Protein AF-0000000080796305 (afdb_homodimer)

Secondary structure (DSSP, 8-state):
-HHHHHHHHHHTTS-B-HHHHHHTTTTSSTTS-HHHHHHHHHHHHHHHHHHHHHTTSS-HHHHHHHHTTB--HHHHHHHHHHT--------TTTTT-HHHHHHHHHHHHHHHHTTS--SEEEEEEEE--THHHHHHHHHHHHT-TTPPPHHHHHHHHHHHHHHHHH--EE-SSS-SEEEEEETTTTEEEEEEPPEEEEEEEEE-SSS-BSSSSSSS-BHHHHHHHHTGGG-SEEEEEESS---TTEEEEEEEEEEEEEEES-S------TT-EEE-SSEEEEEEEEE-THHHHHHHTGGGGS-EEEEEEEE-TT---HHHHHHHHHHSSSEEEEEEPPGGGTTTS---EEEEEEEEEEEEEEETTEEEEEEEE-TT--HHHHHH-TTTTEES-HHHHHTS--EEEEEEEEEEPPPP-----------/-HHHHHHHHHHTTS-B-HHHHHHTTTTSSTTS-HHHHHHHHHHHHHHHHHHHHHTTSS-HHHHHHHHTTB--HHHHHHHHHHT--------TTTTT-HHHHHHHHHHHHHHHHTTS--SEEEEEEEE--THHHHHHHHHHHHT-TT---HHHHHHHHHHHHHHHHH--EE-SSS-SEEEEEETTTTEEEEEE--EEEEEEEEE-SSS-BSSSSSSS-BHHHHHHHHTGGG-SEEEEEESS---TTEEEEEEEEEEEEEEES-S------TT-EEE-SSEEEEEEEEE-THHHHHHHTGGGGS-EEEEEEEE-TT---HHHHHHHHHHSSSEEEEEEPPGGGTTTS---EEEEEEEEEEEEEEETTEEEEEEEE-TT--HHHHHH-TTTTEES-HHHHHTS--EEEEEEEEEEPPPP-----------

Structure (mmCIF, N/CA/C/O backbone):
data_AF-0000000080796305-model_v1
#
loop_
_entity.id
_entity.type
_entity.pdbx_description
1 polymer 'tRNA pseudouridine synthase Pus10'
#
loop_
_atom_site.group_PDB
_atom_site.id
_atom_site.type_symbol
_atom_site.label_atom_id
_atom_site.label_alt_id
_atom_site.label_comp_id
_atom_site.label_asym_id
_atom_site.label_entity_id
_atom_site.label_seq_id
_atom_site.pdbx_PDB_ins_code
_atom_site.Cartn_x
_atom_site.Cartn_y
_atom_site.Cartn_z
_atom_site.occupancy
_atom_site.B_iso_or_equiv
_atom_site.auth_seq_id
_atom_site.auth_comp_id
_atom_site.auth_asym_id
_atom_site.auth_atom_id
_atom_site.pdbx_PDB_model_num
ATOM 1 N N . MET A 1 1 ? -28.219 -1.356 -0.942 1 77.94 1 MET A N 1
ATOM 2 C CA . MET A 1 1 ? -27.109 -2.098 -1.542 1 77.94 1 MET A CA 1
ATOM 3 C C . MET A 1 1 ? -26.922 -3.443 -0.852 1 77.94 1 MET A C 1
ATOM 5 O O . MET A 1 1 ? -26.719 -3.5 0.362 1 77.94 1 MET A O 1
ATOM 9 N N . ARG A 1 2 ? -26.922 -4.434 -1.636 1 88.38 2 ARG A N 1
ATOM 10 C CA . ARG A 1 2 ? -27.125 -5.797 -1.157 1 88.38 2 ARG A CA 1
ATOM 11 C C . ARG A 1 2 ? -25.844 -6.34 -0.515 1 88.38 2 ARG A C 1
ATOM 13 O O . ARG A 1 2 ? -25.906 -6.973 0.541 1 88.38 2 ARG A O 1
ATOM 20 N N . ILE A 1 3 ? -24.703 -5.992 -1.052 1 95.69 3 ILE A N 1
ATOM 21 C CA . ILE A 1 3 ? -23.438 -6.578 -0.629 1 95.69 3 ILE A CA 1
ATOM 22 C C . ILE A 1 3 ? -23.109 -6.125 0.793 1 95.69 3 ILE A C 1
ATOM 24 O O . ILE A 1 3 ? -22.844 -6.953 1.666 1 95.69 3 ILE A O 1
ATOM 28 N N . THR A 1 4 ? -23.25 -4.805 1.069 1 96.31 4 THR A N 1
ATOM 29 C CA . THR A 1 4 ? -22.922 -4.273 2.389 1 96.31 4 THR A CA 1
ATOM 30 C C . THR A 1 4 ? -23.953 -4.715 3.422 1 96.31 4 THR A C 1
ATOM 32 O O . THR A 1 4 ? -23.609 -4.957 4.582 1 96.31 4 THR A O 1
ATOM 35 N N . GLU A 1 5 ? -25.172 -4.844 2.996 1 96.69 5 GLU A N 1
ATOM 36 C CA . GLU A 1 5 ? -26.234 -5.293 3.895 1 96.69 5 GLU A CA 1
ATOM 37 C C . GLU A 1 5 ? -26.031 -6.742 4.312 1 96.69 5 GLU A C 1
ATOM 39 O O . GLU A 1 5 ? -26.141 -7.074 5.496 1 96.69 5 GLU A O 1
ATOM 44 N N . GLU A 1 6 ? -25.766 -7.559 3.307 1 97.56 6 GLU A N 1
ATOM 45 C CA . GLU A 1 6 ? -25.531 -8.969 3.584 1 97.56 6 GLU A CA 1
ATOM 46 C C . GLU A 1 6 ? -24.281 -9.156 4.449 1 97.56 6 GLU A C 1
ATOM 48 O O . GLU A 1 6 ? -24.297 -9.945 5.395 1 97.56 6 GLU A O 1
ATOM 53 N N . ALA A 1 7 ? -23.234 -8.438 4.117 1 98.38 7 ALA A N 1
ATOM 54 C CA . ALA A 1 7 ? -22 -8.508 4.898 1 98.38 7 ALA A CA 1
ATOM 55 C C . ALA A 1 7 ? -22.234 -8.07 6.34 1 98.38 7 ALA A C 1
ATOM 57 O O . ALA A 1 7 ? -21.703 -8.672 7.273 1 98.38 7 ALA A O 1
ATOM 58 N N . LEU A 1 8 ? -22.984 -6.984 6.477 1 98.12 8 LEU A N 1
ATOM 59 C CA . LEU A 1 8 ? -23.312 -6.484 7.812 1 98.12 8 LEU A CA 1
ATOM 60 C C . LEU A 1 8 ? -24.047 -7.543 8.625 1 98.12 8 LEU A C 1
ATOM 62 O O . LEU A 1 8 ? -23.75 -7.75 9.805 1 98.12 8 LEU A O 1
ATOM 66 N N . GLU A 1 9 ? -25.016 -8.211 8.008 1 97.81 9 GLU A N 1
ATOM 67 C CA . GLU A 1 9 ? -25.766 -9.258 8.695 1 97.81 9 GLU A CA 1
ATOM 68 C C . GLU A 1 9 ? -24.844 -10.391 9.141 1 97.81 9 GLU A C 1
ATOM 70 O O . GLU A 1 9 ? -25.016 -10.945 10.227 1 97.81 9 GLU A O 1
ATOM 75 N N . VAL A 1 10 ? -23.891 -10.727 8.344 1 98.62 10 VAL A N 1
ATOM 76 C CA . VAL A 1 10 ? -22.969 -11.812 8.656 1 98.62 10 VAL A CA 1
ATOM 77 C C . VAL A 1 10 ? -22.109 -11.422 9.859 1 98.62 10 VAL A C 1
ATOM 79 O O . VAL A 1 10 ? -21.984 -12.195 10.812 1 98.62 10 VAL A O 1
ATOM 82 N N . VAL A 1 11 ? -21.562 -10.195 9.875 1 98.31 11 VAL A N 1
ATOM 83 C CA . VAL A 1 11 ? -20.578 -9.812 10.875 1 98.31 11 VAL A CA 1
ATOM 84 C C . VAL A 1 11 ? -21.281 -9.477 12.195 1 98.31 11 VAL A C 1
ATOM 86 O O . VAL A 1 11 ? -20.625 -9.336 13.234 1 98.31 11 VAL A O 1
ATOM 89 N N . LYS A 1 12 ? -22.562 -9.352 12.164 1 98.12 12 LYS A N 1
ATOM 90 C CA . LYS A 1 12 ? -23.312 -9.266 13.422 1 98.12 12 LYS A CA 1
ATOM 91 C C . LYS A 1 12 ? -23.141 -10.547 14.242 1 98.12 12 LYS A C 1
ATOM 93 O O . LYS A 1 12 ? -23.203 -10.508 15.477 1 98.12 12 LYS A O 1
ATOM 98 N N . HIS A 1 13 ? -22.875 -11.672 13.5 1 97.88 13 HIS A N 1
ATOM 99 C CA . HIS A 1 13 ? -22.906 -12.969 14.172 1 97.88 13 HIS A CA 1
ATOM 100 C C . HIS A 1 13 ? -21.531 -13.625 14.18 1 97.88 13 HIS A C 1
ATOM 102 O O . HIS A 1 13 ? -21.219 -14.406 15.078 1 97.88 13 HIS A O 1
ATOM 108 N N . TYR A 1 14 ? -20.734 -13.344 13.195 1 98.56 14 TYR A N 1
ATOM 109 C CA . TYR A 1 14 ? -19.453 -14.047 13.055 1 98.56 14 TYR A CA 1
ATOM 110 C C . TYR A 1 14 ? -18.297 -13.062 12.93 1 98.56 14 TYR A C 1
ATOM 112 O O . TYR A 1 14 ? -18.328 -12.164 12.086 1 98.56 14 TYR A O 1
ATOM 120 N N . PRO A 1 15 ? -17.266 -13.219 13.75 1 98.69 15 PRO A N 1
ATOM 121 C CA . PRO A 1 15 ? -16.047 -12.438 13.5 1 98.69 15 PRO A CA 1
ATOM 122 C C . PRO A 1 15 ? -15.312 -12.891 12.242 1 98.69 15 PRO A C 1
ATOM 124 O O . PRO A 1 15 ? -15.164 -14.094 12 1 98.69 15 PRO A O 1
ATOM 127 N N . LEU A 1 16 ? -14.906 -11.945 11.438 1 98.75 16 LEU A N 1
ATOM 128 C CA . LEU A 1 16 ? -14.242 -12.281 10.188 1 98.75 16 LEU A CA 1
ATOM 129 C C . LEU A 1 16 ? -13.086 -11.328 9.906 1 98.75 16 LEU A C 1
ATOM 131 O O . LEU A 1 16 ? -13.164 -10.141 10.227 1 98.75 16 LEU A O 1
ATOM 135 N N . CYS A 1 17 ? -11.992 -11.898 9.352 1 98.31 17 CYS A N 1
ATOM 136 C CA . CYS A 1 17 ? -10.93 -11.055 8.82 1 98.31 17 CYS A CA 1
ATOM 137 C C . CYS A 1 17 ? -11.289 -10.539 7.426 1 98.31 17 CYS A C 1
ATOM 139 O O . CYS A 1 17 ? -12.297 -10.953 6.848 1 98.31 17 CYS A O 1
ATOM 141 N N . ASP A 1 18 ? -10.477 -9.68 6.883 1 98.06 18 ASP A N 1
ATOM 142 C CA . ASP A 1 18 ? -10.766 -9.078 5.586 1 98.06 18 ASP A CA 1
ATOM 143 C C . ASP A 1 18 ? -10.836 -10.141 4.488 1 98.06 18 ASP A C 1
ATOM 145 O O . ASP A 1 18 ? -11.75 -10.117 3.662 1 98.06 18 ASP A O 1
ATOM 149 N N . HIS A 1 19 ? -9.906 -11.023 4.488 1 98 19 HIS A N 1
ATOM 150 C CA . HIS A 1 19 ? -9.883 -12.047 3.445 1 98 19 HIS A CA 1
ATOM 151 C C . HIS A 1 19 ? -11.148 -12.898 3.471 1 98 19 HIS A C 1
ATOM 153 O O . HIS A 1 19 ? -11.789 -13.094 2.436 1 98 19 HIS A O 1
ATOM 159 N N . CYS A 1 20 ? -11.461 -13.406 4.637 1 98.5 20 CYS A N 1
ATOM 160 C CA . CYS A 1 20 ? -12.602 -14.312 4.75 1 98.5 20 CYS A CA 1
ATOM 161 C C . CYS A 1 20 ? -13.906 -13.578 4.473 1 98.5 20 CYS A C 1
ATOM 163 O O . CYS A 1 20 ? -14.836 -14.148 3.891 1 98.5 20 CYS A O 1
ATOM 165 N N . LEU A 1 21 ? -13.961 -12.367 4.906 1 98.56 21 LEU A N 1
ATOM 166 C CA . LEU A 1 21 ? -15.125 -11.555 4.582 1 98.56 21 LEU A CA 1
ATOM 167 C C . LEU A 1 21 ? -15.25 -11.359 3.072 1 98.56 21 LEU A C 1
ATOM 169 O O . LEU A 1 21 ? -16.328 -11.523 2.504 1 98.56 21 LEU A O 1
ATOM 173 N N . GLY A 1 22 ? -14.164 -11.016 2.453 1 98.31 22 GLY A N 1
ATOM 174 C CA . GLY A 1 22 ? -14.141 -10.805 1.015 1 98.31 22 GLY A CA 1
ATOM 175 C C . GLY A 1 22 ? -14.492 -12.047 0.22 1 98.31 22 GLY A C 1
ATOM 176 O O . GLY A 1 22 ? -15.117 -11.953 -0.842 1 98.31 22 GLY A O 1
ATOM 177 N N . SER A 1 23 ? -14.125 -13.219 0.739 1 98.12 23 SER A N 1
ATOM 178 C CA . SER A 1 23 ? -14.344 -14.477 0.033 1 98.12 23 SER A CA 1
ATOM 179 C C . SER A 1 23 ? -15.836 -14.773 -0.113 1 98.12 23 SER A C 1
ATOM 181 O O . SER A 1 23 ? -16.234 -15.547 -0.981 1 98.12 23 SER A O 1
ATOM 183 N N . LEU A 1 24 ? -16.688 -14.164 0.725 1 98.38 24 LEU A N 1
ATOM 184 C CA . LEU A 1 24 ? -18.125 -14.383 0.692 1 98.38 24 LEU A CA 1
ATOM 185 C C . LEU A 1 24 ? -18.75 -13.711 -0.527 1 98.38 24 LEU A C 1
ATOM 187 O O . LEU A 1 24 ? -19.906 -13.984 -0.871 1 98.38 24 LEU A O 1
ATOM 191 N N . PHE A 1 25 ? -17.953 -12.867 -1.217 1 98.31 25 PHE A N 1
ATOM 192 C CA . PHE A 1 25 ? -18.422 -12.141 -2.389 1 98.31 25 PHE A CA 1
ATOM 193 C C . PHE A 1 25 ? -17.406 -12.219 -3.52 1 98.31 25 PHE A C 1
ATOM 195 O O . PHE A 1 25 ? -17.328 -11.312 -4.352 1 98.31 25 PHE A O 1
ATOM 202 N N . ALA A 1 26 ? -16.656 -13.219 -3.529 1 97.25 26 ALA A N 1
ATOM 203 C CA . ALA A 1 26 ? -15.453 -13.359 -4.34 1 97.25 26 ALA A CA 1
ATOM 204 C C . ALA A 1 26 ? -15.789 -13.367 -5.828 1 97.25 26 ALA A C 1
ATOM 206 O O . ALA A 1 26 ? -14.953 -13 -6.66 1 97.25 26 ALA A O 1
ATOM 207 N N . ARG A 1 27 ? -16.953 -13.75 -6.234 1 96.5 27 ARG A N 1
ATOM 208 C CA . ARG A 1 27 ? -17.312 -13.859 -7.645 1 96.5 27 ARG A CA 1
ATOM 209 C C . ARG A 1 27 ? -17.672 -12.5 -8.227 1 96.5 27 ARG A C 1
ATOM 211 O O . ARG A 1 27 ? -17.891 -12.367 -9.43 1 96.5 27 ARG A O 1
ATOM 218 N N . LEU A 1 28 ? -17.719 -11.523 -7.352 1 97.38 28 LEU A N 1
ATOM 219 C CA . LEU A 1 28 ? -18 -10.156 -7.781 1 97.38 28 LEU A CA 1
ATOM 220 C C . LEU A 1 28 ? -16.719 -9.32 -7.801 1 97.38 28 LEU A C 1
ATOM 222 O O . LEU A 1 28 ? -15.906 -9.414 -6.887 1 97.38 28 LEU A O 1
ATOM 226 N N . GLY A 1 29 ? -16.641 -8.539 -8.875 1 96.38 29 GLY A N 1
ATOM 227 C CA . GLY A 1 29 ? -15.453 -7.707 -8.977 1 96.38 29 GLY A CA 1
ATOM 228 C C . GLY A 1 29 ? -14.188 -8.508 -9.227 1 96.38 29 GLY A C 1
ATOM 229 O O . GLY A 1 29 ? -13.195 -8.352 -8.508 1 96.38 29 GLY A O 1
ATOM 230 N N . LYS A 1 30 ? -14.266 -9.289 -10.234 1 95.12 30 LYS A N 1
ATOM 231 C CA . LYS A 1 30 ? -13.125 -10.125 -10.586 1 95.12 30 LYS A CA 1
ATOM 232 C C . LYS A 1 30 ? -11.852 -9.289 -10.734 1 95.12 30 LYS A C 1
ATOM 234 O O . LYS A 1 30 ? -11.852 -8.273 -11.43 1 95.12 30 LYS A O 1
ATOM 239 N N . GLY A 1 31 ? -10.773 -9.75 -10 1 93.06 31 GLY A N 1
ATOM 240 C CA . GLY A 1 31 ? -9.516 -9.031 -10.07 1 93.06 31 GLY A CA 1
ATOM 241 C C . GLY A 1 31 ? -9.156 -8.312 -8.781 1 93.06 31 GLY A C 1
ATOM 242 O O . GLY A 1 31 ? -7.992 -7.996 -8.539 1 93.06 31 GLY A O 1
ATOM 243 N N . LEU A 1 32 ? -10.062 -7.949 -7.875 1 94.88 32 LEU A N 1
ATOM 244 C CA . LEU A 1 32 ? -9.836 -7.203 -6.645 1 94.88 32 LEU A CA 1
ATOM 245 C C . LEU A 1 32 ? -9.062 -8.039 -5.633 1 94.88 32 LEU A C 1
ATOM 247 O O . LEU A 1 32 ? -8.25 -7.512 -4.871 1 94.88 32 LEU A O 1
ATOM 251 N N . GLY A 1 33 ? -9.227 -9.281 -5.551 1 94.56 33 GLY A N 1
ATOM 252 C CA . GLY A 1 33 ? -8.727 -10.125 -4.477 1 94.56 33 GLY A CA 1
ATOM 253 C C . GLY A 1 33 ? -9.586 -10.078 -3.23 1 94.56 33 GLY A C 1
ATOM 254 O O . GLY A 1 33 ? -10.227 -9.062 -2.945 1 94.56 33 GLY A O 1
ATOM 255 N N . ASN A 1 34 ? -9.531 -11.117 -2.488 1 97.56 34 ASN A N 1
ATOM 256 C CA . ASN A 1 34 ? -10.445 -11.242 -1.357 1 97.56 34 ASN A CA 1
ATOM 257 C C . ASN A 1 34 ? -10.062 -10.297 -0.222 1 97.56 34 ASN A C 1
ATOM 259 O O . ASN A 1 34 ? -10.938 -9.789 0.487 1 97.56 34 ASN A O 1
ATOM 263 N N . GLU A 1 35 ? -8.812 -10.07 -0.036 1 96.81 35 GLU A N 1
ATOM 264 C CA . GLU A 1 35 ? -8.359 -9.148 1.003 1 96.81 35 GLU A CA 1
ATOM 265 C C . GLU A 1 35 ? -8.875 -7.738 0.753 1 96.81 35 GLU A C 1
ATOM 267 O O . GLU A 1 35 ? -9.422 -7.102 1.657 1 96.81 35 GLU A O 1
ATOM 272 N N . HIS A 1 36 ? -8.758 -7.293 -0.474 1 97.12 36 HIS A N 1
ATOM 273 C CA . HIS A 1 36 ? -9.18 -5.941 -0.841 1 97.12 36 HIS A CA 1
ATOM 274 C C . HIS A 1 36 ? -10.695 -5.82 -0.848 1 97.12 36 HIS A C 1
ATOM 276 O O . HIS A 1 36 ? -11.242 -4.777 -0.482 1 97.12 36 HIS A O 1
ATOM 282 N N . ARG A 1 37 ? -11.344 -6.863 -1.244 1 97.88 37 ARG A N 1
ATOM 283 C CA . ARG A 1 37 ? -12.797 -6.891 -1.192 1 97.88 37 ARG A CA 1
ATOM 284 C C . ARG A 1 37 ? -13.297 -6.742 0.24 1 97.88 37 ARG A C 1
ATOM 286 O O . ARG A 1 37 ? -14.164 -5.91 0.517 1 97.88 37 ARG A O 1
ATOM 293 N N . GLY A 1 38 ? -12.734 -7.539 1.053 1 98.44 38 GLY A N 1
ATOM 294 C CA . GLY A 1 38 ? -13.133 -7.5 2.449 1 98.44 38 GLY A CA 1
ATOM 295 C C . GLY A 1 38 ? -12.828 -6.172 3.119 1 98.44 38 GLY A C 1
ATOM 296 O O . GLY A 1 38 ? -13.633 -5.668 3.906 1 98.44 38 GLY A O 1
ATOM 297 N N . GLU A 1 39 ? -11.703 -5.68 2.814 1 98.19 39 GLU A N 1
ATOM 298 C CA . GLU A 1 39 ? -11.297 -4.383 3.348 1 98.19 39 GLU A CA 1
ATOM 299 C C . GLU A 1 39 ? -12.273 -3.289 2.938 1 98.19 39 GLU A C 1
ATOM 301 O O . GLU A 1 39 ? -12.664 -2.455 3.76 1 98.19 39 GLU A O 1
ATOM 306 N N . ALA A 1 40 ? -12.625 -3.297 1.687 1 98.44 40 ALA A N 1
ATOM 307 C CA . ALA A 1 40 ? -13.562 -2.309 1.162 1 98.44 40 ALA A CA 1
ATOM 308 C C . ALA A 1 40 ? -14.914 -2.414 1.862 1 98.44 40 ALA A C 1
ATOM 310 O O . ALA A 1 40 ? -15.469 -1.406 2.309 1 98.44 40 ALA A O 1
ATOM 311 N N . ILE A 1 41 ? -15.383 -3.576 1.979 1 98.56 41 ILE A N 1
ATOM 312 C CA . ILE A 1 41 ? -16.688 -3.82 2.605 1 98.56 41 ILE A CA 1
ATOM 313 C C . ILE A 1 41 ? -16.641 -3.385 4.066 1 98.56 41 ILE A C 1
ATOM 315 O O . ILE A 1 41 ? -17.531 -2.688 4.543 1 98.56 41 ILE A O 1
ATOM 319 N N . ARG A 1 42 ? -15.602 -3.777 4.746 1 98.56 42 ARG A N 1
ATOM 320 C CA . ARG A 1 42 ? -15.43 -3.445 6.156 1 98.56 42 ARG A CA 1
ATOM 321 C C . ARG A 1 42 ? -15.43 -1.936 6.367 1 98.56 42 ARG A C 1
ATOM 323 O O . ARG A 1 42 ? -16.125 -1.427 7.254 1 98.56 42 ARG A O 1
ATOM 330 N N . ARG A 1 43 ? -14.688 -1.268 5.559 1 98.5 43 ARG A N 1
ATOM 331 C CA . ARG A 1 43 ? -14.57 0.179 5.707 1 98.5 43 ARG A CA 1
ATOM 332 C C . ARG A 1 43 ? -15.914 0.865 5.484 1 98.5 43 ARG A C 1
ATOM 334 O O . ARG A 1 43 ? -16.281 1.789 6.215 1 98.5 43 ARG A O 1
ATOM 341 N N . VAL A 1 44 ? -16.641 0.414 4.547 1 98.5 44 VAL A N 1
ATOM 342 C CA . VAL A 1 44 ? -17.953 0.991 4.27 1 98.5 44 VAL A CA 1
ATOM 343 C C . VAL A 1 44 ? -18.906 0.698 5.426 1 98.5 44 VAL A C 1
ATOM 345 O O . VAL A 1 44 ? -19.688 1.563 5.832 1 98.5 44 VAL A O 1
ATOM 348 N N . ILE A 1 45 ? -18.828 -0.483 5.949 1 98.31 45 ILE A N 1
ATOM 349 C CA . ILE A 1 45 ? -19.703 -0.851 7.062 1 98.31 45 ILE A CA 1
ATOM 350 C C . ILE A 1 45 ? -19.359 0.006 8.281 1 98.31 45 ILE A C 1
ATOM 352 O O . ILE A 1 45 ? -20.266 0.463 8.992 1 98.31 45 ILE A O 1
ATOM 356 N N . ILE A 1 46 ? -18.094 0.188 8.531 1 98.12 46 ILE A N 1
ATOM 357 C CA . ILE A 1 46 ? -17.672 1.009 9.664 1 98.12 46 ILE A CA 1
ATOM 358 C C . ILE A 1 46 ? -18.25 2.416 9.523 1 98.12 46 ILE A C 1
ATOM 360 O O . ILE A 1 46 ? -18.766 2.982 10.492 1 98.12 46 ILE A O 1
ATOM 364 N N . MET A 1 47 ? -18.203 2.986 8.336 1 98.06 47 MET A N 1
ATOM 365 C CA . MET A 1 47 ? -18.766 4.305 8.078 1 98.06 47 MET A CA 1
ATOM 366 C C . MET A 1 47 ? -20.281 4.289 8.297 1 98.06 47 MET A C 1
ATOM 368 O O . MET A 1 47 ? -20.844 5.227 8.867 1 98.06 47 MET A O 1
ATOM 372 N N . GLU A 1 48 ? -20.906 3.227 7.852 1 97.75 48 GLU A N 1
ATOM 373 C CA . GLU A 1 48 ? -22.344 3.084 8.023 1 97.75 48 GLU A CA 1
ATOM 374 C C . GLU A 1 48 ? -22.719 3.006 9.508 1 97.75 48 GLU A C 1
ATOM 376 O O . GLU A 1 48 ? -23.703 3.607 9.938 1 97.75 48 GLU A O 1
ATOM 381 N N . LEU A 1 49 ? -21.953 2.219 10.227 1 97.94 49 LEU A N 1
ATOM 382 C CA . LEU A 1 49 ? -22.203 2.096 11.656 1 97.94 49 LEU A CA 1
ATOM 383 C C . LEU A 1 49 ? -22.062 3.447 12.352 1 97.94 49 LEU A C 1
ATOM 385 O O . LEU A 1 49 ? -22.891 3.803 13.195 1 97.94 49 LEU A O 1
ATOM 389 N N . ASP A 1 50 ? -21.016 4.168 12.016 1 97.88 50 ASP A N 1
ATOM 390 C CA . ASP A 1 50 ? -20.812 5.504 12.57 1 97.88 50 ASP A CA 1
ATOM 391 C C . ASP A 1 50 ? -21.984 6.418 12.25 1 97.88 50 ASP A C 1
ATOM 393 O O . ASP A 1 50 ? -22.484 7.125 13.133 1 97.88 50 ASP A O 1
ATOM 397 N N . ARG A 1 51 ? -22.469 6.418 11.039 1 97.69 51 ARG A N 1
ATOM 398 C CA . ARG A 1 51 ? -23.625 7.203 10.617 1 97.69 51 ARG A CA 1
ATOM 399 C C . ARG A 1 51 ? -24.875 6.832 11.414 1 97.69 51 ARG A C 1
ATOM 401 O O . ARG A 1 51 ? -25.578 7.707 11.922 1 97.69 51 ARG A O 1
ATOM 408 N N . MET A 1 52 ? -25.109 5.547 11.531 1 97.75 52 MET A N 1
ATOM 409 C CA . MET A 1 52 ? -26.312 5.043 12.188 1 97.75 52 MET A CA 1
ATOM 410 C C . MET A 1 52 ? -26.359 5.461 13.656 1 97.75 52 MET A C 1
ATOM 412 O O . MET A 1 52 ? -27.422 5.789 14.188 1 97.75 52 MET A O 1
ATOM 416 N N . VAL A 1 53 ? -25.219 5.402 14.266 1 98 53 VAL A N 1
ATOM 417 C CA . VAL A 1 53 ? -25.141 5.824 15.664 1 98 53 VAL A CA 1
ATOM 418 C C . VAL A 1 53 ? -25.438 7.32 15.766 1 98 53 VAL A C 1
ATOM 420 O O . VAL A 1 53 ? -26.234 7.754 16.609 1 98 53 VAL A O 1
ATOM 423 N N . ARG A 1 54 ? -24.844 8.141 14.891 1 96.38 54 ARG A N 1
ATOM 424 C CA . ARG A 1 54 ? -25.016 9.586 14.883 1 96.38 54 ARG A CA 1
ATOM 425 C C . ARG A 1 54 ? -26.453 9.969 14.617 1 96.38 54 ARG A C 1
ATOM 427 O O . ARG A 1 54 ? -26.953 10.969 15.148 1 96.38 54 ARG A O 1
ATOM 434 N N . GLU A 1 55 ? -27.094 9.18 13.852 1 96.69 55 GLU A N 1
ATOM 435 C CA . GLU A 1 55 ? -28.469 9.484 13.477 1 96.69 55 GLU A CA 1
ATOM 436 C C . GLU A 1 55 ? -29.453 8.789 14.414 1 96.69 55 GLU A C 1
ATOM 438 O O . GLU A 1 55 ? -30.672 8.859 14.211 1 96.69 55 GLU A O 1
ATOM 443 N N . GLY A 1 56 ? -29 8.047 15.312 1 96.88 56 GLY A N 1
ATOM 444 C CA . GLY A 1 56 ? -29.812 7.438 16.344 1 96.88 56 GLY A CA 1
ATOM 445 C C . GLY A 1 56 ? -30.516 6.176 15.875 1 96.88 56 GLY A C 1
ATOM 446 O O . GLY A 1 56 ? -31.516 5.754 16.469 1 96.88 56 GLY A O 1
ATOM 447 N N . GLU A 1 57 ? -30.031 5.621 14.82 1 96.75 57 GLU A N 1
ATOM 448 C CA . GLU A 1 57 ? -30.641 4.402 14.297 1 96.75 57 GLU A CA 1
ATOM 449 C C . GLU A 1 57 ? -30.25 3.186 15.133 1 96.75 57 GLU A C 1
ATOM 451 O O . GLU A 1 57 ? -31.031 2.232 15.242 1 96.75 57 GLU A O 1
ATOM 456 N N . ILE A 1 58 ? -29 3.172 15.656 1 97.06 58 ILE A N 1
ATOM 457 C CA . ILE A 1 58 ? -28.547 2.102 16.531 1 97.06 58 ILE A CA 1
ATOM 458 C C . ILE A 1 58 ? -27.797 2.697 17.734 1 97.06 58 ILE A C 1
ATOM 460 O O . ILE A 1 58 ? -27.344 3.848 17.672 1 97.06 58 ILE A O 1
ATOM 464 N N . LYS A 1 59 ? -27.672 1.869 18.781 1 97.62 59 LYS A N 1
ATOM 465 C CA . LYS A 1 59 ? -26.938 2.293 19.969 1 97.62 59 LYS A CA 1
ATOM 466 C C . LYS A 1 59 ? -25.438 2.131 19.781 1 97.62 59 LYS A C 1
ATOM 468 O O . LYS A 1 59 ? -24.984 1.295 18.984 1 97.62 59 LYS A O 1
ATOM 473 N N . LYS A 1 60 ? -24.75 2.902 20.5 1 97.88 60 LYS A N 1
ATOM 474 C CA . LYS A 1 60 ? -23.281 2.873 20.453 1 97.88 60 LYS A CA 1
ATOM 475 C C . LYS A 1 60 ? -22.75 1.484 20.781 1 97.88 60 LYS A C 1
ATOM 477 O O . LYS A 1 60 ? -21.828 0.994 20.141 1 97.88 60 LYS A O 1
ATOM 482 N N . GLU A 1 61 ? -23.391 0.817 21.688 1 97.19 61 GLU A N 1
ATOM 483 C CA . GLU A 1 61 ? -22.953 -0.499 22.156 1 97.19 61 GLU A CA 1
ATOM 484 C C . GLU A 1 61 ? -23.109 -1.544 21.047 1 97.19 61 GLU A C 1
ATOM 486 O O . GLU A 1 61 ? -22.266 -2.443 20.922 1 97.19 61 GLU A O 1
ATOM 491 N N . GLU A 1 62 ? -24.172 -1.417 20.359 1 97.81 62 GLU A N 1
ATOM 492 C CA . GLU A 1 62 ? -24.406 -2.346 19.266 1 97.81 62 GLU A CA 1
ATOM 493 C C . GLU A 1 62 ? -23.328 -2.189 18.172 1 97.81 62 GLU A C 1
ATOM 495 O O . GLU A 1 62 ? -22.828 -3.182 17.641 1 97.81 62 GLU A O 1
ATOM 500 N N . ALA A 1 63 ? -23.016 -0.985 17.844 1 98.19 63 ALA A N 1
ATOM 501 C CA . ALA A 1 63 ? -21.969 -0.714 16.875 1 98.19 63 ALA A CA 1
ATOM 502 C C . ALA A 1 63 ? -20.641 -1.283 17.328 1 98.19 63 ALA A C 1
ATOM 504 O O . ALA A 1 63 ? -19.891 -1.862 16.531 1 98.19 63 ALA A O 1
ATOM 505 N N . GLU A 1 64 ? -20.359 -1.104 18.609 1 98.31 64 GLU A N 1
ATOM 506 C CA . GLU A 1 64 ? -19.109 -1.607 19.188 1 98.31 64 GLU A CA 1
ATOM 507 C C . GLU A 1 64 ? -19.031 -3.129 19.078 1 98.31 64 GLU A C 1
ATOM 509 O O . GLU A 1 64 ? -17.984 -3.682 18.781 1 98.31 64 GLU A O 1
ATOM 514 N N . LYS A 1 65 ? -20.156 -3.73 19.281 1 98.06 65 LYS A N 1
ATOM 515 C CA . LYS A 1 65 ? -20.203 -5.188 19.188 1 98.06 65 LYS A CA 1
ATOM 516 C C . LYS A 1 65 ? -19.906 -5.648 17.75 1 98.06 65 LYS A C 1
ATOM 518 O O . LYS A 1 65 ? -19.141 -6.594 17.547 1 98.06 65 LYS A O 1
ATOM 523 N N . ILE A 1 66 ? -20.5 -5.012 16.812 1 98.38 66 ILE A N 1
ATOM 524 C CA . ILE A 1 66 ? -20.297 -5.379 15.414 1 98.38 66 ILE A CA 1
ATOM 525 C C . ILE A 1 66 ? -18.844 -5.109 15.008 1 98.38 66 ILE A C 1
ATOM 527 O O . ILE A 1 66 ? -18.219 -5.941 14.367 1 98.38 66 ILE A O 1
ATOM 531 N N . MET A 1 67 ? -18.328 -3.951 15.398 1 98.31 67 MET A N 1
ATOM 532 C CA . MET A 1 67 ? -16.953 -3.586 15.062 1 98.31 67 MET A CA 1
ATOM 533 C C . MET A 1 67 ? -15.961 -4.582 15.656 1 98.31 67 MET A C 1
ATOM 535 O O . MET A 1 67 ? -14.914 -4.855 15.062 1 98.31 67 MET A O 1
ATOM 539 N N . SER A 1 68 ? -16.328 -5.16 16.781 1 98.44 68 SER A N 1
ATOM 540 C CA . SER A 1 68 ? -15.469 -6.137 17.438 1 98.44 68 SER A CA 1
ATOM 541 C C . SER A 1 68 ? -15.352 -7.418 16.609 1 98.44 68 SER A C 1
ATOM 543 O O . SER A 1 68 ? -14.43 -8.211 16.812 1 98.44 68 SER A O 1
ATOM 545 N N . ASN A 1 69 ? -16.281 -7.59 15.672 1 98.62 69 ASN A N 1
ATOM 546 C CA . ASN A 1 69 ? -16.312 -8.805 14.859 1 98.62 69 ASN A CA 1
ATOM 547 C C . ASN A 1 69 ? -15.484 -8.656 13.594 1 98.62 69 ASN A C 1
ATOM 549 O O . ASN A 1 69 ? -15.43 -9.57 12.766 1 98.62 69 ASN A O 1
ATOM 553 N N . PHE A 1 70 ? -14.867 -7.488 13.453 1 98.44 70 PHE A N 1
ATOM 554 C CA . PHE A 1 70 ? -13.867 -7.328 12.406 1 98.44 70 PHE A CA 1
ATOM 555 C C . PHE A 1 70 ? -12.477 -7.621 12.938 1 98.44 70 PHE A C 1
ATOM 557 O O . PHE A 1 70 ? -11.938 -6.855 13.742 1 98.44 70 PHE A O 1
ATOM 564 N N . ASP A 1 71 ? -11.953 -8.672 12.508 1 97.81 71 ASP A N 1
ATOM 565 C CA . ASP A 1 71 ? -10.602 -9.039 12.898 1 97.81 71 ASP A CA 1
ATOM 566 C C . ASP A 1 71 ? -9.562 -8.25 12.102 1 97.81 71 ASP A C 1
ATOM 568 O O . ASP A 1 71 ? -8.961 -8.773 11.156 1 97.81 71 ASP A O 1
ATOM 572 N N . SER A 1 72 ? -9.328 -6.984 12.469 1 95.81 72 SER A N 1
ATOM 573 C CA . SER A 1 72 ? -8.461 -6.059 11.742 1 95.81 72 SER A CA 1
ATOM 574 C C . SER A 1 72 ? -7.855 -5.023 12.68 1 95.81 72 SER A C 1
ATOM 576 O O . SER A 1 72 ? -8.562 -4.438 13.508 1 95.81 72 SER A O 1
ATOM 578 N N . ASP A 1 73 ? -6.559 -4.77 12.539 1 94.5 73 ASP A N 1
ATOM 579 C CA . ASP A 1 73 ? -5.859 -3.744 13.312 1 94.5 73 ASP A CA 1
ATOM 580 C C . ASP A 1 73 ? -6.402 -2.354 12.992 1 94.5 73 ASP A C 1
ATOM 582 O O . ASP A 1 73 ? -6.5 -1.5 13.875 1 94.5 73 ASP A O 1
ATOM 586 N N . GLU A 1 74 ? -6.797 -2.17 11.828 1 96 74 GLU A N 1
ATOM 587 C CA . GLU A 1 74 ? -7.297 -0.868 11.391 1 96 74 GLU A CA 1
ATOM 588 C C . GLU A 1 74 ? -8.586 -0.499 12.125 1 96 74 GLU A C 1
ATOM 590 O O . GLU A 1 74 ? -8.812 0.669 12.445 1 96 74 GLU A O 1
ATOM 595 N N . VAL A 1 75 ? -9.375 -1.479 12.391 1 96.5 75 VAL A N 1
ATOM 596 C CA . VAL A 1 75 ? -10.664 -1.215 13.039 1 96.5 75 VAL A CA 1
ATOM 597 C C . VAL A 1 75 ? -10.438 -0.738 14.469 1 96.5 75 VAL A C 1
ATOM 599 O O . VAL A 1 75 ? -11.148 0.137 14.961 1 96.5 75 VAL A O 1
ATOM 602 N N . GLU A 1 76 ? -9.516 -1.307 15.102 1 95.19 76 GLU A N 1
ATOM 603 C CA . GLU A 1 76 ? -9.188 -0.869 16.453 1 95.19 76 GLU A CA 1
ATOM 604 C C . GLU A 1 76 ? -8.789 0.603 16.484 1 95.19 76 GLU A C 1
ATOM 606 O O . GLU A 1 76 ? -9.234 1.361 17.344 1 95.19 76 GLU A O 1
ATOM 611 N N . GLU A 1 77 ? -7.969 0.913 15.547 1 95.75 77 GLU A N 1
ATOM 612 C CA . GLU A 1 77 ? -7.512 2.295 15.438 1 95.75 77 GLU A CA 1
ATOM 613 C C . GLU A 1 77 ? -8.664 3.232 15.094 1 95.75 77 GLU A C 1
ATOM 615 O O . GLU A 1 77 ? -8.805 4.301 15.695 1 95.75 77 GLU A O 1
ATOM 620 N N . LEU A 1 78 ? -9.477 2.867 14.172 1 96.5 78 LEU A N 1
ATOM 621 C CA . LEU A 1 78 ? -10.617 3.674 13.758 1 96.5 78 LEU A CA 1
ATOM 622 C C . LEU A 1 78 ? -11.609 3.85 14.898 1 96.5 78 LEU A C 1
ATOM 624 O O . LEU A 1 78 ? -12.141 4.945 15.109 1 96.5 78 LEU A O 1
ATOM 628 N N . ALA A 1 79 ? -11.844 2.764 15.594 1 96.94 79 ALA A N 1
ATOM 629 C CA . ALA A 1 79 ? -12.773 2.809 16.719 1 96.94 79 ALA A CA 1
ATOM 630 C C . ALA A 1 79 ? -12.312 3.816 17.766 1 96.94 79 ALA A C 1
ATOM 632 O O . ALA A 1 79 ? -13.117 4.609 18.266 1 96.94 79 ALA A O 1
ATOM 633 N N . LYS A 1 80 ? -11.062 3.814 18.062 1 95.62 80 LYS A N 1
ATOM 634 C CA . LYS A 1 80 ? -10.492 4.762 19.016 1 95.62 80 LYS A CA 1
ATOM 635 C C . LYS A 1 80 ? -10.688 6.199 18.547 1 95.62 80 LYS A C 1
ATOM 637 O O . LYS A 1 80 ? -11.102 7.066 19.312 1 95.62 80 LYS A O 1
ATOM 642 N N . ASN A 1 81 ? -10.406 6.402 17.297 1 94.5 81 ASN A N 1
ATOM 643 C CA . ASN A 1 81 ? -10.531 7.73 16.703 1 94.5 81 ASN A CA 1
ATOM 644 C C . ASN A 1 81 ? -11.969 8.227 16.734 1 94.5 81 ASN A C 1
ATOM 646 O O . ASN A 1 81 ? -12.219 9.43 16.859 1 94.5 81 ASN A O 1
ATOM 650 N N . MET A 1 82 ? -12.883 7.312 16.703 1 96.38 82 MET A N 1
ATOM 651 C CA . MET A 1 82 ? -14.297 7.672 16.656 1 96.38 82 MET A CA 1
ATOM 652 C C . MET A 1 82 ? -14.93 7.621 18.047 1 96.38 82 MET A C 1
ATOM 654 O O . MET A 1 82 ? -16.109 7.918 18.203 1 96.38 82 MET A O 1
ATOM 658 N N . GLY A 1 83 ? -14.156 7.188 19.016 1 96.06 83 GLY A N 1
ATOM 659 C CA . GLY A 1 83 ? -14.633 7.16 20.391 1 96.06 83 GLY A CA 1
ATOM 660 C C . GLY A 1 83 ? -15.367 5.879 20.75 1 96.06 83 GLY A C 1
ATOM 661 O O . GLY A 1 83 ? -16.25 5.879 21.609 1 96.06 83 GLY A O 1
ATOM 662 N N . TYR A 1 84 ? -15.086 4.824 20 1 96.69 84 TYR A N 1
ATOM 663 C CA . TYR A 1 84 ? -15.688 3.527 20.297 1 96.69 84 TYR A CA 1
ATOM 664 C C . TYR A 1 84 ? -14.711 2.631 21.047 1 96.69 84 TYR A C 1
ATOM 666 O O . TYR A 1 84 ? -13.5 2.73 20.859 1 96.69 84 TYR A O 1
ATOM 674 N N . SER A 1 85 ? -15.266 1.738 21.859 1 96.12 85 SER A N 1
ATOM 675 C CA . SER A 1 85 ? -14.492 0.702 22.547 1 96.12 85 SER A CA 1
ATOM 676 C C . SER A 1 85 ? -14.742 -0.668 21.922 1 96.12 85 SER A C 1
ATOM 678 O O . SER A 1 85 ? -15.859 -1.193 21.984 1 96.12 85 SER A O 1
ATOM 680 N N . VAL A 1 86 ? -13.703 -1.186 21.359 1 96.38 86 VAL A N 1
ATOM 681 C CA . VAL A 1 86 ? -13.891 -2.451 20.656 1 96.38 86 VAL A CA 1
ATOM 682 C C . VAL A 1 86 ? -12.93 -3.498 21.203 1 96.38 86 VAL A C 1
ATOM 684 O O . VAL A 1 86 ? -11.812 -3.17 21.625 1 96.38 86 VAL A O 1
ATOM 687 N N . ARG A 1 87 ? -13.383 -4.719 21.359 1 94.94 87 ARG A N 1
ATOM 688 C CA . ARG A 1 87 ? -12.578 -5.895 21.688 1 94.94 87 ARG A CA 1
ATOM 689 C C . ARG A 1 87 ? -12.477 -6.836 20.484 1 94.94 87 ARG A C 1
ATOM 691 O O . ARG A 1 87 ? -13.406 -7.609 20.219 1 94.94 87 ARG A O 1
ATOM 698 N N . ARG A 1 88 ? -11.391 -6.801 19.938 1 94.94 88 ARG A N 1
ATOM 699 C CA . ARG A 1 88 ? -11.18 -7.535 18.688 1 94.94 88 ARG A CA 1
ATOM 700 C C . ARG A 1 88 ? -11.32 -9.039 18.906 1 94.94 88 ARG A C 1
ATOM 702 O O . ARG A 1 88 ? -10.766 -9.586 19.859 1 94.94 88 ARG A O 1
ATOM 709 N N . ARG A 1 89 ? -12.078 -9.703 18.031 1 97.31 89 ARG A N 1
ATOM 710 C CA . ARG A 1 89 ? -12.25 -11.156 18.016 1 97.31 89 ARG A CA 1
ATOM 711 C C . ARG A 1 89 ? -11.586 -11.773 16.797 1 97.31 89 ARG A C 1
ATOM 713 O O . ARG A 1 89 ? -11.602 -11.188 15.703 1 97.31 89 ARG A O 1
ATOM 720 N N . SER A 1 90 ? -11.125 -12.992 16.984 1 97.75 90 SER A N 1
ATOM 721 C CA . SER A 1 90 ? -10.43 -13.656 15.883 1 97.75 90 SER A CA 1
ATOM 722 C C . SER A 1 90 ? -11.414 -14.203 14.852 1 97.75 90 SER A C 1
ATOM 724 O O . SER A 1 90 ? -12.523 -14.617 15.203 1 97.75 90 SER A O 1
ATOM 726 N N . CYS A 1 91 ? -11.039 -14.227 13.727 1 98.62 91 CYS A N 1
ATOM 727 C CA . CYS A 1 91 ? -11.875 -14.672 12.617 1 98.62 91 CYS A CA 1
ATOM 728 C C . CYS A 1 91 ? -12.398 -16.078 12.867 1 98.62 91 CYS A C 1
ATOM 730 O O . CYS A 1 91 ? -11.641 -16.984 13.227 1 98.62 91 CYS A O 1
ATOM 732 N N . TYR A 1 92 ? -13.633 -16.281 12.633 1 98.5 92 TYR A N 1
ATOM 733 C CA . TYR A 1 92 ? -14.305 -17.562 12.828 1 98.5 92 TYR A CA 1
ATOM 734 C C . TYR A 1 92 ? -13.805 -18.609 11.82 1 98.5 92 TYR A C 1
ATOM 736 O O . TYR A 1 92 ? -13.727 -19.797 12.141 1 98.5 92 TYR A O 1
ATOM 744 N N . VAL A 1 93 ? -13.398 -18.172 10.641 1 98.19 93 VAL A N 1
ATOM 745 C CA . VAL A 1 93 ? -13.07 -19.078 9.547 1 98.19 93 VAL A CA 1
ATOM 746 C C . VAL A 1 93 ? -11.602 -19.5 9.641 1 98.19 93 VAL A C 1
ATOM 748 O O . VAL A 1 93 ? -11.297 -20.656 9.906 1 98.19 93 VAL A O 1
ATOM 751 N N . CYS A 1 94 ? -10.688 -18.594 9.695 1 97.25 94 CYS A N 1
ATOM 752 C CA . CYS A 1 94 ? -9.266 -18.922 9.578 1 97.25 94 CYS A CA 1
ATOM 753 C C . CYS A 1 94 ? -8.547 -18.719 10.906 1 97.25 94 CYS A C 1
ATOM 755 O O . CYS A 1 94 ? -7.336 -18.922 10.992 1 97.25 94 CYS A O 1
ATOM 757 N N . GLY A 1 95 ? -9.266 -18.172 11.883 1 96.69 95 GLY A N 1
ATOM 758 C CA . GLY A 1 95 ? -8.648 -17.906 13.172 1 96.69 95 GLY A CA 1
ATOM 759 C C . GLY A 1 95 ? -7.75 -16.688 13.164 1 96.69 95 GLY A C 1
ATOM 760 O O . GLY A 1 95 ? -6.891 -16.531 14.039 1 96.69 95 GLY A O 1
ATOM 761 N N . GLY A 1 96 ? -7.828 -15.938 12.172 1 95.94 96 GLY A N 1
ATOM 762 C CA . GLY A 1 96 ? -7.02 -14.727 12.07 1 95.94 96 GLY A CA 1
ATOM 763 C C . GLY A 1 96 ? -5.617 -14.992 11.562 1 95.94 96 GLY A C 1
ATOM 764 O O . GLY A 1 96 ? -4.723 -14.164 11.734 1 95.94 96 GLY A O 1
ATOM 765 N N . LYS A 1 97 ? -5.391 -16.078 10.953 1 94.62 97 LYS A N 1
ATOM 766 C CA . LYS A 1 97 ? -4.035 -16.469 10.586 1 94.62 97 LYS A CA 1
ATOM 767 C C . LYS A 1 97 ? -3.922 -16.734 9.094 1 94.62 97 LYS A C 1
ATOM 769 O O . LYS A 1 97 ? -3.098 -17.547 8.656 1 94.62 97 LYS A O 1
ATOM 774 N N . TRP A 1 98 ? -4.758 -16.062 8.352 1 96.62 98 TRP A N 1
ATOM 775 C CA . TRP A 1 98 ? -4.801 -16.344 6.922 1 96.62 98 TRP A CA 1
ATOM 776 C C . TRP A 1 98 ? -3.459 -16.047 6.262 1 96.62 98 TRP A C 1
ATOM 778 O O . TRP A 1 98 ? -2.912 -16.891 5.543 1 96.62 98 TRP A O 1
ATOM 788 N N . ARG A 1 99 ? -2.887 -14.938 6.523 1 95.38 99 ARG A N 1
ATOM 789 C CA . ARG A 1 99 ? -1.631 -14.531 5.902 1 95.38 99 ARG A CA 1
ATOM 790 C C . ARG A 1 99 ? -0.494 -15.469 6.297 1 95.38 99 ARG A C 1
ATOM 792 O O . ARG A 1 99 ? 0.32 -15.852 5.457 1 95.38 99 ARG A O 1
ATOM 799 N N . GLU A 1 100 ? -0.461 -15.773 7.543 1 96.88 100 GLU A N 1
ATOM 800 C CA . GLU A 1 100 ? 0.555 -16.703 8.039 1 96.88 100 GLU A CA 1
ATOM 801 C C . GLU A 1 100 ? 0.41 -18.078 7.406 1 96.88 100 GLU A C 1
ATOM 803 O O . GLU A 1 100 ? 1.407 -18.719 7.07 1 96.88 100 GLU A O 1
ATOM 808 N N . LEU A 1 101 ? -0.81 -18.453 7.266 1 96.94 101 LEU A N 1
ATOM 809 C CA . LEU A 1 101 ? -1.113 -19.75 6.676 1 96.94 101 LEU A CA 1
ATOM 810 C C . LEU A 1 101 ? -0.617 -19.812 5.234 1 96.94 101 LEU A C 1
ATOM 812 O O . LEU A 1 101 ? 0.015 -20.797 4.836 1 96.94 101 LEU A O 1
ATOM 816 N N . VAL A 1 102 ? -0.887 -18.828 4.465 1 97.94 102 VAL A N 1
ATOM 817 C CA . VAL A 1 102 ? -0.474 -18.781 3.068 1 97.94 102 VAL A CA 1
ATOM 818 C C . VAL A 1 102 ? 1.051 -18.781 2.98 1 97.94 102 VAL A C 1
ATOM 820 O O . VAL A 1 102 ? 1.63 -19.516 2.178 1 97.94 102 VAL A O 1
ATOM 823 N N . GLU A 1 103 ? 1.679 -18.031 3.824 1 97.94 103 GLU A N 1
ATOM 824 C CA . GLU A 1 103 ? 3.137 -17.953 3.809 1 97.94 103 GLU A CA 1
ATOM 825 C C . GLU A 1 103 ? 3.766 -19.297 4.184 1 97.94 103 GLU A C 1
ATOM 827 O O . GLU A 1 103 ? 4.719 -19.734 3.541 1 97.94 103 GLU A O 1
ATOM 832 N N . GLU A 1 104 ? 3.238 -19.844 5.188 1 98.12 104 GLU A N 1
ATOM 833 C CA . GLU A 1 104 ? 3.77 -21.125 5.676 1 98.12 104 GLU A CA 1
ATOM 834 C C . GLU A 1 104 ? 3.658 -22.203 4.617 1 98.12 104 GLU A C 1
ATOM 836 O O . GLU A 1 104 ? 4.629 -22.922 4.348 1 98.12 104 GLU A O 1
ATOM 841 N N . TRP A 1 105 ? 2.59 -22.297 4.008 1 98.38 105 TRP A N 1
ATOM 842 C CA . TRP A 1 105 ? 2.355 -23.391 3.068 1 98.38 105 TRP 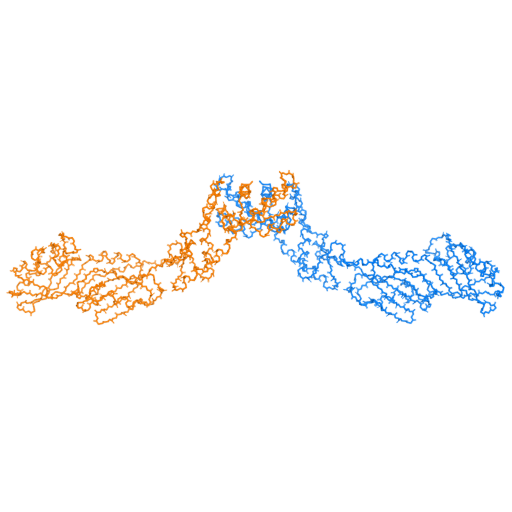A CA 1
ATOM 843 C C . TRP A 1 105 ? 3.037 -23.125 1.732 1 98.38 105 TRP A C 1
ATOM 845 O O . TRP A 1 105 ? 3.422 -24.047 1.021 1 98.38 105 TRP A O 1
ATOM 855 N N . SER A 1 106 ? 3.172 -21.875 1.377 1 98.69 106 SER A N 1
ATOM 856 C CA . SER A 1 106 ? 3.967 -21.562 0.196 1 98.69 106 SER A CA 1
ATOM 857 C C . SER A 1 106 ? 5.406 -22.031 0.355 1 98.69 106 SER A C 1
ATOM 859 O O . SER A 1 106 ? 5.992 -22.578 -0.578 1 98.69 106 SER A O 1
ATOM 861 N N . LYS A 1 107 ? 5.938 -21.828 1.533 1 98.38 107 LYS A N 1
ATOM 862 C CA . LYS A 1 107 ? 7.305 -22.266 1.81 1 98.38 107 LYS A CA 1
ATOM 863 C C . LYS A 1 107 ? 7.406 -23.781 1.795 1 98.38 107 LYS A C 1
ATOM 865 O O . LYS A 1 107 ? 8.375 -24.344 1.271 1 98.38 107 LYS A O 1
ATOM 870 N N . LYS A 1 108 ? 6.445 -24.422 2.354 1 98.5 108 LYS A N 1
ATOM 871 C CA . LYS A 1 108 ? 6.43 -25.891 2.365 1 98.5 108 LYS A CA 1
ATOM 872 C C . LYS A 1 108 ? 6.387 -26.453 0.946 1 98.5 108 LYS A C 1
ATOM 874 O O . LYS A 1 108 ? 7.07 -27.422 0.637 1 98.5 108 LYS A O 1
ATOM 879 N N . VAL A 1 109 ? 5.57 -25.828 0.151 1 98.62 109 VAL A N 1
ATOM 880 C CA . VAL A 1 109 ? 5.445 -26.266 -1.235 1 98.62 109 VAL A CA 1
ATOM 881 C C . VAL A 1 109 ? 6.77 -26.062 -1.964 1 98.62 109 VAL A C 1
ATOM 883 O O . VAL A 1 109 ? 7.258 -26.969 -2.643 1 98.62 109 VAL A O 1
ATOM 886 N N . VAL A 1 110 ? 7.379 -24.922 -1.768 1 98.5 110 VAL A N 1
ATOM 887 C CA . VAL A 1 110 ? 8.648 -24.609 -2.418 1 98.5 110 VAL A CA 1
ATOM 888 C C . VAL A 1 110 ? 9.719 -25.594 -1.955 1 98.5 110 VAL A C 1
ATOM 890 O O . VAL A 1 110 ? 10.508 -26.094 -2.766 1 98.5 110 VAL A O 1
ATOM 893 N N . ASP A 1 111 ? 9.688 -25.891 -0.664 1 98.12 111 ASP A N 1
ATOM 894 C CA . ASP A 1 111 ? 10.664 -26.828 -0.103 1 98.12 111 ASP A CA 1
ATOM 895 C C . ASP A 1 111 ? 10.484 -28.219 -0.684 1 98.12 111 ASP A C 1
ATOM 897 O O . ASP A 1 111 ? 11.469 -28.922 -0.968 1 98.12 111 ASP A O 1
ATOM 901 N N . ALA A 1 112 ? 9.273 -28.625 -0.853 1 97.88 112 ALA A N 1
ATOM 902 C CA . ALA A 1 112 ? 8.977 -29.953 -1.385 1 97.88 112 ALA A CA 1
ATOM 903 C C . ALA A 1 112 ? 9.406 -30.062 -2.844 1 97.88 112 ALA A C 1
ATOM 905 O O . ALA A 1 112 ? 9.742 -31.156 -3.314 1 97.88 112 ALA A O 1
ATOM 906 N N . LEU A 1 113 ? 9.461 -28.953 -3.525 1 97.62 113 LEU A N 1
ATOM 907 C CA . LEU A 1 113 ? 9.703 -28.953 -4.965 1 97.62 113 LEU A CA 1
ATOM 908 C C . LEU A 1 113 ? 11.195 -28.812 -5.262 1 97.62 113 LEU A C 1
ATOM 910 O O . LEU A 1 113 ? 11.625 -29 -6.402 1 97.62 113 LEU A O 1
ATOM 914 N N . LYS A 1 114 ? 11.961 -28.578 -4.277 1 95.88 114 LYS A N 1
ATOM 915 C CA . LYS A 1 114 ? 13.367 -28.25 -4.441 1 95.88 114 LYS A CA 1
ATOM 916 C C . LYS A 1 114 ? 14.133 -29.375 -5.117 1 95.88 114 LYS A C 1
ATOM 918 O O . LYS A 1 114 ? 15.109 -29.141 -5.832 1 95.88 114 LYS A O 1
ATOM 923 N N . GLU A 1 115 ? 13.688 -30.562 -4.957 1 94.62 115 GLU A N 1
ATOM 924 C CA . GLU A 1 115 ? 14.438 -31.719 -5.43 1 94.62 115 GLU A CA 1
ATOM 925 C C . GLU A 1 115 ? 14.109 -32.031 -6.883 1 94.62 115 GLU A C 1
ATOM 927 O O . GLU A 1 115 ? 14.75 -32.875 -7.5 1 94.62 115 GLU A O 1
ATOM 932 N N . TYR A 1 116 ? 13.164 -31.344 -7.391 1 97.38 116 TYR A N 1
ATOM 933 C CA . TYR A 1 116 ? 12.68 -31.719 -8.719 1 97.38 116 TYR A CA 1
ATOM 934 C C . TYR A 1 116 ? 12.914 -30.594 -9.719 1 97.38 116 TYR A C 1
ATOM 936 O O . TYR A 1 116 ? 12.852 -29.422 -9.359 1 97.38 116 TYR A O 1
ATOM 944 N N . GLU A 1 117 ? 13.211 -30.984 -10.922 1 97.5 117 GLU A N 1
ATOM 945 C CA . GLU A 1 117 ? 13.25 -30.062 -12.055 1 97.5 117 GLU A CA 1
ATOM 946 C C . GLU A 1 117 ? 11.891 -29.969 -12.734 1 97.5 117 GLU A C 1
ATOM 948 O O . GLU A 1 117 ? 11.266 -30.984 -13.039 1 97.5 117 GLU A O 1
ATOM 953 N N . PHE A 1 118 ? 11.398 -28.734 -12.914 1 97.75 118 PHE A N 1
ATOM 954 C CA . PHE A 1 118 ? 10.109 -28.531 -13.562 1 97.75 118 PHE A CA 1
ATOM 955 C C . PHE A 1 118 ? 10.008 -27.125 -14.148 1 97.75 118 PHE A C 1
ATOM 957 O O . PHE A 1 118 ? 10.758 -26.219 -13.75 1 97.75 118 PHE A O 1
ATOM 964 N N . ASP A 1 119 ? 9.055 -26.953 -15.109 1 97 119 ASP A N 1
ATOM 965 C CA . ASP A 1 119 ? 8.828 -25.641 -15.703 1 97 119 ASP A CA 1
ATOM 966 C C . ASP A 1 119 ? 7.508 -25.047 -15.227 1 97 119 ASP A C 1
ATOM 968 O O . ASP A 1 119 ? 7.379 -23.828 -15.109 1 97 119 ASP A O 1
ATOM 972 N N . THR A 1 120 ? 6.555 -25.922 -15.031 1 98.06 120 THR A N 1
ATOM 973 C CA . THR A 1 120 ? 5.219 -25.484 -14.641 1 98.06 120 THR A CA 1
ATOM 974 C C . THR A 1 120 ? 4.723 -26.266 -13.43 1 98.06 120 THR A C 1
ATOM 976 O O . THR A 1 120 ? 5.211 -27.359 -13.156 1 98.06 120 THR A O 1
ATOM 979 N N . PHE A 1 121 ? 3.877 -25.688 -12.688 1 98.38 121 PHE A N 1
ATOM 980 C CA . PHE A 1 121 ? 3.375 -26.328 -11.484 1 98.38 121 PHE A CA 1
ATOM 981 C C . PHE A 1 121 ? 1.899 -26.016 -11.273 1 98.38 121 PHE A C 1
ATOM 983 O O . PHE A 1 121 ? 1.322 -25.203 -12 1 98.38 121 PHE A O 1
ATOM 990 N N . LEU A 1 122 ? 1.277 -26.703 -10.375 1 98.56 122 LEU A N 1
ATOM 991 C CA . LEU A 1 122 ? -0.074 -26.453 -9.883 1 98.56 122 LEU A CA 1
ATOM 992 C C . LEU A 1 122 ? -0.192 -26.781 -8.406 1 98.56 122 LEU A C 1
ATOM 994 O O . LEU A 1 122 ? 0.437 -27.719 -7.922 1 98.56 122 LEU A O 1
ATOM 998 N N . VAL A 1 123 ? -0.948 -25.938 -7.73 1 98.5 123 VAL A N 1
ATOM 999 C CA . VAL A 1 123 ? -1.157 -26.188 -6.309 1 98.5 123 VAL A CA 1
ATOM 1000 C C . VAL A 1 123 ? -2.574 -26.719 -6.082 1 98.5 123 VAL A C 1
ATOM 1002 O O . VAL A 1 123 ? -3.543 -26.141 -6.582 1 98.5 123 VAL A O 1
ATOM 1005 N N . GLY A 1 124 ? -2.619 -27.844 -5.402 1 97.88 124 GLY A N 1
ATOM 1006 C CA . GLY A 1 124 ? -3.891 -28.391 -4.969 1 97.88 124 GLY A CA 1
ATOM 1007 C C . GLY A 1 124 ? -3.998 -28.531 -3.461 1 97.88 124 GLY A C 1
ATOM 1008 O O . GLY A 1 124 ? -3.041 -28.25 -2.736 1 97.88 124 GLY A O 1
ATOM 1009 N N . CYS A 1 125 ? -5.203 -28.922 -3.033 1 97.56 125 CYS A N 1
ATOM 1010 C CA . CYS A 1 125 ? -5.441 -29.141 -1.608 1 97.56 125 CYS A CA 1
ATOM 1011 C C . CYS A 1 125 ? -6.414 -30.281 -1.384 1 97.56 125 CYS A C 1
ATOM 1013 O O . CYS A 1 125 ? -7.59 -30.188 -1.743 1 97.56 125 CYS A O 1
ATOM 1015 N N . SER A 1 126 ? -5.918 -31.281 -0.809 1 96.75 126 SER A N 1
ATOM 1016 C CA . SER A 1 126 ? -6.766 -32.438 -0.524 1 96.75 126 SER A CA 1
ATOM 1017 C C . SER A 1 126 ? -7.547 -32.25 0.771 1 96.75 126 SER A C 1
ATOM 1019 O O . SER A 1 126 ? -8.711 -32.625 0.865 1 96.75 126 SER A O 1
ATOM 1021 N N . ASP A 1 127 ? -6.918 -31.609 1.774 1 95.69 127 ASP A N 1
ATOM 1022 C CA . ASP A 1 127 ? -7.523 -31.219 3.045 1 95.69 127 ASP A CA 1
ATOM 1023 C C . ASP A 1 127 ? -7.066 -29.828 3.469 1 95.69 127 ASP A C 1
ATOM 1025 O O . ASP A 1 127 ? -5.902 -29.625 3.832 1 95.69 127 ASP A O 1
ATOM 1029 N N . CYS A 1 128 ? -8.039 -28.953 3.473 1 92.94 128 CYS A N 1
ATOM 1030 C CA . CYS A 1 128 ? -7.703 -27.578 3.773 1 92.94 128 CYS A CA 1
ATOM 1031 C C . CYS A 1 128 ? -8.156 -27.203 5.18 1 92.94 128 CYS A C 1
ATOM 1033 O O . CYS A 1 128 ? -8.383 -26.016 5.465 1 92.94 128 CYS A O 1
ATOM 1035 N N . GLY A 1 129 ? -8.414 -28.203 5.996 1 90.25 129 GLY A N 1
ATOM 1036 C CA . GLY A 1 129 ? -8.703 -27.969 7.402 1 90.25 129 GLY A CA 1
ATOM 1037 C C . GLY A 1 129 ? -10.156 -27.625 7.66 1 90.25 129 GLY A C 1
ATOM 1038 O O . GLY A 1 129 ? -10.984 -27.672 6.75 1 90.25 129 GLY A O 1
ATOM 1039 N N . GLY A 1 130 ? -10.461 -27.203 8.922 1 94.81 130 GLY A N 1
ATOM 1040 C CA . GLY A 1 130 ? -11.805 -26.922 9.391 1 94.81 130 GLY A CA 1
ATOM 1041 C C . GLY A 1 130 ? -12.375 -25.625 8.852 1 94.81 130 GLY A C 1
ATOM 1042 O O . GLY A 1 130 ? -13.578 -25.391 8.938 1 94.81 130 GLY A O 1
ATOM 1043 N N . MET A 1 131 ? -11.539 -24.844 8.273 1 95.44 131 MET A N 1
ATOM 1044 C CA . MET A 1 131 ? -11.977 -23.547 7.762 1 95.44 131 MET A CA 1
ATOM 1045 C C . MET A 1 131 ? -13.016 -23.719 6.656 1 95.44 131 MET A C 1
ATOM 1047 O O . MET A 1 131 ? -13.922 -22.891 6.52 1 95.44 131 MET A O 1
ATOM 1051 N N . VAL A 1 132 ? -12.875 -24.812 5.91 1 96.62 132 VAL A N 1
ATOM 1052 C CA . VAL A 1 132 ? -13.789 -25.062 4.801 1 96.62 132 VAL A CA 1
ATOM 1053 C C . VAL A 1 132 ? -15.211 -25.25 5.34 1 96.62 132 VAL A C 1
ATOM 1055 O O . VAL A 1 132 ? -16.156 -24.641 4.832 1 96.62 132 VAL A O 1
ATOM 1058 N N . GLU A 1 133 ? -15.367 -26.016 6.383 1 96.81 133 GLU A N 1
ATOM 1059 C CA . GLU A 1 133 ? -16.672 -26.281 6.977 1 96.81 133 GLU A CA 1
ATOM 1060 C C . GLU A 1 133 ? -17.234 -25.031 7.656 1 96.81 133 GLU A C 1
ATOM 1062 O O . GLU A 1 133 ? -18.422 -24.734 7.566 1 96.81 133 GLU A O 1
ATOM 1067 N N . ARG A 1 134 ? -16.406 -24.328 8.328 1 98.06 134 ARG A N 1
ATOM 1068 C CA . ARG A 1 134 ? -16.828 -23.109 9.008 1 98.06 134 ARG A CA 1
ATOM 1069 C C . ARG A 1 134 ? -17.344 -22.078 8.008 1 98.06 134 ARG A C 1
ATOM 1071 O O . ARG A 1 134 ? -18.375 -21.438 8.25 1 98.06 134 ARG A O 1
ATOM 1078 N N . GLN A 1 135 ? -16.641 -21.938 6.918 1 97.88 135 GLN A N 1
ATOM 1079 C CA . GLN A 1 135 ? -17.109 -21 5.906 1 97.88 135 GLN A CA 1
ATOM 1080 C C . GLN A 1 135 ? -18.422 -21.469 5.273 1 97.88 135 GLN A C 1
ATOM 1082 O O . GLN A 1 135 ? -19.312 -20.656 4.996 1 97.88 135 GLN A O 1
ATOM 1087 N N . ARG A 1 136 ? -18.469 -22.703 5.031 1 97.19 136 ARG A N 1
ATOM 1088 C CA . ARG A 1 136 ? -19.672 -23.266 4.441 1 97.19 136 ARG A CA 1
ATOM 1089 C C . ARG A 1 136 ? -20.891 -23 5.324 1 97.19 136 ARG A C 1
ATOM 1091 O O . ARG A 1 136 ? -21.984 -22.766 4.816 1 97.19 136 ARG A O 1
ATOM 1098 N N . GLU A 1 137 ? -20.703 -23.125 6.562 1 98.06 137 GLU A N 1
ATOM 1099 C CA . GLU A 1 137 ? -21.766 -22.812 7.512 1 98.06 137 GLU A CA 1
ATOM 1100 C C . GLU A 1 137 ? -22.297 -21.391 7.305 1 98.06 137 GLU A C 1
ATOM 1102 O O . GLU A 1 137 ? -23.516 -21.172 7.27 1 98.06 137 GLU A O 1
ATOM 1107 N N . ILE A 1 138 ? -21.422 -20.422 7.129 1 98.44 138 ILE A N 1
ATOM 1108 C CA . ILE A 1 138 ? -21.797 -19.031 6.941 1 98.44 138 ILE A CA 1
ATOM 1109 C C . ILE A 1 138 ? -22.531 -18.859 5.613 1 98.44 138 ILE A C 1
ATOM 1111 O O . ILE A 1 138 ? -23.594 -18.25 5.559 1 98.44 138 ILE A O 1
ATOM 1115 N N . ILE A 1 139 ? -21.984 -19.453 4.551 1 97.94 139 ILE A N 1
ATOM 1116 C CA . ILE A 1 139 ? -22.562 -19.328 3.215 1 97.94 139 ILE A CA 1
ATOM 1117 C C . ILE A 1 139 ? -23.984 -19.891 3.205 1 97.94 139 ILE A C 1
ATOM 1119 O O . ILE A 1 139 ? -24.891 -19.281 2.643 1 97.94 139 ILE A O 1
ATOM 1123 N N . SER A 1 140 ? -24.156 -21 3.881 1 97.5 140 SER A N 1
ATOM 1124 C CA . SER A 1 140 ? -25.453 -21.656 3.934 1 97.5 140 SER A CA 1
ATOM 1125 C C . SER A 1 140 ? -26.438 -20.859 4.789 1 97.5 140 SER A C 1
ATOM 1127 O O . SER A 1 140 ? -27.594 -20.656 4.395 1 97.5 140 SER A O 1
ATOM 1129 N N . ALA A 1 141 ? -25.984 -20.438 5.914 1 97.88 141 ALA A N 1
ATOM 1130 C CA . ALA A 1 141 ? -26.844 -19.734 6.867 1 97.88 141 ALA A CA 1
ATOM 1131 C C . ALA A 1 141 ? -27.375 -18.438 6.266 1 97.88 141 ALA A C 1
ATOM 1133 O O . ALA A 1 141 ? -28.516 -18.047 6.527 1 97.88 141 ALA A O 1
ATOM 1134 N N . PHE A 1 142 ? -26.578 -17.766 5.449 1 97.81 142 PHE A N 1
ATOM 1135 C CA . PHE A 1 142 ? -26.969 -16.453 4.945 1 97.81 142 PHE A CA 1
ATOM 1136 C C . PHE A 1 142 ? -27.266 -16.516 3.453 1 97.81 142 PHE A C 1
ATOM 1138 O O . PHE A 1 142 ? -27.531 -15.492 2.826 1 97.81 142 PHE A O 1
ATOM 1145 N N . ARG A 1 143 ? -27.156 -17.656 2.781 1 96.12 143 ARG A N 1
ATOM 1146 C CA . ARG A 1 143 ? -27.5 -17.906 1.385 1 96.12 143 ARG A CA 1
ATOM 1147 C C . ARG A 1 143 ? -26.75 -16.953 0.458 1 96.12 143 ARG A C 1
ATOM 1149 O O . ARG A 1 143 ? -27.359 -16.25 -0.345 1 96.12 143 ARG A O 1
ATOM 1156 N N . LEU A 1 144 ? -25.453 -17.031 0.571 1 97.12 144 LEU A N 1
ATOM 1157 C CA . LEU A 1 144 ? -24.594 -16.141 -0.202 1 97.12 144 LEU A CA 1
ATOM 1158 C C . LEU A 1 144 ? -24.172 -16.797 -1.517 1 97.12 144 LEU A C 1
ATOM 1160 O O . LEU A 1 144 ? -23.312 -17.672 -1.53 1 97.12 144 LEU A O 1
ATOM 1164 N N . PRO A 1 145 ? -24.688 -16.328 -2.625 1 95.62 145 PRO A N 1
ATOM 1165 C CA . PRO A 1 145 ? -24.5 -17.047 -3.885 1 95.62 145 PRO A CA 1
ATOM 1166 C C . PRO A 1 145 ? -23.172 -16.719 -4.562 1 95.62 145 PRO A C 1
ATOM 1168 O O . PRO A 1 145 ? -22.734 -17.453 -5.457 1 95.62 145 PRO A O 1
ATOM 1171 N N . TYR A 1 146 ? -22.5 -15.703 -4.199 1 97.25 146 TYR A N 1
ATOM 1172 C CA . TYR A 1 146 ? -21.344 -15.242 -4.949 1 97.25 146 TYR A CA 1
ATOM 1173 C C . TYR A 1 146 ? -20.047 -15.531 -4.191 1 97.25 146 TYR A C 1
ATOM 1175 O O . TYR A 1 146 ? -19.031 -14.883 -4.414 1 97.25 146 TYR A O 1
ATOM 1183 N N . ALA A 1 147 ? -20.031 -16.438 -3.225 1 97.62 147 ALA A N 1
ATOM 1184 C CA . ALA A 1 147 ? -18.859 -16.781 -2.412 1 97.62 147 ALA A CA 1
ATOM 1185 C C . ALA A 1 147 ? -17.922 -17.719 -3.166 1 97.62 147 ALA A C 1
ATOM 1187 O O . ALA A 1 147 ? -18.344 -18.422 -4.086 1 97.62 147 ALA A O 1
ATOM 1188 N N . GLU A 1 148 ? -16.688 -17.578 -2.891 1 96.69 148 GLU A N 1
ATOM 1189 C CA . GLU A 1 148 ? -15.695 -18.578 -3.273 1 96.69 148 GLU A CA 1
ATOM 1190 C C . GLU A 1 148 ? -15.273 -19.422 -2.076 1 96.69 148 GLU A C 1
ATOM 1192 O O . GLU A 1 148 ? -15.125 -18.906 -0.966 1 96.69 148 GLU A O 1
ATOM 1197 N N . SER A 1 149 ? -15.055 -20.672 -2.316 1 95.69 149 SER A N 1
ATOM 1198 C CA . SER A 1 149 ? -14.609 -21.531 -1.223 1 95.69 149 SER A CA 1
ATOM 1199 C C . SER A 1 149 ? -13.219 -21.141 -0.737 1 95.69 149 SER A C 1
ATOM 1201 O O . SER A 1 149 ? -12.359 -20.766 -1.537 1 95.69 149 SER A O 1
ATOM 1203 N N . VAL A 1 150 ? -13.031 -21.266 0.547 1 95.5 150 VAL A N 1
ATOM 1204 C CA . VAL A 1 150 ? -11.734 -20.938 1.12 1 95.5 150 VAL A CA 1
ATOM 1205 C C . VAL A 1 150 ? -10.672 -21.906 0.582 1 95.5 150 VAL A C 1
ATOM 1207 O O . VAL A 1 150 ? -9.492 -21.562 0.503 1 95.5 150 VAL A O 1
ATOM 1210 N N . LYS A 1 151 ? -11.125 -23.125 0.173 1 95.81 151 LYS A N 1
ATOM 1211 C CA . LYS A 1 151 ? -10.227 -24.078 -0.478 1 95.81 151 LYS A CA 1
ATOM 1212 C C . LYS A 1 151 ? -9.633 -23.484 -1.755 1 95.81 151 LYS A C 1
ATOM 1214 O O . LYS A 1 151 ? -8.414 -23.5 -1.952 1 95.81 151 LYS A O 1
ATOM 1219 N N . ASN A 1 152 ? -10.469 -22.969 -2.52 1 96.19 152 ASN A N 1
ATOM 1220 C CA . ASN A 1 152 ? -10.039 -22.359 -3.777 1 96.19 152 ASN A CA 1
ATOM 1221 C C . ASN A 1 152 ? -9.18 -21.125 -3.539 1 96.19 152 ASN A C 1
ATOM 1223 O O . ASN A 1 152 ? -8.195 -20.906 -4.242 1 96.19 152 ASN A O 1
ATOM 1227 N N . SER A 1 153 ? -9.617 -20.391 -2.541 1 96.31 153 SER A N 1
ATOM 1228 C CA . SER A 1 153 ? -8.844 -19.188 -2.211 1 96.31 153 SER A CA 1
ATOM 1229 C C . SER A 1 153 ? -7.441 -19.547 -1.746 1 96.31 153 SER A C 1
ATOM 1231 O O . SER A 1 153 ? -6.473 -18.875 -2.105 1 96.31 153 SER A O 1
ATOM 1233 N N . LEU A 1 154 ? -7.371 -20.547 -0.94 1 97.12 154 LEU A N 1
ATOM 1234 C CA . LEU A 1 154 ? -6.078 -20.969 -0.417 1 97.12 154 LEU A CA 1
ATOM 1235 C C . LEU A 1 154 ? -5.164 -21.438 -1.543 1 97.12 154 LEU A C 1
ATOM 1237 O O . LEU A 1 154 ? -4 -21.031 -1.614 1 97.12 154 LEU A O 1
ATOM 1241 N N . LYS A 1 155 ? -5.684 -22.234 -2.469 1 97.31 155 LYS A N 1
ATOM 1242 C CA . LYS A 1 155 ? -4.918 -22.734 -3.609 1 97.31 155 LYS A CA 1
ATOM 1243 C C . LYS A 1 155 ? -4.406 -21.578 -4.469 1 97.31 155 LYS A C 1
ATOM 1245 O O . LYS A 1 155 ? -3.248 -21.578 -4.891 1 97.31 155 LYS A O 1
ATOM 1250 N N . ARG A 1 156 ? -5.246 -20.672 -4.688 1 96.81 156 ARG A N 1
ATOM 1251 C CA . ARG A 1 156 ? -4.918 -19.531 -5.535 1 96.81 156 ARG A CA 1
ATOM 1252 C C . ARG A 1 156 ? -3.84 -18.672 -4.895 1 96.81 156 ARG A C 1
ATOM 1254 O O . ARG A 1 156 ? -2.867 -18.297 -5.551 1 96.81 156 ARG A O 1
ATOM 1261 N N . GLU A 1 157 ? -4.027 -18.375 -3.615 1 97.19 157 GLU A N 1
ATOM 1262 C CA . GLU A 1 157 ? -3.092 -17.484 -2.934 1 97.19 157 GLU A CA 1
ATOM 1263 C C . GLU A 1 157 ? -1.732 -18.141 -2.748 1 97.19 157 GLU A C 1
ATOM 1265 O O . GLU A 1 157 ? -0.692 -17.516 -2.928 1 97.19 157 GLU A O 1
ATOM 1270 N N . VAL A 1 158 ? -1.734 -19.375 -2.379 1 98.12 158 VAL A N 1
ATOM 1271 C CA . VAL A 1 158 ? -0.479 -20.109 -2.26 1 98.12 158 VAL A CA 1
ATOM 1272 C C . VAL A 1 158 ? 0.185 -20.219 -3.629 1 98.12 158 VAL A C 1
ATOM 1274 O O . VAL A 1 158 ? 1.398 -20.031 -3.756 1 98.12 158 VAL A O 1
ATOM 1277 N N . GLY A 1 159 ? -0.607 -20.562 -4.621 1 98.12 159 GLY A N 1
ATOM 1278 C CA . GLY A 1 159 ? -0.084 -20.625 -5.977 1 98.12 159 GLY A CA 1
ATOM 1279 C C . GLY A 1 159 ? 0.593 -19.344 -6.418 1 98.12 159 GLY A C 1
ATOM 1280 O O . GLY A 1 159 ? 1.674 -19.391 -7.012 1 98.12 159 GLY A O 1
ATOM 1281 N N . LYS A 1 160 ? -0.012 -18.266 -6.16 1 97.19 160 LYS A N 1
ATOM 1282 C CA . LYS A 1 160 ? 0.56 -16.969 -6.508 1 97.19 160 LYS A CA 1
ATOM 1283 C C . LYS A 1 160 ? 1.891 -16.75 -5.793 1 97.19 160 LYS A C 1
ATOM 1285 O O . LYS A 1 160 ? 2.85 -16.266 -6.395 1 97.19 160 LYS A O 1
ATOM 1290 N N . ARG A 1 161 ? 1.882 -17.016 -4.516 1 97.88 161 ARG A N 1
ATOM 1291 C CA . ARG A 1 161 ? 3.092 -16.828 -3.723 1 97.88 161 ARG A CA 1
ATOM 1292 C C . ARG A 1 161 ? 4.215 -17.734 -4.207 1 97.88 161 ARG A C 1
ATOM 1294 O O . ARG A 1 161 ? 5.375 -17.312 -4.277 1 97.88 161 ARG A O 1
ATOM 1301 N N . VAL A 1 162 ? 3.881 -18.922 -4.559 1 98.31 162 VAL A N 1
ATOM 1302 C CA . VAL A 1 162 ? 4.859 -19.859 -5.082 1 98.31 162 VAL A CA 1
ATOM 1303 C C . VAL A 1 162 ? 5.414 -19.359 -6.41 1 98.31 162 VAL A C 1
ATOM 1305 O O . VAL A 1 162 ? 6.617 -19.453 -6.66 1 98.31 162 VAL A O 1
ATOM 1308 N N . LYS A 1 163 ? 4.555 -18.875 -7.238 1 98.25 163 LYS A N 1
ATOM 1309 C CA . LYS A 1 163 ? 4.984 -18.266 -8.492 1 98.25 163 LYS A CA 1
ATOM 1310 C C . LYS A 1 163 ? 6.023 -17.188 -8.25 1 98.25 163 LYS A C 1
ATOM 1312 O O . LYS A 1 163 ? 7.043 -17.109 -8.938 1 98.25 163 LYS A O 1
ATOM 1317 N N . GLU A 1 164 ? 5.797 -16.438 -7.258 1 97.19 164 GLU A N 1
ATOM 1318 C CA . GLU A 1 164 ? 6.699 -15.336 -6.918 1 97.19 164 GLU A CA 1
ATOM 1319 C C . GLU A 1 164 ? 8.039 -15.867 -6.414 1 97.19 164 GLU A C 1
ATOM 1321 O O . GLU A 1 164 ? 9.094 -15.328 -6.766 1 97.19 164 GLU A O 1
ATOM 1326 N N . LEU A 1 165 ? 7.988 -16.828 -5.629 1 97.25 165 LEU A N 1
ATOM 1327 C CA . LEU A 1 165 ? 9.188 -17.359 -4.988 1 97.25 165 LEU A CA 1
ATOM 1328 C C . LEU A 1 165 ? 10.047 -18.125 -5.988 1 97.25 165 LEU A C 1
ATOM 1330 O O . LEU A 1 165 ? 11.281 -18.047 -5.941 1 97.25 165 LEU A O 1
ATOM 1334 N N . LEU A 1 166 ? 9.406 -18.781 -6.922 1 97.06 166 LEU A N 1
ATOM 1335 C CA . LEU A 1 166 ? 10.141 -19.672 -7.812 1 97.06 166 LEU A CA 1
ATOM 1336 C C . LEU A 1 166 ? 10.328 -19.031 -9.188 1 97.06 166 LEU A C 1
ATOM 1338 O O . LEU A 1 166 ? 11.18 -19.469 -9.969 1 97.06 166 LEU A O 1
ATOM 1342 N N . GLY A 1 167 ? 9.492 -18.078 -9.539 1 96.5 167 GLY A N 1
ATOM 1343 C CA . GLY A 1 167 ? 9.547 -17.453 -10.859 1 96.5 167 GLY A CA 1
ATOM 1344 C C . GLY A 1 167 ? 9.031 -18.359 -11.961 1 96.5 167 GLY A C 1
ATOM 1345 O O . GLY A 1 167 ? 9.516 -18.312 -13.094 1 96.5 167 GLY A O 1
ATOM 1346 N N . LYS A 1 168 ? 8.18 -19.297 -11.617 1 96.94 168 LYS A N 1
ATOM 1347 C CA . LYS A 1 168 ? 7.598 -20.219 -12.578 1 96.94 168 LYS A CA 1
ATOM 1348 C C . LYS A 1 168 ? 6.09 -20.031 -12.68 1 96.94 168 LYS A C 1
ATOM 1350 O O . LYS A 1 168 ? 5.445 -19.578 -11.727 1 96.94 168 LYS A O 1
ATOM 1355 N N . GLU A 1 169 ? 5.52 -20.453 -13.773 1 97.06 169 GLU A N 1
ATOM 1356 C CA . GLU A 1 169 ? 4.105 -20.203 -14.031 1 97.06 169 GLU A CA 1
ATOM 1357 C C . GLU A 1 169 ? 3.264 -21.438 -13.719 1 97.06 169 GLU A C 1
ATOM 1359 O O . GLU A 1 169 ? 3.695 -22.562 -13.961 1 97.06 169 GLU A O 1
ATOM 1364 N N . PRO A 1 170 ? 2.113 -21.172 -13.234 1 97.31 170 PRO A N 1
ATOM 1365 C CA . PRO A 1 170 ? 1.193 -22.297 -13.07 1 97.31 170 PRO A CA 1
ATOM 1366 C C . PRO A 1 170 ? 0.597 -22.781 -14.391 1 97.31 170 PRO A C 1
ATOM 1368 O O . PRO A 1 170 ? 0.468 -21.984 -15.336 1 97.31 170 PRO A O 1
ATOM 1371 N N . ASP A 1 171 ? 0.344 -24.016 -14.477 1 97.12 171 ASP A N 1
ATOM 1372 C CA . ASP A 1 171 ? -0.339 -24.641 -15.617 1 97.12 171 ASP A CA 1
ATOM 1373 C C . ASP A 1 171 ? -1.544 -25.453 -15.156 1 97.12 171 ASP A C 1
ATOM 1375 O O . ASP A 1 171 ? -1.387 -26.5 -14.516 1 97.12 171 ASP A O 1
ATOM 1379 N N . PHE A 1 172 ? -2.711 -25.062 -15.602 1 96 172 PHE A N 1
ATOM 1380 C CA . PHE A 1 172 ? -3.939 -25.672 -15.109 1 96 172 PHE A CA 1
ATOM 1381 C C . PHE A 1 172 ? -4.344 -26.859 -15.984 1 96 172 PHE A C 1
ATOM 1383 O O . PHE A 1 172 ? -5.219 -27.641 -15.609 1 96 172 PHE A O 1
ATOM 1390 N N . GLU A 1 173 ? -3.686 -27.031 -17.016 1 95.62 173 GLU A N 1
ATOM 1391 C CA . GLU A 1 173 ? -4.055 -28.078 -17.969 1 95.62 173 GLU A CA 1
ATOM 1392 C C . GLU A 1 173 ? -3.092 -29.266 -17.891 1 95.62 173 GLU A C 1
ATOM 1394 O O . GLU A 1 173 ? -3.52 -30.422 -17.781 1 95.62 173 GLU A O 1
ATOM 1399 N N . ASP A 1 174 ? -1.846 -28.891 -17.953 1 95.44 174 ASP A N 1
ATOM 1400 C CA . ASP A 1 174 ? -0.858 -29.953 -18.016 1 95.44 174 ASP A CA 1
ATOM 1401 C C . ASP A 1 174 ? 0.418 -29.578 -17.266 1 95.44 174 ASP A C 1
ATOM 1403 O O . ASP A 1 174 ? 1.489 -29.469 -17.875 1 95.44 174 ASP A O 1
ATOM 1407 N N . PRO A 1 175 ? 0.329 -29.641 -15.938 1 97.75 175 PRO A N 1
ATOM 1408 C CA . PRO A 1 175 ? 1.5 -29.234 -15.156 1 97.75 175 PRO A CA 1
ATOM 1409 C C . PRO A 1 175 ? 2.545 -30.344 -15.047 1 97.75 175 PRO A C 1
ATOM 1411 O O . PRO A 1 175 ? 2.197 -31.516 -15.008 1 97.75 175 PRO A O 1
ATOM 1414 N N . HIS A 1 176 ? 3.82 -29.906 -14.969 1 97.81 176 HIS A N 1
ATOM 1415 C CA . HIS A 1 176 ? 4.895 -30.859 -14.727 1 97.81 176 HIS A CA 1
ATOM 1416 C C . HIS A 1 176 ? 4.789 -31.453 -13.328 1 97.81 176 HIS A C 1
ATOM 1418 O O . HIS A 1 176 ? 5.16 -32.625 -13.117 1 97.81 176 HIS A O 1
ATOM 1424 N N . VAL A 1 177 ? 4.336 -30.594 -12.43 1 98.25 177 VAL A N 1
ATOM 1425 C CA . VAL A 1 177 ? 4.242 -31.047 -11.039 1 98.25 177 VAL A CA 1
ATOM 1426 C C . VAL A 1 177 ? 2.973 -30.484 -10.398 1 98.25 177 VAL A C 1
ATOM 1428 O O . VAL A 1 177 ? 2.592 -29.344 -10.664 1 98.25 177 VAL A O 1
ATOM 1431 N N . VAL A 1 178 ? 2.279 -31.297 -9.625 1 98.56 178 VAL A N 1
ATOM 1432 C CA . VAL A 1 178 ? 1.153 -30.859 -8.805 1 98.56 178 VAL A CA 1
ATOM 1433 C C . VAL A 1 178 ? 1.492 -31.031 -7.324 1 98.56 178 VAL A C 1
ATOM 1435 O O . VAL A 1 178 ? 1.808 -32.125 -6.879 1 98.56 178 VAL A O 1
ATOM 1438 N N . ALA A 1 179 ? 1.538 -29.938 -6.641 1 98.62 179 ALA A N 1
ATOM 1439 C CA . ALA A 1 179 ? 1.748 -29.984 -5.199 1 98.62 179 ALA A CA 1
ATOM 1440 C C . ALA A 1 179 ? 0.419 -29.969 -4.449 1 98.62 179 ALA A C 1
ATOM 1442 O O . ALA A 1 179 ? -0.312 -28.969 -4.492 1 98.62 179 ALA A O 1
ATOM 1443 N N . ILE A 1 180 ? 0.12 -31 -3.713 1 98.62 180 ILE A N 1
ATOM 1444 C CA . ILE A 1 180 ? -1.163 -31.141 -3.035 1 98.62 180 ILE A CA 1
ATOM 1445 C C . ILE A 1 180 ? -0.977 -30.953 -1.531 1 98.62 180 ILE A C 1
ATOM 1447 O O . ILE A 1 180 ? -0.329 -31.766 -0.872 1 98.62 180 ILE A O 1
ATOM 1451 N N . MET A 1 181 ? -1.582 -29.938 -1.035 1 98.31 181 MET A N 1
ATOM 1452 C CA . MET A 1 181 ? -1.465 -29.609 0.384 1 98.31 181 MET A CA 1
ATOM 1453 C C . MET A 1 181 ? -2.443 -30.438 1.214 1 98.31 181 MET A C 1
ATOM 1455 O O . MET A 1 181 ? -3.59 -30.641 0.81 1 98.31 181 MET A O 1
ATOM 1459 N N . ASN A 1 182 ? -1.959 -30.953 2.299 1 98.06 182 ASN A N 1
ATOM 1460 C CA . ASN A 1 182 ? -2.768 -31.578 3.334 1 98.06 182 ASN A CA 1
ATOM 1461 C C . ASN A 1 182 ? -2.523 -30.953 4.703 1 98.06 182 ASN A C 1
ATOM 1463 O O . ASN A 1 182 ? -1.605 -31.359 5.422 1 98.06 182 ASN A O 1
ATOM 1467 N N . LEU A 1 183 ? -3.42 -30.078 5.07 1 96.25 183 LEU A N 1
ATOM 1468 C CA . LEU A 1 183 ? -3.219 -29.312 6.293 1 96.25 183 LEU A CA 1
ATOM 1469 C C . LEU A 1 183 ? -3.367 -30.203 7.523 1 96.25 183 LEU A C 1
ATOM 1471 O O . LEU A 1 183 ? -2.691 -29.984 8.531 1 96.25 183 LEU A O 1
ATOM 1475 N N . ARG A 1 184 ? -4.25 -31.125 7.445 1 94.75 184 ARG A N 1
ATOM 1476 C CA . ARG A 1 184 ? -4.48 -32.031 8.562 1 94.75 184 ARG A CA 1
ATOM 1477 C C . ARG A 1 184 ? -3.221 -32.812 8.898 1 94.75 184 ARG A C 1
ATOM 1479 O O . ARG A 1 184 ? -2.836 -32.938 10.062 1 94.75 184 ARG A O 1
ATOM 1486 N N . GLU A 1 185 ? -2.623 -33.375 7.867 1 96.75 185 GLU A N 1
ATOM 1487 C CA . GLU A 1 185 ? -1.43 -34.188 8.047 1 96.75 185 GLU A CA 1
ATOM 1488 C C . GLU A 1 185 ? -0.166 -33.344 8.039 1 96.75 185 GLU A C 1
ATOM 1490 O O . GLU A 1 185 ? 0.932 -33.844 8.289 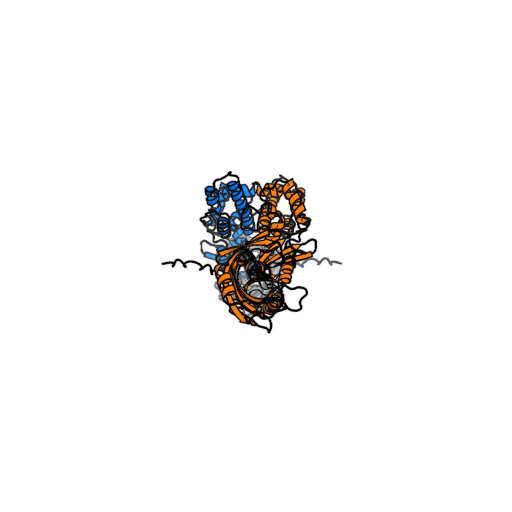1 96.75 185 GLU A O 1
ATOM 1495 N N . ASP A 1 186 ? -0.294 -32.094 7.785 1 96.62 186 ASP A N 1
ATOM 1496 C CA . ASP A 1 186 ? 0.814 -31.156 7.719 1 96.62 186 ASP A CA 1
ATOM 1497 C C . ASP A 1 186 ? 1.877 -31.625 6.727 1 96.62 186 ASP A C 1
ATOM 1499 O O . ASP A 1 186 ? 3.057 -31.719 7.07 1 96.62 186 ASP A O 1
ATOM 1503 N N . LYS A 1 187 ? 1.436 -31.938 5.527 1 97.19 187 LYS A N 1
ATOM 1504 C CA . LYS A 1 187 ? 2.377 -32.438 4.52 1 97.19 187 LYS A CA 1
ATOM 1505 C C . LYS A 1 187 ? 1.965 -31.969 3.121 1 97.19 187 LYS A C 1
ATOM 1507 O O . LYS A 1 187 ? 0.82 -31.578 2.904 1 97.19 187 LYS A O 1
ATOM 1512 N N . VAL A 1 188 ? 2.924 -32.062 2.199 1 98.19 188 VAL A N 1
ATOM 1513 C CA . VAL A 1 188 ? 2.707 -31.766 0.786 1 98.19 188 VAL A CA 1
ATOM 1514 C C . VAL A 1 188 ? 3 -33 -0.054 1 98.19 188 VAL A C 1
ATOM 1516 O O . VAL A 1 188 ? 4.102 -33.562 0 1 98.19 188 VAL A O 1
ATOM 1519 N N . ASP A 1 189 ? 2.014 -33.469 -0.761 1 97.88 189 ASP A N 1
ATOM 1520 C CA . ASP A 1 189 ? 2.197 -34.562 -1.693 1 97.88 189 ASP A CA 1
ATOM 1521 C C . ASP A 1 189 ? 2.459 -34.062 -3.109 1 97.88 189 ASP A C 1
ATOM 1523 O O . ASP A 1 189 ? 1.802 -33.125 -3.568 1 97.88 189 ASP A O 1
ATOM 1527 N N . LEU A 1 190 ? 3.404 -34.688 -3.707 1 98.19 190 LEU A N 1
ATOM 1528 C CA . LEU A 1 190 ? 3.764 -34.25 -5.051 1 98.19 190 LEU A CA 1
ATOM 1529 C C . LEU A 1 190 ? 3.332 -35.281 -6.094 1 98.19 190 LEU A C 1
ATOM 1531 O O . LEU A 1 190 ? 3.527 -36.469 -5.91 1 98.19 190 LEU A O 1
ATOM 1535 N N . GLN A 1 191 ? 2.664 -34.812 -7.035 1 98.25 191 GLN A N 1
ATOM 1536 C CA . GLN A 1 191 ? 2.426 -35.594 -8.258 1 98.25 191 GLN A CA 1
ATOM 1537 C C . GLN A 1 191 ? 3.326 -35.094 -9.391 1 98.25 191 GLN A C 1
ATOM 1539 O O . GLN A 1 191 ? 3.154 -34 -9.898 1 98.25 191 GLN A O 1
ATOM 1544 N N . ILE A 1 192 ? 4.25 -35.906 -9.758 1 98.06 192 ILE A N 1
ATOM 1545 C CA . ILE A 1 192 ? 5.242 -35.562 -10.758 1 98.06 192 ILE A CA 1
ATOM 1546 C C . ILE A 1 192 ? 4.891 -36.219 -12.094 1 98.06 192 ILE A C 1
ATOM 1548 O O . ILE A 1 192 ? 4.73 -37.438 -12.172 1 98.06 192 ILE A O 1
ATOM 1552 N N . LYS A 1 193 ? 4.824 -35.406 -13.109 1 97.88 193 LYS A N 1
ATOM 1553 C CA . LYS A 1 193 ? 4.523 -35.906 -14.445 1 97.88 193 LYS A CA 1
ATOM 1554 C C . LYS A 1 193 ? 5.668 -36.781 -14.984 1 97.88 193 LYS A C 1
ATOM 1556 O O . LYS A 1 193 ? 6.832 -36.375 -14.93 1 97.88 193 LYS A O 1
ATOM 1561 N N . PRO A 1 194 ? 5.367 -37.875 -15.453 1 98 194 PRO A N 1
ATOM 1562 C CA . PRO A 1 194 ? 6.426 -38.75 -16.016 1 98 194 PRO A CA 1
ATOM 1563 C C . PRO A 1 194 ? 6.984 -38.188 -17.328 1 98 194 PRO A C 1
ATOM 1565 O O . PRO A 1 194 ? 6.387 -37.312 -17.938 1 98 194 PRO A O 1
ATOM 1568 N N . VAL A 1 195 ? 8.117 -38.75 -17.641 1 97.75 195 VAL A N 1
ATOM 1569 C CA . VAL A 1 195 ? 8.734 -38.5 -18.938 1 97.75 195 VAL A CA 1
ATOM 1570 C C . VAL A 1 195 ? 8.688 -39.75 -19.797 1 97.75 195 VAL A C 1
ATOM 1572 O O . VAL A 1 195 ? 8.836 -40.875 -19.297 1 97.75 195 VAL A O 1
ATOM 1575 N N . PHE A 1 196 ? 8.477 -39.531 -21.062 1 97.81 196 PHE A N 1
ATOM 1576 C CA . PHE A 1 196 ? 8.391 -40.625 -22.016 1 97.81 196 PHE A CA 1
ATOM 1577 C C . PHE A 1 196 ? 9.422 -40.469 -23.125 1 97.81 196 PHE A C 1
ATOM 1579 O O . PHE A 1 196 ? 9.5 -39.406 -23.75 1 97.81 196 PHE A O 1
ATOM 1586 N N . ILE A 1 197 ? 10.148 -41.5 -23.344 1 97.94 197 ILE A N 1
ATOM 1587 C CA . ILE A 1 197 ? 11.172 -41.469 -24.375 1 97.94 197 ILE A CA 1
ATOM 1588 C C . ILE A 1 197 ? 10.992 -42.656 -25.328 1 97.94 197 ILE A C 1
ATOM 1590 O O . ILE A 1 197 ? 10.93 -43.812 -24.875 1 97.94 197 ILE A O 1
ATOM 1594 N N . TYR A 1 198 ? 10.906 -42.312 -26.578 1 97.06 198 TYR A N 1
ATOM 1595 C CA . TYR A 1 198 ? 10.82 -43.312 -27.625 1 97.06 198 TYR A CA 1
ATOM 1596 C C . TYR A 1 198 ? 12.203 -43.75 -28.062 1 97.06 198 TYR A C 1
ATOM 1598 O O . TYR A 1 198 ? 13.117 -42.938 -28.203 1 97.06 198 TYR A O 1
ATOM 1606 N N . GLY A 1 199 ? 12.305 -45.156 -28.266 1 97.25 199 GLY A N 1
ATOM 1607 C CA . GLY A 1 199 ? 13.578 -45.688 -28.719 1 97.25 199 GLY A CA 1
ATOM 1608 C C . GLY A 1 199 ? 13.461 -47.062 -29.312 1 97.25 199 GLY A C 1
ATOM 1609 O O . GLY A 1 199 ? 12.352 -47.562 -29.531 1 97.25 199 GLY A O 1
ATOM 1610 N N . ILE A 1 200 ? 14.75 -47.594 -29.641 1 97.19 200 ILE A N 1
ATOM 1611 C CA . ILE A 1 200 ? 14.898 -48.938 -30.219 1 97.19 200 ILE A CA 1
ATOM 1612 C C . ILE A 1 200 ? 15.93 -49.719 -29.422 1 97.19 200 ILE A C 1
ATOM 1614 O O . ILE A 1 200 ? 16.984 -49.188 -29.047 1 97.19 200 ILE A O 1
ATOM 1618 N N . TYR A 1 201 ? 15.555 -50.969 -29.188 1 97.94 201 TYR A N 1
ATOM 1619 C CA . TYR A 1 201 ? 16.578 -51.781 -28.547 1 97.94 201 TYR A CA 1
ATOM 1620 C C . TYR A 1 201 ? 16.906 -53.031 -29.391 1 97.94 201 TYR A C 1
ATOM 1622 O O . TYR A 1 201 ? 16.078 -53.469 -30.188 1 97.94 201 TYR A O 1
ATOM 1630 N N . LYS A 1 202 ? 18.109 -53.531 -29.188 1 98 202 LYS A N 1
ATOM 1631 C CA . LYS A 1 202 ? 18.531 -54.844 -29.703 1 98 202 LYS A CA 1
ATOM 1632 C C . LYS A 1 202 ? 19.016 -55.75 -28.562 1 98 202 LYS A C 1
ATOM 1634 O O . LYS A 1 202 ? 19.812 -55.312 -27.719 1 98 202 LYS A O 1
ATOM 1639 N N . LYS A 1 203 ? 18.391 -56.781 -28.5 1 98 203 LYS A N 1
ATOM 1640 C CA . LYS A 1 203 ? 18.812 -57.844 -27.578 1 98 203 LYS A CA 1
ATOM 1641 C C . LYS A 1 203 ? 19.781 -58.812 -28.25 1 98 203 LYS A C 1
ATOM 1643 O O . LYS A 1 203 ? 19.375 -59.656 -29.031 1 98 203 LYS A O 1
ATOM 1648 N N . LYS A 1 204 ? 21.047 -58.75 -27.906 1 96.31 204 LYS A N 1
ATOM 1649 C CA . LYS A 1 204 ? 22.125 -59.375 -28.688 1 96.31 204 LYS A CA 1
ATOM 1650 C C . LYS A 1 204 ? 22.422 -60.781 -28.172 1 96.31 204 LYS A C 1
ATOM 1652 O O . LYS A 1 204 ? 23.078 -61.594 -28.844 1 96.31 204 LYS A O 1
ATOM 1657 N N . ALA A 1 205 ? 21.953 -61.031 -27.016 1 94.75 205 ALA A N 1
ATOM 1658 C CA . ALA A 1 205 ? 22.312 -62.281 -26.391 1 94.75 205 ALA A CA 1
ATOM 1659 C C . ALA A 1 205 ? 21.062 -63.094 -26.016 1 94.75 205 ALA A C 1
ATOM 1661 O O . ALA A 1 205 ? 19.969 -62.5 -25.891 1 94.75 205 ALA A O 1
ATOM 1662 N N . ARG A 1 206 ? 21.312 -64.375 -25.969 1 94.31 206 ARG A N 1
ATOM 1663 C CA . ARG A 1 206 ? 20.266 -65.25 -25.453 1 94.31 206 ARG A CA 1
ATOM 1664 C C . ARG A 1 206 ? 20.328 -65.375 -23.938 1 94.31 206 ARG A C 1
ATOM 1666 O O . ARG A 1 206 ? 21.328 -65 -23.328 1 94.31 206 ARG A O 1
ATOM 1673 N N . ASN A 1 207 ? 19.266 -65.688 -23.219 1 92 207 ASN A N 1
ATOM 1674 C CA . ASN A 1 207 ? 19.141 -65.75 -21.766 1 92 207 ASN A CA 1
ATOM 1675 C C . ASN A 1 207 ? 19.031 -64.375 -21.156 1 92 207 ASN A C 1
ATOM 1677 O O . ASN A 1 207 ? 19.609 -64.125 -20.094 1 92 207 ASN A O 1
ATOM 1681 N N . VAL A 1 208 ? 18.594 -63.531 -21.906 1 95.19 208 VAL A N 1
ATOM 1682 C CA . VAL A 1 208 ? 18.281 -62.156 -21.469 1 95.19 208 VAL A CA 1
ATOM 1683 C C . VAL A 1 208 ? 16.766 -61.906 -21.578 1 95.19 208 VAL A C 1
ATOM 1685 O O . VAL A 1 208 ? 16.172 -62.125 -22.641 1 95.19 208 VAL A O 1
ATOM 1688 N N . SER A 1 209 ? 16.156 -61.594 -20.5 1 95.19 209 SER A N 1
ATOM 1689 C CA . SER A 1 209 ? 14.727 -61.312 -20.547 1 95.19 209 SER A CA 1
ATOM 1690 C C . SER A 1 209 ? 14.453 -59.875 -21.016 1 95.19 209 SER A C 1
ATOM 1692 O O . SER A 1 209 ? 15.352 -59.031 -21 1 95.19 209 SER A O 1
ATOM 1694 N N . GLN A 1 210 ? 13.266 -59.688 -21.469 1 95.12 210 GLN A N 1
ATOM 1695 C CA . GLN A 1 210 ? 12.891 -58.344 -21.844 1 95.12 210 GLN A CA 1
ATOM 1696 C C . GLN A 1 210 ? 12.648 -57.469 -20.594 1 95.12 210 GLN A C 1
ATOM 1698 O O . GLN A 1 210 ? 13.25 -56.406 -20.453 1 95.12 210 GLN A O 1
ATOM 1703 N N . SER A 1 211 ? 11.734 -58.031 -19.75 1 92.38 211 SER A N 1
ATOM 1704 C CA . SER A 1 211 ? 11.43 -57.375 -18.484 1 92.38 211 SER A CA 1
ATOM 1705 C C . SER A 1 211 ? 12.211 -58 -17.328 1 92.38 211 SER A C 1
ATOM 1707 O O . SER A 1 211 ? 12.688 -59.125 -17.453 1 92.38 211 SER A O 1
ATOM 1709 N N . GLU A 1 212 ? 12.234 -57.25 -16.297 1 88.25 212 GLU A N 1
ATOM 1710 C CA . GLU A 1 212 ? 12.883 -57.812 -15.133 1 88.25 212 GLU A CA 1
ATOM 1711 C C . GLU A 1 212 ? 12.125 -59.031 -14.625 1 88.25 212 GLU A C 1
ATOM 1713 O O . GLU A 1 212 ? 10.898 -59 -14.453 1 88.25 212 GLU A O 1
ATOM 1718 N N . TRP A 1 213 ? 12.828 -60.062 -14.484 1 83.75 213 TRP A N 1
ATOM 1719 C CA . TRP A 1 213 ? 12.273 -61.344 -14.086 1 83.75 213 TRP A CA 1
ATOM 1720 C C . TRP A 1 213 ? 13.305 -62.188 -13.328 1 83.75 213 TRP A C 1
ATOM 1722 O O . TRP A 1 213 ? 14.172 -61.625 -12.656 1 83.75 213 TRP A O 1
ATOM 1732 N N . LYS A 1 214 ? 13.211 -63.5 -13.477 1 82.56 214 LYS A N 1
ATOM 1733 C CA . LYS A 1 214 ? 14.078 -64.438 -12.75 1 82.56 214 LYS A CA 1
ATOM 1734 C C . LYS A 1 214 ? 15.484 -64.438 -13.344 1 82.56 214 LYS A C 1
ATOM 1736 O O . LYS A 1 214 ? 16.438 -64.875 -12.703 1 82.56 214 LYS A O 1
ATOM 1741 N N . TYR A 1 215 ? 15.656 -63.875 -14.484 1 85.44 215 TYR A N 1
ATOM 1742 C CA . TYR A 1 215 ? 16.969 -63.875 -15.133 1 85.44 215 TYR A CA 1
ATOM 1743 C C . TYR A 1 215 ? 17.781 -62.656 -14.727 1 85.44 215 TYR A C 1
ATOM 1745 O O . TYR A 1 215 ? 17.219 -61.594 -14.445 1 85.44 215 TYR A O 1
ATOM 1753 N N . PRO A 1 216 ? 19.031 -62.812 -14.586 1 85.81 216 PRO A N 1
ATOM 1754 C CA . PRO A 1 216 ? 19.906 -61.75 -14.062 1 85.81 216 PRO A CA 1
ATOM 1755 C C . PRO A 1 216 ? 19.969 -60.531 -14.977 1 85.81 216 PRO A C 1
ATOM 1757 O O . PRO A 1 216 ? 20.234 -59.406 -14.508 1 85.81 216 PRO A O 1
ATOM 1760 N N . TYR A 1 217 ? 19.797 -60.812 -16.297 1 91.25 217 TYR A N 1
ATOM 1761 C CA . TYR A 1 217 ? 19.906 -59.688 -17.234 1 91.25 217 TYR A CA 1
ATOM 1762 C C . TYR A 1 217 ? 18.594 -59.438 -17.969 1 91.25 217 TYR A C 1
ATOM 1764 O O . TYR A 1 217 ? 17.844 -60.406 -18.234 1 91.25 217 TYR A O 1
ATOM 1772 N N . SER A 1 218 ? 18.297 -58.219 -18.203 1 95 218 SER A N 1
ATOM 1773 C CA . SER A 1 218 ? 17.094 -57.844 -18.938 1 95 218 SER A CA 1
ATOM 1774 C C . SER A 1 218 ? 17.266 -56.562 -19.719 1 95 218 SER A C 1
ATOM 1776 O O . SER A 1 218 ? 18.141 -55.75 -19.391 1 95 218 SER A O 1
ATOM 1778 N N . VAL A 1 219 ? 16.547 -56.438 -20.688 1 96.88 219 VAL A N 1
ATOM 1779 C CA . VAL A 1 219 ? 16.531 -55.219 -21.469 1 96.88 219 VAL A CA 1
ATOM 1780 C C . VAL A 1 219 ? 16.094 -54.031 -20.578 1 96.88 219 VAL A C 1
ATOM 1782 O O . VAL A 1 219 ? 16.703 -52.969 -20.625 1 96.88 219 VAL A O 1
ATOM 1785 N N . GLU A 1 220 ? 15.086 -54.25 -19.766 1 96.19 220 GLU A N 1
ATOM 1786 C CA . GLU A 1 220 ? 14.57 -53.219 -18.859 1 96.19 220 GLU A CA 1
ATOM 1787 C C . GLU A 1 220 ? 15.656 -52.719 -17.906 1 96.19 220 GLU A C 1
ATOM 1789 O O . GLU A 1 220 ? 15.734 -51.531 -17.625 1 96.19 220 GLU A O 1
ATOM 1794 N N . ARG A 1 221 ? 16.422 -53.594 -17.375 1 94.81 221 ARG A N 1
ATOM 1795 C CA . ARG A 1 221 ? 17.531 -53.188 -16.5 1 94.81 221 ARG A CA 1
ATOM 1796 C C . ARG A 1 221 ? 18.516 -52.312 -17.234 1 94.81 221 ARG A C 1
ATOM 1798 O O . ARG A 1 221 ? 19.062 -51.344 -16.656 1 94.81 221 ARG A O 1
ATOM 1805 N N . ALA A 1 222 ? 18.797 -52.656 -18.469 1 95.81 222 ALA A N 1
ATOM 1806 C CA . ALA A 1 222 ? 19.703 -51.812 -19.281 1 95.81 222 ALA A CA 1
ATOM 1807 C C . ALA A 1 222 ? 19.125 -50.406 -19.484 1 95.81 222 ALA A C 1
ATOM 1809 O O . ALA A 1 222 ? 19.844 -49.438 -19.391 1 95.81 222 ALA A O 1
ATOM 1810 N N . VAL A 1 223 ? 17.844 -50.375 -19.766 1 97.06 223 VAL A N 1
ATOM 1811 C CA . VAL A 1 223 ? 17.172 -49.094 -19.953 1 97.06 223 VAL A CA 1
ATOM 1812 C C . VAL A 1 223 ? 17.234 -48.281 -18.656 1 97.06 223 VAL A C 1
ATOM 1814 O O . VAL A 1 223 ? 17.516 -47.094 -18.672 1 97.06 223 VAL A O 1
ATOM 1817 N N . ARG A 1 224 ? 16.969 -48.906 -17.547 1 96.31 224 ARG A N 1
ATOM 1818 C CA . ARG A 1 224 ? 17.031 -48.25 -16.234 1 96.31 224 ARG A CA 1
ATOM 1819 C C . ARG A 1 224 ? 18.406 -47.688 -15.977 1 96.31 224 ARG A C 1
ATOM 1821 O O . ARG A 1 224 ? 18.547 -46.562 -15.469 1 96.31 224 ARG A O 1
ATOM 1828 N N . LYS A 1 225 ? 19.406 -48.438 -16.281 1 95.56 225 LYS A N 1
ATOM 1829 C CA . LYS A 1 225 ? 20.766 -47.969 -16.109 1 95.56 225 LYS A CA 1
ATOM 1830 C C . LYS A 1 225 ? 21.062 -46.781 -17 1 95.56 225 LYS A C 1
ATOM 1832 O O . LYS A 1 225 ? 21.641 -45.781 -16.562 1 95.56 225 LYS A O 1
ATOM 1837 N N . ALA A 1 226 ? 20.672 -46.875 -18.219 1 96.56 226 ALA A N 1
ATOM 1838 C CA . ALA A 1 226 ? 20.938 -45.812 -19.203 1 96.56 226 ALA A CA 1
ATOM 1839 C C . ALA A 1 226 ? 20.234 -44.531 -18.797 1 96.56 226 ALA A C 1
ATOM 1841 O O . ALA A 1 226 ? 20.75 -43.438 -19.062 1 96.56 226 ALA A O 1
ATOM 1842 N N . LEU A 1 227 ? 19.094 -44.594 -18.188 1 97.44 227 LEU A N 1
ATOM 1843 C CA . LEU A 1 227 ? 18.281 -43.438 -17.891 1 97.44 227 LEU A CA 1
ATOM 1844 C C . LEU A 1 227 ? 18.344 -43.094 -16.406 1 97.44 227 LEU A C 1
ATOM 1846 O O . LEU A 1 227 ? 17.516 -42.312 -15.898 1 97.44 227 LEU A O 1
ATOM 1850 N N . SER A 1 228 ? 19.266 -43.594 -15.672 1 96.56 228 SER A N 1
ATOM 1851 C CA . SER A 1 228 ? 19.391 -43.438 -14.234 1 96.56 228 SER A CA 1
ATOM 1852 C C . SER A 1 228 ? 19.562 -41.969 -13.852 1 96.56 228 SER A C 1
ATOM 1854 O O . SER A 1 228 ? 19.141 -41.531 -12.773 1 96.56 228 SER A O 1
ATOM 1856 N N . PRO A 1 229 ? 20.125 -41.156 -14.766 1 96.62 229 PRO A N 1
ATOM 1857 C CA . PRO A 1 229 ? 20.312 -39.75 -14.398 1 96.62 229 PRO A CA 1
ATOM 1858 C C . PRO A 1 229 ? 18.984 -39 -14.211 1 96.62 229 PRO A C 1
ATOM 1860 O O . PRO A 1 229 ? 18.969 -37.938 -13.586 1 96.62 229 PRO A O 1
ATOM 1863 N N . PHE A 1 230 ? 17.953 -39.438 -14.727 1 97 230 PHE A N 1
ATOM 1864 C CA . PHE A 1 230 ? 16.656 -38.812 -14.555 1 97 230 PHE A CA 1
ATOM 1865 C C . PHE A 1 230 ? 16.203 -38.875 -13.102 1 97 230 PHE A C 1
ATOM 1867 O O . PHE A 1 230 ? 15.453 -38.031 -12.633 1 97 230 PHE A O 1
ATOM 1874 N N . GLY A 1 231 ? 16.531 -39.844 -12.352 1 93.44 231 GLY A N 1
ATOM 1875 C CA . GLY A 1 231 ? 16.125 -40 -10.961 1 93.44 231 GLY A CA 1
ATOM 1876 C C . GLY A 1 231 ? 14.695 -40.5 -10.812 1 93.44 231 GLY A C 1
ATOM 1877 O O . GLY A 1 231 ? 13.789 -39.719 -10.516 1 93.44 231 GLY A O 1
ATOM 1878 N N . GLY A 1 232 ? 14.305 -41.625 -11.141 1 94.81 232 GLY A N 1
ATOM 1879 C CA . GLY A 1 232 ? 12.969 -42.188 -11.008 1 94.81 232 GLY A CA 1
ATOM 1880 C C . GLY A 1 232 ? 12.891 -43.625 -11.438 1 94.81 232 GLY A C 1
ATOM 1881 O O . GLY A 1 232 ? 13.898 -44.219 -11.844 1 94.81 232 GLY A O 1
ATOM 1882 N N . GLU A 1 233 ? 11.75 -44.094 -11.32 1 96.25 233 GLU A N 1
ATOM 1883 C CA . GLU A 1 233 ? 11.5 -45.469 -11.75 1 96.25 233 GLU A CA 1
ATOM 1884 C C . GLU A 1 233 ? 11.281 -45.562 -13.258 1 96.25 233 GLU A C 1
ATOM 1886 O O . GLU A 1 233 ? 10.578 -44.719 -13.836 1 96.25 233 GLU A O 1
ATOM 1891 N N . VAL A 1 234 ? 11.922 -46.562 -13.828 1 96.75 234 VAL A N 1
ATOM 1892 C CA . VAL A 1 234 ? 11.828 -46.688 -15.281 1 96.75 234 VAL A CA 1
ATOM 1893 C C . VAL A 1 234 ? 10.992 -47.906 -15.633 1 96.75 234 VAL A C 1
ATOM 1895 O O . VAL A 1 234 ? 11.195 -49 -15.078 1 96.75 234 VAL A O 1
ATOM 1898 N N . VAL A 1 235 ? 10.078 -47.688 -16.516 1 97 235 VAL A N 1
ATOM 1899 C CA . VAL A 1 235 ? 9.219 -48.75 -17.016 1 97 235 VAL A CA 1
ATOM 1900 C C . VAL A 1 235 ? 9.383 -48.906 -18.531 1 97 235 VAL A C 1
ATOM 1902 O O . VAL A 1 235 ? 9.391 -47.906 -19.25 1 97 235 VAL A O 1
ATOM 1905 N N . LEU A 1 236 ? 9.492 -50.125 -19 1 97.06 236 LEU A N 1
ATOM 1906 C CA . LEU A 1 236 ? 9.672 -50.406 -20.406 1 97.06 236 LEU A CA 1
ATOM 1907 C C . LEU A 1 236 ? 8.359 -50.844 -21.062 1 97.06 236 LEU A C 1
ATOM 1909 O O . LEU A 1 236 ? 7.719 -51.781 -20.594 1 97.06 236 LEU A O 1
ATOM 1913 N N . HIS A 1 237 ? 8.008 -50.125 -22.094 1 96.38 237 HIS A N 1
ATOM 1914 C CA . HIS A 1 237 ? 6.887 -50.5 -22.953 1 96.38 237 HIS A CA 1
ATOM 1915 C C . HIS A 1 237 ? 7.355 -50.844 -24.359 1 96.38 237 HIS A C 1
ATOM 1917 O O . HIS A 1 237 ? 7.598 -49.969 -25.172 1 96.38 237 HIS A O 1
ATOM 1923 N N . ALA A 1 238 ? 7.371 -52.031 -24.672 1 94.88 238 ALA A N 1
ATOM 1924 C CA . ALA A 1 238 ? 7.957 -52.438 -25.938 1 94.88 238 ALA A CA 1
ATOM 1925 C C . ALA A 1 238 ? 6.883 -52.938 -26.906 1 94.88 238 ALA A C 1
ATOM 1927 O O . ALA A 1 238 ? 5.781 -53.312 -26.484 1 94.88 238 ALA A O 1
ATOM 1928 N N . SER A 1 239 ? 7.277 -52.875 -28.172 1 93.25 239 SER A N 1
ATOM 1929 C CA . SER A 1 239 ? 6.422 -53.438 -29.219 1 93.25 239 SER A CA 1
ATOM 1930 C C . SER A 1 239 ? 6.566 -54.938 -29.328 1 93.25 239 SER A C 1
ATOM 1932 O O . SER A 1 239 ? 7.34 -55.438 -30.141 1 93.25 239 SER A O 1
ATOM 1934 N N . GLY A 1 240 ? 5.793 -55.625 -28.5 1 89.81 240 GLY A N 1
ATOM 1935 C CA . GLY A 1 240 ? 5.902 -57.094 -28.469 1 89.81 240 GLY A CA 1
ATOM 1936 C C . GLY A 1 240 ? 6.914 -57.594 -27.453 1 89.81 240 GLY A C 1
ATOM 1937 O O . GLY A 1 240 ? 7.457 -56.812 -26.672 1 89.81 240 GLY A O 1
ATOM 1938 N N . ARG A 1 241 ? 7.043 -58.875 -27.469 1 91.94 241 ARG A N 1
ATOM 1939 C CA . ARG A 1 241 ? 7.945 -59.562 -26.531 1 91.94 241 ARG A CA 1
ATOM 1940 C C . ARG A 1 241 ? 8.594 -60.781 -27.172 1 91.94 241 ARG A C 1
ATOM 1942 O O . ARG A 1 241 ? 7.969 -61.469 -27.984 1 91.94 241 ARG A O 1
ATOM 1949 N N . GLU A 1 242 ? 9.906 -60.844 -26.891 1 92.62 242 GLU A N 1
ATOM 1950 C CA . GLU A 1 242 ? 10.602 -62.062 -27.297 1 92.62 242 GLU A CA 1
ATOM 1951 C C . GLU A 1 242 ? 10.961 -62.938 -26.078 1 92.62 242 GLU A C 1
ATOM 1953 O O . GLU A 1 242 ? 11.141 -62.406 -24.984 1 92.62 242 GLU A O 1
ATOM 1958 N N . ASP A 1 243 ? 11.039 -64.188 -26.344 1 92.94 243 ASP A N 1
ATOM 1959 C CA . ASP A 1 243 ? 11.391 -65.125 -25.266 1 92.94 243 ASP A CA 1
ATOM 1960 C C . ASP A 1 243 ? 12.828 -64.875 -24.797 1 92.94 243 ASP A C 1
ATOM 1962 O O . ASP A 1 243 ? 13.617 -64.188 -25.5 1 92.94 243 ASP A O 1
ATOM 1966 N N . VAL A 1 244 ? 13.141 -65.375 -23.703 1 94.69 244 VAL A N 1
ATOM 1967 C CA . VAL A 1 244 ? 14.43 -65.188 -23.047 1 94.69 244 VAL A CA 1
ATOM 1968 C C . VAL A 1 244 ? 15.547 -65.75 -23.938 1 94.69 244 VAL A C 1
ATOM 1970 O O . VAL A 1 244 ? 16.656 -65.188 -23.969 1 94.69 244 VAL A O 1
ATOM 1973 N N . ASP A 1 245 ? 15.211 -66.812 -24.656 1 95 245 ASP A N 1
ATOM 1974 C CA . ASP A 1 245 ? 16.234 -67.438 -25.453 1 95 245 ASP A CA 1
ATOM 1975 C C . ASP A 1 245 ? 16.203 -67 -26.906 1 95 245 ASP A C 1
ATOM 1977 O O . ASP A 1 245 ? 16.766 -67.625 -27.781 1 95 245 ASP A O 1
ATOM 1981 N N . VAL A 1 246 ? 15.547 -65.938 -27.109 1 97 246 VAL A N 1
ATOM 1982 C CA . VAL A 1 246 ? 15.445 -65.375 -28.453 1 97 246 VAL A CA 1
ATOM 1983 C C . VAL A 1 246 ? 16.156 -64.062 -28.5 1 97 246 VAL A C 1
ATOM 1985 O O . VAL A 1 246 ? 16.031 -63.219 -27.594 1 97 246 VAL A O 1
ATOM 1988 N N . ARG A 1 247 ? 16.922 -63.781 -29.547 1 97.75 247 ARG A N 1
ATOM 1989 C CA . ARG A 1 247 ? 17.547 -62.469 -29.734 1 97.75 247 ARG A CA 1
ATOM 1990 C C . ARG A 1 247 ? 16.672 -61.562 -30.609 1 97.75 247 ARG A C 1
ATOM 1992 O O . ARG A 1 247 ? 15.828 -62.062 -31.359 1 97.75 247 ARG A O 1
ATOM 1999 N N . ALA A 1 248 ? 16.75 -60.344 -30.391 1 97.06 248 ALA A N 1
ATOM 2000 C CA . ALA A 1 248 ? 16.156 -59.344 -31.234 1 97.06 248 ALA A CA 1
ATOM 2001 C C . ALA A 1 248 ? 17.219 -58.5 -31.938 1 97.06 248 ALA A C 1
ATOM 2003 O O . ALA A 1 248 ? 17.891 -57.688 -31.312 1 97.06 248 ALA A O 1
ATOM 2004 N N . LEU A 1 249 ? 17.297 -58.75 -33.125 1 97.12 249 LEU A N 1
ATOM 2005 C CA . LEU A 1 249 ? 18.375 -58.188 -33.938 1 97.12 249 LEU A CA 1
ATOM 2006 C C . LEU A 1 249 ? 17.828 -57.312 -35.062 1 97.12 249 LEU A C 1
ATOM 2008 O O . LEU A 1 249 ? 16.812 -56.656 -34.906 1 97.12 249 LEU A O 1
ATOM 2012 N N . GLY A 1 250 ? 18.562 -57.125 -36.125 1 95.38 250 GLY A N 1
ATOM 2013 C CA . GLY A 1 250 ? 18.094 -56.406 -37.312 1 95.38 250 GLY A CA 1
ATOM 2014 C C . GLY A 1 250 ? 17.734 -54.969 -37.031 1 95.38 250 GLY A C 1
ATOM 2015 O O . GLY A 1 250 ? 18.562 -54.219 -36.5 1 95.38 250 GLY A O 1
ATOM 2016 N N . THR A 1 251 ? 16.453 -54.625 -37.219 1 94.56 251 THR A N 1
ATOM 2017 C CA . THR A 1 251 ? 15.977 -53.25 -37.062 1 94.56 251 THR A CA 1
ATOM 2018 C C . THR A 1 251 ? 15.867 -52.875 -35.594 1 94.56 251 THR A C 1
ATOM 2020 O O . THR A 1 251 ? 15.75 -51.719 -35.25 1 94.56 251 THR A O 1
ATOM 2023 N N . GLY A 1 252 ? 15.898 -53.844 -34.875 1 95.5 252 GLY A N 1
ATOM 2024 C CA . GLY A 1 252 ? 15.617 -53.625 -33.438 1 95.5 252 GLY A CA 1
ATOM 2025 C C . GLY A 1 252 ? 14.133 -53.594 -33.125 1 95.5 252 GLY A C 1
ATOM 2026 O O . GLY A 1 252 ? 13.297 -53.781 -34.031 1 95.5 252 GLY A O 1
ATOM 2027 N N . ARG A 1 253 ? 13.836 -53.469 -31.875 1 95.75 253 ARG A N 1
ATOM 2028 C CA . ARG A 1 253 ? 12.461 -53.438 -31.391 1 95.75 253 ARG A CA 1
ATOM 2029 C C . ARG A 1 253 ? 12.133 -52.062 -30.797 1 95.75 253 ARG A C 1
ATOM 2031 O O . ARG A 1 253 ? 12.844 -51.594 -29.906 1 95.75 253 ARG A O 1
ATOM 2038 N N . PRO A 1 254 ? 11.062 -51.469 -31.297 1 95.81 254 PRO A N 1
ATOM 2039 C CA . PRO A 1 254 ? 10.664 -50.188 -30.75 1 95.81 254 PRO A CA 1
ATOM 2040 C C . PRO A 1 254 ? 10.164 -50.281 -29.312 1 95.81 254 PRO A C 1
ATOM 2042 O O . PRO A 1 254 ? 9.523 -51.281 -28.938 1 95.81 254 PRO A O 1
ATOM 2045 N N . PHE A 1 255 ? 10.398 -49.219 -28.562 1 96.69 255 PHE A N 1
ATOM 2046 C CA . PHE A 1 255 ? 9.906 -49.156 -27.188 1 96.69 255 PHE A CA 1
ATOM 2047 C C . PHE A 1 255 ? 9.711 -47.719 -26.734 1 96.69 255 PHE A C 1
ATOM 2049 O O . PHE A 1 255 ? 10.172 -46.781 -27.391 1 96.69 255 PHE A O 1
ATOM 2056 N N . VAL A 1 256 ? 8.914 -47.594 -25.688 1 97.38 256 VAL A N 1
ATOM 2057 C CA . VAL A 1 256 ? 8.805 -46.344 -24.938 1 97.38 256 VAL A CA 1
ATOM 2058 C C . VAL A 1 256 ? 9.242 -46.562 -23.5 1 97.38 256 VAL A C 1
ATOM 2060 O O . VAL A 1 256 ? 8.758 -47.469 -22.828 1 97.38 256 VAL A O 1
ATOM 2063 N N . ALA A 1 257 ? 10.227 -45.781 -23.141 1 98 257 ALA A N 1
ATOM 2064 C CA . ALA A 1 257 ? 10.648 -45.781 -21.734 1 98 257 ALA A CA 1
ATOM 2065 C C . ALA A 1 257 ? 9.898 -44.719 -20.953 1 98 257 ALA A C 1
ATOM 2067 O O . ALA A 1 257 ? 9.883 -43.531 -21.328 1 98 257 ALA A O 1
ATOM 2068 N N . GLU A 1 258 ? 9.234 -45.125 -19.938 1 98.06 258 GLU A N 1
ATOM 2069 C CA . GLU A 1 258 ? 8.555 -44.219 -19.016 1 98.06 258 GLU A CA 1
ATOM 2070 C C . GLU A 1 258 ? 9.375 -44 -17.734 1 98.06 258 GLU A C 1
ATOM 2072 O O . GLU A 1 258 ? 9.664 -44.969 -17.031 1 98.06 258 GLU A O 1
ATOM 2077 N N . VAL A 1 259 ? 9.781 -42.844 -17.547 1 97.88 259 VAL A N 1
ATOM 2078 C CA . VAL A 1 259 ? 10.445 -42.531 -16.281 1 97.88 259 VAL A CA 1
ATOM 2079 C C . VAL A 1 259 ? 9.438 -41.906 -15.312 1 97.88 259 VAL A C 1
ATOM 2081 O O . VAL A 1 259 ? 9 -40.781 -15.508 1 97.88 259 VAL A O 1
ATOM 2084 N N . LYS A 1 260 ? 9.156 -42.656 -14.305 1 97.56 260 LYS A N 1
ATOM 2085 C CA . LYS A 1 260 ? 8.195 -42.188 -13.305 1 97.56 260 LYS A CA 1
ATOM 2086 C C . LYS A 1 260 ? 8.867 -41.281 -12.273 1 97.56 260 LYS A C 1
ATOM 2088 O O . LYS A 1 260 ? 9.992 -41.562 -11.852 1 97.56 260 LYS A O 1
ATOM 2093 N N . ARG A 1 261 ? 8.18 -40.125 -11.93 1 97.5 261 ARG A N 1
ATOM 2094 C CA . ARG A 1 261 ? 8.602 -39.188 -10.914 1 97.5 261 ARG A CA 1
ATOM 2095 C C . ARG A 1 261 ? 10.062 -38.781 -11.117 1 97.5 261 ARG A C 1
ATOM 2097 O O . ARG A 1 261 ? 10.867 -38.875 -10.188 1 97.5 261 ARG A O 1
ATOM 2104 N N . PRO A 1 262 ? 10.359 -38.344 -12.289 1 97.88 262 PRO A N 1
ATOM 2105 C CA . PRO A 1 262 ? 11.758 -37.969 -12.547 1 97.88 262 PRO A CA 1
ATOM 2106 C C . PRO A 1 262 ? 12.211 -36.75 -11.742 1 97.88 262 PRO A C 1
ATOM 2108 O O . PRO A 1 262 ? 11.461 -35.781 -11.602 1 97.88 262 PRO A O 1
ATOM 2111 N N . LYS A 1 263 ? 13.391 -36.812 -11.25 1 97.75 263 LYS A N 1
ATOM 2112 C CA . LYS A 1 263 ? 13.984 -35.656 -10.586 1 97.75 263 LYS A CA 1
ATOM 2113 C C . LYS A 1 263 ? 14.492 -34.625 -11.602 1 97.75 263 LYS A C 1
ATOM 2115 O O . LYS A 1 263 ? 14.375 -33.406 -11.391 1 97.75 263 LYS A O 1
ATOM 2120 N N . ARG A 1 264 ? 15 -35.188 -12.656 1 97.31 264 ARG A N 1
ATOM 2121 C CA . ARG A 1 264 ? 15.391 -34.406 -13.812 1 97.31 264 ARG A CA 1
ATOM 2122 C C . ARG A 1 264 ? 14.508 -34.719 -15.016 1 97.31 264 ARG A C 1
ATOM 2124 O O . ARG A 1 264 ? 14.055 -35.844 -15.18 1 97.31 264 ARG A O 1
ATOM 2131 N N . ARG A 1 265 ? 14.273 -33.656 -15.852 1 94.94 265 ARG A N 1
ATOM 2132 C CA . ARG A 1 265 ? 13.297 -33.938 -16.906 1 94.94 265 ARG A CA 1
ATOM 2133 C C . ARG A 1 265 ? 13.82 -33.469 -18.266 1 94.94 265 ARG A C 1
ATOM 2135 O O . ARG A 1 265 ? 13.32 -33.906 -19.312 1 94.94 265 ARG A O 1
ATOM 2142 N N . ARG A 1 266 ? 14.914 -32.719 -18.328 1 91.19 266 ARG A N 1
ATOM 2143 C CA . ARG A 1 266 ? 15.414 -32.156 -19.594 1 91.19 266 ARG A CA 1
ATOM 2144 C C . ARG A 1 266 ? 16.828 -32.656 -19.859 1 91.19 266 ARG A C 1
ATOM 2146 O O . ARG A 1 266 ? 17.719 -31.844 -20.188 1 91.19 266 ARG A O 1
ATOM 2153 N N . LEU A 1 267 ? 17 -33.906 -19.844 1 95.31 267 LEU A N 1
ATOM 2154 C CA . LEU A 1 267 ? 18.312 -34.438 -20.141 1 95.31 267 LEU A CA 1
ATOM 2155 C C . LEU A 1 267 ? 18.484 -34.656 -21.656 1 95.31 267 LEU A C 1
ATOM 2157 O O . LEU A 1 267 ? 17.516 -34.938 -22.344 1 95.31 267 LEU A O 1
ATOM 2161 N N . PRO A 1 268 ? 19.641 -34.406 -22.188 1 95.12 268 PRO A N 1
ATOM 2162 C CA . PRO A 1 268 ? 19.906 -34.562 -23.625 1 95.12 268 PRO A CA 1
ATOM 2163 C C . PRO A 1 268 ? 20.062 -36.031 -24.031 1 95.12 268 PRO A C 1
ATOM 2165 O O . PRO A 1 268 ? 21.156 -36.469 -24.391 1 95.12 268 PRO A O 1
ATOM 2168 N N . VAL A 1 269 ? 19 -36.812 -24.109 1 94.06 269 VAL A N 1
ATOM 2169 C CA . VAL A 1 269 ? 19.062 -38.25 -24.391 1 94.06 269 VAL A CA 1
ATOM 2170 C C . VAL A 1 269 ? 18.656 -38.5 -25.844 1 94.06 269 VAL A C 1
ATOM 2172 O O . VAL A 1 269 ? 18.859 -39.594 -26.344 1 94.06 269 VAL A O 1
ATOM 2175 N N . GLU A 1 270 ? 18.172 -37.5 -26.453 1 94.12 270 GLU A N 1
ATOM 2176 C CA . GLU A 1 270 ? 17.75 -37.656 -27.844 1 94.12 270 GLU A CA 1
ATOM 2177 C C . GLU A 1 270 ? 18.953 -37.969 -28.75 1 94.12 270 GLU A C 1
ATOM 2179 O O . GLU A 1 270 ? 19.906 -37.188 -28.781 1 94.12 270 GLU A O 1
ATOM 2184 N N . GLY A 1 271 ? 18.812 -39.031 -29.453 1 93.62 271 GLY A N 1
ATOM 2185 C CA . GLY A 1 271 ? 19.875 -39.406 -30.359 1 93.62 271 GLY A CA 1
ATOM 2186 C C . GLY A 1 271 ? 21 -40.156 -29.672 1 93.62 271 GLY A C 1
ATOM 2187 O O . GLY A 1 271 ? 21.953 -40.594 -30.344 1 93.62 271 GLY A O 1
ATOM 2188 N N . SER A 1 272 ? 20.859 -40.375 -28.438 1 95.56 272 SER A N 1
ATOM 2189 C CA . SER A 1 272 ? 21.938 -41.031 -27.703 1 95.56 272 SER A CA 1
ATOM 2190 C C . SER A 1 272 ? 21.797 -42.562 -27.781 1 95.56 272 SER A C 1
ATOM 2192 O O . SER A 1 272 ? 20.703 -43.062 -28.062 1 95.56 272 SER A O 1
ATOM 2194 N N . GLU A 1 273 ? 22.984 -43.219 -27.516 1 96.31 273 GLU A N 1
ATOM 2195 C CA . GLU A 1 273 ? 23.031 -44.656 -27.547 1 96.31 273 GLU A CA 1
ATOM 2196 C C . GLU A 1 273 ? 23.641 -45.219 -26.266 1 96.31 273 GLU A C 1
ATOM 2198 O O . GLU A 1 273 ? 24.406 -44.531 -25.578 1 96.31 273 GLU A O 1
ATOM 2203 N N . TYR A 1 274 ? 23.172 -46.312 -25.938 1 95.44 274 TYR A N 1
ATOM 2204 C CA . TYR A 1 274 ? 23.719 -47.094 -24.844 1 95.44 274 TYR A CA 1
ATOM 2205 C C . TYR A 1 274 ? 23.969 -48.531 -25.266 1 95.44 274 TYR A C 1
ATOM 2207 O O . TYR A 1 274 ? 23.172 -49.125 -26 1 95.44 274 TYR A O 1
ATOM 2215 N N . GLU A 1 275 ? 25.172 -49.062 -24.906 1 94.06 275 GLU A N 1
ATOM 2216 C CA . GLU A 1 275 ? 25.469 -50.438 -25.297 1 94.06 275 GLU A CA 1
ATOM 2217 C C . GLU A 1 275 ? 26.281 -51.156 -24.219 1 94.06 275 GLU A C 1
ATOM 2219 O O . GLU A 1 275 ? 27.219 -50.562 -23.641 1 94.06 275 GLU A O 1
ATOM 2224 N N . ASP A 1 276 ? 25.75 -52.219 -23.859 1 90.12 276 ASP A N 1
ATOM 2225 C CA . ASP A 1 276 ? 26.578 -53.156 -23.125 1 90.12 276 ASP A CA 1
ATOM 2226 C C . ASP A 1 276 ? 26.75 -54.469 -23.891 1 90.12 276 ASP A C 1
ATOM 2228 O O . ASP A 1 276 ? 26.547 -54.531 -25.109 1 90.12 276 ASP A O 1
ATOM 2232 N N . GLU A 1 277 ? 27.281 -55.594 -23.344 1 89.88 277 GLU A N 1
ATOM 2233 C CA . GLU A 1 277 ? 27.578 -56.812 -24.062 1 89.88 277 GLU A CA 1
ATOM 2234 C C . GLU A 1 277 ? 26.281 -57.531 -24.469 1 89.88 277 GLU A C 1
ATOM 2236 O O . GLU A 1 277 ? 26.281 -58.312 -25.422 1 89.88 277 GLU A O 1
ATOM 2241 N N . LEU A 1 278 ? 25.219 -57.156 -23.906 1 94.56 278 LEU A N 1
ATOM 2242 C CA . LEU A 1 278 ? 24.016 -57.969 -24.047 1 94.56 278 LEU A CA 1
ATOM 2243 C C . LEU A 1 278 ? 22.922 -57.188 -24.781 1 94.56 278 LEU A C 1
ATOM 2245 O O . LEU A 1 278 ? 22.094 -57.75 -25.484 1 94.56 278 LEU A O 1
ATOM 2249 N N . VAL A 1 279 ? 22.953 -55.875 -24.594 1 96.62 279 VAL A N 1
ATOM 2250 C CA . VAL A 1 279 ? 21.844 -55.062 -25.078 1 96.62 279 VAL A CA 1
ATOM 2251 C C . VAL A 1 279 ? 22.359 -53.781 -25.734 1 96.62 279 VAL A C 1
ATOM 2253 O O . VAL A 1 279 ? 23.344 -53.188 -25.266 1 96.62 279 VAL A O 1
ATOM 2256 N N . TRP A 1 280 ? 21.812 -53.406 -26.844 1 97.75 280 TRP A N 1
ATOM 2257 C CA . TRP A 1 280 ? 22.031 -52.125 -27.5 1 97.75 280 TRP A CA 1
ATOM 2258 C C . TRP A 1 280 ? 20.766 -51.281 -27.469 1 97.75 280 TRP A C 1
ATOM 2260 O O . TRP A 1 280 ? 19.672 -51.781 -27.781 1 97.75 280 TRP A O 1
ATOM 2270 N N . LEU A 1 281 ? 20.891 -50.062 -27.047 1 97.81 281 LEU A N 1
ATOM 2271 C CA . LEU A 1 281 ? 19.781 -49.125 -26.969 1 97.81 281 LEU A CA 1
ATOM 2272 C C . LEU A 1 281 ? 20.047 -47.875 -27.797 1 97.81 281 LEU A C 1
ATOM 2274 O O . LEU A 1 281 ? 21.188 -47.375 -27.812 1 97.81 281 LEU A O 1
ATOM 2278 N N . ARG A 1 282 ? 19.031 -47.375 -28.391 1 97.69 282 ARG A N 1
ATOM 2279 C CA . ARG A 1 282 ? 19.047 -46.062 -29 1 97.69 282 ARG A CA 1
ATOM 2280 C C . ARG A 1 282 ? 17.812 -45.281 -28.625 1 97.69 282 ARG A C 1
ATOM 2282 O O . ARG A 1 282 ? 16.688 -45.719 -28.828 1 97.69 282 ARG A O 1
ATOM 2289 N N . PHE A 1 283 ? 18.031 -44.094 -28.062 1 97.12 283 PHE A N 1
ATOM 2290 C CA . PHE A 1 283 ? 16.938 -43.219 -27.719 1 97.12 283 PHE A CA 1
ATOM 2291 C C . PHE A 1 283 ? 16.703 -42.188 -28.828 1 97.12 283 PHE A C 1
ATOM 2293 O O . PHE A 1 283 ? 17.609 -41.406 -29.172 1 97.12 283 PHE A O 1
ATOM 2300 N N . GLU A 1 284 ? 15.516 -42.188 -29.297 1 96.12 284 GLU A N 1
ATOM 2301 C CA . GLU A 1 284 ? 15.266 -41.375 -30.484 1 96.12 284 GLU A CA 1
ATOM 2302 C C . GLU A 1 284 ? 14.758 -40 -30.094 1 96.12 284 GLU A C 1
ATOM 2304 O O . GLU A 1 284 ? 15.32 -38.969 -30.531 1 96.12 284 GLU A O 1
ATOM 2309 N N . ARG A 1 285 ? 13.672 -39.906 -29.328 1 95.94 285 ARG A N 1
ATOM 2310 C CA . ARG A 1 285 ? 13.086 -38.625 -29 1 95.94 285 ARG A CA 1
ATOM 2311 C C . ARG A 1 285 ? 12.141 -38.75 -27.797 1 95.94 285 ARG A C 1
ATOM 2313 O O . ARG A 1 285 ? 11.672 -39.844 -27.484 1 95.94 285 ARG A O 1
ATOM 2320 N N . TYR A 1 286 ? 11.906 -37.562 -27.25 1 96.56 286 TYR A N 1
ATOM 2321 C CA . TYR A 1 286 ? 10.859 -37.469 -26.234 1 96.56 286 TYR A CA 1
ATOM 2322 C C . TYR A 1 286 ? 9.477 -37.594 -26.875 1 96.56 286 TYR A C 1
ATOM 2324 O O . TYR A 1 286 ? 9.242 -37.062 -27.969 1 96.56 286 TYR A O 1
ATOM 2332 N N . VAL A 1 287 ? 8.547 -38.281 -26.203 1 95.88 287 VAL A N 1
ATOM 2333 C CA . VAL A 1 287 ? 7.191 -38.469 -26.719 1 95.88 287 VAL A CA 1
ATOM 2334 C C . VAL A 1 287 ? 6.184 -38.25 -25.594 1 95.88 287 VAL A C 1
ATOM 2336 O O . VAL A 1 287 ? 6.562 -37.969 -24.453 1 95.88 287 VAL A O 1
ATOM 2339 N N . ASN A 1 288 ? 4.906 -38.375 -25.984 1 94.5 288 ASN A N 1
ATOM 2340 C CA . ASN A 1 288 ? 3.848 -38.281 -24.984 1 94.5 288 ASN A CA 1
ATOM 2341 C C . ASN A 1 288 ? 3.305 -39.688 -24.625 1 94.5 288 ASN A C 1
ATOM 2343 O O . ASN A 1 288 ? 3.695 -40.688 -25.219 1 94.5 288 ASN A O 1
ATOM 2347 N N . ARG A 1 289 ? 2.488 -39.656 -23.672 1 94.56 289 ARG A N 1
ATOM 2348 C CA . ARG A 1 289 ? 1.938 -40.906 -23.109 1 94.56 289 ARG A CA 1
ATOM 2349 C C . ARG A 1 289 ? 1.203 -41.688 -24.172 1 94.56 289 ARG A C 1
ATOM 2351 O O . ARG A 1 289 ? 1.151 -42.938 -24.109 1 94.56 289 ARG A O 1
ATOM 2358 N N . ASP A 1 290 ? 0.676 -41.125 -25.172 1 93.25 290 ASP A N 1
ATOM 2359 C CA . ASP A 1 290 ? -0.092 -41.781 -26.219 1 93.25 290 ASP A CA 1
ATOM 2360 C C . ASP A 1 290 ? 0.776 -42.781 -27 1 93.25 290 ASP A C 1
ATOM 2362 O O . ASP A 1 290 ? 0.267 -43.75 -27.562 1 93.25 290 ASP A O 1
ATOM 2366 N N . TRP A 1 291 ? 2.033 -42.531 -27 1 94.06 291 TRP A N 1
ATOM 2367 C CA . TRP A 1 291 ? 2.963 -43.375 -27.719 1 94.06 291 TRP A CA 1
ATOM 2368 C C . TRP A 1 291 ? 3.041 -44.75 -27.078 1 94.06 291 TRP A C 1
ATOM 2370 O O . TRP A 1 291 ? 3.451 -45.719 -27.734 1 94.06 291 TRP A O 1
ATOM 2380 N N . VAL A 1 292 ? 2.721 -44.812 -25.844 1 94.56 292 VAL A N 1
ATOM 2381 C CA . VAL A 1 292 ? 2.709 -46.094 -25.172 1 94.56 292 VAL A CA 1
ATOM 2382 C C . VAL A 1 292 ? 1.681 -47 -25.844 1 94.56 292 VAL A C 1
ATOM 2384 O O . VAL A 1 292 ? 1.985 -48.156 -26.172 1 94.56 292 VAL A O 1
ATOM 2387 N N . GLN A 1 293 ? 0.543 -46.5 -26 1 91.62 293 GLN A N 1
ATOM 2388 C CA . GLN A 1 293 ? -0.508 -47.281 -26.656 1 91.62 293 GLN A CA 1
ATOM 2389 C C . GLN A 1 293 ? -0.153 -47.562 -28.109 1 91.62 293 GLN A C 1
ATOM 2391 O O . GLN A 1 293 ? -0.449 -48.656 -28.625 1 91.62 293 GLN A O 1
ATOM 2396 N N . ARG A 1 294 ? 0.448 -46.656 -28.672 1 90.62 294 ARG A N 1
ATOM 2397 C CA . ARG A 1 294 ? 0.833 -46.844 -30.062 1 90.62 294 ARG A CA 1
ATOM 2398 C C . ARG A 1 294 ? 1.829 -47.969 -30.234 1 90.62 294 ARG A C 1
ATOM 2400 O O . ARG A 1 294 ? 1.686 -48.812 -31.125 1 90.62 294 ARG A O 1
ATOM 2407 N N . VAL A 1 295 ? 2.814 -48 -29.391 1 92.06 295 VAL A N 1
ATOM 2408 C CA . VAL A 1 295 ? 3.889 -49 -29.5 1 92.06 295 VAL A CA 1
ATOM 2409 C C . VAL A 1 295 ? 3.379 -50.344 -29.047 1 92.06 295 VAL A C 1
ATOM 2411 O O . VAL A 1 295 ? 3.668 -51.375 -29.688 1 92.06 295 VAL A O 1
ATOM 2414 N N . LYS A 1 296 ? 2.582 -50.375 -28.031 1 89.19 296 LYS A N 1
ATOM 2415 C CA . LYS A 1 296 ? 2.088 -51.656 -27.469 1 89.19 296 LYS A CA 1
ATOM 2416 C C . LYS A 1 296 ? 0.917 -52.188 -28.297 1 89.19 296 LYS A C 1
ATOM 2418 O O . LYS A 1 296 ? 0.663 -53.375 -28.312 1 89.19 296 LYS A O 1
ATOM 2423 N N . GLY A 1 297 ? 0.155 -51.438 -28.828 1 81.88 297 GLY A N 1
ATOM 2424 C CA . GLY A 1 297 ? -1.059 -51.844 -29.516 1 81.88 297 GLY A CA 1
ATOM 2425 C C . GLY A 1 297 ? -0.835 -52.156 -30.984 1 81.88 297 GLY A C 1
ATOM 2426 O O . GLY A 1 297 ? -0.326 -53.219 -31.328 1 81.88 297 GLY A O 1
ATOM 2427 N N . ASP A 1 298 ? -0.973 -51.219 -31.734 1 69.62 298 ASP A N 1
ATOM 2428 C CA . ASP A 1 298 ? -1.036 -51.344 -33.188 1 69.62 298 ASP A CA 1
ATOM 2429 C C . ASP A 1 298 ? 0.266 -51.906 -33.75 1 69.62 298 ASP A C 1
ATOM 2431 O O . ASP A 1 298 ? 0.246 -52.781 -34.594 1 69.62 298 ASP A O 1
ATOM 2435 N N . GLU A 1 299 ? 1.299 -51.406 -33.188 1 73.38 299 GLU A N 1
ATOM 2436 C CA . GLU A 1 299 ? 2.598 -51.781 -33.75 1 73.38 299 GLU A CA 1
ATOM 2437 C C . GLU A 1 299 ? 2.947 -53.219 -33.406 1 73.38 299 GLU A C 1
ATOM 2439 O O . GLU A 1 299 ? 3.625 -53.906 -34.156 1 73.38 299 GLU A O 1
ATOM 2444 N N . SER A 1 300 ? 2.49 -53.562 -32.281 1 74.81 300 SER A N 1
ATOM 2445 C CA . SER A 1 300 ? 2.822 -54.906 -31.812 1 74.81 300 SER A CA 1
ATOM 2446 C C . SER A 1 300 ? 2.121 -55.969 -32.656 1 74.81 300 SER A C 1
ATOM 2448 O O . SER A 1 300 ? 2.559 -57.125 -32.719 1 74.81 300 SER A O 1
ATOM 2450 N N . LYS A 1 301 ? 1.116 -55.594 -33.344 1 78.69 301 LYS A N 1
ATOM 2451 C CA . LYS A 1 301 ? 0.328 -56.531 -34.125 1 78.69 301 LYS A CA 1
ATOM 2452 C C . LYS A 1 301 ? 0.838 -56.594 -35.562 1 78.69 301 LYS A C 1
ATOM 2454 O O . LYS A 1 301 ? 0.445 -57.5 -36.312 1 78.69 301 LYS A O 1
ATOM 2459 N N . LYS A 1 302 ? 1.761 -55.812 -35.781 1 83.94 302 LYS A N 1
ATOM 2460 C 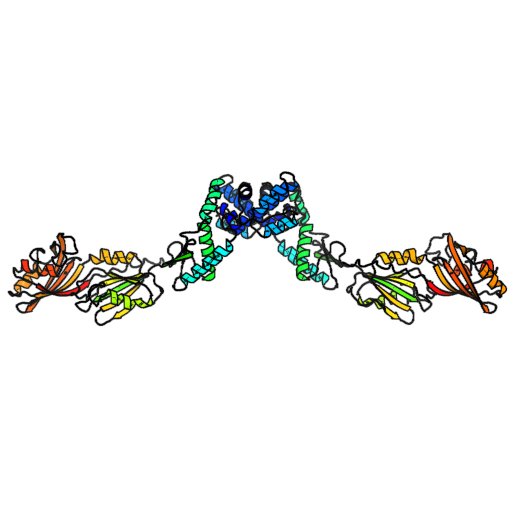CA . LYS A 1 302 ? 2.281 -55.781 -37.156 1 83.94 302 LYS A CA 1
ATOM 2461 C C . LYS A 1 302 ? 3.219 -56.938 -37.406 1 83.94 302 LYS A C 1
ATOM 2463 O O . LYS A 1 302 ? 3.609 -57.656 -36.5 1 83.94 302 LYS A O 1
ATOM 2468 N N . GLU A 1 303 ? 3.566 -57.062 -38.656 1 92.06 303 GLU A N 1
ATOM 2469 C CA . GLU A 1 303 ? 4.359 -58.188 -39.125 1 92.06 303 GLU A CA 1
ATOM 2470 C C . GLU A 1 303 ? 5.781 -58.125 -38.562 1 92.06 303 GLU A C 1
ATOM 2472 O O . GLU A 1 303 ? 6.297 -57.062 -38.281 1 92.06 303 GLU A O 1
ATOM 2477 N N . LYS A 1 304 ? 6.316 -59.25 -38.406 1 94.94 304 LYS A N 1
ATOM 2478 C CA . LYS A 1 304 ? 7.703 -59.406 -38 1 94.94 304 LYS A CA 1
ATOM 2479 C C . LYS A 1 304 ? 8.406 -60.5 -38.812 1 94.94 304 LYS A C 1
ATOM 2481 O O . LYS A 1 304 ? 7.746 -61.344 -39.406 1 94.94 304 LYS A O 1
ATOM 2486 N N . VAL A 1 305 ? 9.727 -60.406 -38.844 1 97.44 305 VAL A N 1
ATOM 2487 C CA . VAL A 1 305 ? 10.5 -61.406 -39.562 1 97.44 305 VAL A CA 1
ATOM 2488 C C . VAL A 1 305 ? 11.438 -62.125 -38.562 1 97.44 305 VAL A C 1
ATOM 2490 O O . VAL A 1 305 ? 12.102 -61.469 -37.781 1 97.44 305 VAL A O 1
ATOM 2493 N N . TYR A 1 306 ? 11.492 -63.438 -38.719 1 98.06 306 TYR A N 1
ATOM 2494 C CA . TYR A 1 306 ? 12.281 -64.25 -37.812 1 98.06 306 TYR A CA 1
ATOM 2495 C C . TYR A 1 306 ? 13.273 -65.125 -38.594 1 98.06 306 TYR A C 1
ATOM 2497 O O . TYR A 1 306 ? 13 -65.5 -39.75 1 98.06 306 TYR A O 1
ATOM 2505 N N . LEU A 1 307 ? 14.375 -65.375 -38 1 98.44 307 LEU A N 1
ATOM 2506 C CA . LEU A 1 307 ? 15.336 -66.375 -38.469 1 98.44 307 LEU A CA 1
ATOM 2507 C C . LEU A 1 307 ? 15.43 -67.562 -37.531 1 98.44 307 LEU A C 1
ATOM 2509 O O . LEU A 1 307 ? 15.875 -67.375 -36.375 1 98.44 307 LEU A O 1
ATOM 2513 N N . ALA A 1 308 ? 15.031 -68.688 -38 1 98.5 308 ALA A N 1
ATOM 2514 C CA . ALA A 1 308 ? 14.992 -69.875 -37.125 1 98.5 308 ALA A CA 1
ATOM 2515 C C . ALA A 1 308 ? 15.969 -70.938 -37.656 1 98.5 308 ALA A C 1
ATOM 2517 O O . ALA A 1 308 ? 16.094 -71.188 -38.844 1 98.5 308 ALA A O 1
ATOM 2518 N N . LEU A 1 309 ? 16.656 -71.5 -36.781 1 98.44 309 LEU A N 1
ATOM 2519 C CA . LEU A 1 309 ? 17.406 -72.75 -37.031 1 98.44 309 LEU A CA 1
ATOM 2520 C C . LEU A 1 309 ? 16.578 -73.938 -36.688 1 98.44 309 LEU A C 1
ATOM 2522 O O . LEU A 1 309 ? 16.234 -74.188 -35.531 1 98.44 309 LEU A O 1
ATOM 2526 N N . VAL A 1 310 ? 16.328 -74.75 -37.719 1 98.44 310 VAL A N 1
ATOM 2527 C CA . VAL A 1 310 ? 15.398 -75.875 -37.531 1 98.44 310 VAL A CA 1
ATOM 2528 C C . VAL A 1 310 ? 16.156 -77.188 -37.656 1 98.44 310 VAL A C 1
ATOM 2530 O O . VAL A 1 310 ? 16.953 -77.375 -38.562 1 98.44 310 VAL A O 1
ATOM 2533 N N . TYR A 1 311 ? 15.867 -78 -36.688 1 98.38 311 TYR A N 1
ATOM 2534 C CA . TYR A 1 311 ? 16.469 -79.375 -36.656 1 98.38 311 TYR A CA 1
ATOM 2535 C C . TYR A 1 311 ? 15.422 -80.438 -36.938 1 98.38 311 TYR A C 1
ATOM 2537 O O . TYR A 1 311 ? 14.359 -80.438 -36.344 1 98.38 311 TYR A O 1
ATOM 2545 N N . VAL A 1 312 ? 15.75 -81.25 -37.969 1 98 312 VAL A N 1
ATOM 2546 C CA . VAL A 1 312 ? 14.898 -82.375 -38.344 1 98 312 VAL A CA 1
ATOM 2547 C C . VAL A 1 312 ? 15.688 -83.688 -38.312 1 98 312 VAL A C 1
ATOM 2549 O O . VAL A 1 312 ? 16.328 -84.062 -39.281 1 98 312 VAL A O 1
ATOM 2552 N N . PRO A 1 313 ? 15.461 -84.438 -37.281 1 97.25 313 PRO A N 1
ATOM 2553 C CA . PRO A 1 313 ? 16.281 -85.625 -37.094 1 97.25 313 PRO A CA 1
ATOM 2554 C C . PRO A 1 313 ? 16.172 -86.625 -38.25 1 97.25 313 PRO A C 1
ATOM 2556 O O . PRO A 1 313 ? 17.172 -87.25 -38.594 1 97.25 313 PRO A O 1
ATOM 2559 N N . GLU A 1 314 ? 15.047 -86.75 -38.906 1 97.56 314 GLU A N 1
ATOM 2560 C CA . GLU A 1 314 ? 14.805 -87.75 -39.969 1 97.56 314 GLU A CA 1
ATOM 2561 C C . GLU A 1 314 ? 15.359 -87.25 -41.281 1 97.56 314 GLU A C 1
ATOM 2563 O O . GLU A 1 314 ? 15.359 -88 -42.281 1 97.56 314 GLU A O 1
ATOM 2568 N N . GLY A 1 315 ? 15.82 -86.062 -41.312 1 96.88 315 GLY A N 1
ATOM 2569 C CA . GLY A 1 315 ? 16.438 -85.562 -42.531 1 96.88 315 GLY A CA 1
ATOM 2570 C C . GLY A 1 315 ? 15.516 -84.625 -43.312 1 96.88 315 GLY A C 1
ATOM 2571 O O . GLY A 1 315 ? 14.297 -84.75 -43.156 1 96.88 315 GLY A O 1
ATOM 2572 N N . VAL A 1 316 ? 16.172 -83.75 -44.094 1 95.88 316 VAL A N 1
ATOM 2573 C CA . VAL A 1 316 ? 15.422 -82.875 -44.969 1 95.88 316 VAL A CA 1
ATOM 2574 C C . VAL A 1 316 ? 16.203 -82.625 -46.25 1 95.88 316 VAL A C 1
ATOM 2576 O O . VAL A 1 316 ? 17.438 -82.562 -46.25 1 95.88 316 VAL A O 1
ATOM 2579 N N . ASP A 1 317 ? 15.578 -82.625 -47.375 1 94.88 317 ASP A N 1
ATOM 2580 C CA . ASP A 1 317 ? 16.266 -82.375 -48.625 1 94.88 317 ASP A CA 1
ATOM 2581 C C . ASP A 1 317 ? 15.758 -81.125 -49.312 1 94.88 317 ASP A C 1
ATOM 2583 O O . ASP A 1 317 ? 14.883 -80.438 -48.781 1 94.88 317 ASP A O 1
ATOM 2587 N N . GLU A 1 318 ? 16.312 -80.812 -50.406 1 95.62 318 GLU A N 1
ATOM 2588 C CA . GLU A 1 318 ? 16.016 -79.562 -51.094 1 95.62 318 GLU A CA 1
ATOM 2589 C C . GLU A 1 318 ? 14.57 -79.562 -51.625 1 95.62 318 GLU A C 1
ATOM 2591 O O . GLU A 1 318 ? 13.93 -78.5 -51.656 1 95.62 318 GLU A O 1
ATOM 2596 N N . GLY A 1 319 ? 14.203 -80.625 -52.031 1 96.19 319 GLY A N 1
ATOM 2597 C CA . GLY A 1 319 ? 12.812 -80.75 -52.469 1 96.19 319 GLY A CA 1
ATOM 2598 C C . GLY A 1 319 ? 11.82 -80.438 -51.344 1 96.19 319 GLY A C 1
ATOM 2599 O O . GLY A 1 319 ? 10.828 -79.75 -51.562 1 96.19 319 GLY A O 1
ATOM 2600 N N . ASP A 1 320 ? 12.078 -81 -50.219 1 96.25 320 ASP A N 1
ATOM 2601 C CA . ASP A 1 320 ? 11.266 -80.75 -49.031 1 96.25 320 ASP A CA 1
ATOM 2602 C C . ASP A 1 320 ? 11.164 -79.25 -48.75 1 96.25 320 ASP A C 1
ATOM 2604 O O . ASP A 1 320 ? 10.078 -78.75 -48.469 1 96.25 320 ASP A O 1
ATOM 2608 N N . LEU A 1 321 ? 12.266 -78.562 -48.844 1 97.44 321 LEU A N 1
ATOM 2609 C CA . LEU A 1 321 ? 12.359 -77.188 -48.5 1 97.44 321 LEU A CA 1
ATOM 2610 C C . LEU A 1 321 ? 11.625 -76.312 -49.531 1 97.44 321 LEU A C 1
ATOM 2612 O O . LEU A 1 321 ? 10.969 -75.312 -49.188 1 97.44 321 LEU A O 1
ATOM 2616 N N . ARG A 1 322 ? 11.695 -76.625 -50.75 1 96.88 322 ARG A N 1
ATOM 2617 C CA . ARG A 1 322 ? 10.961 -75.938 -51.812 1 96.88 322 ARG A CA 1
ATOM 2618 C C . ARG A 1 322 ? 9.461 -76.062 -51.594 1 96.88 322 ARG A C 1
ATOM 2620 O O . ARG A 1 322 ? 8.719 -75.125 -51.75 1 96.88 322 ARG A O 1
ATOM 2627 N N . ALA A 1 323 ? 9.141 -77.188 -51.25 1 97.38 323 ALA A N 1
ATOM 2628 C CA . ALA A 1 323 ? 7.723 -77.438 -51 1 97.38 323 ALA A CA 1
ATOM 2629 C C . ALA A 1 323 ? 7.23 -76.688 -49.781 1 97.38 323 ALA A C 1
ATOM 2631 O O . ALA A 1 323 ? 6.105 -76.188 -49.781 1 97.38 323 ALA A O 1
ATOM 2632 N N . LEU A 1 324 ? 8.031 -76.688 -48.875 1 97.44 324 LEU A N 1
ATOM 2633 C CA . LEU A 1 324 ? 7.719 -76 -47.656 1 97.44 324 LEU A CA 1
ATOM 2634 C C . LEU A 1 324 ? 7.504 -74.5 -47.938 1 97.44 324 LEU A C 1
ATOM 2636 O O . LEU A 1 324 ? 6.527 -73.875 -47.469 1 97.44 324 LEU A O 1
ATOM 2640 N N . GLU A 1 325 ? 8.391 -73.875 -48.656 1 97.75 325 GLU A N 1
ATOM 2641 C CA . GLU A 1 325 ? 8.289 -72.438 -49.062 1 97.75 325 GLU A CA 1
ATOM 2642 C C . GLU A 1 325 ? 7.004 -72.188 -49.812 1 97.75 325 GLU A C 1
ATOM 2644 O O . GLU A 1 325 ? 6.34 -71.188 -49.594 1 97.75 325 GLU A O 1
ATOM 2649 N N . GLU A 1 326 ? 6.695 -73.125 -50.688 1 97.31 326 GLU A N 1
ATOM 2650 C CA . GLU A 1 326 ? 5.508 -72.938 -51.531 1 97.31 326 GLU A CA 1
ATOM 2651 C C . GLU A 1 326 ? 4.23 -73.062 -50.688 1 97.31 326 GLU A C 1
ATOM 2653 O O . GLU A 1 326 ? 3.252 -72.375 -50.938 1 97.31 326 GLU A O 1
ATOM 2658 N N . PHE A 1 327 ? 4.297 -73.875 -49.781 1 97.12 327 PHE A N 1
ATOM 2659 C CA . PHE A 1 327 ? 3.113 -74.125 -48.969 1 97.12 327 PHE A CA 1
ATOM 2660 C C . PHE A 1 327 ? 2.828 -72.938 -48.031 1 97.12 327 PHE A C 1
ATOM 2662 O O . PHE A 1 327 ? 1.676 -72.562 -47.875 1 97.12 327 PHE A O 1
ATOM 2669 N N . PHE A 1 328 ? 3.863 -72.438 -47.438 1 97.88 328 PHE A N 1
ATOM 2670 C CA . PHE A 1 328 ? 3.684 -71.438 -46.438 1 97.88 328 PHE A CA 1
ATOM 2671 C C . PHE A 1 328 ? 3.77 -70.062 -47.062 1 97.88 328 PHE A C 1
ATOM 2673 O O . PHE A 1 328 ? 4.641 -69.25 -46.688 1 97.88 328 PHE A O 1
ATOM 2680 N N . GLU A 1 329 ? 2.973 -69.75 -47.938 1 97.06 329 GLU A N 1
ATOM 2681 C CA . GLU A 1 329 ? 2.752 -68.438 -48.531 1 97.06 329 GLU A CA 1
ATOM 2682 C C . GLU A 1 329 ? 1.337 -67.938 -48.281 1 97.06 329 GLU A C 1
ATOM 2684 O O . GLU A 1 329 ? 0.372 -68.438 -48.844 1 97.06 329 GLU A O 1
ATOM 2689 N N . ASP A 1 330 ? 1.232 -67.062 -47.406 1 96.69 330 ASP A N 1
ATOM 2690 C CA . ASP A 1 330 ? -0.043 -66.438 -47.031 1 96.69 330 ASP A CA 1
ATOM 2691 C C . ASP A 1 330 ? -0.985 -67.5 -46.438 1 96.69 330 ASP A C 1
ATOM 2693 O O . ASP A 1 330 ? -2.125 -67.625 -46.906 1 96.69 330 ASP A O 1
ATOM 2697 N N . VAL A 1 331 ? -0.451 -68.188 -45.438 1 97.5 331 VAL A N 1
ATOM 2698 C CA . VAL A 1 331 ? -1.214 -69.25 -44.844 1 97.5 331 VAL A CA 1
ATOM 2699 C C . VAL A 1 331 ? -1.676 -68.812 -43.438 1 97.5 331 VAL A C 1
ATOM 2701 O O . VAL A 1 331 ? -0.923 -68.188 -42.688 1 97.5 331 VAL A O 1
ATOM 2704 N N . THR A 1 332 ? -2.877 -69.188 -43.188 1 97.62 332 THR A N 1
ATOM 2705 C CA . THR A 1 332 ? -3.404 -68.938 -41.844 1 97.62 332 THR A CA 1
ATOM 2706 C C . THR A 1 332 ? -3.086 -70.125 -40.938 1 97.62 332 THR A C 1
ATOM 2708 O O . THR A 1 332 ? -3.359 -71.312 -41.281 1 97.62 332 THR A O 1
ATOM 2711 N N . ILE A 1 333 ? -2.521 -69.75 -39.844 1 97.5 333 ILE A N 1
ATOM 2712 C CA . ILE A 1 333 ? -2.125 -70.812 -38.875 1 97.5 333 ILE A CA 1
ATOM 2713 C C . ILE A 1 333 ? -3.055 -70.75 -37.656 1 97.5 333 ILE A C 1
ATOM 2715 O O . ILE A 1 333 ? -3.303 -69.688 -37.094 1 97.5 333 ILE A O 1
ATOM 2719 N N . LYS A 1 334 ? -3.557 -71.875 -37.25 1 97.81 334 LYS A N 1
ATOM 2720 C CA . LYS A 1 334 ? -4.309 -72 -36 1 97.81 334 LYS A CA 1
ATOM 2721 C C . LYS A 1 334 ? -3.416 -72.438 -34.875 1 97.81 334 LYS A C 1
ATOM 2723 O O . LYS A 1 334 ? -2.875 -73.562 -34.938 1 97.81 334 LYS A O 1
ATOM 2728 N N . GLN A 1 335 ? -3.318 -71.625 -33.906 1 96.31 335 GLN A N 1
ATOM 2729 C CA . GLN A 1 335 ? -2.461 -71.938 -32.781 1 96.31 335 GLN A CA 1
ATOM 2730 C C . GLN A 1 335 ? -3.244 -71.938 -31.453 1 96.31 335 GLN A C 1
ATOM 2732 O O . GLN A 1 335 ? -3.791 -70.875 -31.078 1 96.31 335 GLN A O 1
ATOM 2737 N N . ARG A 1 336 ? -3.268 -73.125 -30.828 1 96 336 ARG A N 1
ATOM 2738 C CA . ARG A 1 336 ? -3.719 -73.125 -29.453 1 96 336 ARG A CA 1
ATOM 2739 C C . ARG A 1 336 ? -2.605 -72.688 -28.5 1 96 336 ARG A C 1
ATOM 2741 O O . ARG A 1 336 ? -1.424 -72.812 -28.844 1 96 336 ARG A O 1
ATOM 2748 N N . THR A 1 337 ? -2.951 -72.188 -27.375 1 94.38 337 THR A N 1
ATOM 2749 C CA . THR A 1 337 ? -1.95 -71.688 -26.422 1 94.38 337 THR A CA 1
ATOM 2750 C C . THR A 1 337 ? -0.86 -72.75 -26.219 1 94.38 337 THR A C 1
ATOM 2752 O O . THR A 1 337 ? -1.152 -73.875 -25.859 1 94.38 337 THR A O 1
ATOM 2755 N N . PRO A 1 338 ? 0.315 -72.25 -26.516 1 94.19 338 PRO A N 1
ATOM 2756 C CA . PRO A 1 338 ? 1.424 -73.188 -26.375 1 94.19 338 PRO A CA 1
ATOM 2757 C C . PRO A 1 338 ? 1.477 -73.812 -25 1 94.19 338 PRO A C 1
ATOM 2759 O O . PRO A 1 338 ? 1.207 -73.188 -23.984 1 94.19 338 PRO A O 1
ATOM 2762 N N . LYS A 1 339 ? 1.961 -75 -24.938 1 94.12 339 LYS A N 1
ATOM 2763 C CA . LYS A 1 339 ? 2.053 -75.75 -23.688 1 94.12 339 LYS A CA 1
ATOM 2764 C C . LYS A 1 339 ? 3.014 -75.062 -22.703 1 94.12 339 LYS A C 1
ATOM 2766 O O . LYS A 1 339 ? 2.77 -75.062 -21.5 1 94.12 339 LYS A O 1
ATOM 2771 N N . ARG A 1 340 ? 3.973 -74.438 -23.188 1 89.94 340 ARG A N 1
ATOM 2772 C CA . ARG A 1 340 ? 5.023 -73.875 -22.344 1 89.94 340 ARG A CA 1
ATOM 2773 C C . ARG A 1 340 ? 4.531 -72.625 -21.609 1 89.94 340 ARG A C 1
ATOM 2775 O O . ARG A 1 340 ? 5.141 -72.188 -20.625 1 89.94 340 ARG A O 1
ATOM 2782 N N . VAL A 1 341 ? 3.441 -72.062 -22.109 1 87.44 341 VAL A N 1
ATOM 2783 C CA . VAL A 1 341 ? 2.98 -70.812 -21.484 1 87.44 341 VAL A CA 1
ATOM 2784 C C . VAL A 1 341 ? 1.568 -71 -20.938 1 87.44 341 VAL A C 1
ATOM 2786 O O . VAL A 1 341 ? 0.95 -70.062 -20.438 1 87.44 341 VAL A O 1
ATOM 2789 N N . LEU A 1 342 ? 1.047 -72.125 -21 1 88.69 342 LEU A N 1
ATOM 2790 C CA . LEU A 1 342 ? -0.312 -72.5 -20.578 1 88.69 342 LEU A CA 1
ATOM 2791 C C . LEU A 1 342 ? -0.521 -72.125 -19.109 1 88.69 342 LEU A C 1
ATOM 2793 O O . LEU A 1 342 ? -1.65 -71.875 -18.672 1 88.69 342 LEU A O 1
ATOM 2797 N N . HIS A 1 343 ? 0.443 -72.125 -18.375 1 88.81 343 HIS A N 1
ATOM 2798 C CA . HIS A 1 343 ? 0.338 -71.875 -16.953 1 88.81 343 HIS A CA 1
ATOM 2799 C C . HIS A 1 343 ? 0.049 -70.438 -16.641 1 88.81 343 HIS A C 1
ATOM 2801 O O . HIS A 1 343 ? -0.422 -70.062 -15.555 1 88.81 343 HIS A O 1
ATOM 2807 N N . ARG A 1 344 ? 0.167 -69.562 -17.594 1 85.69 344 ARG A N 1
ATOM 2808 C CA . ARG A 1 344 ? -0.001 -68.125 -17.297 1 85.69 344 ARG A CA 1
ATOM 2809 C C . ARG A 1 344 ? -0.941 -67.5 -18.297 1 85.69 344 ARG A C 1
ATOM 2811 O O . ARG A 1 344 ? -1.199 -66.25 -18.219 1 85.69 344 ARG A O 1
ATOM 2818 N N . ARG A 1 345 ? -1.389 -68.25 -19.297 1 86.44 345 ARG A N 1
ATOM 2819 C CA . ARG A 1 345 ? -2.25 -67.688 -20.328 1 86.44 345 ARG A CA 1
ATOM 2820 C C . ARG A 1 345 ? -3.518 -68.5 -20.5 1 86.44 345 ARG A C 1
ATOM 2822 O O . ARG A 1 345 ? -3.518 -69.688 -20.25 1 86.44 345 ARG A O 1
ATOM 2829 N N . ALA A 1 346 ? -4.555 -67.875 -20.969 1 89.38 346 ALA A N 1
ATOM 2830 C CA . ALA A 1 346 ? -5.801 -68.625 -21.266 1 89.38 346 ALA A CA 1
ATOM 2831 C C . ALA A 1 346 ? -5.625 -69.562 -22.469 1 89.38 346 ALA A C 1
ATOM 2833 O O . ALA A 1 346 ? -4.945 -69.188 -23.438 1 89.38 346 ALA A O 1
ATOM 2834 N N . ASP A 1 347 ? -6.234 -70.688 -22.375 1 92.19 347 ASP A N 1
ATOM 2835 C CA . ASP A 1 347 ? -6.164 -71.688 -23.438 1 92.19 347 ASP A CA 1
ATOM 2836 C C . ASP A 1 347 ? -7.145 -71.375 -24.562 1 92.19 347 ASP A C 1
ATOM 2838 O O . ASP A 1 347 ? -8.336 -71.688 -24.469 1 92.19 347 ASP A O 1
ATOM 2842 N N . VAL A 1 348 ? -6.656 -70.75 -25.5 1 95.25 348 VAL A N 1
ATOM 2843 C CA . VAL A 1 348 ? -7.504 -70.312 -26.594 1 95.25 348 VAL A CA 1
ATOM 2844 C C . VAL A 1 348 ? -6.832 -70.625 -27.938 1 95.25 348 VAL A C 1
ATOM 2846 O O . VAL A 1 348 ? -5.617 -70.812 -27.984 1 95.25 348 VAL A O 1
ATOM 2849 N N . VAL A 1 349 ? -7.609 -70.75 -28.969 1 95.5 349 VAL A N 1
ATOM 2850 C CA . VAL A 1 349 ? -7.094 -70.875 -30.328 1 95.5 349 VAL A CA 1
ATOM 2851 C C . VAL A 1 349 ? -7.059 -69.5 -31.016 1 95.5 349 VAL A C 1
ATOM 2853 O O . VAL A 1 349 ? -8.055 -68.75 -31 1 95.5 349 VAL A O 1
ATOM 2856 N N . ARG A 1 350 ? -5.926 -69.188 -31.5 1 94.44 350 ARG A N 1
ATOM 2857 C CA . ARG A 1 350 ? -5.75 -67.938 -32.25 1 94.44 350 ARG A CA 1
ATOM 2858 C C . ARG A 1 350 ? -5.367 -68.188 -33.688 1 94.44 350 ARG A C 1
ATOM 2860 O O . ARG A 1 350 ? -4.715 -69.25 -34 1 94.44 350 ARG A O 1
ATOM 2867 N N . GLU A 1 351 ? -5.867 -67.375 -34.5 1 95.94 351 GLU A N 1
ATOM 2868 C CA . GLU A 1 351 ? -5.484 -67.438 -35.906 1 95.94 351 GLU A CA 1
ATOM 2869 C C . GLU A 1 351 ? -4.539 -66.312 -36.312 1 95.94 351 GLU A C 1
ATOM 2871 O O . GLU A 1 351 ? -4.809 -65.125 -36 1 95.94 351 GLU A O 1
ATOM 2876 N N . ARG A 1 352 ? -3.422 -66.75 -36.844 1 95.12 352 ARG A N 1
ATOM 2877 C CA . ARG A 1 352 ? -2.445 -65.75 -37.344 1 95.12 352 ARG A CA 1
ATOM 2878 C C . ARG A 1 352 ? -1.943 -66.188 -38.719 1 95.12 352 ARG A C 1
ATOM 2880 O O . ARG A 1 352 ? -2.033 -67.312 -39.094 1 95.12 352 ARG A O 1
ATOM 2887 N N . LYS A 1 353 ? -1.3 -65.188 -39.344 1 96.44 353 LYS A N 1
ATOM 2888 C CA . LYS A 1 353 ? -0.899 -65.438 -40.719 1 96.44 353 LYS A CA 1
ATOM 2889 C C . LYS A 1 353 ? 0.614 -65.625 -40.844 1 96.44 353 LYS A C 1
ATOM 2891 O O . LYS A 1 353 ? 1.37 -64.875 -40.188 1 96.44 353 LYS A O 1
ATOM 2896 N N . VAL A 1 354 ? 1.051 -66.5 -41.594 1 97.5 354 VAL A N 1
ATOM 2897 C CA . VAL A 1 354 ? 2.412 -66.562 -42.125 1 97.5 354 VAL A CA 1
ATOM 2898 C C . VAL A 1 354 ? 2.436 -66 -43.562 1 97.5 354 VAL A C 1
ATOM 2900 O O . VAL A 1 354 ? 1.766 -66.562 -44.438 1 97.5 354 VAL A O 1
ATOM 2903 N N . TYR A 1 355 ? 3.178 -65.062 -43.781 1 97.5 355 TYR A N 1
ATOM 2904 C CA . TYR A 1 355 ? 3.205 -64.375 -45.094 1 97.5 355 TYR A CA 1
ATOM 2905 C C . TYR A 1 355 ? 4.129 -65.125 -46.062 1 97.5 355 TYR A C 1
ATOM 2907 O O . TYR A 1 355 ? 3.775 -65.375 -47.219 1 97.5 355 TYR A O 1
ATOM 2915 N N . TRP A 1 356 ? 5.273 -65.375 -45.562 1 98 356 TRP A N 1
ATOM 2916 C CA . TRP A 1 356 ? 6.148 -66.188 -46.406 1 98 356 TRP A CA 1
ATOM 2917 C C . TRP A 1 356 ? 7.246 -66.875 -45.562 1 98 356 TRP A C 1
ATOM 2919 O O . TRP A 1 356 ? 7.508 -66.438 -44.438 1 98 356 TRP A O 1
ATOM 2929 N N . VAL A 1 357 ? 7.844 -67.938 -46.125 1 98.38 357 VAL A N 1
ATOM 2930 C CA . VAL A 1 357 ? 9 -68.625 -45.531 1 98.38 357 VAL A CA 1
ATOM 2931 C C . VAL A 1 357 ? 10.062 -68.875 -46.625 1 98.38 357 VAL A C 1
ATOM 2933 O O . VAL A 1 357 ? 9.742 -69.188 -47.781 1 98.38 357 VAL A O 1
ATOM 2936 N N . LYS A 1 358 ? 11.219 -68.5 -46.312 1 98.19 358 LYS A N 1
ATOM 2937 C CA . LYS A 1 358 ? 12.375 -68.875 -47.125 1 98.19 358 LYS A CA 1
ATOM 2938 C C . LYS A 1 358 ? 13.328 -69.75 -46.375 1 98.19 358 LYS A C 1
ATOM 2940 O O . LYS A 1 358 ? 13.742 -69.5 -45.25 1 98.19 358 LYS A O 1
ATOM 2945 N N . ALA A 1 359 ? 13.695 -70.875 -47 1 97.75 359 ALA A N 1
ATOM 2946 C CA . ALA A 1 359 ? 14.477 -71.875 -46.281 1 97.75 359 ALA A CA 1
ATOM 2947 C C . ALA A 1 359 ? 15.789 -72.188 -47 1 97.75 359 ALA A C 1
ATOM 2949 O O . ALA A 1 359 ? 15.836 -72.188 -48.25 1 97.75 359 ALA A O 1
ATOM 2950 N N . ARG A 1 360 ? 16.781 -72.438 -46.219 1 97.12 360 ARG A N 1
ATOM 2951 C CA . ARG A 1 360 ? 18.109 -72.75 -46.75 1 97.12 360 ARG A CA 1
ATOM 2952 C C . ARG A 1 360 ? 18.656 -74 -46 1 97.12 360 ARG A C 1
ATOM 2954 O O . ARG A 1 360 ? 18.812 -74 -44.781 1 97.12 360 ARG A O 1
ATOM 2961 N N . LYS A 1 361 ? 19.047 -75 -46.781 1 97.31 361 LYS A N 1
ATOM 2962 C CA . LYS A 1 361 ? 19.578 -76.188 -46.188 1 97.31 361 LYS A CA 1
ATOM 2963 C C . LYS A 1 361 ? 20.984 -75.938 -45.656 1 97.31 361 LYS A C 1
ATOM 2965 O O . LYS A 1 361 ? 21.828 -75.375 -46.312 1 97.31 361 LYS A O 1
ATOM 2970 N N . LEU A 1 362 ? 21.234 -76.312 -44.531 1 96.56 362 LEU A N 1
ATOM 2971 C CA . LEU A 1 362 ? 22.547 -76.25 -43.906 1 96.56 362 LEU A CA 1
ATOM 2972 C C . LEU A 1 362 ? 23.281 -77.562 -43.969 1 96.56 362 LEU A C 1
ATOM 2974 O O . LEU A 1 362 ? 24.469 -77.625 -44.281 1 96.56 362 LEU A O 1
ATOM 2978 N N . ASN A 1 363 ? 22.547 -78.688 -43.594 1 96.44 363 ASN A N 1
ATOM 2979 C CA . ASN A 1 363 ? 23.016 -80.062 -43.688 1 96.44 363 ASN A CA 1
ATOM 2980 C C . ASN A 1 363 ? 21.844 -81 -43.812 1 96.44 363 ASN A C 1
ATOM 2982 O O . ASN A 1 363 ? 20.719 -80.625 -44.062 1 96.44 363 ASN A O 1
ATOM 2986 N N . ASP A 1 364 ? 22.141 -82.312 -43.656 1 95.81 364 ASP A N 1
ATOM 2987 C CA . ASP A 1 364 ? 21.125 -83.312 -43.938 1 95.81 364 ASP A CA 1
ATOM 2988 C C . ASP A 1 364 ? 20.016 -83.25 -42.875 1 95.81 364 ASP A C 1
ATOM 2990 O O . ASP A 1 364 ? 18.922 -83.75 -43.125 1 95.81 364 ASP A O 1
ATOM 2994 N N . LYS A 1 365 ? 20.297 -82.562 -41.75 1 97.75 365 LYS A N 1
ATOM 2995 C CA . LYS A 1 365 ? 19.328 -82.688 -40.656 1 97.75 365 LYS A CA 1
ATOM 2996 C C . LYS A 1 365 ? 18.922 -81.25 -40.188 1 97.75 365 LYS A C 1
ATOM 2998 O O . LYS A 1 365 ? 18.266 -81.125 -39.156 1 97.75 365 LYS A O 1
ATOM 3003 N N . SER A 1 366 ? 19.422 -80.312 -40.875 1 97.88 366 SER A N 1
ATOM 3004 C CA . SER A 1 366 ? 19.109 -78.938 -40.375 1 97.88 366 SER A CA 1
ATOM 3005 C C . SER A 1 366 ? 18.984 -78 -41.531 1 97.88 366 SER A C 1
ATOM 3007 O O . SER A 1 366 ? 19.578 -78.188 -42.594 1 97.88 366 SER A O 1
ATOM 3009 N N . PHE A 1 367 ? 18.156 -76.938 -41.344 1 98.06 367 PHE A N 1
ATOM 3010 C CA . PHE A 1 367 ? 18.031 -75.875 -42.312 1 98.06 367 PHE A CA 1
ATOM 3011 C C . PHE A 1 367 ? 17.688 -74.562 -41.562 1 98.06 367 PHE A C 1
ATOM 3013 O O . PHE A 1 367 ? 17.281 -74.562 -40.406 1 98.06 367 PHE A O 1
ATOM 3020 N N . GLU A 1 368 ? 17.953 -73.438 -42.219 1 98.25 368 GLU A N 1
ATOM 3021 C CA . GLU A 1 368 ? 17.562 -72.125 -41.75 1 98.25 368 GLU A CA 1
ATOM 3022 C C . GLU A 1 368 ? 16.281 -71.625 -42.438 1 98.25 368 GLU A C 1
ATOM 3024 O O . GLU A 1 368 ? 16.094 -71.875 -43.625 1 98.25 368 GLU A O 1
ATOM 3029 N N . ALA A 1 369 ? 15.422 -71.125 -41.656 1 98.5 369 ALA A N 1
ATOM 3030 C CA . ALA A 1 369 ? 14.172 -70.562 -42.219 1 98.5 369 ALA A CA 1
AT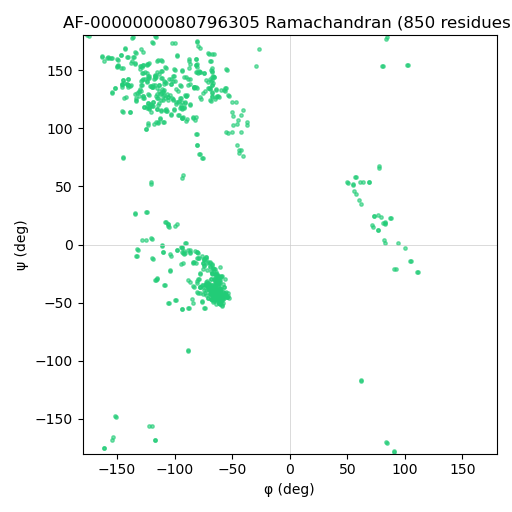OM 3031 C C . ALA A 1 369 ? 13.992 -69.125 -41.875 1 98.5 369 ALA A C 1
ATOM 3033 O O . ALA A 1 369 ? 14.047 -68.75 -40.719 1 98.5 369 ALA A O 1
ATOM 3034 N N . LEU A 1 370 ? 13.898 -68.25 -42.875 1 98.31 370 LEU A N 1
ATOM 3035 C CA . LEU A 1 370 ? 13.453 -66.875 -42.719 1 98.31 370 LEU A CA 1
ATOM 3036 C C . LEU A 1 370 ? 11.93 -66.812 -42.812 1 98.31 370 LEU A C 1
ATOM 3038 O O . LEU A 1 370 ? 11.336 -67.188 -43.812 1 98.31 370 LEU A O 1
ATOM 3042 N N . ILE A 1 371 ? 11.281 -66.312 -41.719 1 98.5 371 ILE A N 1
ATOM 3043 C CA . ILE A 1 371 ? 9.828 -66.438 -41.594 1 98.5 371 ILE A CA 1
ATOM 3044 C C . ILE A 1 371 ? 9.25 -65 -41.406 1 98.5 371 ILE A C 1
ATOM 3046 O O . ILE A 1 371 ? 9.594 -64.312 -40.438 1 98.5 371 ILE A O 1
ATOM 3050 N N . LYS A 1 372 ? 8.461 -64.562 -42.281 1 97.81 372 LYS A N 1
ATOM 3051 C CA . LYS A 1 372 ? 7.66 -63.344 -42.062 1 97.81 372 LYS A CA 1
ATOM 3052 C C . LYS A 1 372 ? 6.25 -63.688 -41.594 1 97.81 372 LYS A C 1
ATOM 3054 O O . LYS A 1 372 ? 5.516 -64.375 -42.312 1 97.81 372 LYS A O 1
ATOM 3059 N N . ALA A 1 373 ? 5.898 -63.219 -40.531 1 96.94 373 ALA A N 1
ATOM 3060 C CA . ALA A 1 373 ? 4.613 -63.625 -39.938 1 96.94 373 ALA A CA 1
ATOM 3061 C C . ALA A 1 373 ? 3.93 -62.438 -39.281 1 96.94 373 ALA A C 1
ATOM 3063 O O . ALA A 1 373 ? 4.57 -61.438 -39 1 96.94 373 ALA A O 1
ATOM 3064 N N . GLN A 1 374 ? 2.645 -62.656 -39.094 1 94.06 374 GLN A N 1
ATOM 3065 C CA . GLN A 1 374 ? 1.857 -61.688 -38.344 1 94.06 374 GLN A CA 1
ATOM 3066 C C . GLN A 1 374 ? 2.275 -61.625 -36.875 1 94.06 374 GLN A C 1
ATOM 3068 O O . GLN A 1 374 ? 2.629 -62.656 -36.312 1 94.06 374 GLN A O 1
ATOM 3073 N N . GLY A 1 375 ? 2.193 -60.406 -36.344 1 90.62 375 GLY A N 1
ATOM 3074 C CA . GLY A 1 375 ? 2.504 -60.281 -34.906 1 90.62 375 GLY A CA 1
ATOM 3075 C C . GLY A 1 375 ? 1.645 -61.156 -34.031 1 90.62 375 GLY A C 1
ATOM 3076 O O . GLY A 1 375 ? 0.445 -61.312 -34.281 1 90.62 375 GLY A O 1
ATOM 3077 N N . GLY A 1 376 ? 2.355 -61.875 -33.062 1 90.25 376 GLY A N 1
ATOM 3078 C CA . GLY A 1 376 ? 1.635 -62.719 -32.125 1 90.25 376 GLY A CA 1
ATOM 3079 C C . GLY A 1 376 ? 1.737 -64.188 -32.438 1 90.25 376 GLY A C 1
ATOM 3080 O O . GLY A 1 376 ? 1.316 -65.062 -31.656 1 90.25 376 GLY A O 1
ATOM 3081 N N . LEU A 1 377 ? 2.172 -64.5 -33.594 1 94.56 377 LEU A N 1
ATOM 3082 C CA . LEU A 1 377 ? 2.328 -65.875 -33.969 1 94.56 377 LEU A CA 1
ATOM 3083 C C . LEU A 1 377 ? 3.484 -66.5 -33.219 1 94.56 377 LEU A C 1
ATOM 3085 O O . LEU A 1 377 ? 4.578 -65.938 -33.125 1 94.56 377 LEU A O 1
ATOM 3089 N N . TYR A 1 378 ? 3.289 -67.688 -32.688 1 95.81 378 TYR A N 1
ATOM 3090 C CA . TYR A 1 378 ? 4.336 -68.438 -32 1 95.81 378 TYR A CA 1
ATOM 3091 C C . TYR A 1 378 ? 5.211 -69.188 -32.969 1 95.81 378 TYR A C 1
ATOM 3093 O O . TYR A 1 378 ? 4.816 -70.25 -33.469 1 95.81 378 TYR A O 1
ATOM 3101 N N . ILE A 1 379 ? 6.352 -68.688 -33.094 1 97.56 379 ILE A N 1
ATOM 3102 C CA . ILE A 1 379 ? 7.211 -69.188 -34.156 1 97.56 379 ILE A CA 1
ATOM 3103 C C . ILE A 1 379 ? 7.77 -70.562 -33.781 1 97.56 379 ILE A C 1
ATOM 3105 O O . ILE A 1 379 ? 7.855 -71.438 -34.625 1 97.56 379 ILE A O 1
ATOM 3109 N N . LYS A 1 380 ? 8.172 -70.75 -32.594 1 97.62 380 LYS A N 1
ATOM 3110 C CA . LYS A 1 380 ? 8.688 -72.062 -32.156 1 97.62 380 LYS A CA 1
ATOM 3111 C C . LYS A 1 380 ? 7.656 -73.125 -32.406 1 97.62 380 LYS A C 1
ATOM 3113 O O . LYS A 1 380 ? 7.996 -74.25 -32.875 1 97.62 380 LYS A O 1
ATOM 3118 N N . GLU A 1 381 ? 6.48 -72.75 -32.094 1 97.88 381 GLU A N 1
ATOM 3119 C CA . GLU A 1 381 ? 5.395 -73.75 -32.25 1 97.88 381 GLU A CA 1
ATOM 3120 C C . GLU A 1 381 ? 4.984 -73.875 -33.719 1 97.88 381 GLU A C 1
ATOM 3122 O O . GLU A 1 381 ? 4.492 -74.938 -34.125 1 97.88 381 GLU A O 1
ATOM 3127 N N . LEU A 1 382 ? 5.176 -72.938 -34.5 1 98.25 382 LEU A N 1
ATOM 3128 C CA . LEU A 1 382 ? 5.004 -73.062 -35.938 1 98.25 382 LEU A CA 1
ATOM 3129 C C . LEU A 1 382 ? 5.941 -74.125 -36.5 1 98.25 382 LEU A C 1
ATOM 3131 O O . LEU A 1 382 ? 5.578 -74.875 -37.406 1 98.25 382 LEU A O 1
ATOM 3135 N N . VAL A 1 383 ? 7.102 -74.188 -35.969 1 98.31 383 VAL A N 1
ATOM 3136 C CA . VAL A 1 383 ? 8.102 -75.125 -36.406 1 98.31 383 VAL A CA 1
ATOM 3137 C C . VAL A 1 383 ? 7.766 -76.562 -35.875 1 98.31 383 VAL A C 1
ATOM 3139 O O . VAL A 1 383 ? 7.641 -77.5 -36.625 1 98.31 383 VAL A O 1
ATOM 3142 N N . SER A 1 384 ? 7.496 -76.688 -34.625 1 97.62 384 SER A N 1
ATOM 3143 C CA . SER A 1 384 ? 7.395 -78 -33.969 1 97.62 384 SER A CA 1
ATOM 3144 C C . SER A 1 384 ? 5.988 -78.562 -34.062 1 97.62 384 SER A C 1
ATOM 3146 O O . SER A 1 384 ? 5.801 -79.75 -34 1 97.62 384 SER A O 1
ATOM 3148 N N . GLY A 1 385 ? 5.008 -77.625 -34.094 1 97.25 385 GLY A N 1
ATOM 3149 C CA . GLY A 1 385 ? 3.617 -78.062 -34.094 1 97.25 385 GLY A CA 1
ATOM 3150 C C . GLY A 1 385 ? 3.027 -78.188 -32.719 1 97.25 385 GLY A C 1
ATOM 3151 O O . GLY A 1 385 ? 1.806 -78.188 -32.531 1 97.25 385 GLY A O 1
ATOM 3152 N N . ASP A 1 386 ? 3.873 -78.312 -31.766 1 96.75 386 ASP A N 1
ATOM 3153 C CA . ASP A 1 386 ? 3.461 -78.375 -30.375 1 96.75 386 ASP A CA 1
ATOM 3154 C C . ASP A 1 386 ? 2.459 -79.5 -30.141 1 96.75 386 ASP A C 1
ATOM 3156 O O . ASP A 1 386 ? 1.387 -79.25 -29.578 1 96.75 386 ASP A O 1
ATOM 3160 N N . GLU A 1 387 ? 2.746 -80.625 -30.656 1 94.25 387 GLU A N 1
ATOM 3161 C CA . GLU A 1 387 ? 1.953 -81.812 -30.516 1 94.25 387 GLU A CA 1
ATOM 3162 C C . GLU A 1 387 ? 0.549 -81.625 -31.078 1 94.25 387 GLU A C 1
ATOM 3164 O O . GLU A 1 387 ? -0.438 -82 -30.438 1 94.25 387 GLU A O 1
ATOM 3169 N N . GLY A 1 388 ? 0.499 -80.938 -32.125 1 95.25 388 GLY A N 1
ATOM 3170 C CA . GLY A 1 388 ? -0.763 -80.75 -32.844 1 95.25 388 GLY A CA 1
ATOM 3171 C C . GLY A 1 388 ? -1.525 -79.5 -32.469 1 95.25 388 GLY A C 1
ATOM 3172 O O . GLY A 1 388 ? -2.574 -79.25 -33.031 1 95.25 388 GLY A O 1
ATOM 3173 N N . ARG A 1 389 ? -1.025 -78.75 -31.625 1 96.5 389 ARG A N 1
ATOM 3174 C CA . ARG A 1 389 ? -1.709 -77.562 -31.172 1 96.5 389 ARG A CA 1
ATOM 3175 C C . ARG A 1 389 ? -1.515 -76.375 -32.156 1 96.5 389 ARG A C 1
ATOM 3177 O O . ARG A 1 389 ? -2.201 -75.375 -32.062 1 96.5 389 ARG A O 1
ATOM 3184 N N . THR A 1 390 ? -0.537 -76.5 -33.031 1 97.44 390 THR A N 1
ATOM 3185 C CA . THR A 1 390 ? -0.302 -75.562 -34.125 1 97.44 390 THR A CA 1
ATOM 3186 C C . THR A 1 390 ? -0.375 -76.188 -35.469 1 97.44 390 THR A C 1
ATOM 3188 O O . THR A 1 390 ? 0.418 -77.125 -35.781 1 97.44 390 THR A O 1
ATOM 3191 N N . GLU A 1 391 ? -1.338 -75.812 -36.25 1 97.5 391 GLU A N 1
ATOM 3192 C CA . GLU A 1 391 ? -1.562 -76.375 -37.531 1 97.5 391 GLU A CA 1
ATOM 3193 C C . GLU A 1 391 ? -1.968 -75.375 -38.594 1 97.5 391 GLU A C 1
ATOM 3195 O O . GLU A 1 391 ? -2.834 -74.5 -38.312 1 97.5 391 GLU A O 1
ATOM 3200 N N . PRO A 1 392 ? -1.44 -75.5 -39.688 1 97.81 392 PRO A N 1
ATOM 3201 C CA . PRO A 1 392 ? -0.318 -76.375 -40.062 1 97.81 392 PRO A CA 1
ATOM 3202 C C . PRO A 1 392 ? 1.001 -75.938 -39.438 1 97.81 392 PRO A C 1
ATOM 3204 O O . PRO A 1 392 ? 1.1 -74.812 -38.938 1 97.81 392 PRO A O 1
ATOM 3207 N N . SER A 1 393 ? 1.944 -76.812 -39.312 1 98.5 393 SER A N 1
ATOM 3208 C CA . SER A 1 393 ? 3.297 -76.562 -38.812 1 98.5 393 SER A CA 1
ATOM 3209 C C . SER A 1 393 ? 4.344 -77.125 -39.781 1 98.5 393 SER A C 1
ATOM 3211 O O . SER A 1 393 ? 4.004 -77.875 -40.719 1 98.5 393 SER A O 1
ATOM 3213 N N . PHE A 1 394 ? 5.594 -76.75 -39.562 1 98.56 394 PHE A N 1
ATOM 3214 C CA . PHE A 1 394 ? 6.656 -77.312 -40.344 1 98.56 394 PHE A CA 1
ATOM 3215 C C . PHE A 1 394 ? 6.68 -78.875 -40.188 1 98.56 394 PHE A C 1
ATOM 3217 O O . PHE A 1 394 ? 6.805 -79.625 -41.156 1 98.56 394 PHE A O 1
ATOM 3224 N N . SER A 1 395 ? 6.562 -79.312 -38.969 1 98.12 395 SER A N 1
ATOM 3225 C CA . SER A 1 395 ? 6.551 -80.75 -38.656 1 98.12 395 SER A CA 1
ATOM 3226 C C . SER A 1 395 ? 5.418 -81.438 -39.375 1 98.12 395 SER A C 1
ATOM 3228 O O . SER A 1 395 ? 5.637 -82.5 -40 1 98.12 395 SER A O 1
ATOM 3230 N N . SER A 1 396 ? 4.18 -80.938 -39.219 1 97.38 396 SER A N 1
ATOM 3231 C CA . SER A 1 396 ? 3.023 -81.562 -39.812 1 97.38 396 SER A CA 1
ATOM 3232 C C . SER A 1 396 ? 3.129 -81.562 -41.344 1 97.38 396 SER A C 1
ATOM 3234 O O . SER A 1 396 ? 2.74 -82.562 -42 1 97.38 396 SER A O 1
ATOM 3236 N N . PHE A 1 397 ? 3.59 -80.562 -41.938 1 96.31 397 PHE A N 1
ATOM 3237 C CA . PHE A 1 397 ? 3.736 -80.438 -43.406 1 96.31 397 PHE A CA 1
ATOM 3238 C C . PHE A 1 397 ? 4.758 -81.5 -43.906 1 96.31 397 PHE A C 1
ATOM 3240 O O . PHE A 1 397 ? 4.508 -82.188 -44.875 1 96.31 397 PHE A O 1
ATOM 3247 N N . LEU A 1 398 ? 5.953 -81.5 -43.219 1 96.62 398 LEU A N 1
ATOM 3248 C CA . LEU A 1 398 ? 7.039 -82.375 -43.625 1 96.62 398 LEU A CA 1
ATOM 3249 C C . LEU A 1 398 ? 6.727 -83.875 -43.281 1 96.62 398 LEU A C 1
ATOM 3251 O O . LEU A 1 398 ? 7.328 -84.75 -43.844 1 96.62 398 LEU A O 1
ATOM 3255 N N . GLY A 1 399 ? 5.832 -84.062 -42.344 1 96 399 GLY A N 1
ATOM 3256 C CA . GLY A 1 399 ? 5.562 -85.375 -41.812 1 96 399 GLY A CA 1
ATOM 3257 C C . GLY A 1 399 ? 6.684 -85.938 -40.938 1 96 399 GLY A C 1
ATOM 3258 O O . GLY A 1 399 ? 6.867 -87.125 -40.844 1 96 399 GLY A O 1
ATOM 3259 N N . LYS A 1 400 ? 7.508 -85 -40.562 1 97.25 400 LYS A N 1
ATOM 3260 C CA . LYS A 1 400 ? 8.664 -85.312 -39.75 1 97.25 400 LYS A CA 1
ATOM 3261 C C . LYS A 1 400 ? 8.727 -84.375 -38.531 1 97.25 400 LYS A C 1
ATOM 3263 O O . LYS A 1 400 ? 8.25 -83.25 -38.594 1 97.25 400 LYS A O 1
ATOM 3268 N N . GLU A 1 401 ? 9.328 -84.938 -37.469 1 97 401 GLU A N 1
ATOM 3269 C CA . GLU A 1 401 ? 9.516 -84.062 -36.312 1 97 401 GLU A CA 1
ATOM 3270 C C . GLU A 1 401 ? 10.523 -83 -36.594 1 97 401 GLU A C 1
ATOM 3272 O O . GLU A 1 401 ? 11.633 -83.25 -37.062 1 97 401 GLU A O 1
ATOM 3277 N N . ALA A 1 402 ? 10.164 -81.75 -36.438 1 97.81 402 ALA A N 1
ATOM 3278 C CA . ALA A 1 402 ? 11.023 -80.562 -36.594 1 97.81 402 ALA A CA 1
ATOM 3279 C C . ALA A 1 402 ? 11.07 -79.75 -35.312 1 97.81 402 ALA A C 1
ATOM 3281 O O . ALA A 1 402 ? 10.047 -79.625 -34.625 1 97.81 402 ALA A O 1
ATOM 3282 N N . THR A 1 403 ? 12.242 -79.312 -34.938 1 97.62 403 THR A N 1
ATOM 3283 C CA . THR A 1 403 ? 12.391 -78.5 -33.719 1 97.62 403 THR A CA 1
ATOM 3284 C C . THR A 1 403 ? 13.148 -77.188 -34.031 1 97.62 403 THR A C 1
ATOM 3286 O O . THR A 1 403 ? 14.062 -77.188 -34.875 1 97.62 403 THR A O 1
ATOM 3289 N N . CYS A 1 404 ? 12.727 -76.125 -33.375 1 97.25 404 CYS A N 1
ATOM 3290 C CA . CYS A 1 404 ? 13.422 -74.875 -33.5 1 97.25 404 CYS A CA 1
ATOM 3291 C C . CYS A 1 404 ? 14.617 -74.812 -32.531 1 97.25 404 CYS A C 1
ATOM 3293 O O . CYS A 1 404 ? 14.461 -74.688 -31.328 1 97.25 404 CYS A O 1
ATOM 3295 N N . ALA A 1 405 ? 15.766 -74.875 -33.062 1 96.94 405 ALA A N 1
ATOM 3296 C CA . ALA A 1 405 ? 16.984 -74.938 -32.281 1 96.94 405 ALA A CA 1
ATOM 3297 C C . ALA A 1 405 ? 17.359 -73.5 -31.781 1 96.94 405 ALA A C 1
ATOM 3299 O O . ALA A 1 405 ? 17.875 -73.375 -30.672 1 96.94 405 ALA A O 1
ATOM 3300 N N . SER A 1 406 ? 17.234 -72.562 -32.562 1 97.38 406 SER A N 1
ATOM 3301 C CA . SER A 1 406 ? 17.453 -71.188 -32.188 1 97.38 406 SER A CA 1
ATOM 3302 C C . SER A 1 406 ? 16.562 -70.25 -33 1 97.38 406 SER A C 1
ATOM 3304 O O . SER A 1 406 ? 16.141 -70.625 -34.094 1 97.38 406 SER A O 1
ATOM 3306 N N . LEU A 1 407 ? 16.281 -69.125 -32.406 1 98.12 407 LEU A N 1
ATOM 3307 C CA . LEU A 1 407 ? 15.391 -68.188 -33.031 1 98.12 407 LEU A CA 1
ATOM 3308 C C . LEU A 1 407 ? 15.891 -66.75 -32.812 1 98.12 407 LEU A C 1
ATOM 3310 O O . LEU A 1 407 ? 16.359 -66.438 -31.719 1 98.12 407 LEU A O 1
ATOM 3314 N N . ASP A 1 408 ? 15.828 -65.938 -33.844 1 98.06 408 ASP A N 1
ATOM 3315 C CA . ASP A 1 408 ? 16.156 -64.5 -33.812 1 98.06 408 ASP A CA 1
ATOM 3316 C C . ASP A 1 408 ? 15.078 -63.688 -34.5 1 98.06 408 ASP A C 1
ATOM 3318 O O . ASP A 1 408 ? 14.602 -64.062 -35.562 1 98.06 408 ASP A O 1
ATOM 3322 N N . VAL A 1 409 ? 14.648 -62.688 -33.812 1 97.25 409 VAL A N 1
ATOM 3323 C CA . VAL A 1 409 ? 13.859 -61.688 -34.531 1 97.25 409 VAL A CA 1
ATOM 3324 C C . VAL A 1 409 ? 14.781 -60.781 -35.344 1 97.25 409 VAL A C 1
ATOM 3326 O O . VAL A 1 409 ? 15.68 -60.156 -34.781 1 97.25 409 VAL A O 1
ATOM 3329 N N . VAL A 1 410 ? 14.523 -60.656 -36.562 1 97 410 VAL A N 1
ATOM 3330 C CA . VAL A 1 410 ? 15.523 -59.969 -37.344 1 97 410 VAL A CA 1
ATOM 3331 C C . VAL A 1 410 ? 14.914 -58.719 -37.969 1 97 410 VAL A C 1
ATOM 3333 O O . VAL A 1 410 ? 15.641 -57.875 -38.5 1 97 410 VAL A O 1
ATOM 3336 N N . TRP A 1 411 ? 13.625 -58.594 -37.906 1 95.31 411 TRP A N 1
ATOM 3337 C CA . TRP A 1 411 ? 12.992 -57.375 -38.406 1 95.31 411 TRP A CA 1
ATOM 3338 C C . TRP A 1 411 ? 11.656 -57.125 -37.719 1 95.31 411 TRP A C 1
ATOM 3340 O O . TRP A 1 411 ? 10.844 -58.031 -37.562 1 95.31 411 TRP A O 1
ATOM 3350 N N . VAL A 1 412 ? 11.469 -55.969 -37.25 1 93.38 412 VAL A N 1
ATOM 3351 C CA . VAL A 1 412 ? 10.219 -55.5 -36.656 1 93.38 412 VAL A CA 1
ATOM 3352 C C . VAL A 1 412 ? 9.797 -54.188 -37.312 1 93.38 412 VAL A C 1
ATOM 3354 O O . VAL A 1 412 ? 10.633 -53.312 -37.594 1 93.38 412 VAL A O 1
ATOM 3357 N N . SER A 1 413 ? 8.531 -54.094 -37.5 1 86.5 413 SER A N 1
ATOM 3358 C CA . SER A 1 413 ? 8.016 -52.875 -38.094 1 86.5 413 SER A CA 1
ATOM 3359 C C . SER A 1 413 ? 8.188 -51.688 -37.156 1 86.5 413 SER A C 1
ATOM 3361 O O . SER A 1 413 ? 7.941 -51.812 -35.938 1 86.5 413 SER A O 1
ATOM 3363 N N . LEU A 1 414 ? 8.602 -50.594 -37.719 1 83.12 414 LEU A N 1
ATOM 3364 C CA . LEU A 1 414 ? 8.797 -49.375 -36.906 1 83.12 414 LEU A CA 1
ATOM 3365 C C . LEU A 1 414 ? 7.617 -48.438 -37.094 1 83.12 414 LEU A C 1
ATOM 3367 O O . LEU A 1 414 ? 7.039 -48.312 -38.156 1 83.12 414 LEU A O 1
ATOM 3371 N N . PRO A 1 415 ? 7.223 -47.844 -36.031 1 80.06 415 PRO A N 1
ATOM 3372 C CA . PRO A 1 415 ? 6.113 -46.875 -36.156 1 80.06 415 PRO A CA 1
ATOM 3373 C C . PRO A 1 415 ? 6.426 -45.719 -37.094 1 80.06 415 PRO A C 1
ATOM 3375 O O . PRO A 1 415 ? 7.574 -45.281 -37.156 1 80.06 415 PRO A O 1
ATOM 3378 N N . GLN A 1 416 ? 5.543 -45.344 -38.031 1 67.06 416 GLN A N 1
ATOM 3379 C CA . GLN A 1 416 ? 5.73 -44.219 -38.938 1 67.06 416 GLN A CA 1
ATOM 3380 C C . GLN A 1 416 ? 5.695 -42.875 -38.219 1 67.06 416 GLN A C 1
ATOM 3382 O O . GLN A 1 416 ? 4.961 -42.719 -37.25 1 67.06 416 GLN A O 1
ATOM 3387 N N . ALA A 1 417 ? 6.715 -42.156 -38.5 1 57.25 417 ALA A N 1
ATOM 3388 C CA . ALA A 1 417 ? 6.82 -40.812 -37.938 1 57.25 417 ALA A CA 1
ATOM 3389 C C . ALA A 1 417 ? 5.586 -39.969 -38.281 1 57.25 417 ALA A C 1
ATOM 3391 O O . ALA A 1 417 ? 5.098 -40 -39.406 1 57.25 417 ALA A O 1
ATOM 3392 N N . GLU A 1 418 ? 4.543 -39.75 -37.562 1 49.16 418 GLU A N 1
ATOM 3393 C CA . GLU A 1 418 ? 3.592 -38.719 -37.938 1 49.16 418 GLU A CA 1
ATOM 3394 C C . GLU A 1 418 ? 4.312 -37.438 -38.406 1 49.16 418 GLU A C 1
ATOM 3396 O O . GLU A 1 418 ? 5.145 -36.906 -37.656 1 49.16 418 GLU A O 1
ATOM 3401 N N . LEU A 1 419 ? 4.535 -37.156 -39.719 1 38.62 419 LEU A N 1
ATOM 3402 C CA . LEU A 1 419 ? 4.977 -35.844 -40.156 1 38.62 419 LEU A CA 1
ATOM 3403 C C . LEU A 1 419 ? 4.121 -34.75 -39.562 1 38.62 419 LEU A C 1
ATOM 3405 O O . LEU A 1 419 ? 2.893 -34.844 -39.562 1 38.62 419 LEU A O 1
ATOM 3409 N N . ARG A 1 420 ? 4.527 -33.938 -38.688 1 42.91 420 ARG A N 1
ATOM 3410 C CA . ARG A 1 420 ? 3.947 -32.625 -38.406 1 42.91 420 ARG A CA 1
ATOM 3411 C C . ARG A 1 420 ? 3.566 -31.922 -39.719 1 42.91 420 ARG A C 1
ATOM 3413 O O . ARG A 1 420 ? 4.289 -32 -40.719 1 42.91 420 ARG A O 1
ATOM 3420 N N . GLY A 1 421 ? 2.1 -31.578 -40.094 1 30.86 421 GLY A N 1
ATOM 3421 C CA . GLY A 1 421 ? 1.564 -30.594 -41.031 1 30.86 421 GLY A CA 1
ATOM 3422 C C . GLY A 1 421 ? 2.473 -29.391 -41.188 1 30.86 421 GLY A C 1
ATOM 3423 O O . GLY A 1 421 ? 3.359 -29.141 -40.375 1 30.86 421 GLY A O 1
ATOM 3424 N N . GLY A 1 422 ? 2.348 -28.641 -42.594 1 32.75 422 GLY A N 1
ATOM 3425 C CA . GLY A 1 422 ? 2.775 -27.375 -43.188 1 32.75 422 GLY A CA 1
ATOM 3426 C C . GLY A 1 422 ? 2.598 -26.188 -42.25 1 32.75 422 GLY A C 1
ATOM 3427 O O . GLY A 1 422 ? 1.616 -26.109 -41.531 1 32.75 422 GLY A O 1
ATOM 3428 N N . GLY A 1 423 ? 3.613 -25.609 -41.781 1 31.17 423 GLY A N 1
ATOM 3429 C CA . GLY A 1 423 ? 3.684 -24.172 -41.531 1 31.17 423 GLY A CA 1
ATOM 3430 C C . GLY A 1 423 ? 3.074 -23.344 -42.656 1 31.17 423 GLY A C 1
ATOM 3431 O O . GLY A 1 423 ? 3.395 -23.562 -43.812 1 31.17 423 GLY A O 1
ATOM 3432 N N . GLU A 1 424 ? 1.671 -23.156 -42.719 1 29.88 424 GLU A N 1
ATOM 3433 C CA . GLU A 1 424 ? 1.232 -22 -43.5 1 29.88 424 GLU A CA 1
ATOM 3434 C C . GLU A 1 424 ? 2.199 -20.828 -43.312 1 29.88 424 GLU A C 1
ATOM 3436 O O . GLU A 1 424 ? 2.602 -20.5 -42.188 1 29.88 424 GLU A O 1
ATOM 3441 N N . GLU A 1 425 ? 2.996 -20.625 -44.406 1 24.61 425 GLU A N 1
ATOM 3442 C CA . GLU A 1 425 ? 3.693 -19.391 -44.781 1 24.61 425 GLU A CA 1
ATOM 3443 C C . GLU A 1 425 ? 2.783 -18.172 -44.656 1 24.61 425 GLU A C 1
ATOM 3445 O O . GLU A 1 425 ? 1.695 -18.125 -45.219 1 24.61 425 GLU A O 1
ATOM 3450 N N . ARG A 1 426 ? 2.643 -17.562 -43.531 1 23.94 426 ARG A N 1
ATOM 3451 C CA . ARG A 1 426 ? 2.578 -16.094 -43.625 1 23.94 426 ARG A CA 1
ATOM 3452 C C . ARG A 1 426 ? 3.631 -15.562 -44.562 1 23.94 426 ARG A C 1
ATOM 3454 O O . ARG A 1 426 ? 4.828 -15.781 -44.375 1 23.94 426 ARG A O 1
ATOM 3461 N N . GLY A 1 427 ? 3.279 -15.625 -46.031 1 18.33 427 GLY A N 1
ATOM 3462 C CA . GLY A 1 427 ? 3.234 -14.406 -46.812 1 18.33 427 GLY A CA 1
ATOM 3463 C C . GLY A 1 427 ? 2.43 -13.297 -46.156 1 18.33 427 GLY A C 1
ATOM 3464 O O . GLY A 1 427 ? 1.537 -13.57 -45.344 1 18.33 427 GLY A O 1
ATOM 3465 N N . MET B 1 1 ? -28.125 0.267 2.352 1 78.94 1 MET B N 1
ATOM 3466 C CA . MET B 1 1 ? -27.031 1.042 2.955 1 78.94 1 MET B CA 1
ATOM 3467 C C . MET B 1 1 ? -26.891 2.398 2.271 1 78.94 1 MET B C 1
ATOM 3469 O O . MET B 1 1 ? -26.719 2.469 1.053 1 78.94 1 MET B O 1
ATOM 3473 N N . ARG B 1 2 ? -26.891 3.389 3.057 1 88.69 2 ARG B N 1
ATOM 3474 C CA . ARG B 1 2 ? -27.125 4.754 2.598 1 88.69 2 ARG B CA 1
ATOM 3475 C C . ARG B 1 2 ? -25.906 5.316 1.896 1 88.69 2 ARG B C 1
ATOM 3477 O O . ARG B 1 2 ? -26.016 5.949 0.844 1 88.69 2 ARG B O 1
ATOM 3484 N N . ILE B 1 3 ? -24.719 4.984 2.375 1 95.75 3 ILE B N 1
ATOM 3485 C CA . ILE B 1 3 ? -23.484 5.586 1.893 1 95.75 3 ILE B CA 1
ATOM 3486 C C . ILE B 1 3 ? -23.219 5.141 0.457 1 95.75 3 ILE B C 1
ATOM 3488 O O . ILE B 1 3 ? -23 5.973 -0.428 1 95.75 3 ILE B O 1
ATOM 3492 N N . THR B 1 4 ? -23.344 3.818 0.193 1 96.31 4 THR B N 1
ATOM 3493 C CA . THR B 1 4 ? -23.062 3.293 -1.141 1 96.31 4 THR B CA 1
ATOM 3494 C C . THR B 1 4 ? -24.156 3.717 -2.121 1 96.31 4 THR B C 1
ATOM 3496 O O . THR B 1 4 ? -23.875 3.961 -3.297 1 96.31 4 THR B O 1
ATOM 3499 N N . GLU B 1 5 ? -25.375 3.83 -1.638 1 96.75 5 GLU B N 1
ATOM 3500 C CA . GLU B 1 5 ? -26.484 4.262 -2.48 1 96.75 5 GLU B CA 1
ATOM 3501 C C . GLU B 1 5 ? -26.312 5.715 -2.912 1 96.75 5 GLU B C 1
ATOM 3503 O O . GLU B 1 5 ? -26.5 6.043 -4.086 1 96.75 5 GLU B O 1
ATOM 3508 N N . GLU B 1 6 ? -26.031 6.535 -1.926 1 97.56 6 GLU B N 1
ATOM 3509 C CA . GLU B 1 6 ? -25.828 7.949 -2.215 1 97.56 6 GLU B CA 1
ATOM 3510 C C . GLU B 1 6 ? -24.625 8.156 -3.141 1 97.56 6 GLU B C 1
ATOM 3512 O O . GLU B 1 6 ? -24.688 8.945 -4.086 1 97.56 6 GLU B O 1
ATOM 3517 N N . ALA B 1 7 ? -23.531 7.441 -2.857 1 98.38 7 ALA B N 1
ATOM 3518 C CA . ALA B 1 7 ? -22.344 7.531 -3.695 1 98.38 7 ALA B CA 1
ATOM 3519 C C . ALA B 1 7 ? -22.641 7.086 -5.125 1 98.38 7 ALA B C 1
ATOM 3521 O O . ALA B 1 7 ? -22.172 7.699 -6.086 1 98.38 7 ALA B O 1
ATOM 3522 N N . LEU B 1 8 ? -23.391 6 -5.227 1 98.19 8 LEU B N 1
ATOM 3523 C CA . LEU B 1 8 ? -23.781 5.5 -6.539 1 98.19 8 LEU B CA 1
ATOM 3524 C C . LEU B 1 8 ? -24.578 6.547 -7.312 1 98.19 8 LEU B C 1
ATOM 3526 O O . LEU B 1 8 ? -24.328 6.758 -8.508 1 98.19 8 LEU B O 1
ATOM 3530 N N . GLU B 1 9 ? -25.516 7.195 -6.66 1 97.81 9 GLU B N 1
ATOM 3531 C CA . GLU B 1 9 ? -26.312 8.234 -7.301 1 97.81 9 GLU B CA 1
ATOM 3532 C C . GLU B 1 9 ? -25.438 9.383 -7.793 1 97.81 9 GLU B C 1
ATOM 3534 O O . GLU B 1 9 ? -25.672 9.93 -8.875 1 97.81 9 GLU B O 1
ATOM 3539 N N . VAL B 1 10 ? -24.453 9.727 -7.039 1 98.62 10 VAL B N 1
ATOM 3540 C CA . VAL B 1 10 ? -23.562 10.828 -7.398 1 98.62 10 VAL B CA 1
ATOM 3541 C C . VAL B 1 10 ? -22.75 10.453 -8.641 1 98.62 10 VAL B C 1
ATOM 3543 O O . VAL B 1 10 ? -22.688 11.227 -9.594 1 98.62 10 VAL B O 1
ATOM 3546 N N . VAL B 1 11 ? -22.203 9.227 -8.688 1 98.31 11 VAL B N 1
ATOM 3547 C CA . VAL B 1 11 ? -21.25 8.859 -9.734 1 98.31 11 VAL B CA 1
ATOM 3548 C C . VAL B 1 11 ? -22.016 8.508 -11.016 1 98.31 11 VAL B C 1
ATOM 3550 O O . VAL B 1 11 ? -21.406 8.398 -12.086 1 98.31 11 VAL B O 1
ATOM 3553 N N . LYS B 1 12 ? -23.281 8.367 -10.93 1 98.12 12 LYS B N 1
ATOM 3554 C CA . LYS B 1 12 ? -24.094 8.273 -12.141 1 98.12 12 LYS B CA 1
ATOM 3555 C C . LYS B 1 12 ? -23.984 9.547 -12.969 1 98.12 12 LYS B C 1
ATOM 3557 O O . LYS B 1 12 ? -24.109 9.508 -14.195 1 98.12 12 LYS B O 1
ATOM 3562 N N . HIS B 1 13 ? -23.703 10.688 -12.234 1 97.88 13 HIS B N 1
ATOM 3563 C CA . HIS B 1 13 ? -23.797 11.984 -12.906 1 97.88 13 HIS B CA 1
ATOM 3564 C C . HIS B 1 13 ? -22.438 12.656 -12.984 1 97.88 13 HIS B C 1
ATOM 3566 O O . HIS B 1 13 ? -22.172 13.445 -13.898 1 97.88 13 HIS B O 1
ATOM 3572 N N . TYR B 1 14 ? -21.578 12.383 -12.047 1 98.56 14 TYR B N 1
ATOM 3573 C CA . TYR B 1 14 ? -20.312 13.109 -11.961 1 98.56 14 TYR B CA 1
ATOM 3574 C C . TYR B 1 14 ? -19.141 12.141 -11.898 1 98.56 14 TYR B C 1
ATOM 3576 O O . TYR B 1 14 ? -19.109 11.242 -11.062 1 98.56 14 TYR B O 1
ATOM 3584 N N . PRO B 1 15 ? -18.141 12.312 -12.766 1 98.69 15 PRO B N 1
ATOM 3585 C CA . PRO B 1 15 ? -16.891 11.562 -12.578 1 98.69 15 PRO B CA 1
ATOM 3586 C C . PRO B 1 15 ? -16.109 12.023 -11.352 1 98.69 15 PRO B C 1
ATOM 3588 O O . PRO B 1 15 ? -15.969 13.227 -11.125 1 98.69 15 PRO B O 1
ATOM 3591 N N . LEU B 1 16 ? -15.648 11.078 -10.57 1 98.75 16 LEU B N 1
ATOM 3592 C CA . LEU B 1 16 ? -14.922 11.438 -9.352 1 98.75 16 LEU B CA 1
ATOM 3593 C C . LEU B 1 16 ? -13.742 10.5 -9.133 1 98.75 16 LEU B C 1
ATOM 3595 O O . LEU B 1 16 ? -13.812 9.312 -9.453 1 98.75 16 LEU B O 1
ATOM 3599 N N . CYS B 1 17 ? -12.633 11.094 -8.633 1 98.25 17 CYS B N 1
ATOM 3600 C CA . CYS B 1 17 ? -11.531 10.266 -8.156 1 98.25 17 CYS B CA 1
ATOM 3601 C C . CYS B 1 17 ? -11.812 9.75 -6.746 1 98.25 17 CYS B C 1
ATOM 3603 O O . CYS B 1 17 ? -12.797 10.141 -6.121 1 98.25 17 CYS B O 1
ATOM 3605 N N . ASP B 1 18 ? -10.953 8.906 -6.23 1 98.06 18 ASP B N 1
ATOM 3606 C CA . ASP B 1 18 ? -11.172 8.297 -4.922 1 98.06 18 ASP B CA 1
ATOM 3607 C C . ASP B 1 18 ? -11.211 9.352 -3.822 1 98.06 18 ASP B C 1
ATOM 3609 O O . ASP B 1 18 ? -12.078 9.312 -2.947 1 98.06 18 ASP B O 1
ATOM 3613 N N . HIS B 1 19 ? -10.297 10.258 -3.869 1 97.94 19 HIS B N 1
ATOM 3614 C CA . HIS B 1 19 ? -10.234 11.281 -2.83 1 97.94 19 HIS B CA 1
ATOM 3615 C C . HIS B 1 19 ? -11.516 12.109 -2.797 1 97.94 19 HIS B C 1
ATOM 3617 O O . HIS B 1 19 ? -12.102 12.305 -1.732 1 97.94 19 HIS B O 1
ATOM 3623 N N . CYS B 1 20 ? -11.898 12.609 -3.951 1 98.5 20 CYS B N 1
ATOM 3624 C CA . CYS B 1 20 ? -13.055 13.492 -4.012 1 98.5 20 CYS B CA 1
ATOM 3625 C C . CYS B 1 20 ? -14.336 12.742 -3.67 1 98.5 20 CYS B C 1
ATOM 3627 O O . CYS B 1 20 ? -15.242 13.297 -3.043 1 98.5 20 CYS B O 1
ATOM 3629 N N . LEU B 1 21 ? -14.391 11.531 -4.098 1 98.56 21 LEU B N 1
ATOM 3630 C CA . LEU B 1 21 ? -15.523 10.695 -3.715 1 98.56 21 LEU B CA 1
ATOM 3631 C C . LEU B 1 21 ? -15.57 10.5 -2.203 1 98.56 21 LEU B C 1
ATOM 3633 O O . LEU B 1 21 ? -16.625 10.648 -1.58 1 98.56 21 LEU B O 1
ATOM 3637 N N . GLY B 1 22 ? -14.453 10.18 -1.631 1 98.31 22 GLY B N 1
ATOM 3638 C CA . GLY B 1 22 ? -14.359 9.969 -0.196 1 98.31 22 GLY B CA 1
ATOM 3639 C C . GLY B 1 22 ? -14.688 11.203 0.617 1 98.31 22 GLY B C 1
ATOM 3640 O O . GLY B 1 22 ? -15.258 11.102 1.706 1 98.31 22 GLY B O 1
ATOM 3641 N N . SER B 1 23 ? -14.359 12.391 0.081 1 98.12 23 SER B N 1
ATOM 3642 C CA . SER B 1 23 ? -14.57 13.648 0.795 1 98.12 23 SER B CA 1
ATOM 3643 C C . SER B 1 23 ? -16.047 13.914 1.014 1 98.12 23 SER B C 1
ATOM 3645 O O . SER B 1 23 ? -16.422 14.688 1.898 1 98.12 23 SER B O 1
ATOM 3647 N N . LEU B 1 24 ? -16.922 13.289 0.219 1 98.38 24 LEU B N 1
ATOM 3648 C CA . LEU B 1 24 ? -18.375 13.477 0.322 1 98.38 24 LEU B CA 1
ATOM 3649 C C . LEU B 1 24 ? -18.922 12.797 1.569 1 98.38 24 LEU B C 1
ATOM 3651 O O . LEU B 1 24 ? -20.062 13.055 1.972 1 98.38 24 LEU B O 1
ATOM 3655 N N . PHE B 1 25 ? -18.078 11.977 2.221 1 98.25 25 PHE B N 1
ATOM 3656 C CA . PHE B 1 25 ? -18.469 11.242 3.414 1 98.25 25 PHE B CA 1
ATOM 3657 C C . PHE B 1 25 ? -17.406 11.336 4.492 1 98.25 25 PHE B C 1
ATOM 3659 O O . PHE B 1 25 ? -17.266 10.43 5.316 1 98.25 25 PHE B O 1
ATOM 3666 N N . ALA B 1 26 ? -16.672 12.344 4.465 1 97.25 26 ALA B N 1
ATOM 3667 C CA . ALA B 1 26 ? -15.43 12.508 5.215 1 97.25 26 ALA B CA 1
ATOM 3668 C C . ALA B 1 26 ? -15.695 12.5 6.719 1 97.25 26 ALA B C 1
ATOM 3670 O O . ALA B 1 26 ? -14.812 12.148 7.508 1 97.25 26 ALA B O 1
ATOM 3671 N N . ARG B 1 27 ? -16.844 12.867 7.176 1 96.5 27 ARG B N 1
ATOM 3672 C CA . ARG B 1 27 ? -17.141 12.977 8.602 1 96.5 27 ARG B CA 1
ATOM 3673 C C . ARG B 1 27 ? -17.453 11.602 9.195 1 96.5 27 ARG B C 1
ATOM 3675 O O . ARG B 1 27 ? -17.609 11.469 10.414 1 96.5 27 ARG B O 1
ATOM 3682 N N . LEU B 1 28 ? -17.531 10.633 8.328 1 97.38 28 LEU B N 1
ATOM 3683 C CA . LEU B 1 28 ? -17.766 9.266 8.766 1 97.38 28 LEU B CA 1
ATOM 3684 C C . LEU B 1 28 ? -16.469 8.453 8.727 1 97.38 28 LEU B C 1
ATOM 3686 O O . LEU B 1 28 ? -15.695 8.562 7.773 1 97.38 28 LEU B O 1
ATOM 3690 N N . GLY B 1 29 ? -16.312 7.656 9.805 1 96.38 29 GLY B N 1
ATOM 3691 C CA . GLY B 1 29 ? -15.109 6.844 9.844 1 96.38 29 GLY B CA 1
ATOM 3692 C C . GLY B 1 29 ? -13.844 7.664 10.031 1 96.38 29 GLY B C 1
ATOM 3693 O O . GLY B 1 29 ? -12.883 7.52 9.273 1 96.38 29 GLY B O 1
ATOM 3694 N N . LYS B 1 30 ? -13.883 8.445 11.055 1 95.06 30 LYS B N 1
ATOM 3695 C CA . LYS B 1 30 ? -12.742 9.297 11.344 1 95.06 30 LYS B CA 1
ATOM 3696 C C . LYS B 1 30 ? -11.453 8.477 11.438 1 95.06 30 LYS B C 1
ATOM 3698 O O . LYS B 1 30 ? -11.414 7.457 12.125 1 95.06 30 LYS B O 1
ATOM 3703 N N . GLY B 1 31 ? -10.414 8.953 10.648 1 92.88 31 GLY B N 1
ATOM 3704 C CA . GLY B 1 31 ? -9.141 8.25 10.664 1 92.88 31 GLY B CA 1
ATOM 3705 C C . GLY B 1 31 ? -8.836 7.539 9.359 1 92.88 31 GLY B C 1
ATOM 3706 O O . GLY B 1 31 ? -7.68 7.234 9.062 1 92.88 31 GLY B O 1
ATOM 3707 N N . LEU B 1 32 ? -9.773 7.168 8.492 1 94.75 32 LEU B N 1
ATOM 3708 C CA . LEU B 1 32 ? -9.594 6.426 7.246 1 94.75 32 LEU B CA 1
ATOM 3709 C C . LEU B 1 32 ? -8.883 7.281 6.203 1 94.75 32 LEU B C 1
ATOM 3711 O O . LEU B 1 32 ? -8.094 6.766 5.41 1 94.75 32 LEU B O 1
ATOM 3715 N N . GLY B 1 33 ? -9.086 8.523 6.121 1 94.44 33 GLY B N 1
ATOM 3716 C CA . GLY B 1 33 ? -8.656 9.375 5.023 1 94.44 33 GLY B CA 1
ATOM 3717 C C . GLY B 1 33 ? -9.578 9.312 3.82 1 94.44 33 GLY B C 1
ATOM 3718 O O . GLY B 1 33 ? -10.211 8.289 3.57 1 94.44 33 GLY B O 1
ATOM 3719 N N . ASN B 1 34 ? -9.578 10.352 3.08 1 97.5 34 ASN B N 1
ATOM 3720 C CA . ASN B 1 34 ? -10.547 10.453 1.995 1 97.5 34 ASN B CA 1
ATOM 3721 C C . ASN B 1 34 ? -10.203 9.516 0.844 1 97.5 34 ASN B C 1
ATOM 3723 O O . ASN B 1 34 ? -11.102 8.992 0.174 1 97.5 34 ASN B O 1
ATOM 3727 N N . GLU B 1 35 ? -8.953 9.312 0.589 1 96.69 35 GLU B N 1
ATOM 3728 C CA . GLU B 1 35 ? -8.539 8.398 -0.468 1 96.69 35 GLU B CA 1
ATOM 3729 C C . GLU B 1 35 ? -9.023 6.98 -0.193 1 96.69 35 GLU B C 1
ATOM 3731 O O . GLU B 1 35 ? -9.602 6.336 -1.07 1 96.69 35 GLU B O 1
ATOM 3736 N N . HIS B 1 36 ? -8.836 6.535 1.029 1 97.06 36 HIS B N 1
ATOM 3737 C CA . HIS B 1 36 ? -9.219 5.18 1.414 1 97.06 36 HIS B CA 1
ATOM 3738 C C . HIS B 1 36 ? -10.734 5.035 1.491 1 97.06 36 HIS B C 1
ATOM 3740 O O . HIS B 1 36 ? -11.281 3.984 1.15 1 97.06 36 HIS B O 1
ATOM 3746 N N . ARG B 1 37 ? -11.383 6.07 1.924 1 97.94 37 ARG B N 1
ATOM 3747 C CA . ARG B 1 37 ? -12.836 6.074 1.938 1 97.94 37 ARG B CA 1
ATOM 3748 C C . ARG B 1 37 ? -13.398 5.918 0.529 1 97.94 37 ARG B C 1
ATOM 3750 O O . ARG B 1 37 ? -14.266 5.07 0.292 1 97.94 37 ARG B O 1
ATOM 3757 N N . GLY B 1 38 ? -12.898 6.723 -0.307 1 98.38 38 GLY B N 1
ATOM 3758 C CA . GLY B 1 38 ? -13.367 6.676 -1.684 1 98.38 38 GLY B CA 1
ATOM 3759 C C . GLY B 1 38 ? -13.07 5.352 -2.367 1 98.38 38 GLY B C 1
ATOM 3760 O O . GLY B 1 38 ? -13.898 4.836 -3.115 1 98.38 38 GLY B O 1
ATOM 3761 N N . GLU B 1 39 ? -11.914 4.883 -2.119 1 98.19 39 GLU B N 1
ATOM 3762 C CA . GLU B 1 39 ? -11.516 3.592 -2.672 1 98.19 39 GLU B CA 1
ATOM 3763 C C . GLU B 1 39 ? -12.453 2.48 -2.215 1 98.19 39 GLU B C 1
ATOM 3765 O O . GLU B 1 39 ? -12.867 1.641 -3.018 1 98.19 39 GLU B O 1
ATOM 3770 N N . ALA B 1 40 ? -12.742 2.48 -0.947 1 98.44 40 ALA B N 1
ATOM 3771 C CA . ALA B 1 40 ? -13.641 1.478 -0.38 1 98.44 40 ALA B CA 1
ATOM 3772 C C . ALA B 1 40 ? -15.031 1.562 -1.014 1 98.44 40 ALA B C 1
ATOM 3774 O O . ALA B 1 40 ? -15.586 0.546 -1.436 1 98.44 40 ALA B O 1
ATOM 3775 N N . ILE B 1 41 ? -15.516 2.721 -1.104 1 98.56 41 ILE B N 1
ATOM 3776 C CA . ILE B 1 41 ? -16.844 2.943 -1.668 1 98.56 41 ILE B CA 1
ATOM 3777 C C . ILE B 1 41 ? -16.859 2.508 -3.131 1 98.56 41 ILE B C 1
ATOM 3779 O O . ILE B 1 41 ? -17.766 1.797 -3.562 1 98.56 41 ILE B O 1
ATOM 3783 N N . ARG B 1 42 ? -15.867 2.914 -3.859 1 98.56 42 ARG B N 1
ATOM 3784 C CA . ARG B 1 42 ? -15.758 2.586 -5.277 1 98.56 42 ARG B CA 1
ATOM 3785 C C . ARG B 1 42 ? -15.742 1.075 -5.488 1 98.56 42 ARG B C 1
ATOM 3787 O O . ARG B 1 42 ? -16.469 0.555 -6.34 1 98.56 42 ARG B O 1
ATOM 3794 N N . ARG B 1 43 ? -14.953 0.418 -4.719 1 98.5 43 ARG B N 1
ATOM 3795 C CA . ARG B 1 43 ? -14.82 -1.026 -4.875 1 98.5 43 ARG B CA 1
ATOM 3796 C C . ARG B 1 43 ? -16.141 -1.732 -4.586 1 98.5 43 ARG B C 1
ATOM 3798 O O . ARG B 1 43 ? -16.531 -2.658 -5.305 1 98.5 43 ARG B O 1
ATOM 3805 N N . VAL B 1 44 ? -16.828 -1.298 -3.607 1 98.5 44 VAL B N 1
ATOM 3806 C CA . VAL B 1 44 ? -18.109 -1.898 -3.266 1 98.5 44 VAL B CA 1
ATOM 3807 C C . VAL B 1 44 ? -19.125 -1.622 -4.375 1 98.5 44 VAL B C 1
ATOM 3809 O O . VAL B 1 44 ? -19.906 -2.5 -4.742 1 98.5 44 VAL B O 1
ATOM 3812 N N . ILE B 1 45 ? -19.094 -0.441 -4.902 1 98.31 45 ILE B N 1
ATOM 3813 C CA . ILE B 1 45 ? -20.031 -0.09 -5.969 1 98.31 45 ILE B CA 1
ATOM 3814 C C . ILE B 1 45 ? -19.75 -0.94 -7.203 1 98.31 45 ILE B C 1
ATOM 3816 O O . ILE B 1 45 ? -20.672 -1.411 -7.867 1 98.31 45 ILE B O 1
ATOM 3820 N N . ILE B 1 46 ? -18.484 -1.1 -7.52 1 98.12 46 ILE B N 1
ATOM 3821 C CA . ILE B 1 46 ? -18.094 -1.913 -8.672 1 98.12 46 ILE B CA 1
ATOM 3822 C C . ILE B 1 46 ? -18.641 -3.33 -8.5 1 98.12 46 ILE B C 1
ATOM 3824 O O . ILE B 1 46 ? -19.188 -3.906 -9.445 1 98.12 46 ILE B O 1
ATOM 3828 N N . MET B 1 47 ? -18.531 -3.898 -7.32 1 98.06 47 MET B N 1
ATOM 3829 C CA . MET B 1 47 ? -19.062 -5.227 -7.035 1 98.06 47 MET B CA 1
ATOM 3830 C C . MET B 1 47 ? -20.578 -5.238 -7.176 1 98.06 47 MET B C 1
ATOM 3832 O O . MET B 1 47 ? -21.156 -6.184 -7.723 1 98.06 47 MET B O 1
ATOM 3836 N N . GLU B 1 48 ? -21.203 -4.184 -6.699 1 97.81 48 GLU B N 1
ATOM 3837 C CA . GLU B 1 48 ? -22.656 -4.062 -6.801 1 97.81 48 GLU B CA 1
ATOM 3838 C C . GLU B 1 48 ? -23.109 -3.996 -8.258 1 97.81 48 GLU B C 1
ATOM 3840 O O . GLU B 1 48 ? -24.094 -4.613 -8.633 1 97.81 48 GLU B O 1
ATOM 3845 N N . LEU B 1 49 ? -22.391 -3.195 -9.016 1 97.94 49 LEU B N 1
ATOM 3846 C CA . LEU B 1 49 ? -22.719 -3.078 -10.438 1 97.94 49 LEU B CA 1
ATOM 3847 C C . LEU B 1 49 ? -22.594 -4.426 -11.133 1 97.94 49 LEU B C 1
ATOM 3849 O O . LEU B 1 49 ? -23.453 -4.797 -11.938 1 97.94 49 LEU B O 1
ATOM 3853 N N . ASP B 1 50 ? -21.516 -5.137 -10.859 1 97.88 50 ASP B N 1
ATOM 3854 C CA . ASP B 1 50 ? -21.312 -6.469 -11.414 1 97.88 50 ASP B CA 1
ATOM 3855 C C . ASP B 1 50 ? -22.453 -7.402 -11.039 1 97.88 50 ASP B C 1
ATOM 3857 O O . ASP B 1 50 ? -22.984 -8.117 -11.898 1 97.88 50 ASP B O 1
ATOM 3861 N N . ARG B 1 51 ? -22.875 -7.406 -9.812 1 97.69 51 ARG B N 1
ATOM 3862 C CA . ARG B 1 51 ? -23.984 -8.211 -9.328 1 97.69 51 ARG B CA 1
ATOM 3863 C C . ARG B 1 51 ? -25.281 -7.855 -10.062 1 97.69 51 ARG B C 1
ATOM 3865 O O . ARG B 1 51 ? -26 -8.742 -10.539 1 97.69 51 ARG B O 1
ATOM 3872 N N . MET B 1 52 ? -25.547 -6.578 -10.156 1 97.75 52 MET B N 1
ATOM 3873 C CA . MET B 1 52 ? -26.781 -6.09 -10.75 1 97.75 52 MET B CA 1
ATOM 3874 C C . MET B 1 52 ? -26.891 -6.512 -12.211 1 97.75 52 MET B C 1
ATOM 3876 O O . MET B 1 52 ? -27.969 -6.855 -12.688 1 97.75 52 MET B O 1
ATOM 3880 N N . VAL B 1 53 ? -25.797 -6.438 -12.891 1 98 53 VAL B N 1
ATOM 3881 C CA . VAL B 1 53 ? -25.797 -6.863 -14.289 1 98 53 VAL B CA 1
ATOM 3882 C C . VAL B 1 53 ? -26.062 -8.367 -14.367 1 98 53 VAL B C 1
ATOM 3884 O O . VAL B 1 53 ? -26.891 -8.812 -15.164 1 98 53 VAL B O 1
ATOM 3887 N N . ARG B 1 54 ? -25.406 -9.18 -13.523 1 96.38 54 ARG B N 1
ATOM 3888 C CA . ARG B 1 54 ? -25.547 -10.633 -13.508 1 96.38 54 ARG B CA 1
ATOM 3889 C C . ARG B 1 54 ? -26.984 -11.031 -13.164 1 96.38 54 ARG B C 1
ATOM 3891 O O . ARG B 1 54 ? -27.484 -12.039 -13.664 1 96.38 54 ARG B O 1
ATOM 3898 N N . GLU B 1 55 ? -27.578 -10.242 -12.367 1 96.75 55 GLU B N 1
ATOM 3899 C CA . GLU B 1 55 ? -28.938 -10.562 -11.93 1 96.75 55 GLU B CA 1
ATOM 3900 C C . GLU B 1 55 ? -29.984 -9.883 -12.812 1 96.75 55 GLU B C 1
ATOM 3902 O O . GLU B 1 55 ? -31.188 -9.977 -12.555 1 96.75 55 GLU B O 1
ATOM 3907 N N . GLY B 1 56 ? -29.578 -9.125 -13.734 1 96.88 56 GLY B N 1
ATOM 3908 C CA . GLY B 1 56 ? -30.469 -8.531 -14.727 1 96.88 56 GLY B CA 1
ATOM 3909 C C . GLY B 1 56 ? -31.156 -7.281 -14.227 1 96.88 56 GLY B C 1
ATOM 3910 O O . GLY B 1 56 ? -32.188 -6.875 -14.766 1 96.88 56 GLY B O 1
ATOM 3911 N N . GLU B 1 57 ? -30.625 -6.719 -13.18 1 96.69 57 GLU B N 1
ATOM 3912 C CA . GLU B 1 57 ? -31.219 -5.512 -12.625 1 96.69 57 GLU B CA 1
ATOM 3913 C C . GLU B 1 57 ? -30.906 -4.289 -13.484 1 96.69 57 GLU B C 1
ATOM 3915 O O . GLU B 1 57 ? -31.703 -3.352 -13.555 1 96.69 57 GLU B O 1
ATOM 3920 N N . ILE B 1 58 ? -29.688 -4.262 -14.086 1 97 58 ILE B N 1
ATOM 3921 C CA . ILE B 1 58 ? -29.281 -3.188 -14.992 1 97 58 ILE B CA 1
ATOM 3922 C C . ILE B 1 58 ? -28.594 -3.775 -16.219 1 97 58 ILE B C 1
ATOM 3924 O O . ILE B 1 58 ? -28.141 -4.918 -16.188 1 97 58 ILE B O 1
ATOM 3928 N N . LYS B 1 59 ? -28.531 -2.936 -17.281 1 97.56 59 LYS B N 1
ATOM 3929 C CA . LYS B 1 59 ? -27.859 -3.35 -18.516 1 97.56 59 LYS B CA 1
ATOM 3930 C C . LYS B 1 59 ? -26.344 -3.162 -18.391 1 97.56 59 LYS B C 1
ATOM 3932 O O . LYS B 1 59 ? -25.875 -2.326 -17.625 1 97.56 59 LYS B O 1
ATOM 3937 N N . LYS B 1 60 ? -25.672 -3.924 -19.141 1 97.88 60 LYS B N 1
ATOM 3938 C CA . LYS B 1 60 ? -24.219 -3.871 -19.172 1 97.88 60 LYS B CA 1
ATOM 3939 C C . LYS B 1 60 ? -23.719 -2.473 -19.531 1 97.88 60 LYS B C 1
ATOM 3941 O O . LYS B 1 60 ? -22.781 -1.969 -18.922 1 97.88 60 LYS B O 1
ATOM 3946 N N . GLU B 1 61 ? -24.422 -1.817 -20.406 1 97.19 61 GLU B N 1
ATOM 3947 C CA . GLU B 1 61 ? -24.016 -0.494 -20.875 1 97.19 61 GLU B CA 1
ATOM 3948 C C . GLU B 1 61 ? -24.141 0.547 -19.766 1 97.19 61 GLU B C 1
ATOM 3950 O O . GLU B 1 61 ? -23.312 1.459 -19.672 1 97.19 61 GLU B O 1
ATOM 3955 N N . GLU B 1 62 ? -25.172 0.409 -19.031 1 97.88 62 GLU B N 1
ATOM 3956 C CA . GLU B 1 62 ? -25.359 1.333 -17.922 1 97.88 62 GLU B CA 1
ATOM 3957 C C . GLU B 1 62 ? -24.234 1.191 -16.891 1 97.88 62 GLU B C 1
ATOM 3959 O O . GLU B 1 62 ? -23.734 2.191 -16.375 1 97.88 62 GLU B O 1
ATOM 3964 N N . ALA B 1 63 ? -23.891 -0.01 -16.578 1 98.19 63 ALA B N 1
ATOM 3965 C CA . ALA B 1 63 ? -22.781 -0.264 -15.648 1 98.19 63 ALA B CA 1
ATOM 3966 C C . ALA B 1 63 ? -21.484 0.328 -16.172 1 98.19 63 ALA B C 1
ATOM 3968 O O . ALA B 1 63 ? -20.719 0.92 -15.414 1 98.19 63 ALA B O 1
ATOM 3969 N N . GLU B 1 64 ? -21.266 0.154 -17.469 1 98.31 64 GLU B N 1
ATOM 3970 C CA . GLU B 1 64 ? -20.062 0.678 -18.094 1 98.31 64 GLU B CA 1
ATOM 3971 C C . GLU B 1 64 ? -20 2.199 -18 1 98.31 64 GLU B C 1
ATOM 3973 O O . GLU B 1 64 ? -18.938 2.771 -17.75 1 98.31 64 GLU B O 1
ATOM 3978 N N . LYS B 1 65 ? -21.141 2.781 -18.156 1 98.06 65 LYS B N 1
ATOM 3979 C CA . LYS B 1 65 ? -21.219 4.234 -18.047 1 98.06 65 LYS B CA 1
ATOM 3980 C C . LYS B 1 65 ? -20.859 4.703 -16.641 1 98.06 65 LYS B C 1
ATOM 3982 O O . LYS B 1 65 ? -20.094 5.66 -16.469 1 98.06 65 LYS B O 1
ATOM 3987 N N . ILE B 1 66 ? -21.375 4.059 -15.672 1 98.38 66 ILE B N 1
ATOM 3988 C CA . ILE B 1 66 ? -21.125 4.43 -14.281 1 98.38 66 ILE B CA 1
ATOM 3989 C C . ILE B 1 66 ? -19.656 4.184 -13.945 1 98.38 66 ILE B C 1
ATOM 3991 O O . ILE B 1 66 ? -19 5.027 -13.328 1 98.38 66 ILE B O 1
ATOM 3995 N N . MET B 1 67 ? -19.125 3.043 -14.359 1 98.31 67 MET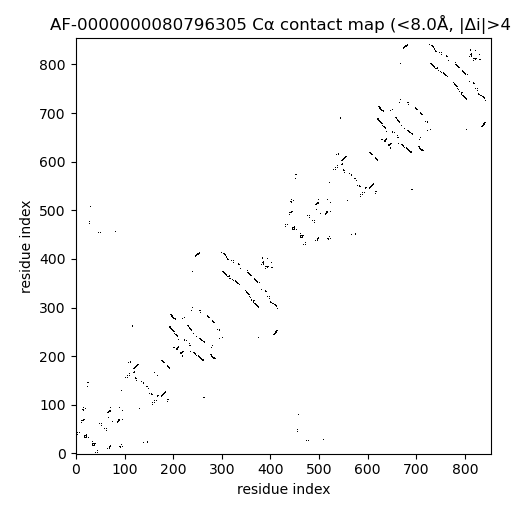 B N 1
ATOM 3996 C CA . MET B 1 67 ? -17.734 2.699 -14.094 1 98.31 67 MET B CA 1
ATOM 3997 C C . MET B 1 67 ? -16.797 3.713 -14.734 1 98.31 67 MET B C 1
ATOM 3999 O O . MET B 1 67 ? -15.719 4 -14.195 1 98.31 67 MET B O 1
ATOM 4003 N N . SER B 1 68 ? -17.219 4.285 -15.836 1 98.44 68 SER B N 1
ATOM 4004 C CA . SER B 1 68 ? -16.406 5.277 -16.547 1 98.44 68 SER B CA 1
ATOM 4005 C C . SER B 1 68 ? -16.266 6.559 -15.727 1 98.44 68 SER B C 1
ATOM 4007 O O . SER B 1 68 ? -15.367 7.363 -15.969 1 98.44 68 SER B O 1
ATOM 4009 N N . ASN B 1 69 ? -17.156 6.707 -14.727 1 98.62 69 ASN B N 1
ATOM 4010 C CA . ASN B 1 69 ? -17.172 7.922 -13.914 1 98.62 69 ASN B CA 1
ATOM 4011 C C . ASN B 1 69 ? -16.281 7.781 -12.688 1 98.62 69 ASN B C 1
ATOM 4013 O O . ASN B 1 69 ? -16.203 8.695 -11.859 1 98.62 69 ASN B O 1
ATOM 4017 N N . PHE B 1 70 ? -15.633 6.629 -12.578 1 98.44 70 PHE B N 1
ATOM 4018 C CA . PHE B 1 70 ? -14.586 6.484 -11.586 1 98.44 70 PHE B CA 1
ATOM 4019 C C . PHE B 1 70 ? -13.219 6.801 -12.188 1 98.44 70 PHE B C 1
ATOM 4021 O O . PHE B 1 70 ? -12.711 6.039 -13.008 1 98.44 70 PHE B O 1
ATOM 4028 N N . ASP B 1 71 ? -12.703 7.875 -11.789 1 97.81 71 ASP B N 1
ATOM 4029 C CA . ASP B 1 71 ? -11.367 8.266 -12.242 1 97.81 71 ASP B CA 1
ATOM 4030 C C . ASP B 1 71 ? -10.281 7.484 -11.5 1 97.81 71 ASP B C 1
ATOM 4032 O O . ASP B 1 71 ? -9.641 8.016 -10.594 1 97.81 71 ASP B O 1
ATOM 4036 N N . SER B 1 72 ? -10.047 6.207 -11.883 1 95.88 72 SER B N 1
ATOM 4037 C CA . SER B 1 72 ? -9.133 5.297 -11.203 1 95.88 72 SER B CA 1
ATOM 4038 C C . SER B 1 72 ? -8.555 4.27 -12.172 1 95.88 72 SER B C 1
ATOM 4040 O O . SER B 1 72 ? -9.297 3.674 -12.969 1 95.88 72 SER B O 1
ATOM 4042 N N . ASP B 1 73 ? -7.246 4.043 -12.102 1 94.5 73 ASP B N 1
ATOM 4043 C CA . ASP B 1 73 ? -6.574 3.029 -12.906 1 94.5 73 ASP B CA 1
ATOM 4044 C C . ASP B 1 73 ? -7.074 1.629 -12.555 1 94.5 73 ASP B C 1
ATOM 4046 O O . ASP B 1 73 ? -7.195 0.771 -13.438 1 94.5 73 ASP B O 1
ATOM 4050 N N . GLU B 1 74 ? -7.402 1.434 -11.359 1 96 74 GLU B N 1
ATOM 4051 C CA . GLU B 1 74 ? -7.859 0.124 -10.906 1 96 74 GLU B CA 1
ATOM 4052 C C . GLU B 1 74 ? -9.18 -0.265 -11.57 1 96 74 GLU B C 1
ATOM 4054 O O . GLU B 1 74 ? -9.398 -1.438 -11.883 1 96 74 GLU B O 1
ATOM 4059 N N . VAL B 1 75 ? -9.992 0.696 -11.805 1 96.5 75 VAL B N 1
ATOM 4060 C CA . VAL B 1 75 ? -11.297 0.41 -12.375 1 96.5 75 VAL B CA 1
ATOM 4061 C C . VAL B 1 75 ? -11.141 -0.063 -13.82 1 96.5 75 VAL B C 1
ATOM 4063 O O . VAL B 1 75 ? -11.867 -0.948 -14.273 1 96.5 75 VAL B O 1
ATOM 4066 N N . GLU B 1 76 ? -10.258 0.525 -14.508 1 95.12 76 GLU B N 1
ATOM 4067 C CA . GLU B 1 76 ? -9.992 0.09 -15.875 1 95.12 76 GLU B CA 1
ATOM 4068 C C . GLU B 1 76 ? -9.57 -1.376 -15.922 1 95.12 76 GLU B C 1
ATOM 4070 O O . GLU B 1 76 ? -10.055 -2.143 -16.75 1 95.12 76 GLU B O 1
ATOM 4075 N N . GLU B 1 77 ? -8.703 -1.675 -15.031 1 95.81 77 GLU B N 1
ATOM 4076 C CA . GLU B 1 77 ? -8.227 -3.051 -14.938 1 95.81 77 GLU B CA 1
ATOM 4077 C C . GLU B 1 77 ? -9.352 -4.004 -14.539 1 95.81 77 GLU B C 1
ATOM 4079 O O . GLU B 1 77 ? -9.5 -5.074 -15.133 1 95.81 77 GLU B O 1
ATOM 4084 N N . LEU B 1 78 ? -10.125 -3.645 -13.578 1 96.56 78 LEU B N 1
ATOM 4085 C CA . LEU B 1 78 ? -11.227 -4.469 -13.109 1 96.56 78 LEU B CA 1
ATOM 4086 C C . LEU B 1 78 ? -12.273 -4.656 -14.203 1 96.56 78 LEU B C 1
ATOM 4088 O O . LEU B 1 78 ? -12.789 -5.762 -14.391 1 96.56 78 LEU B O 1
ATOM 4092 N N . ALA B 1 79 ? -12.555 -3.58 -14.883 1 96.94 79 ALA B N 1
ATOM 4093 C CA . ALA B 1 79 ? -13.539 -3.641 -15.961 1 96.94 79 ALA B CA 1
ATOM 4094 C C . ALA B 1 79 ? -13.109 -4.641 -17.031 1 96.94 79 ALA B C 1
ATOM 4096 O O . ALA B 1 79 ? -13.922 -5.445 -17.5 1 96.94 79 ALA B O 1
ATOM 4097 N N . LYS B 1 80 ? -11.875 -4.617 -17.391 1 95.69 80 LYS B N 1
ATOM 4098 C CA . LYS B 1 80 ? -11.336 -5.559 -18.375 1 95.69 80 LYS B CA 1
ATOM 4099 C C . LYS B 1 80 ? -11.477 -6.996 -17.891 1 95.69 80 LYS B C 1
ATOM 4101 O O . LYS B 1 80 ? -11.914 -7.871 -18.641 1 95.69 80 LYS B O 1
ATOM 4106 N N . ASN B 1 81 ? -11.141 -7.195 -16.641 1 94.5 81 ASN B N 1
ATOM 4107 C CA . ASN B 1 81 ? -11.219 -8.523 -16.047 1 94.5 81 ASN B CA 1
ATOM 4108 C C . ASN B 1 81 ? -12.656 -9.047 -16.016 1 94.5 81 ASN B C 1
ATOM 4110 O O . ASN B 1 81 ? -12.891 -10.25 -16.125 1 94.5 81 ASN B O 1
ATOM 4114 N N . MET B 1 82 ? -13.578 -8.148 -15.938 1 96.38 82 MET B N 1
ATOM 4115 C CA . MET B 1 82 ? -14.984 -8.531 -15.812 1 96.38 82 MET B CA 1
ATOM 4116 C C . MET B 1 82 ? -15.68 -8.484 -17.172 1 96.38 82 MET B C 1
ATOM 4118 O O . MET B 1 82 ? -16.875 -8.805 -17.266 1 96.38 82 MET B O 1
ATOM 4122 N N . GLY B 1 83 ? -14.969 -8.031 -18.188 1 96.06 83 GLY B N 1
ATOM 4123 C CA . GLY B 1 83 ? -15.508 -8.008 -19.531 1 96.06 83 GLY B CA 1
ATOM 4124 C C . GLY B 1 83 ? -16.281 -6.742 -19.859 1 96.06 83 GLY B C 1
ATOM 4125 O O . GLY B 1 83 ? -17.203 -6.758 -20.672 1 96.06 83 GLY B O 1
ATOM 4126 N N . TYR B 1 84 ? -15.977 -5.684 -19.125 1 96.69 84 TYR B N 1
ATOM 4127 C CA . TYR B 1 84 ? -16.609 -4.398 -19.375 1 96.69 84 TYR B CA 1
ATOM 4128 C C . TYR B 1 84 ? -15.688 -3.486 -20.188 1 96.69 84 TYR B C 1
ATOM 4130 O O . TYR B 1 84 ? -14.469 -3.564 -20.062 1 96.69 84 TYR B O 1
ATOM 4138 N N . SER B 1 85 ? -16.297 -2.609 -20.969 1 96.19 85 SER B N 1
ATOM 4139 C CA . SER B 1 85 ? -15.57 -1.561 -21.688 1 96.19 85 SER B CA 1
ATOM 4140 C C . SER B 1 85 ? -15.812 -0.194 -21.062 1 96.19 85 SER B C 1
ATOM 4142 O O . SER B 1 85 ? -16.938 0.319 -21.078 1 96.19 85 SER B O 1
ATOM 4144 N N . VAL B 1 86 ? -14.758 0.347 -20.547 1 96.44 86 VAL B N 1
ATOM 4145 C CA . VAL B 1 86 ? -14.93 1.608 -19.828 1 96.44 86 VAL B CA 1
ATOM 4146 C C . VAL B 1 86 ? -14.008 2.67 -20.438 1 96.44 86 VAL B C 1
ATOM 4148 O O . VAL B 1 86 ? -12.914 2.359 -20.891 1 96.44 86 VAL B O 1
ATOM 4151 N N . ARG B 1 87 ? -14.492 3.879 -20.547 1 95.06 87 ARG B N 1
ATOM 4152 C CA . ARG B 1 87 ? -13.719 5.062 -20.906 1 95.06 87 ARG B CA 1
ATOM 4153 C C . ARG B 1 87 ? -13.578 6.008 -19.719 1 95.06 87 ARG B C 1
ATOM 4155 O O . ARG B 1 87 ? -14.508 6.766 -19.406 1 95.06 87 ARG B O 1
ATOM 4162 N N . ARG B 1 88 ? -12.453 5.98 -19.234 1 95.19 88 ARG B N 1
ATOM 4163 C CA . ARG B 1 88 ? -12.203 6.719 -18 1 95.19 88 ARG B CA 1
ATOM 4164 C C . ARG B 1 88 ? -12.383 8.219 -18.219 1 95.19 88 ARG B C 1
ATOM 4166 O O . ARG B 1 88 ? -11.883 8.773 -19.188 1 95.19 88 ARG B O 1
ATOM 4173 N N . ARG B 1 89 ? -13.109 8.891 -17.297 1 97.38 89 ARG B N 1
ATOM 4174 C CA . ARG B 1 89 ? -13.305 10.336 -17.281 1 97.38 89 ARG B CA 1
ATOM 4175 C C . ARG B 1 89 ? -12.594 10.969 -16.094 1 97.38 89 ARG B C 1
ATOM 4177 O O . ARG B 1 89 ? -12.555 10.383 -15 1 97.38 89 ARG B O 1
ATOM 4184 N N . SER B 1 90 ? -12.172 12.188 -16.297 1 97.69 90 SER B N 1
ATOM 4185 C CA . SER B 1 90 ? -11.438 12.875 -15.234 1 97.69 90 SER B CA 1
ATOM 4186 C C . SER B 1 90 ? -12.375 13.398 -14.164 1 97.69 90 SER B C 1
ATOM 4188 O O . SER B 1 90 ? -13.508 13.797 -14.461 1 97.69 90 SER B O 1
ATOM 4190 N N . CYS B 1 91 ? -11.945 13.43 -13.055 1 98.56 91 CYS B N 1
ATOM 4191 C CA . CYS B 1 91 ? -12.727 13.867 -11.898 1 98.56 91 CYS B CA 1
ATOM 4192 C C . CYS B 1 91 ? -13.297 15.266 -12.125 1 98.56 91 CYS B C 1
ATOM 4194 O O . CYS B 1 91 ? -12.562 16.172 -12.516 1 98.56 91 CYS B O 1
ATOM 4196 N N . TYR B 1 92 ? -14.516 15.469 -11.828 1 98.44 92 TYR B N 1
ATOM 4197 C CA . TYR B 1 92 ? -15.219 16.734 -11.992 1 98.44 92 TYR B CA 1
ATOM 4198 C C . TYR B 1 92 ? -14.688 17.781 -11.016 1 98.44 92 TYR B C 1
ATOM 4200 O O . TYR B 1 92 ? -14.648 18.969 -11.336 1 98.44 92 TYR B O 1
ATOM 4208 N N . VAL B 1 93 ? -14.211 17.344 -9.852 1 98.19 93 VAL B N 1
ATOM 4209 C CA . VAL B 1 93 ? -13.844 18.25 -8.781 1 98.19 93 VAL B CA 1
ATOM 4210 C C . VAL B 1 93 ? -12.391 18.688 -8.945 1 98.19 93 VAL B C 1
ATOM 4212 O O . VAL B 1 93 ? -12.117 19.859 -9.227 1 98.19 93 VAL B O 1
ATOM 4215 N N . CYS B 1 94 ? -11.461 17.797 -9.039 1 97.19 94 CYS B N 1
ATOM 4216 C CA . CYS B 1 94 ? -10.047 18.156 -8.992 1 97.19 94 CYS B CA 1
ATOM 4217 C C . CYS B 1 94 ? -9.391 17.969 -10.352 1 97.19 94 CYS B C 1
ATOM 4219 O O . CYS B 1 94 ? -8.188 18.188 -10.5 1 97.19 94 CYS B O 1
ATOM 4221 N N . GLY B 1 95 ? -10.148 17.406 -11.297 1 96.56 95 GLY B N 1
ATOM 4222 C CA . GLY B 1 95 ? -9.594 17.156 -12.617 1 96.56 95 GLY B CA 1
ATOM 4223 C C . GLY B 1 95 ? -8.672 15.953 -12.648 1 96.56 95 GLY B C 1
ATOM 4224 O O . GLY B 1 95 ? -7.855 15.812 -13.562 1 96.56 95 GLY B O 1
ATOM 4225 N N . GLY B 1 96 ? -8.688 15.203 -11.648 1 95.81 96 GLY B N 1
ATOM 4226 C CA . GLY B 1 96 ? -7.855 14.016 -11.586 1 95.81 96 GLY B CA 1
ATOM 4227 C C . GLY B 1 96 ? -6.434 14.305 -11.148 1 95.81 96 GLY B C 1
ATOM 4228 O O . GLY B 1 96 ? -5.531 13.492 -11.359 1 95.81 96 GLY B O 1
ATOM 4229 N N . LYS B 1 97 ? -6.203 15.391 -10.547 1 94.5 97 LYS B N 1
ATOM 4230 C CA . LYS B 1 97 ? -4.836 15.812 -10.258 1 94.5 97 LYS B CA 1
ATOM 4231 C C . LYS B 1 97 ? -4.652 16.078 -8.766 1 94.5 97 LYS B C 1
ATOM 4233 O O . LYS B 1 97 ? -3.811 16.891 -8.367 1 94.5 97 LYS B O 1
ATOM 4238 N N . TRP B 1 98 ? -5.441 15.391 -7.977 1 96.5 98 TRP B N 1
ATOM 4239 C CA . TRP B 1 98 ? -5.414 15.672 -6.547 1 96.5 98 TRP B CA 1
ATOM 4240 C C . TRP B 1 98 ? -4.035 15.398 -5.961 1 96.5 98 TRP B C 1
ATOM 4242 O O . TRP B 1 98 ? -3.475 16.234 -5.254 1 96.5 98 TRP B O 1
ATOM 4252 N N . ARG B 1 99 ? -3.451 14.305 -6.246 1 95.38 99 ARG B N 1
ATOM 4253 C CA . ARG B 1 99 ? -2.158 13.922 -5.688 1 95.38 99 ARG B CA 1
ATOM 4254 C C . ARG B 1 99 ? -1.06 14.875 -6.141 1 95.38 99 ARG B C 1
ATOM 4256 O O . ARG B 1 99 ? -0.209 15.273 -5.34 1 95.38 99 ARG B O 1
ATOM 4263 N N . GLU B 1 100 ? -1.096 15.18 -7.387 1 96.81 100 GLU B N 1
ATOM 4264 C CA . GLU B 1 100 ? -0.125 16.125 -7.938 1 96.81 100 GLU B CA 1
ATOM 4265 C C . GLU B 1 100 ? -0.261 17.5 -7.289 1 96.81 100 GLU B C 1
ATOM 4267 O O . GLU B 1 100 ? 0.74 18.156 -7.008 1 96.81 100 GLU B O 1
ATOM 4272 N N . LEU B 1 101 ? -1.473 17.844 -7.086 1 96.88 101 LEU B N 1
ATOM 4273 C CA . LEU B 1 101 ? -1.769 19.141 -6.477 1 96.88 101 LEU B CA 1
ATOM 4274 C C . LEU B 1 101 ? -1.201 19.219 -5.062 1 96.88 101 LEU B C 1
ATOM 4276 O O . LEU B 1 101 ? -0.568 20.203 -4.695 1 96.88 101 LEU B O 1
ATOM 4280 N N . VAL B 1 102 ? -1.421 18.219 -4.289 1 97.88 102 VAL B N 1
ATOM 4281 C CA . VAL B 1 102 ? -0.937 18.172 -2.914 1 97.88 102 VAL B CA 1
ATOM 4282 C C . VAL B 1 102 ? 0.59 18.203 -2.902 1 97.88 102 VAL B C 1
ATOM 4284 O O . VAL B 1 102 ? 1.194 18.938 -2.123 1 97.88 102 VAL B O 1
ATOM 4287 N N . GLU B 1 103 ? 1.188 17.469 -3.773 1 97.88 103 GLU B N 1
ATOM 4288 C CA . GLU B 1 103 ? 2.646 17.422 -3.834 1 97.88 103 GLU B CA 1
ATOM 4289 C C . GLU B 1 103 ? 3.23 18.766 -4.234 1 97.88 103 GLU B C 1
ATOM 4291 O O . GLU B 1 103 ? 4.207 19.234 -3.641 1 97.88 103 GLU B O 1
ATOM 4296 N N . GLU B 1 104 ? 2.658 19.328 -5.207 1 98.06 104 GLU B N 1
ATOM 4297 C CA . GLU B 1 104 ? 3.139 20.594 -5.723 1 98.06 104 GLU B CA 1
ATOM 4298 C C . GLU B 1 104 ? 3.061 21.688 -4.656 1 98.06 104 GLU B C 1
ATOM 4300 O O . GLU B 1 104 ? 4.027 22.422 -4.438 1 98.06 104 GLU B O 1
ATOM 4305 N N . TRP B 1 105 ? 2.018 21.75 -4 1 98.31 105 TRP B N 1
ATOM 4306 C CA . TRP B 1 105 ? 1.809 22.844 -3.049 1 98.31 105 TRP B CA 1
ATOM 4307 C C . TRP B 1 105 ? 2.561 22.578 -1.748 1 98.31 105 TRP B C 1
ATOM 4309 O O . TRP B 1 105 ? 2.961 23.516 -1.055 1 98.31 105 TRP B O 1
ATOM 4319 N N . SER B 1 106 ? 2.729 21.328 -1.404 1 98.69 106 SER B N 1
ATOM 4320 C CA . SER B 1 106 ? 3.588 21.031 -0.265 1 98.69 106 SER B CA 1
ATOM 4321 C C . SER B 1 106 ? 5.012 21.516 -0.496 1 98.69 106 SER B C 1
ATOM 4323 O O . SER B 1 106 ? 5.633 22.094 0.408 1 98.69 106 SER B O 1
ATOM 4325 N N . LYS B 1 107 ? 5.492 21.344 -1.688 1 98.38 107 LYS B N 1
ATOM 4326 C CA . LYS B 1 107 ? 6.832 21.797 -2.033 1 98.38 107 LYS B CA 1
ATOM 4327 C C . LYS B 1 107 ? 6.906 23.328 -2.023 1 98.38 107 LYS B C 1
ATOM 4329 O O . LYS B 1 107 ? 7.891 23.906 -1.553 1 98.38 107 LYS B O 1
ATOM 4334 N N . LYS B 1 108 ? 5.914 23.953 -2.529 1 98.5 108 LYS B N 1
ATOM 4335 C CA . LYS B 1 108 ? 5.867 25.406 -2.541 1 98.5 108 LYS B CA 1
ATOM 4336 C C . LYS B 1 108 ? 5.883 25.969 -1.122 1 98.5 108 LYS B C 1
ATOM 4338 O O . LYS B 1 108 ? 6.562 26.969 -0.849 1 98.5 108 LYS B O 1
ATOM 4343 N N . VAL B 1 109 ? 5.125 25.344 -0.281 1 98.62 109 VAL B N 1
ATOM 4344 C CA . VAL B 1 109 ? 5.062 25.781 1.11 1 98.62 109 VAL B CA 1
ATOM 4345 C C . VAL B 1 109 ? 6.426 25.594 1.771 1 98.62 109 VAL B C 1
ATOM 4347 O O . VAL B 1 109 ? 6.926 26.5 2.436 1 98.62 109 VAL B O 1
ATOM 4350 N N . VAL B 1 110 ? 7.039 24.469 1.541 1 98.5 110 VAL B N 1
ATOM 4351 C CA . VAL B 1 110 ? 8.344 24.172 2.127 1 98.5 110 VAL B CA 1
ATOM 4352 C C . VAL B 1 110 ? 9.375 25.172 1.612 1 98.5 110 VAL B C 1
ATOM 4354 O O . VAL B 1 110 ? 10.195 25.688 2.383 1 98.5 110 VAL B O 1
ATOM 4357 N N . ASP B 1 111 ? 9.281 25.484 0.33 1 98.12 111 ASP B N 1
ATOM 4358 C CA . ASP B 1 111 ? 10.203 26.422 -0.278 1 98.12 111 ASP B CA 1
ATOM 4359 C C . ASP B 1 111 ? 10.031 27.828 0.312 1 98.12 111 ASP B C 1
ATOM 4361 O O . ASP B 1 111 ? 11.008 28.531 0.544 1 98.12 111 ASP B O 1
ATOM 4365 N N . ALA B 1 112 ? 8.812 28.203 0.536 1 97.81 112 ALA B N 1
ATOM 4366 C CA . ALA B 1 112 ? 8.516 29.531 1.083 1 97.81 112 ALA B CA 1
ATOM 4367 C C . ALA B 1 112 ? 9.016 2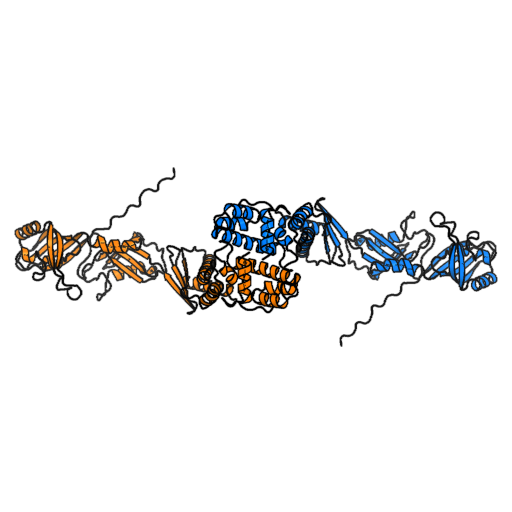9.656 2.52 1 97.81 112 ALA B C 1
ATOM 4369 O O . ALA B 1 112 ? 9.359 30.75 2.975 1 97.81 112 ALA B O 1
ATOM 4370 N N . LEU B 1 113 ? 9.141 28.547 3.193 1 97.56 113 LEU B N 1
ATOM 4371 C CA . LEU B 1 113 ? 9.453 28.547 4.617 1 97.56 113 LEU B CA 1
ATOM 4372 C C . LEU B 1 113 ? 10.961 28.422 4.84 1 97.56 113 LEU B C 1
ATOM 4374 O O . LEU B 1 113 ? 11.445 28.625 5.957 1 97.56 113 LEU B O 1
ATOM 4378 N N . LYS B 1 114 ? 11.672 28.219 3.818 1 95.88 114 LYS B N 1
ATOM 4379 C CA . LYS B 1 114 ? 13.094 27.906 3.914 1 95.88 114 LYS B CA 1
ATOM 4380 C C . LYS B 1 114 ? 13.867 29.047 4.551 1 95.88 114 LYS B C 1
ATOM 4382 O O . LYS B 1 114 ? 14.883 28.828 5.215 1 95.88 114 LYS B O 1
ATOM 4387 N N . GLU B 1 115 ? 13.406 30.234 4.418 1 94.62 115 GLU B N 1
ATOM 4388 C CA . GLU B 1 115 ? 14.148 31.406 4.855 1 94.62 115 GLU B CA 1
ATOM 4389 C C . GLU B 1 115 ? 13.883 31.719 6.324 1 94.62 115 GLU B C 1
ATOM 4391 O O . GLU B 1 115 ? 14.539 32.594 6.91 1 94.62 115 GLU B O 1
ATOM 4396 N N . TYR B 1 116 ? 12.977 31.016 6.875 1 97.38 116 TYR B N 1
ATOM 4397 C CA . TYR B 1 116 ? 12.555 31.375 8.219 1 97.38 116 TYR B CA 1
ATOM 4398 C C . TYR B 1 116 ? 12.852 30.266 9.211 1 97.38 116 TYR B C 1
ATOM 4400 O O . TYR B 1 116 ? 12.812 29.078 8.852 1 97.38 116 TYR B O 1
ATOM 4408 N N . GLU B 1 117 ? 13.188 30.656 10.398 1 97.5 117 GLU B N 1
ATOM 4409 C CA . GLU B 1 117 ? 13.305 29.734 11.523 1 97.5 117 GLU B CA 1
ATOM 4410 C C . GLU B 1 117 ? 11.984 29.625 12.273 1 97.5 117 GLU B C 1
ATOM 4412 O O . GLU B 1 117 ? 11.359 30.625 12.609 1 97.5 117 GLU B O 1
ATOM 4417 N N . PHE B 1 118 ? 11.523 28.375 12.484 1 97.75 118 PHE B N 1
ATOM 4418 C CA . PHE B 1 118 ? 10.273 28.141 13.195 1 97.75 118 PHE B CA 1
ATOM 4419 C C . PHE B 1 118 ? 10.227 26.734 13.773 1 97.75 118 PHE B C 1
ATOM 4421 O O . PHE B 1 118 ? 10.969 25.859 13.336 1 97.75 118 PHE B O 1
ATOM 4428 N N . ASP B 1 119 ? 9.32 26.562 14.766 1 97.06 119 ASP B N 1
ATOM 4429 C CA . ASP B 1 119 ? 9.156 25.234 15.367 1 97.06 119 ASP B CA 1
ATOM 4430 C C . ASP B 1 119 ? 7.82 24.625 14.953 1 97.06 119 ASP B C 1
ATOM 4432 O O . ASP B 1 119 ? 7.707 23.391 14.852 1 97.06 119 ASP B O 1
ATOM 4436 N N . THR B 1 120 ? 6.832 25.469 14.82 1 98.06 120 THR B N 1
ATOM 4437 C CA . THR B 1 120 ? 5.488 25 14.492 1 98.06 120 THR B CA 1
ATOM 4438 C C . THR B 1 120 ? 4.922 25.781 13.312 1 98.06 120 THR B C 1
ATOM 4440 O O . THR B 1 120 ? 5.379 26.891 13.008 1 98.06 120 THR B O 1
ATOM 4443 N N . PHE B 1 121 ? 4.055 25.188 12.609 1 98.38 121 PHE B N 1
ATOM 4444 C CA . PHE B 1 121 ? 3.48 25.828 11.43 1 98.38 121 PHE B CA 1
ATOM 4445 C C . PHE B 1 121 ? 2.002 25.484 11.289 1 98.38 121 PHE B C 1
ATOM 4447 O O . PHE B 1 121 ? 1.477 24.672 12.047 1 98.38 121 PHE B O 1
ATOM 4454 N N . LEU B 1 122 ? 1.338 26.156 10.43 1 98.5 122 LEU B N 1
ATOM 4455 C CA . LEU B 1 122 ? -0.031 25.875 10.016 1 98.5 122 LEU B CA 1
ATOM 4456 C C . LEU B 1 122 ? -0.227 26.203 8.539 1 98.5 122 LEU B C 1
ATOM 4458 O O . LEU B 1 122 ? 0.359 27.156 8.023 1 98.5 122 LEU B O 1
ATOM 4462 N N . VAL B 1 123 ? -1.002 25.344 7.902 1 98.5 123 VAL B N 1
ATOM 4463 C CA . VAL B 1 123 ? -1.285 25.594 6.492 1 98.5 123 VAL B CA 1
ATOM 4464 C C . VAL B 1 123 ? -2.721 26.094 6.332 1 98.5 123 VAL B C 1
ATOM 4466 O O . VAL B 1 123 ? -3.654 25.5 6.879 1 98.5 123 VAL B O 1
ATOM 4469 N N . GLY B 1 124 ? -2.814 27.219 5.664 1 97.88 124 GLY B N 1
ATOM 4470 C CA . GLY B 1 124 ? -4.113 27.766 5.293 1 97.88 124 GLY B CA 1
ATOM 4471 C C . GLY B 1 124 ? -4.301 27.891 3.793 1 97.88 124 GLY B C 1
ATOM 4472 O O . GLY B 1 124 ? -3.373 27.641 3.021 1 97.88 124 GLY B O 1
ATOM 4473 N N . CYS B 1 125 ? -5.531 28.25 3.418 1 97.5 125 CYS B N 1
ATOM 4474 C CA . CYS B 1 125 ? -5.844 28.453 2.01 1 97.5 125 CYS B CA 1
ATOM 4475 C C . CYS B 1 125 ? -6.855 29.594 1.834 1 97.5 125 CYS B C 1
ATOM 4477 O O . CYS B 1 125 ? -8.008 29.469 2.254 1 97.5 125 CYS B O 1
ATOM 4479 N N . SER B 1 126 ? -6.414 30.609 1.231 1 96.69 126 SER B N 1
ATOM 4480 C CA . SER B 1 126 ? -7.301 31.734 0.989 1 96.69 126 SER B CA 1
ATOM 4481 C C . SER B 1 126 ? -8.141 31.531 -0.268 1 96.69 126 SER B C 1
ATOM 4483 O O . SER B 1 126 ? -9.312 31.891 -0.308 1 96.69 126 SER B O 1
ATOM 4485 N N . ASP B 1 127 ? -7.539 30.891 -1.304 1 95.62 127 ASP B N 1
ATOM 4486 C CA . ASP B 1 127 ? -8.195 30.5 -2.545 1 95.62 127 ASP B CA 1
ATOM 4487 C C . ASP B 1 127 ? -7.734 29.109 -2.986 1 95.62 127 ASP B C 1
ATOM 4489 O O . ASP B 1 127 ? -6.586 28.938 -3.396 1 95.62 127 ASP B O 1
ATOM 4493 N N . CYS B 1 128 ? -8.695 28.234 -2.947 1 92.75 128 CYS B N 1
ATOM 4494 C CA . CYS B 1 128 ? -8.352 26.844 -3.264 1 92.75 128 CYS B CA 1
ATOM 4495 C C . CYS B 1 128 ? -8.867 26.469 -4.645 1 92.75 128 CYS B C 1
ATOM 4497 O O . CYS B 1 128 ? -9.086 25.281 -4.926 1 92.75 128 CYS B O 1
ATOM 4499 N N . GLY B 1 129 ? -9.188 27.438 -5.445 1 90.12 129 GLY B N 1
ATOM 4500 C CA . GLY B 1 129 ? -9.547 27.219 -6.836 1 90.12 129 GLY B CA 1
ATOM 4501 C C . GLY B 1 129 ? -11 26.828 -7.023 1 90.12 129 GLY B C 1
ATOM 4502 O O . GLY B 1 129 ? -11.781 26.859 -6.07 1 90.12 129 GLY B O 1
ATOM 4503 N N . GLY B 1 130 ? -11.344 26.406 -8.266 1 94.69 130 GLY B N 1
ATOM 4504 C CA . GLY B 1 130 ? -12.719 26.109 -8.664 1 94.69 130 GLY B CA 1
ATOM 4505 C C . GLY B 1 130 ? -13.234 24.812 -8.094 1 94.69 130 GLY B C 1
ATOM 4506 O O . GLY B 1 130 ? -14.438 24.547 -8.102 1 94.69 130 GLY B O 1
ATOM 4507 N N . MET B 1 131 ? -12.359 24.031 -7.559 1 95.38 131 MET B N 1
ATOM 4508 C CA . MET B 1 131 ? -12.75 22.734 -7.027 1 95.38 131 MET B CA 1
ATOM 4509 C C . MET B 1 131 ? -13.734 22.891 -5.875 1 95.38 131 MET B C 1
ATOM 4511 O O . MET B 1 131 ? -14.617 22.047 -5.691 1 95.38 131 MET B O 1
ATOM 4515 N N . VAL B 1 132 ? -13.57 23.984 -5.133 1 96.5 132 VAL B N 1
ATOM 4516 C CA . VAL B 1 132 ? -14.438 24.219 -3.982 1 96.5 132 VAL B CA 1
ATOM 4517 C C . VAL B 1 132 ? -15.883 24.391 -4.449 1 96.5 132 VAL B C 1
ATOM 4519 O O . VAL B 1 132 ? -16.797 23.766 -3.898 1 96.5 132 VAL B O 1
ATOM 4522 N N . GLU B 1 133 ? -16.109 25.156 -5.484 1 96.69 133 GLU B N 1
ATOM 4523 C CA . GLU B 1 133 ? -17.438 25.391 -6.02 1 96.69 133 GLU B CA 1
ATOM 4524 C C . GLU B 1 133 ? -18.016 24.125 -6.672 1 96.69 133 GLU B C 1
ATOM 4526 O O . GLU B 1 133 ? -19.188 23.828 -6.523 1 96.69 133 GLU B O 1
ATOM 4531 N N . ARG B 1 134 ? -17.203 23.438 -7.379 1 98 134 ARG B N 1
ATOM 4532 C CA . ARG B 1 134 ? -17.641 22.219 -8.039 1 98 134 ARG B CA 1
ATOM 4533 C C . ARG B 1 134 ? -18.109 21.172 -7.023 1 98 134 ARG B C 1
ATOM 4535 O O . ARG B 1 134 ? -19.125 20.516 -7.211 1 98 134 ARG B O 1
ATOM 4542 N N . GLN B 1 135 ? -17.328 21.047 -5.969 1 97.88 135 GLN B N 1
ATOM 4543 C CA . GLN B 1 135 ? -17.734 20.094 -4.934 1 97.88 135 GLN B CA 1
ATOM 4544 C C . GLN B 1 135 ? -19.016 20.547 -4.242 1 97.88 135 GLN B C 1
ATOM 4546 O O . GLN B 1 135 ? -19.875 19.734 -3.924 1 97.88 135 GLN B O 1
ATOM 4551 N N . ARG B 1 136 ? -19.062 21.797 -3.996 1 97.19 136 ARG B N 1
ATOM 4552 C CA . ARG B 1 136 ? -20.25 22.344 -3.348 1 97.19 136 ARG B CA 1
ATOM 4553 C C . ARG B 1 136 ? -21.5 22.047 -4.168 1 97.19 136 ARG B C 1
ATOM 4555 O O . ARG B 1 136 ? -22.578 21.797 -3.609 1 97.19 136 ARG B O 1
ATOM 4562 N N . GLU B 1 137 ? -21.391 22.172 -5.41 1 98.06 137 GLU B N 1
ATOM 4563 C CA . GLU B 1 137 ? -22.5 21.844 -6.309 1 98.06 137 GLU B CA 1
ATOM 4564 C C . GLU B 1 137 ? -23 20.422 -6.074 1 98.06 137 GLU B C 1
ATOM 4566 O O . GLU B 1 137 ? -24.203 20.188 -5.98 1 98.06 137 GLU B O 1
ATOM 4571 N N . ILE B 1 138 ? -22.078 19.453 -5.945 1 98.44 138 ILE B N 1
ATOM 4572 C CA . ILE B 1 138 ? -22.422 18.062 -5.738 1 98.44 138 ILE B CA 1
ATOM 4573 C C . ILE B 1 138 ? -23.094 17.875 -4.375 1 98.44 138 ILE B C 1
ATOM 4575 O O . ILE B 1 138 ? -24.141 17.25 -4.266 1 98.44 138 ILE B O 1
ATOM 4579 N N . ILE B 1 139 ? -22.516 18.484 -3.348 1 97.94 139 ILE B N 1
ATOM 4580 C CA . ILE B 1 139 ? -23.016 18.359 -1.983 1 97.94 139 ILE B CA 1
ATOM 4581 C C . ILE B 1 139 ? -24.438 18.891 -1.906 1 97.94 139 ILE B C 1
ATOM 4583 O O . ILE B 1 139 ? -25.312 18.266 -1.3 1 97.94 139 ILE B O 1
ATOM 4587 N N . SER B 1 140 ? -24.656 20 -2.57 1 97.44 140 SER B N 1
ATOM 4588 C CA . SER B 1 140 ? -25.984 20.625 -2.559 1 97.44 140 SER B CA 1
ATOM 4589 C C . SER B 1 140 ? -26.984 19.812 -3.365 1 97.44 140 SER B C 1
ATOM 4591 O O . SER B 1 140 ? -28.109 19.594 -2.916 1 97.44 140 SER B O 1
ATOM 4593 N N . ALA B 1 141 ? -26.578 19.406 -4.512 1 97.88 141 ALA B N 1
ATOM 4594 C CA . ALA B 1 141 ? -27.469 18.688 -5.422 1 97.88 141 ALA B CA 1
ATOM 4595 C C . ALA B 1 141 ? -27.953 17.375 -4.793 1 97.88 141 ALA B C 1
ATOM 4597 O O . ALA B 1 141 ? -29.109 16.969 -5 1 97.88 141 ALA B O 1
ATOM 4598 N N . PHE B 1 142 ? -27.109 16.734 -4.016 1 97.81 142 PHE B N 1
ATOM 4599 C CA . PHE B 1 142 ? -27.453 15.406 -3.492 1 97.81 142 PHE B CA 1
ATOM 4600 C C . PHE B 1 142 ? -27.688 15.461 -1.986 1 97.81 142 PHE B C 1
ATOM 4602 O O . PHE B 1 142 ? -27.891 14.43 -1.348 1 97.81 142 PHE B O 1
ATOM 4609 N N . ARG B 1 143 ? -27.547 16.594 -1.32 1 96.06 143 ARG B N 1
ATOM 4610 C CA . ARG B 1 143 ? -27.828 16.844 0.091 1 96.06 143 ARG B CA 1
ATOM 4611 C C . ARG B 1 143 ? -27.016 15.914 0.981 1 96.06 143 ARG B C 1
ATOM 4613 O O . ARG B 1 143 ? -27.578 15.195 1.811 1 96.06 143 ARG B O 1
ATOM 4620 N N . LEU B 1 144 ? -25.734 16 0.809 1 97.06 144 LEU B N 1
ATOM 4621 C CA . LEU B 1 144 ? -24.828 15.125 1.538 1 97.06 144 LEU B CA 1
ATOM 4622 C C . LEU B 1 144 ? -24.344 15.781 2.832 1 97.06 144 LEU B C 1
ATOM 4624 O O . LEU B 1 144 ? -23.5 16.672 2.807 1 97.06 144 LEU B O 1
ATOM 4628 N N . PRO B 1 145 ? -24.797 15.305 3.961 1 95.56 145 PRO B N 1
ATOM 4629 C CA . PRO B 1 145 ? -24.562 16.031 5.211 1 95.56 145 PRO B CA 1
ATOM 4630 C C . PRO B 1 145 ? -23.188 15.727 5.824 1 95.56 145 PRO B C 1
ATOM 4632 O O . PRO B 1 145 ? -22.719 16.469 6.699 1 95.56 145 PRO B O 1
ATOM 4635 N N . TYR B 1 146 ? -22.531 14.727 5.426 1 97.19 146 TYR B N 1
ATOM 4636 C CA . TYR B 1 146 ? -21.312 14.289 6.121 1 97.19 146 TYR B CA 1
ATOM 4637 C C . TYR B 1 146 ? -20.078 14.602 5.301 1 97.19 146 TYR B C 1
ATOM 4639 O O . TYR B 1 146 ? -19.031 13.969 5.477 1 97.19 146 TYR B O 1
ATOM 4647 N N . ALA B 1 147 ? -20.109 15.508 4.332 1 97.56 147 ALA B N 1
ATOM 4648 C CA . ALA B 1 147 ? -19 15.867 3.459 1 97.56 147 ALA B CA 1
ATOM 4649 C C . ALA B 1 147 ? -18.031 16.812 4.164 1 97.56 147 ALA B C 1
ATOM 4651 O O . ALA B 1 147 ? -18.422 17.516 5.105 1 97.56 147 ALA B O 1
ATOM 4652 N N . GLU B 1 148 ? -16.812 16.719 3.814 1 96.62 148 GLU B N 1
ATOM 4653 C CA . GLU B 1 148 ? -15.812 17.719 4.148 1 96.62 148 GLU B CA 1
ATOM 4654 C C . GLU B 1 148 ? -15.461 18.578 2.932 1 96.62 148 GLU B C 1
ATOM 4656 O O . GLU B 1 148 ? -15.352 18.062 1.817 1 96.62 148 GLU B O 1
ATOM 4661 N N . SER B 1 149 ? -15.25 19.828 3.166 1 95.56 149 SER B N 1
ATOM 4662 C CA . SER B 1 149 ? -14.875 20.703 2.055 1 95.56 149 SER B CA 1
ATOM 4663 C C . SER B 1 149 ? -13.5 20.328 1.503 1 95.56 149 SER B C 1
ATOM 4665 O O . SER B 1 149 ? -12.602 19.953 2.262 1 95.56 149 SER B O 1
ATOM 4667 N N . VAL B 1 150 ? -13.375 20.453 0.215 1 95.38 150 VAL B N 1
ATOM 4668 C CA . VAL B 1 150 ? -12.094 20.141 -0.415 1 95.38 150 VAL B CA 1
ATOM 4669 C C . VAL B 1 150 ? -11.031 21.125 0.073 1 95.38 150 VAL B C 1
ATOM 4671 O O . VAL B 1 150 ? -9.844 20.797 0.092 1 95.38 150 VAL B O 1
ATOM 4674 N N . LYS B 1 151 ? -11.492 22.344 0.508 1 95.69 151 LYS B N 1
ATOM 4675 C CA . LYS B 1 151 ? -10.578 23.297 1.118 1 95.69 151 LYS B CA 1
ATOM 4676 C C . LYS B 1 151 ? -9.914 22.719 2.363 1 95.69 151 LYS B C 1
ATOM 4678 O O . LYS B 1 151 ? -8.695 22.766 2.502 1 95.69 151 LYS B O 1
ATOM 4683 N N . ASN B 1 152 ? -10.711 22.188 3.166 1 96.06 152 ASN B N 1
ATOM 4684 C CA . ASN B 1 152 ? -10.211 21.594 4.398 1 96.06 152 ASN B CA 1
ATOM 4685 C C . ASN B 1 152 ? -9.336 20.359 4.121 1 96.06 152 ASN B C 1
ATOM 4687 O O . ASN B 1 152 ? -8.312 20.156 4.777 1 96.06 152 ASN B O 1
ATOM 4691 N N . SER B 1 153 ? -9.812 19.625 3.15 1 96.19 153 SER B N 1
ATOM 4692 C CA . SER B 1 153 ? -9.047 18.438 2.781 1 96.19 153 SER B CA 1
ATOM 4693 C C . SER B 1 153 ? -7.668 18.828 2.246 1 96.19 153 SER B C 1
ATOM 4695 O O . SER B 1 153 ? -6.672 18.172 2.555 1 96.19 153 SER B O 1
ATOM 4697 N N . LEU B 1 154 ? -7.648 19.812 1.428 1 97.06 154 LEU B N 1
ATOM 4698 C CA . LEU B 1 154 ? -6.391 20.266 0.842 1 97.06 154 LEU B CA 1
ATOM 4699 C C . LEU B 1 154 ? -5.43 20.75 1.923 1 97.06 154 LEU B C 1
ATOM 4701 O O . LEU B 1 154 ? -4.258 20.375 1.933 1 97.06 154 LEU B O 1
ATOM 4705 N N . LYS B 1 155 ? -5.91 21.547 2.865 1 97.25 155 LYS B N 1
ATOM 4706 C CA . LYS B 1 155 ? -5.098 22.047 3.967 1 97.25 155 LYS B CA 1
ATOM 4707 C C . LYS B 1 155 ? -4.523 20.906 4.801 1 97.25 155 LYS B C 1
ATOM 4709 O O . LYS B 1 155 ? -3.348 20.922 5.164 1 97.25 155 LYS B O 1
ATOM 4714 N N . ARG B 1 156 ? -5.348 20 5.066 1 96.88 156 ARG B N 1
ATOM 4715 C CA . ARG B 1 156 ? -4.957 18.859 5.898 1 96.88 156 ARG B CA 1
ATOM 4716 C C . ARG B 1 156 ? -3.898 18.016 5.207 1 96.88 156 ARG B C 1
ATOM 4718 O O . ARG B 1 156 ? -2.887 17.656 5.812 1 96.88 156 ARG B O 1
ATOM 4725 N N . GLU B 1 157 ? -4.148 17.703 3.941 1 97.12 157 GLU B N 1
ATOM 4726 C CA . GLU B 1 157 ? -3.232 16.828 3.215 1 97.12 157 GLU B CA 1
ATOM 4727 C C . GLU B 1 157 ? -1.896 17.531 2.961 1 97.12 157 GLU B C 1
ATOM 4729 O O . GLU B 1 157 ? -0.837 16.906 3.084 1 97.12 157 GLU B O 1
ATOM 4734 N N . VAL B 1 158 ? -1.931 18.75 2.594 1 98.12 158 VAL B N 1
ATOM 4735 C CA . VAL B 1 158 ? -0.697 19.516 2.41 1 98.12 158 VAL B CA 1
ATOM 4736 C C . VAL B 1 158 ? 0.036 19.641 3.744 1 98.12 158 VAL B C 1
ATOM 4738 O O . VAL B 1 158 ? 1.257 19.469 3.809 1 98.12 158 VAL B O 1
ATOM 4741 N N . GLY B 1 159 ? -0.719 19.953 4.77 1 98.12 159 GLY B N 1
ATOM 4742 C CA . GLY B 1 159 ? -0.13 20.047 6.098 1 98.12 159 GLY B CA 1
ATOM 4743 C C . GLY B 1 159 ? 0.59 18.766 6.508 1 98.12 159 GLY B C 1
ATOM 4744 O O . GLY B 1 159 ? 1.698 18.828 7.047 1 98.12 159 GLY B O 1
ATOM 4745 N N . LYS B 1 160 ? 0.002 17.672 6.289 1 97.19 160 LYS B N 1
ATOM 4746 C CA . LYS B 1 160 ? 0.615 16.391 6.602 1 97.19 160 LYS B CA 1
ATOM 4747 C C . LYS B 1 160 ? 1.912 16.188 5.824 1 97.19 160 LYS B C 1
ATOM 4749 O O . LYS B 1 160 ? 2.91 15.727 6.375 1 97.19 160 LYS B O 1
ATOM 4754 N N . ARG B 1 161 ? 1.82 16.469 4.543 1 97.88 161 ARG B N 1
ATOM 4755 C CA . ARG B 1 161 ? 2.994 16.297 3.691 1 97.88 161 ARG B CA 1
ATOM 4756 C C . ARG B 1 161 ? 4.121 17.219 4.125 1 97.88 161 ARG B C 1
ATOM 4758 O O . ARG B 1 161 ? 5.293 16.828 4.121 1 97.88 161 ARG B O 1
ATOM 4765 N N . VAL B 1 162 ? 3.795 18.406 4.492 1 98.31 162 VAL B N 1
ATOM 4766 C CA . VAL B 1 162 ? 4.777 19.375 4.965 1 98.31 162 VAL B CA 1
ATOM 4767 C C . VAL B 1 162 ? 5.406 18.891 6.266 1 98.31 162 VAL B C 1
ATOM 4769 O O . VAL B 1 162 ? 6.621 19 6.461 1 98.31 162 VAL B O 1
ATOM 4772 N N . LYS B 1 163 ? 4.598 18.375 7.129 1 98.25 163 LYS B N 1
ATOM 4773 C CA . LYS B 1 163 ? 5.102 17.781 8.359 1 98.25 163 LYS B CA 1
ATOM 4774 C C . LYS B 1 163 ? 6.148 16.703 8.062 1 98.25 163 LYS B C 1
ATOM 4776 O O . LYS B 1 163 ? 7.199 16.672 8.703 1 98.25 163 LYS B O 1
ATOM 4781 N N . GLU B 1 164 ? 5.883 15.961 7.098 1 97.19 164 GLU B N 1
ATOM 4782 C CA . GLU B 1 164 ? 6.793 14.883 6.715 1 97.19 164 GLU B CA 1
ATOM 4783 C C . GLU B 1 164 ? 8.094 15.438 6.145 1 97.19 164 GLU B C 1
ATOM 4785 O O . GLU B 1 164 ? 9.172 14.914 6.438 1 97.19 164 GLU B O 1
ATOM 4790 N N . LEU B 1 165 ? 7.984 16.406 5.359 1 97.25 165 LEU B N 1
ATOM 4791 C CA . LEU B 1 165 ? 9.141 16.953 4.66 1 97.25 165 LEU B CA 1
ATOM 4792 C C . LEU B 1 165 ? 10.031 17.734 5.617 1 97.25 165 LEU B C 1
ATOM 4794 O O . LEU B 1 165 ? 11.266 17.688 5.508 1 97.25 165 LEU B O 1
ATOM 4798 N N . LEU B 1 166 ? 9.438 18.375 6.586 1 97.06 166 LEU B N 1
ATOM 4799 C CA . LEU B 1 166 ? 10.195 19.281 7.441 1 97.06 166 LEU B CA 1
ATOM 4800 C C . LEU B 1 166 ? 10.461 18.641 8.805 1 97.06 166 LEU B C 1
ATOM 4802 O O . LEU B 1 166 ? 11.336 19.094 9.539 1 97.06 166 LEU B O 1
ATOM 4806 N N . GLY B 1 167 ? 9.656 17.672 9.203 1 96.5 167 GLY B N 1
ATOM 4807 C CA . GLY B 1 167 ? 9.781 17.062 10.508 1 96.5 167 GLY B CA 1
ATOM 4808 C C . GLY B 1 167 ? 9.305 17.953 11.641 1 96.5 167 GLY B C 1
ATOM 4809 O O . GLY B 1 167 ? 9.844 17.906 12.75 1 96.5 167 GLY B O 1
ATOM 4810 N N . LYS B 1 168 ? 8.43 18.875 11.336 1 96.94 168 LYS B N 1
ATOM 4811 C CA . LYS B 1 168 ? 7.879 19.797 12.328 1 96.94 168 LYS B CA 1
ATOM 4812 C C . LYS B 1 168 ? 6.379 19.562 12.508 1 96.94 168 LYS B C 1
ATOM 4814 O O . LYS B 1 168 ? 5.703 19.109 11.586 1 96.94 168 LYS B O 1
ATOM 4819 N N . GLU B 1 169 ? 5.859 19.984 13.625 1 97.12 169 GLU B N 1
ATOM 4820 C CA . GLU B 1 169 ? 4.465 19.703 13.945 1 97.12 169 GLU B CA 1
ATOM 4821 C C . GLU B 1 169 ? 3.586 20.922 13.68 1 97.12 169 GLU B C 1
ATOM 4823 O O . GLU B 1 169 ? 4.008 22.062 13.898 1 97.12 169 GLU B O 1
ATOM 4828 N N . PRO B 1 170 ? 2.414 20.641 13.25 1 97.31 170 PRO B N 1
ATOM 4829 C CA . PRO B 1 170 ? 1.467 21.75 13.133 1 97.31 170 PRO B CA 1
ATOM 4830 C C . PRO B 1 170 ? 0.934 22.219 14.484 1 97.31 170 PRO B C 1
ATOM 4832 O O . PRO B 1 170 ? 0.878 21.438 15.438 1 97.31 170 PRO B O 1
ATOM 4835 N N . ASP B 1 171 ? 0.659 23.453 14.578 1 97.19 171 ASP B N 1
ATOM 4836 C CA . ASP B 1 171 ? 0.022 24.062 15.742 1 97.19 171 ASP B CA 1
ATOM 4837 C C . ASP B 1 171 ? -1.217 24.859 15.344 1 97.19 171 ASP B C 1
ATOM 4839 O O . ASP B 1 171 ? -1.108 25.891 14.688 1 97.19 171 ASP B O 1
ATOM 4843 N N . PHE B 1 172 ? -2.354 24.453 15.852 1 96 172 PHE B N 1
ATOM 4844 C CA . PHE B 1 172 ? -3.615 25.047 15.422 1 96 172 PHE B CA 1
ATOM 4845 C C . PHE B 1 172 ? -3.994 26.219 16.312 1 96 172 PHE B C 1
ATOM 4847 O O . PHE B 1 172 ? -4.895 27 15.984 1 96 172 PHE B O 1
ATOM 4854 N N . GLU B 1 173 ? -3.295 26.406 17.328 1 95.69 173 GLU B N 1
ATOM 4855 C CA . GLU B 1 173 ? -3.635 27.438 18.297 1 95.69 173 GLU B CA 1
ATOM 4856 C C . GLU B 1 173 ? -2.703 28.641 18.172 1 95.69 173 GLU B C 1
ATOM 4858 O O . GLU B 1 173 ? -3.162 29.781 18.078 1 95.69 173 GLU B O 1
ATOM 4863 N N . ASP B 1 174 ? -1.443 28.281 18.172 1 95.5 174 ASP B N 1
ATOM 4864 C CA . ASP B 1 174 ? -0.476 29.375 18.188 1 95.5 174 ASP B CA 1
ATOM 4865 C C . ASP B 1 174 ? 0.77 29.031 17.375 1 95.5 174 ASP B C 1
ATOM 4867 O O . ASP B 1 174 ? 1.871 28.938 17.922 1 95.5 174 ASP B O 1
ATOM 4871 N N . PRO B 1 175 ? 0.614 29.062 16.047 1 97.75 175 PRO B N 1
ATOM 4872 C CA . PRO B 1 175 ? 1.754 28.688 15.211 1 97.75 175 PRO B CA 1
ATOM 4873 C C . PRO B 1 175 ? 2.771 29.812 15.047 1 97.75 175 PRO B C 1
ATOM 4875 O O . PRO B 1 175 ? 2.398 30.984 15.031 1 97.75 175 PRO B O 1
ATOM 4878 N N . HIS B 1 176 ? 4.043 29.406 14.898 1 97.81 176 HIS B N 1
ATOM 4879 C CA . HIS B 1 176 ? 5.086 30.375 14.594 1 97.81 176 HIS B CA 1
ATOM 4880 C C . HIS B 1 176 ? 4.898 30.969 13.203 1 97.81 176 HIS B C 1
ATOM 4882 O O . HIS B 1 176 ? 5.242 32.125 12.969 1 97.81 176 HIS B O 1
ATOM 4888 N N . VAL B 1 177 ? 4.418 30.109 12.328 1 98.25 177 VAL B N 1
ATOM 4889 C CA . VAL B 1 177 ? 4.25 30.547 10.953 1 98.25 177 VAL B CA 1
ATOM 4890 C C . VAL B 1 177 ? 2.959 29.969 10.375 1 98.25 177 VAL B C 1
ATOM 4892 O O . VAL B 1 177 ? 2.613 28.812 10.656 1 98.25 177 VAL B O 1
ATOM 4895 N N . VAL B 1 178 ? 2.219 30.766 9.633 1 98.56 178 VAL B N 1
ATOM 4896 C CA . VAL B 1 178 ? 1.062 30.312 8.867 1 98.56 178 VAL B CA 1
ATOM 4897 C C . VAL B 1 178 ? 1.326 30.484 7.375 1 98.56 178 VAL B C 1
ATOM 4899 O O . VAL B 1 178 ? 1.604 31.594 6.918 1 98.56 178 VAL B O 1
ATOM 4902 N N . ALA B 1 179 ? 1.351 29.406 6.684 1 98.62 179 ALA B N 1
ATOM 4903 C CA . ALA B 1 179 ? 1.488 29.438 5.23 1 98.62 179 ALA B CA 1
ATOM 4904 C C . ALA B 1 179 ? 0.123 29.406 4.547 1 98.62 179 ALA B C 1
ATOM 4906 O O . ALA B 1 179 ? -0.587 28.391 4.633 1 98.62 179 ALA B O 1
ATOM 4907 N N . ILE B 1 180 ? -0.227 30.438 3.836 1 98.62 180 ILE B N 1
ATOM 4908 C CA . ILE B 1 180 ? -1.545 30.547 3.223 1 98.62 180 ILE B CA 1
ATOM 4909 C C . ILE B 1 180 ? -1.43 30.359 1.712 1 98.62 180 ILE B C 1
ATOM 4911 O O . ILE B 1 180 ? -0.829 31.188 1.021 1 98.62 180 ILE B O 1
ATOM 4915 N N . MET B 1 181 ? -2.037 29.328 1.247 1 98.25 181 MET B N 1
ATOM 4916 C CA . MET B 1 181 ? -1.985 29 -0.175 1 98.25 181 MET B CA 1
ATOM 4917 C C . MET B 1 181 ? -3.018 29.797 -0.956 1 98.25 181 MET B C 1
ATOM 4919 O O . MET B 1 181 ? -4.145 29.984 -0.494 1 98.25 181 MET B O 1
ATOM 4923 N N . ASN B 1 182 ? -2.598 30.328 -2.066 1 98 182 ASN B N 1
ATOM 4924 C CA . ASN B 1 182 ? -3.467 30.953 -3.061 1 98 182 ASN B CA 1
ATOM 4925 C C . ASN B 1 182 ? -3.277 30.328 -4.441 1 98 182 ASN B C 1
ATOM 4927 O O . ASN B 1 182 ? -2.4 30.734 -5.199 1 98 182 ASN B O 1
ATOM 4931 N N . LEU B 1 183 ? -4.18 29.438 -4.773 1 96.19 183 LEU B N 1
ATOM 4932 C CA . LEU B 1 183 ? -4.023 28.656 -6.004 1 96.19 183 LEU B CA 1
ATOM 4933 C C . LEU B 1 183 ? -4.246 29.547 -7.227 1 96.19 183 LEU B C 1
ATOM 4935 O O . LEU B 1 183 ? -3.621 29.344 -8.266 1 96.19 183 LEU B O 1
ATOM 4939 N N . ARG B 1 184 ? -5.145 30.453 -7.113 1 94.69 184 ARG B N 1
ATOM 4940 C CA . ARG B 1 184 ? -5.445 31.359 -8.219 1 94.69 184 ARG B CA 1
ATOM 4941 C C . ARG B 1 184 ? -4.219 32.188 -8.609 1 94.69 184 ARG B C 1
ATOM 4943 O O . ARG B 1 184 ? -3.891 32.281 -9.797 1 94.69 184 ARG B O 1
ATOM 4950 N N . GLU B 1 185 ? -3.584 32.719 -7.598 1 96.69 185 GLU B N 1
ATOM 4951 C CA . GLU B 1 185 ? -2.416 33.562 -7.84 1 96.69 185 GLU B CA 1
ATOM 4952 C C . GLU B 1 185 ? -1.137 32.719 -7.891 1 96.69 185 GLU B C 1
ATOM 4954 O O . GLU B 1 185 ? -0.064 33.25 -8.203 1 96.69 185 GLU B O 1
ATOM 4959 N N . ASP B 1 186 ? -1.23 31.516 -7.637 1 96.56 186 ASP B N 1
ATOM 4960 C CA . ASP B 1 186 ? -0.103 30.578 -7.621 1 96.56 186 ASP B CA 1
ATOM 4961 C C . ASP B 1 186 ? 0.997 31.078 -6.68 1 96.56 186 ASP B C 1
ATOM 4963 O O . ASP B 1 186 ? 2.156 31.188 -7.082 1 96.56 186 ASP B O 1
ATOM 4967 N N . LYS B 1 187 ? 0.607 31.391 -5.453 1 97.12 187 LYS B N 1
ATOM 4968 C CA . LYS B 1 187 ? 1.586 31.891 -4.496 1 97.12 187 LYS B CA 1
ATOM 4969 C C . LYS B 1 187 ? 1.254 31.438 -3.076 1 97.12 187 LYS B C 1
ATOM 4971 O O . LYS B 1 187 ? 0.127 31.016 -2.803 1 97.12 187 LYS B O 1
ATOM 4976 N N . VAL B 1 188 ? 2.252 31.531 -2.199 1 98.19 188 VAL B N 1
ATOM 4977 C CA . VAL B 1 188 ? 2.115 31.234 -0.777 1 98.19 188 VAL B CA 1
ATOM 4978 C C . VAL B 1 188 ? 2.426 32.469 0.047 1 98.19 188 VAL B C 1
ATOM 4980 O O . VAL B 1 188 ? 3.518 33.031 -0.056 1 98.19 188 VAL B O 1
ATOM 4983 N N . ASP B 1 189 ? 1.467 32.906 0.799 1 97.88 189 ASP B N 1
ATOM 4984 C CA . ASP B 1 189 ? 1.677 34.031 1.723 1 97.88 189 ASP B CA 1
ATOM 4985 C C . ASP B 1 189 ? 2.023 33.531 3.121 1 97.88 189 ASP B C 1
ATOM 4987 O O . ASP B 1 189 ? 1.41 32.562 3.611 1 97.88 189 ASP B O 1
ATOM 4991 N N . LEU B 1 190 ? 2.979 34.188 3.678 1 98.19 190 LEU B N 1
ATOM 4992 C CA . LEU B 1 190 ? 3.416 33.75 5 1 98.19 190 LEU B CA 1
ATOM 4993 C C . LEU B 1 190 ? 3.02 34.75 6.066 1 98.19 190 LEU B C 1
ATOM 4995 O O . LEU B 1 190 ? 3.18 35.969 5.875 1 98.19 190 LEU B O 1
ATOM 4999 N N . GLN B 1 191 ? 2.406 34.281 7.031 1 98.25 191 GLN B N 1
ATOM 5000 C CA . GLN B 1 191 ? 2.213 35.062 8.266 1 98.25 191 GLN B CA 1
ATOM 5001 C C . GLN B 1 191 ? 3.178 34.562 9.352 1 98.25 191 GLN B C 1
ATOM 5003 O O . GLN B 1 191 ? 3.039 33.469 9.875 1 98.25 191 GLN B O 1
ATOM 5008 N N . ILE B 1 192 ? 4.105 35.438 9.672 1 98.12 192 ILE B N 1
ATOM 5009 C CA . ILE B 1 192 ? 5.152 35.062 10.633 1 98.12 192 ILE B CA 1
ATOM 5010 C C . ILE B 1 192 ? 4.855 35.719 11.984 1 98.12 192 ILE B C 1
ATOM 5012 O O . ILE B 1 192 ? 4.68 36.938 12.07 1 98.12 192 ILE B O 1
ATOM 5016 N N . LYS B 1 193 ? 4.859 34.906 13 1 97.88 193 LYS B N 1
ATOM 5017 C CA . LYS B 1 193 ? 4.613 35.406 14.344 1 97.88 193 LYS B CA 1
ATOM 5018 C C . LYS B 1 193 ? 5.766 36.312 14.82 1 97.88 193 LYS B C 1
ATOM 5020 O O . LYS B 1 193 ? 6.934 35.906 14.711 1 97.88 193 LYS B O 1
ATOM 5025 N N . PRO B 1 194 ? 5.465 37.406 15.312 1 98 194 PRO B N 1
ATOM 5026 C CA . PRO B 1 194 ? 6.531 38.281 15.82 1 98 194 PRO B CA 1
ATOM 5027 C C . PRO B 1 194 ? 7.164 37.75 17.109 1 98 194 PRO B C 1
ATOM 5029 O O . PRO B 1 194 ? 6.621 36.844 17.734 1 98 194 PRO B O 1
ATOM 5032 N N . VAL B 1 195 ? 8.289 38.344 17.375 1 97.75 195 VAL B N 1
ATOM 5033 C CA . VAL B 1 195 ? 8.977 38.094 18.641 1 97.75 195 VAL B CA 1
ATOM 5034 C C . VAL B 1 195 ? 8.945 39.344 19.516 1 97.75 195 VAL B C 1
ATOM 5036 O O . VAL B 1 195 ? 9.039 40.469 19 1 97.75 195 VAL B O 1
ATOM 5039 N N . PHE B 1 196 ? 8.805 39.156 20.797 1 97.81 196 PHE B N 1
ATOM 5040 C CA . PHE B 1 196 ? 8.75 40.25 21.75 1 97.81 196 PHE B CA 1
ATOM 5041 C C . PHE B 1 196 ? 9.828 40.094 22.812 1 97.81 196 PHE B C 1
ATOM 5043 O O . PHE B 1 196 ? 9.969 39.031 23.406 1 97.81 196 PHE B O 1
ATOM 5050 N N . ILE B 1 197 ? 10.547 41.156 22.984 1 97.94 197 ILE B N 1
ATOM 5051 C CA . ILE B 1 197 ? 11.625 41.156 23.969 1 97.94 197 ILE B CA 1
ATOM 5052 C C . ILE B 1 197 ? 11.461 42.312 24.922 1 97.94 197 ILE B C 1
ATOM 5054 O O . ILE B 1 197 ? 11.367 43.469 24.484 1 97.94 197 ILE B O 1
ATOM 5058 N N . TYR B 1 198 ? 11.453 41.969 26.172 1 97.06 198 TYR B N 1
ATOM 5059 C CA . TYR B 1 198 ? 11.391 42.969 27.219 1 97.06 198 TYR B CA 1
ATOM 5060 C C . TYR B 1 198 ? 12.789 43.438 27.609 1 97.06 198 TYR B C 1
ATOM 5062 O O . TYR B 1 198 ? 13.719 42.656 27.703 1 97.06 198 TYR B O 1
ATOM 5070 N N . GLY B 1 199 ? 12.867 44.812 27.781 1 97.25 199 GLY B N 1
ATOM 5071 C CA . GLY B 1 199 ? 14.148 45.375 28.188 1 97.25 199 GLY B CA 1
ATOM 5072 C C . GLY B 1 199 ? 14.031 46.781 28.781 1 97.25 199 GLY B C 1
ATOM 5073 O O . GLY B 1 199 ? 12.93 47.25 29.062 1 97.25 199 GLY B O 1
ATOM 5074 N N . ILE B 1 200 ? 15.328 47.312 29.047 1 97.19 200 ILE B N 1
ATOM 5075 C CA . ILE B 1 200 ? 15.477 48.656 29.609 1 97.19 200 ILE B CA 1
ATOM 5076 C C . ILE B 1 200 ? 16.453 49.469 28.766 1 97.19 200 ILE B C 1
ATOM 5078 O O . ILE B 1 200 ? 17.484 48.938 28.328 1 97.19 200 ILE B O 1
ATOM 5082 N N . TYR B 1 201 ? 16.047 50.719 28.547 1 97.94 201 TYR B N 1
ATOM 5083 C CA . TYR B 1 201 ? 17.031 51.562 27.859 1 97.94 201 TYR B CA 1
ATOM 5084 C C . TYR B 1 201 ? 17.359 52.781 28.688 1 97.94 201 TYR B C 1
ATOM 5086 O O . TYR B 1 201 ? 16.562 53.219 29.531 1 97.94 201 TYR B O 1
ATOM 5094 N N . LYS B 1 202 ? 18.547 53.344 28.438 1 98.06 202 LYS B N 1
ATOM 5095 C CA . LYS B 1 202 ? 18.969 54.656 28.922 1 98.06 202 LYS B CA 1
ATOM 5096 C C . LYS B 1 202 ? 19.359 55.562 27.766 1 98.06 202 LYS B C 1
ATOM 5098 O O . LYS B 1 202 ? 20.109 55.156 26.875 1 98.06 202 LYS B O 1
ATOM 5103 N N . LYS B 1 203 ? 18.719 56.594 27.719 1 98 203 LYS B N 1
ATOM 5104 C CA . LYS B 1 203 ? 19.078 57.656 26.797 1 98 203 LYS B CA 1
ATOM 5105 C C . LYS B 1 203 ? 20.078 58.625 27.422 1 98 203 LYS B C 1
ATOM 5107 O O . LYS B 1 203 ? 19.688 59.469 28.234 1 98 203 LYS B O 1
ATOM 5112 N N . LYS B 1 204 ? 21.312 58.625 27.016 1 96.44 204 LYS B N 1
ATOM 5113 C CA . LYS B 1 204 ? 22.406 59.25 27.734 1 96.44 204 LYS B CA 1
ATOM 5114 C C . LYS B 1 204 ? 22.656 60.688 27.203 1 96.44 204 LYS B C 1
ATOM 5116 O O . LYS B 1 204 ? 23.328 61.469 27.859 1 96.44 204 LYS B O 1
ATOM 5121 N N . ALA B 1 205 ? 22.125 60.906 26.094 1 94.94 205 ALA B N 1
ATOM 5122 C CA . ALA B 1 205 ? 22.406 62.188 25.453 1 94.94 205 ALA B CA 1
ATOM 5123 C C . ALA B 1 205 ? 21.125 62.938 25.141 1 94.94 205 ALA B C 1
ATOM 5125 O O . ALA B 1 205 ? 20.047 62.344 25.047 1 94.94 205 ALA B O 1
ATOM 5126 N N . ARG B 1 206 ? 21.359 64.25 25.062 1 94.44 206 ARG B N 1
ATOM 5127 C CA . ARG B 1 206 ? 20.281 65.125 24.609 1 94.44 206 ARG B CA 1
ATOM 5128 C C . ARG B 1 206 ? 20.266 65.25 23.094 1 94.44 206 ARG B C 1
ATOM 5130 O O . ARG B 1 206 ? 21.234 64.875 22.438 1 94.44 206 ARG B O 1
ATOM 5137 N N . ASN B 1 207 ? 19.156 65.5 22.422 1 92.06 207 ASN B N 1
ATOM 5138 C CA . ASN B 1 207 ? 18.969 65.562 20.984 1 92.06 207 ASN B CA 1
ATOM 5139 C C . ASN B 1 207 ? 18.859 64.188 20.375 1 92.06 207 ASN B C 1
ATOM 5141 O O . ASN B 1 207 ? 19.391 63.938 19.297 1 92.06 207 ASN B O 1
ATOM 5145 N N . VAL B 1 208 ? 18.484 63.312 21.156 1 95.31 208 VAL B N 1
ATOM 5146 C CA . VAL B 1 208 ? 18.172 61.969 20.734 1 95.31 208 VAL B CA 1
ATOM 5147 C C . VAL B 1 208 ? 16.688 61.688 20.922 1 95.31 208 VAL B C 1
ATOM 5149 O O . VAL B 1 208 ? 16.141 61.875 22.016 1 95.31 208 VAL B O 1
ATOM 5152 N N . SER B 1 209 ? 16.016 61.344 19.859 1 95.25 209 SER B N 1
ATOM 5153 C CA . SER B 1 209 ? 14.594 61.031 19.984 1 95.25 209 SER B CA 1
ATOM 5154 C C . SER B 1 209 ? 14.375 59.594 20.469 1 95.25 209 SER B C 1
ATOM 5156 O O . SER B 1 209 ? 15.281 58.781 20.391 1 95.25 209 SER B O 1
ATOM 5158 N N . GLN B 1 210 ? 13.211 59.375 20.984 1 95.25 210 GLN B N 1
ATOM 5159 C CA . GLN B 1 210 ? 12.883 58.031 21.359 1 95.25 210 GLN B CA 1
ATOM 5160 C C . GLN B 1 210 ? 12.594 57.156 20.125 1 95.25 210 GLN B C 1
ATOM 5162 O O . GLN B 1 210 ? 13.195 56.094 19.953 1 95.25 210 GLN B O 1
ATOM 5167 N N . SER B 1 211 ? 11.625 57.688 19.328 1 92.44 211 SER B N 1
ATOM 5168 C CA . SER B 1 211 ? 11.273 57.031 18.078 1 92.44 211 SER B CA 1
ATOM 5169 C C . SER B 1 211 ? 11.984 57.688 16.891 1 92.44 211 SER B C 1
ATOM 5171 O O . SER B 1 211 ? 12.445 58.812 17 1 92.44 211 SER B O 1
ATOM 5173 N N . GLU B 1 212 ? 11.977 56.906 15.859 1 88.38 212 GLU B N 1
ATOM 5174 C CA . GLU B 1 212 ? 12.562 57.5 14.664 1 88.38 212 GLU B CA 1
ATOM 5175 C C . GLU B 1 212 ? 11.75 58.719 14.195 1 88.38 212 GLU B C 1
ATOM 5177 O O . GLU B 1 212 ? 10.523 58.656 14.086 1 88.38 212 GLU B O 1
ATOM 5182 N N . TRP B 1 213 ? 12.43 59.781 14.016 1 83.69 213 TRP B N 1
ATOM 5183 C CA . TRP B 1 213 ? 11.82 61.031 13.641 1 83.69 213 TRP B CA 1
ATOM 5184 C C . TRP B 1 213 ? 12.797 61.906 12.836 1 83.69 213 TRP B C 1
ATOM 5186 O O . TRP B 1 213 ? 13.648 61.375 12.117 1 83.69 213 TRP B O 1
ATOM 5196 N N . LYS B 1 214 ? 12.688 63.188 12.992 1 82.5 214 LYS B N 1
ATOM 5197 C CA . LYS B 1 214 ? 13.508 64.125 12.227 1 82.5 214 LYS B CA 1
ATOM 5198 C C . LYS B 1 214 ? 14.938 64.188 12.758 1 82.5 214 LYS B C 1
ATOM 5200 O O . LYS B 1 214 ? 15.852 64.625 12.062 1 82.5 214 LYS B O 1
ATOM 5205 N N . TYR B 1 215 ? 15.18 63.594 13.875 1 85.44 215 TYR B N 1
ATOM 5206 C CA . TYR B 1 215 ? 16.516 63.625 14.469 1 85.44 215 TYR B CA 1
ATOM 5207 C C . TYR B 1 215 ? 17.328 62.406 14.016 1 85.44 215 TYR B C 1
ATOM 5209 O O . TYR B 1 215 ? 16.781 61.344 13.758 1 85.44 215 TYR B O 1
ATOM 5217 N N . PRO B 1 216 ? 18.578 62.594 13.82 1 85.69 216 PRO B N 1
ATOM 5218 C CA . PRO B 1 216 ? 19.438 61.531 13.258 1 85.69 216 PRO B CA 1
ATOM 5219 C C . PRO B 1 216 ? 19.578 60.312 14.172 1 85.69 216 PRO B C 1
ATOM 5221 O O . PRO B 1 216 ? 19.828 59.219 13.695 1 85.69 216 PRO B O 1
ATOM 5224 N N . TYR B 1 217 ? 19.453 60.594 15.5 1 91.31 217 TYR B N 1
ATOM 5225 C CA . TYR B 1 217 ? 19.641 59.5 16.438 1 91.31 217 TYR B CA 1
ATOM 5226 C C . TYR B 1 217 ? 18.359 59.25 17.234 1 91.31 217 TYR B C 1
ATOM 5228 O O . TYR B 1 217 ? 17.609 60.156 17.531 1 91.31 217 TYR B O 1
ATOM 5236 N N . SER B 1 218 ? 18.109 58 17.469 1 95.12 218 SER B N 1
ATOM 5237 C CA . SER B 1 218 ? 16.938 57.625 18.266 1 95.12 218 SER B CA 1
ATOM 5238 C C . SER B 1 218 ? 17.172 56.312 19.031 1 95.12 218 SER B C 1
ATOM 5240 O O . SER B 1 218 ? 18.031 55.531 18.656 1 95.12 218 SER B O 1
ATOM 5242 N N . VAL B 1 219 ? 16.516 56.188 20.047 1 96.94 219 VAL B N 1
ATOM 5243 C CA . VAL B 1 219 ? 16.547 54.969 20.828 1 96.94 219 VAL B CA 1
ATOM 5244 C C . VAL B 1 219 ? 16.094 53.781 19.953 1 96.94 219 VAL B C 1
ATOM 5246 O O . VAL B 1 219 ? 16.703 52.719 19.984 1 96.94 219 VAL B O 1
ATOM 5249 N N . GLU B 1 220 ? 15.047 53.969 19.188 1 96.25 220 GLU B N 1
ATOM 5250 C CA . GLU B 1 220 ? 14.508 52.938 18.297 1 96.25 220 GLU B CA 1
ATOM 5251 C C . GLU B 1 220 ? 15.555 52.469 17.312 1 96.25 220 GLU B C 1
ATOM 5253 O O . GLU B 1 220 ? 15.641 51.25 17.016 1 96.25 220 GLU B O 1
ATOM 5258 N N . ARG B 1 221 ? 16.281 53.344 16.75 1 94.94 221 ARG B N 1
ATOM 5259 C CA . ARG B 1 221 ? 17.344 53 15.82 1 94.94 221 ARG B CA 1
ATOM 5260 C C . ARG B 1 221 ? 18.391 52.125 16.5 1 94.94 221 ARG B C 1
ATOM 5262 O O . ARG B 1 221 ? 18.906 51.156 15.906 1 94.94 221 ARG B O 1
ATOM 5269 N N . ALA B 1 222 ? 18.719 52.438 17.719 1 95.81 222 ALA B N 1
ATOM 5270 C CA . ALA B 1 222 ? 19.672 51.656 18.469 1 95.81 222 ALA B CA 1
ATOM 5271 C C . ALA B 1 222 ? 19.141 50.219 18.703 1 95.81 222 ALA B C 1
ATOM 5273 O O . ALA B 1 222 ? 19.875 49.25 18.594 1 95.81 222 ALA B O 1
ATOM 5274 N N . VAL B 1 223 ? 17.875 50.156 19.047 1 97.06 223 VAL B N 1
ATOM 5275 C CA . VAL B 1 223 ? 17.25 48.875 19.25 1 97.06 223 VAL B CA 1
ATOM 5276 C C . VAL B 1 223 ? 17.266 48.062 17.953 1 97.06 223 VAL B C 1
ATOM 5278 O O . VAL B 1 223 ? 17.562 46.844 17.969 1 97.06 223 VAL B O 1
ATOM 5281 N N . ARG B 1 224 ? 16.922 48.688 16.859 1 96.31 224 ARG B N 1
ATOM 5282 C CA . ARG B 1 224 ? 16.938 48.031 15.555 1 96.31 224 ARG B CA 1
ATOM 5283 C C . ARG B 1 224 ? 18.312 47.5 15.219 1 96.31 224 ARG B C 1
ATOM 5285 O O . ARG B 1 224 ? 18.438 46.375 14.703 1 96.31 224 ARG B O 1
ATOM 5292 N N . LYS B 1 225 ? 19.297 48.281 15.5 1 95.56 225 LYS B N 1
ATOM 5293 C CA . LYS B 1 225 ? 20.672 47.844 15.25 1 95.56 225 LYS B CA 1
ATOM 5294 C C . LYS B 1 225 ? 21.031 46.625 16.125 1 95.56 225 LYS B C 1
ATOM 5296 O O . LYS B 1 225 ? 21.609 45.656 15.648 1 95.56 225 LYS B O 1
ATOM 5301 N N . ALA B 1 226 ? 20.703 46.719 17.359 1 96.56 226 ALA B N 1
ATOM 5302 C CA . ALA B 1 226 ? 21.031 45.656 18.312 1 96.56 226 ALA B CA 1
ATOM 5303 C C . ALA B 1 226 ? 20.344 44.344 17.953 1 96.56 226 ALA B C 1
ATOM 5305 O O . ALA B 1 226 ? 20.891 43.281 18.172 1 96.56 226 ALA B O 1
ATOM 5306 N N . LEU B 1 227 ? 19.172 44.406 17.406 1 97.5 227 LEU B N 1
ATOM 5307 C CA . LEU B 1 227 ? 18.359 43.219 17.141 1 97.5 227 LEU B CA 1
ATOM 5308 C C . LEU B 1 227 ? 18.359 42.875 15.648 1 97.5 227 LEU B C 1
ATOM 5310 O O . LEU B 1 227 ? 17.531 42.094 15.18 1 97.5 227 LEU B O 1
ATOM 5314 N N . SER B 1 228 ? 19.234 43.406 14.883 1 96.56 228 SER B N 1
ATOM 5315 C CA . SER B 1 228 ? 19.297 43.25 13.43 1 96.56 228 SER B CA 1
ATOM 5316 C C . SER B 1 228 ? 19.469 41.781 13.039 1 96.56 228 SER B C 1
ATOM 5318 O O . SER B 1 228 ? 19 41.344 11.984 1 96.56 228 SER B O 1
ATOM 5320 N N . PRO B 1 229 ? 20.094 40.969 13.938 1 96.69 229 PRO B N 1
ATOM 5321 C CA . PRO B 1 229 ? 20.297 39.594 13.555 1 96.69 229 PRO B CA 1
ATOM 5322 C C . PRO B 1 229 ? 18.984 38.812 13.43 1 96.69 229 PRO B C 1
ATOM 5324 O O . PRO B 1 229 ? 18.938 37.75 12.805 1 96.69 229 PRO B O 1
ATOM 5327 N N . PHE B 1 230 ? 17.953 39.219 13.984 1 97.06 230 PHE B N 1
ATOM 5328 C CA . PHE B 1 230 ? 16.656 38.562 13.867 1 97.06 230 PHE B CA 1
ATOM 5329 C C . PHE B 1 230 ? 16.141 38.625 12.438 1 97.06 230 PHE B C 1
ATOM 5331 O O . PHE B 1 230 ? 15.391 37.75 12 1 97.06 230 PHE B O 1
ATOM 5338 N N . GLY B 1 231 ? 16.406 39.594 11.664 1 93.62 231 GLY B N 1
ATOM 5339 C CA . GLY B 1 231 ? 15.945 39.75 10.297 1 93.62 231 GLY B CA 1
ATOM 5340 C C . GLY B 1 231 ? 14.508 40.219 10.211 1 93.62 231 GLY B C 1
ATOM 5341 O O . GLY B 1 231 ? 13.617 39.469 9.828 1 93.62 231 GLY B O 1
ATOM 5342 N N . GLY B 1 232 ? 14.102 41.344 10.594 1 94.88 232 GLY B N 1
ATOM 5343 C CA . GLY B 1 232 ? 12.75 41.875 10.523 1 94.88 232 GLY B CA 1
ATOM 5344 C C . GLY B 1 232 ? 12.664 43.312 10.953 1 94.88 232 GLY B C 1
ATOM 5345 O O . GLY B 1 232 ? 13.672 43.938 11.297 1 94.88 232 GLY B O 1
ATOM 5346 N N . GLU B 1 233 ? 11.508 43.781 10.891 1 96.31 233 GLU B N 1
ATOM 5347 C CA . GLU B 1 233 ? 11.25 45.125 11.336 1 96.31 233 GLU B CA 1
ATOM 5348 C C . GLU B 1 233 ? 11.109 45.219 12.852 1 96.31 233 GLU B C 1
ATOM 5350 O O . GLU B 1 233 ? 10.453 44.344 13.461 1 96.31 233 GLU B O 1
ATOM 5355 N N . VAL B 1 234 ? 11.758 46.219 13.398 1 96.81 234 VAL B N 1
ATOM 5356 C CA . VAL B 1 234 ? 11.734 46.344 14.852 1 96.81 234 VAL B CA 1
ATOM 5357 C C . VAL B 1 234 ? 10.891 47.562 15.25 1 96.81 234 VAL B C 1
ATOM 5359 O O . VAL B 1 234 ? 11.039 48.625 14.672 1 96.81 234 VAL B O 1
ATOM 5362 N N . VAL B 1 235 ? 10.023 47.312 16.172 1 97 235 VAL B N 1
ATOM 5363 C CA . VAL B 1 235 ? 9.172 48.375 16.719 1 97 235 VAL B CA 1
ATOM 5364 C C . VAL B 1 235 ? 9.406 48.5 18.219 1 97 235 VAL B C 1
ATOM 5366 O O . VAL B 1 235 ? 9.477 47.5 18.938 1 97 235 VAL B O 1
ATOM 5369 N N . LEU B 1 236 ? 9.516 49.75 18.688 1 97.12 236 LEU B N 1
ATOM 5370 C CA . LEU B 1 236 ? 9.758 50.031 20.094 1 97.12 236 LEU B CA 1
ATOM 5371 C C . LEU B 1 236 ? 8.469 50.438 20.797 1 97.12 236 LEU B C 1
ATOM 5373 O O . LEU B 1 236 ? 7.785 51.375 20.375 1 97.12 236 LEU B O 1
ATOM 5377 N N . HIS B 1 237 ? 8.18 49.719 21.844 1 96.44 237 HIS B N 1
ATOM 5378 C CA . HIS B 1 237 ? 7.09 50.062 22.75 1 96.44 237 HIS B CA 1
ATOM 5379 C C . HIS B 1 237 ? 7.621 50.438 24.141 1 96.44 237 HIS B C 1
ATOM 5381 O O . HIS B 1 237 ? 7.902 49.531 24.953 1 96.44 237 HIS B O 1
ATOM 5387 N N . ALA B 1 238 ? 7.629 51.625 24.453 1 94.94 238 ALA B N 1
ATOM 5388 C CA . ALA B 1 238 ? 8.266 52.031 25.703 1 94.94 238 ALA B CA 1
ATOM 5389 C C . ALA B 1 238 ? 7.234 52.531 26.703 1 94.94 238 ALA B C 1
ATOM 5391 O O . ALA B 1 238 ? 6.113 52.875 26.344 1 94.94 238 ALA B O 1
ATOM 5392 N N . SER B 1 239 ? 7.688 52.469 27.953 1 93.31 239 SER B N 1
ATOM 5393 C CA . SER B 1 239 ? 6.871 52.969 29.047 1 93.31 239 SER B CA 1
ATOM 5394 C C . SER B 1 239 ? 6.992 54.5 29.141 1 93.31 239 SER B C 1
ATOM 5396 O O . SER B 1 239 ? 7.793 55.031 29.938 1 93.31 239 SER B O 1
ATOM 5398 N N . GLY B 1 240 ? 6.168 55.188 28.359 1 89.75 240 GLY B N 1
ATOM 5399 C CA . GLY B 1 240 ? 6.25 56.656 28.328 1 89.75 240 GLY B CA 1
ATOM 5400 C C . GLY B 1 240 ? 7.207 57.156 27.266 1 89.75 240 GLY B C 1
ATOM 5401 O O . GLY B 1 240 ? 7.754 56.375 26.484 1 89.75 240 GLY B O 1
ATOM 5402 N N . ARG B 1 241 ? 7.301 58.469 27.266 1 92.06 241 ARG B N 1
ATOM 5403 C CA . ARG B 1 241 ? 8.141 59.125 26.297 1 92.06 241 ARG B CA 1
ATOM 5404 C C . ARG B 1 241 ? 8.797 60.375 26.891 1 92.06 241 ARG B C 1
ATOM 5406 O O . ARG B 1 241 ? 8.195 61.062 27.734 1 92.06 241 ARG B O 1
ATOM 5413 N N . GLU B 1 242 ? 10.094 60.5 26.562 1 92.75 242 GLU B N 1
ATOM 5414 C CA . GLU B 1 242 ? 10.781 61.719 26.938 1 92.75 242 GLU B CA 1
ATOM 5415 C C . GLU B 1 242 ? 11.062 62.594 25.703 1 92.75 242 GLU B C 1
ATOM 5417 O O . GLU B 1 242 ? 11.195 62.062 24.594 1 92.75 242 GLU B O 1
ATOM 5422 N N . ASP B 1 243 ? 11.133 63.844 25.953 1 93 243 ASP B N 1
ATOM 5423 C CA . ASP B 1 243 ? 11.422 64.75 24.859 1 93 243 ASP B CA 1
ATOM 5424 C C . ASP B 1 243 ? 12.836 64.562 24.328 1 93 243 ASP B C 1
ATOM 5426 O O . ASP B 1 243 ? 13.672 63.938 24.984 1 93 243 ASP B O 1
ATOM 5430 N N . VAL B 1 244 ? 13.078 65.062 23.203 1 94.75 244 VAL B N 1
ATOM 5431 C CA . VAL B 1 244 ? 14.336 64.938 22.484 1 94.75 244 VAL B CA 1
ATOM 5432 C C . VAL B 1 244 ? 15.484 65.5 23.328 1 94.75 244 VAL B C 1
ATOM 5434 O O . VAL B 1 244 ? 16.594 65 23.312 1 94.75 244 VAL B O 1
ATOM 5437 N N . ASP B 1 245 ? 15.172 66.5 24.062 1 95 245 ASP B N 1
ATOM 5438 C CA . ASP B 1 245 ? 16.219 67.188 24.812 1 95 245 ASP B CA 1
ATOM 5439 C C . ASP B 1 245 ? 16.25 66.75 26.266 1 95 245 ASP B C 1
ATOM 5441 O O . ASP B 1 245 ? 16.844 67.375 27.125 1 95 245 ASP B O 1
ATOM 5445 N N . VAL B 1 246 ? 15.633 65.688 26.516 1 97.06 246 VAL B N 1
ATOM 5446 C CA . VAL B 1 246 ? 15.609 65.125 27.859 1 97.06 246 VAL B CA 1
ATOM 5447 C C . VAL B 1 246 ? 16.359 63.781 27.875 1 97.06 246 VAL B C 1
ATOM 5449 O O . VAL B 1 246 ? 16.203 62.969 26.953 1 97.06 246 VAL B O 1
ATOM 5452 N N . ARG B 1 247 ? 17.172 63.531 28.875 1 97.81 247 ARG B N 1
ATOM 5453 C CA . ARG B 1 247 ? 17.844 62.25 29.031 1 97.81 247 ARG B CA 1
ATOM 5454 C C . ARG B 1 247 ? 17.031 61.312 29.938 1 97.81 247 ARG B C 1
ATOM 5456 O O . ARG B 1 247 ? 16.219 61.781 30.734 1 97.81 247 ARG B O 1
ATOM 5463 N N . ALA B 1 248 ? 17.125 60.125 29.703 1 97.06 248 ALA B N 1
ATOM 5464 C CA . ALA B 1 248 ? 16.578 59.094 30.594 1 97.06 248 ALA B CA 1
ATOM 5465 C C . ALA B 1 248 ? 17.703 58.281 31.234 1 97.06 248 ALA B C 1
ATOM 5467 O O . ALA B 1 248 ? 18.359 57.469 30.578 1 97.06 248 ALA B O 1
ATOM 5468 N N . LEU B 1 249 ? 17.812 58.531 32.438 1 97.19 249 LEU B N 1
ATOM 5469 C CA . LEU B 1 249 ? 18.953 57.969 33.188 1 97.19 249 LEU B CA 1
ATOM 5470 C C . LEU B 1 249 ? 18.469 57.125 34.344 1 97.19 249 LEU B C 1
ATOM 5472 O O . LEU B 1 249 ? 17.438 56.438 34.25 1 97.19 249 LEU B O 1
ATOM 5476 N N . GLY B 1 250 ? 19.266 56.938 35.375 1 95.38 250 GLY B N 1
ATOM 5477 C CA . GLY B 1 250 ? 18.859 56.188 36.562 1 95.38 250 GLY B CA 1
ATOM 5478 C C . GLY B 1 250 ? 18.516 54.75 36.281 1 95.38 250 GLY B C 1
ATOM 5479 O O . GLY B 1 250 ? 19.328 54 35.719 1 95.38 250 GLY B O 1
ATOM 5480 N N . THR B 1 251 ? 17.25 54.375 36.531 1 94.5 251 THR B N 1
ATOM 5481 C CA . THR B 1 251 ? 16.797 53 36.406 1 94.5 251 THR B CA 1
ATOM 5482 C C . THR B 1 251 ? 16.625 52.625 34.938 1 94.5 251 THR B C 1
ATOM 5484 O O . THR B 1 251 ? 16.531 51.469 34.594 1 94.5 251 THR B O 1
ATOM 5487 N N . GLY B 1 252 ? 16.594 53.594 34.219 1 95.5 252 GLY B N 1
ATOM 5488 C CA . GLY B 1 252 ? 16.25 53.375 32.812 1 95.5 252 GLY B CA 1
ATOM 5489 C C . GLY B 1 252 ? 14.758 53.344 32.562 1 95.5 252 GLY B C 1
ATOM 5490 O O . GLY B 1 252 ? 13.961 53.5 33.5 1 95.5 252 GLY B O 1
ATOM 5491 N N . ARG B 1 253 ? 14.406 53.188 31.312 1 95.81 253 ARG B N 1
ATOM 5492 C CA . ARG B 1 253 ? 13.008 53.125 30.906 1 95.81 253 ARG B CA 1
ATOM 5493 C C . ARG B 1 253 ? 12.68 51.75 30.328 1 95.81 253 ARG B C 1
ATOM 5495 O O . ARG B 1 253 ? 13.359 51.281 29.406 1 95.81 253 ARG B O 1
ATOM 5502 N N . PRO B 1 254 ? 11.641 51.125 30.891 1 95.81 254 PRO B N 1
ATOM 5503 C CA . PRO B 1 254 ? 11.242 49.844 30.359 1 95.81 254 PRO B CA 1
ATOM 5504 C C . PRO B 1 254 ? 10.664 49.938 28.938 1 95.81 254 PRO B C 1
ATOM 5506 O O . PRO B 1 254 ? 9.977 50.906 28.609 1 95.81 254 PRO B O 1
ATOM 5509 N N . PHE B 1 255 ? 10.891 48.844 28.188 1 96.69 255 PHE B N 1
ATOM 5510 C CA . PHE B 1 255 ? 10.336 48.812 26.844 1 96.69 255 PHE B CA 1
ATOM 5511 C C . PHE B 1 255 ? 10.148 47.344 26.391 1 96.69 255 PHE B C 1
ATOM 5513 O O . PHE B 1 255 ? 10.656 46.438 27.031 1 96.69 255 PHE B O 1
ATOM 5520 N N . VAL B 1 256 ? 9.297 47.219 25.391 1 97.38 256 VAL B N 1
ATOM 5521 C CA . VAL B 1 256 ? 9.18 45.969 24.656 1 97.38 256 VAL B CA 1
ATOM 5522 C C . VAL B 1 256 ? 9.539 46.188 23.188 1 97.38 256 VAL B C 1
ATOM 5524 O O . VAL B 1 256 ? 8.992 47.062 22.531 1 97.38 256 VAL B O 1
ATOM 5527 N N . ALA B 1 257 ? 10.531 45.406 22.766 1 98 257 ALA B N 1
ATOM 5528 C CA . ALA B 1 257 ? 10.883 45.406 21.344 1 98 257 ALA B CA 1
ATOM 5529 C C . ALA B 1 257 ? 10.109 44.344 20.594 1 98 257 ALA B C 1
ATOM 5531 O O . ALA B 1 257 ? 10.148 43.156 20.969 1 98 257 ALA B O 1
ATOM 5532 N N . GLU B 1 258 ? 9.391 44.75 19.625 1 98.12 258 GLU B N 1
ATOM 5533 C CA . GLU B 1 258 ? 8.688 43.812 18.734 1 98.12 258 GLU B CA 1
ATOM 5534 C C . GLU B 1 258 ? 9.453 43.625 17.422 1 98.12 258 GLU B C 1
ATOM 5536 O O . GLU B 1 258 ? 9.703 44.594 16.703 1 98.12 258 GLU B O 1
ATOM 5541 N N . VAL B 1 259 ? 9.875 42.469 17.203 1 97.94 259 VAL B N 1
ATOM 5542 C CA . VAL B 1 259 ? 10.477 42.156 15.914 1 97.94 259 VAL B CA 1
ATOM 5543 C C . VAL B 1 259 ? 9.43 41.531 14.992 1 97.94 259 VAL B C 1
ATOM 5545 O O . VAL B 1 259 ? 9.023 40.375 15.203 1 97.94 259 VAL B O 1
ATOM 5548 N N . LYS B 1 260 ? 9.078 42.25 13.992 1 97.62 260 LYS B N 1
ATOM 5549 C CA . LYS B 1 260 ? 8.086 41.781 13.039 1 97.62 260 LYS B CA 1
ATOM 5550 C C . LYS B 1 260 ? 8.719 40.875 11.977 1 97.62 260 LYS B C 1
ATOM 5552 O O . LYS B 1 260 ? 9.82 41.156 11.5 1 97.62 260 LYS B O 1
ATOM 5557 N N . ARG B 1 261 ? 8.039 39.719 11.664 1 97.5 261 ARG B N 1
ATOM 5558 C CA . ARG B 1 261 ? 8.438 38.781 10.633 1 97.5 261 ARG B CA 1
ATOM 5559 C C . ARG B 1 261 ? 9.906 38.406 10.758 1 97.5 261 ARG B C 1
ATOM 5561 O O . ARG B 1 261 ? 10.672 38.531 9.797 1 97.5 261 ARG B O 1
ATOM 5568 N N . PRO B 1 262 ? 10.273 37.969 11.914 1 97.88 262 PRO B N 1
ATOM 5569 C CA . PRO B 1 262 ? 11.695 37.656 12.102 1 97.88 262 PRO B CA 1
ATOM 5570 C C . PRO B 1 262 ? 12.125 36.438 11.273 1 97.88 262 PRO B C 1
ATOM 5572 O O . PRO B 1 262 ? 11.391 35.438 11.18 1 97.88 262 PRO B O 1
ATOM 5575 N N . LYS B 1 263 ? 13.281 36.5 10.719 1 97.75 263 LYS B N 1
ATOM 5576 C CA . LYS B 1 263 ? 13.867 35.344 10.023 1 97.75 263 LYS B CA 1
ATOM 5577 C C . LYS B 1 263 ? 14.438 34.344 11.008 1 97.75 263 LYS B C 1
ATOM 5579 O O . LYS B 1 263 ? 14.344 33.125 10.797 1 97.75 263 LYS B O 1
ATOM 5584 N N . ARG B 1 264 ? 14.984 34.938 12.055 1 97.31 264 ARG B N 1
ATOM 5585 C CA . ARG B 1 264 ? 15.445 34.125 13.188 1 97.31 264 ARG B CA 1
ATOM 5586 C C . ARG B 1 264 ? 14.625 34.438 14.438 1 97.31 264 ARG B C 1
ATOM 5588 O O . ARG B 1 264 ? 14.156 35.562 14.625 1 97.31 264 ARG B O 1
ATOM 5595 N N . ARG B 1 265 ? 14.461 33.375 15.289 1 94.94 265 ARG B N 1
ATOM 5596 C CA . ARG B 1 265 ? 13.539 33.625 16.391 1 94.94 265 ARG B CA 1
ATOM 5597 C C . ARG B 1 265 ? 14.133 33.156 17.719 1 94.94 265 ARG B C 1
ATOM 5599 O O . ARG B 1 265 ? 13.68 33.594 18.781 1 94.94 265 ARG B O 1
ATOM 5606 N N . ARG B 1 266 ? 15.242 32.438 17.734 1 91.25 266 ARG B N 1
ATOM 5607 C CA . ARG B 1 266 ? 15.812 31.875 18.969 1 91.25 266 ARG B CA 1
ATOM 5608 C C . ARG B 1 266 ? 17.234 32.406 19.188 1 91.25 266 ARG B C 1
ATOM 5610 O O . ARG B 1 266 ? 18.141 31.625 19.453 1 91.25 266 ARG B O 1
ATOM 5617 N N . LEU B 1 267 ? 17.375 33.656 19.141 1 95.25 267 LEU B N 1
ATOM 5618 C CA . LEU B 1 267 ? 18.688 34.219 19.375 1 95.25 267 LEU B CA 1
ATOM 5619 C C . LEU B 1 267 ? 18.922 34.438 20.875 1 95.25 267 LEU B C 1
ATOM 5621 O O . LEU B 1 267 ? 17.984 34.688 21.625 1 95.25 267 LEU B O 1
ATOM 5625 N N . PRO B 1 268 ? 20.109 34.219 21.359 1 95.12 268 PRO B N 1
ATOM 5626 C CA . PRO B 1 268 ? 20.438 34.406 22.781 1 95.12 268 PRO B CA 1
ATOM 5627 C C . PRO B 1 268 ? 20.578 35.875 23.172 1 95.12 268 PRO B C 1
ATOM 5629 O O . PRO B 1 268 ? 21.688 36.312 23.5 1 95.12 268 PRO B O 1
ATOM 5632 N N . VAL B 1 269 ? 19.516 36.625 23.297 1 94.06 269 VAL B N 1
ATOM 5633 C CA . VAL B 1 269 ? 19.578 38.062 23.578 1 94.06 269 VAL B CA 1
ATOM 5634 C C . VAL B 1 269 ? 19.234 38.312 25.047 1 94.06 269 VAL B C 1
ATOM 5636 O O . VAL B 1 269 ? 19.438 39.406 25.562 1 94.06 269 VAL B O 1
ATOM 5639 N N . GLU B 1 270 ? 18.797 37.281 25.703 1 94.12 270 GLU B N 1
ATOM 5640 C CA . GLU B 1 270 ? 18.438 37.469 27.094 1 94.12 270 GLU B CA 1
ATOM 5641 C C . GLU B 1 270 ? 19.672 37.781 27.953 1 94.12 270 GLU B C 1
ATOM 5643 O O . GLU B 1 270 ? 20.656 37.031 27.938 1 94.12 270 GLU B O 1
ATOM 5648 N N . GLY B 1 271 ? 19.547 38.844 28.656 1 93.56 271 GLY B N 1
ATOM 5649 C CA . GLY B 1 271 ? 20.641 39.25 29.516 1 93.56 271 GLY B CA 1
ATOM 5650 C C . GLY B 1 271 ? 21.719 40 28.781 1 93.56 271 GLY B C 1
ATOM 5651 O O . GLY B 1 271 ? 22.688 40.469 29.391 1 93.56 271 GLY B O 1
ATOM 5652 N N . SER B 1 272 ? 21.516 40.25 27.547 1 95.56 272 SER B N 1
ATOM 5653 C CA . SER B 1 272 ? 22.531 40.938 26.75 1 95.56 272 SER B CA 1
ATOM 5654 C C . SER B 1 272 ? 22.375 42.438 26.844 1 95.56 272 SER B C 1
ATOM 5656 O O . SER B 1 272 ? 21.281 42.938 27.172 1 95.56 272 SER B O 1
ATOM 5658 N N . GLU B 1 273 ? 23.531 43.125 26.531 1 96.31 273 GLU B N 1
ATOM 5659 C CA . GLU B 1 273 ? 23.547 44.594 26.547 1 96.31 273 GLU B CA 1
ATOM 5660 C C . GLU B 1 273 ? 24.094 45.156 25.234 1 96.31 273 GLU B C 1
ATOM 5662 O O . GLU B 1 273 ? 24.828 44.469 24.531 1 96.31 273 GLU B O 1
ATOM 5667 N N . TYR B 1 274 ? 23.578 46.219 24.938 1 95.31 274 TYR B N 1
ATOM 5668 C CA . TYR B 1 274 ? 24.062 47.031 23.812 1 95.31 274 TYR B CA 1
ATOM 5669 C C . TYR B 1 274 ? 24.297 48.469 24.219 1 95.31 274 TYR B C 1
ATOM 5671 O O . TYR B 1 274 ? 23.516 49.031 25 1 95.31 274 TYR B O 1
ATOM 5679 N N . GLU B 1 275 ? 25.484 49 23.828 1 94.06 275 GLU B N 1
ATOM 5680 C CA . GLU B 1 275 ? 25.766 50.406 24.188 1 94.06 275 GLU B CA 1
ATOM 5681 C C . GLU B 1 275 ? 26.5 51.125 23.062 1 94.06 275 GLU B C 1
ATOM 5683 O O . GLU B 1 275 ? 27.422 50.562 22.453 1 94.06 275 GLU B O 1
ATOM 5688 N N . ASP B 1 276 ? 25.922 52.188 22.734 1 90.12 276 ASP B N 1
ATOM 5689 C CA . ASP B 1 276 ? 26.703 53.156 21.953 1 90.12 276 ASP B CA 1
ATOM 5690 C C . ASP B 1 276 ? 26.891 54.469 22.719 1 90.12 276 ASP B C 1
ATOM 5692 O O . ASP B 1 276 ? 26.75 54.5 23.938 1 90.12 276 ASP B O 1
ATOM 5696 N N . GLU B 1 277 ? 27.359 55.562 22.141 1 89.81 277 GLU B N 1
ATOM 5697 C CA . GLU B 1 277 ? 27.656 56.812 22.844 1 89.81 277 GLU B CA 1
ATOM 5698 C C . GLU B 1 277 ? 26.391 57.5 23.328 1 89.81 277 GLU B C 1
ATOM 5700 O O . GLU B 1 277 ? 26.406 58.281 24.281 1 89.81 277 GLU B O 1
ATOM 5705 N N . LEU B 1 278 ? 25.312 57.094 22.812 1 94.62 278 LEU B N 1
ATOM 5706 C CA . LEU B 1 278 ? 24.094 57.875 23.016 1 94.62 278 LEU B CA 1
ATOM 5707 C C . LEU B 1 278 ? 23.062 57.062 23.812 1 94.62 278 LEU B C 1
ATOM 5709 O O . LEU B 1 278 ? 22.266 57.656 24.547 1 94.62 278 LEU B O 1
ATOM 5713 N N . VAL B 1 279 ? 23.109 55.75 23.625 1 96.62 279 VAL B N 1
ATOM 5714 C CA . VAL B 1 279 ? 22.031 54.938 24.156 1 96.62 279 VAL B CA 1
ATOM 5715 C C . VAL B 1 279 ? 22.609 53.656 24.781 1 96.62 279 VAL B C 1
ATOM 5717 O O . VAL B 1 279 ? 23.594 53.094 24.266 1 96.62 279 VAL B O 1
ATOM 5720 N N . TRP B 1 280 ? 22.125 53.281 25.922 1 97.81 280 TRP B N 1
ATOM 5721 C CA . TRP B 1 280 ? 22.391 52 26.562 1 97.81 280 TRP B CA 1
ATOM 5722 C C . TRP B 1 280 ? 21.141 51.156 26.594 1 97.81 280 TRP B C 1
ATOM 5724 O O . TRP B 1 280 ? 20.062 51.625 26.953 1 97.81 280 TRP B O 1
ATOM 5734 N N . LEU B 1 281 ? 21.281 49.906 26.156 1 97.81 281 LEU B N 1
ATOM 5735 C CA . LEU B 1 281 ? 20.188 48.969 26.125 1 97.81 281 LEU B CA 1
ATOM 5736 C C . LEU B 1 281 ? 20.531 47.719 26.938 1 97.81 281 LEU B C 1
ATOM 5738 O O . LEU B 1 281 ? 21.672 47.25 26.922 1 97.81 281 LEU B O 1
ATOM 5742 N N . ARG B 1 282 ? 19.547 47.188 27.594 1 97.69 282 ARG B N 1
ATOM 5743 C CA . ARG B 1 282 ? 19.609 45.875 28.203 1 97.69 282 ARG B CA 1
ATOM 5744 C C . ARG B 1 282 ? 18.375 45.062 27.891 1 97.69 282 ARG B C 1
ATOM 5746 O O . ARG B 1 282 ? 17.25 45.5 28.141 1 97.69 282 ARG B O 1
ATOM 5753 N N . PHE B 1 283 ? 18.594 43.906 27.312 1 97.19 283 PHE B N 1
ATOM 5754 C CA . PHE B 1 283 ? 17.5 42.969 27.016 1 97.19 283 PHE B CA 1
ATOM 5755 C C . PHE B 1 283 ? 17.344 41.969 28.141 1 97.19 283 PHE B C 1
ATOM 5757 O O . PHE B 1 283 ? 18.266 41.188 28.422 1 97.19 283 PHE B O 1
ATOM 5764 N N . GLU B 1 284 ? 16.172 41.938 28.672 1 96.12 284 GLU B N 1
ATOM 5765 C CA . GLU B 1 284 ? 16 41.125 29.875 1 96.12 284 GLU B CA 1
ATOM 5766 C C . GLU B 1 284 ? 15.5 39.719 29.5 1 96.12 284 GLU B C 1
ATOM 5768 O O . GLU B 1 284 ? 16.094 38.719 29.922 1 96.12 284 GLU B O 1
ATOM 5773 N N . ARG B 1 285 ? 14.391 39.625 28.781 1 96 285 ARG B N 1
ATOM 5774 C CA . ARG B 1 285 ? 13.812 38.312 28.469 1 96 285 ARG B CA 1
ATOM 5775 C C . ARG B 1 285 ? 12.82 38.438 27.328 1 96 285 ARG B C 1
ATOM 5777 O O . ARG B 1 285 ? 12.312 39.5 27.031 1 96 285 ARG B O 1
ATOM 5784 N N . TYR B 1 286 ? 12.578 37.25 26.766 1 96.56 286 TYR B N 1
ATOM 5785 C CA . TYR B 1 286 ? 11.477 37.125 25.812 1 96.56 286 TYR B CA 1
ATOM 5786 C C . TYR B 1 286 ? 10.133 37.219 26.516 1 96.56 286 TYR B C 1
ATOM 5788 O O . TYR B 1 286 ? 9.961 36.688 27.625 1 96.56 286 TYR B O 1
ATOM 5796 N N . VAL B 1 287 ? 9.148 37.906 25.922 1 95.88 287 VAL B N 1
ATOM 5797 C CA . VAL B 1 287 ? 7.816 38.031 26.5 1 95.88 287 VAL B CA 1
ATOM 5798 C C . VAL B 1 287 ? 6.754 37.844 25.422 1 95.88 287 VAL B C 1
ATOM 5800 O O . VAL B 1 287 ? 7.078 37.531 24.266 1 95.88 287 VAL B O 1
ATOM 5803 N N . ASN B 1 288 ? 5.504 37.906 25.906 1 94.5 288 ASN B N 1
ATOM 5804 C CA . ASN B 1 288 ? 4.395 37.812 24.953 1 94.5 288 ASN B CA 1
ATOM 5805 C C . ASN B 1 288 ? 3.812 39.156 24.609 1 94.5 288 ASN B C 1
ATOM 5807 O O . ASN B 1 288 ? 4.219 40.188 25.188 1 94.5 288 ASN B O 1
ATOM 5811 N N . ARG B 1 289 ? 2.955 39.156 23.703 1 94.5 289 ARG B N 1
ATOM 5812 C CA . ARG B 1 289 ? 2.357 40.375 23.172 1 94.5 289 ARG B CA 1
ATOM 5813 C C . ARG B 1 289 ? 1.664 41.156 24.266 1 94.5 289 ARG B C 1
ATOM 5815 O O . ARG B 1 289 ? 1.595 42.406 24.203 1 94.5 289 ARG B O 1
ATOM 5822 N N . ASP B 1 290 ? 1.193 40.562 25.297 1 93.25 290 ASP B N 1
ATOM 5823 C CA . ASP B 1 290 ? 0.467 41.219 26.375 1 93.25 290 ASP B CA 1
ATOM 5824 C C . ASP B 1 290 ? 1.356 42.219 27.109 1 93.25 290 ASP B C 1
ATOM 5826 O O . ASP B 1 290 ? 0.86 43.188 27.703 1 93.25 290 ASP B O 1
ATOM 5830 N N . TRP B 1 291 ? 2.619 42 27.031 1 94 291 TRP B N 1
ATOM 5831 C CA . TRP B 1 291 ? 3.57 42.875 27.719 1 94 291 TRP B CA 1
ATOM 5832 C C . TRP B 1 291 ? 3.59 44.25 27.078 1 94 291 TRP B C 1
ATOM 5834 O O . TRP B 1 291 ? 4.004 45.25 27.703 1 94 291 TRP B O 1
ATOM 5844 N N . VAL B 1 292 ? 3.195 44.312 25.859 1 94.5 292 VAL B N 1
ATOM 5845 C CA . VAL B 1 292 ? 3.127 45.594 25.188 1 94.5 292 VAL B CA 1
ATOM 5846 C C . VAL B 1 292 ? 2.119 46.5 25.891 1 94.5 292 VAL B C 1
ATOM 5848 O O . VAL B 1 292 ? 2.416 47.656 26.203 1 94.5 292 VAL B O 1
ATOM 5851 N N . GLN B 1 293 ? 0.999 45.969 26.125 1 91.62 293 GLN B N 1
ATOM 5852 C CA . GLN B 1 293 ? -0.032 46.719 26.828 1 91.62 293 GLN B CA 1
ATOM 5853 C C . GLN B 1 293 ? 0.387 47.031 28.266 1 91.62 293 GLN B C 1
ATOM 5855 O O . GLN B 1 293 ? 0.097 48.094 28.781 1 91.62 293 GLN B O 1
ATOM 5860 N N . ARG B 1 294 ? 1.029 46.125 28.781 1 90.62 294 ARG B N 1
ATOM 5861 C CA . ARG B 1 294 ? 1.479 46.312 30.156 1 90.62 294 ARG B CA 1
ATOM 5862 C C . ARG B 1 294 ? 2.461 47.469 30.266 1 90.62 294 ARG B C 1
ATOM 5864 O O . ARG B 1 294 ? 2.354 48.281 31.188 1 90.62 294 ARG B O 1
ATOM 5871 N N . VAL B 1 295 ? 3.404 47.5 29.391 1 92.12 295 VAL B N 1
ATOM 5872 C CA . VAL B 1 295 ? 4.465 48.5 29.438 1 92.12 295 VAL B CA 1
ATOM 5873 C C . VAL B 1 295 ? 3.91 49.875 29.016 1 92.12 295 VAL B C 1
ATOM 5875 O O . VAL B 1 295 ? 4.223 50.875 29.625 1 92.12 295 VAL B O 1
ATOM 5878 N N . LYS B 1 296 ? 3.057 49.875 28.031 1 89.06 296 LYS B N 1
ATOM 5879 C CA . LYS B 1 296 ? 2.51 51.125 27.516 1 89.06 296 LYS B CA 1
ATOM 5880 C C . LYS B 1 296 ? 1.371 51.625 28.391 1 89.06 296 LYS B C 1
ATOM 5882 O O . LYS B 1 296 ? 1.104 52.844 28.422 1 89.06 296 LYS B O 1
ATOM 5887 N N . GLY B 1 297 ? 0.663 50.875 28.969 1 81.94 297 GLY B N 1
ATOM 5888 C CA . GLY B 1 297 ? -0.522 51.25 29.719 1 81.94 297 GLY B CA 1
ATOM 5889 C C . GLY B 1 297 ? -0.228 51.594 31.172 1 81.94 297 GLY B C 1
ATOM 5890 O O . GLY B 1 297 ? 0.294 52.656 31.484 1 81.94 297 GLY B O 1
ATOM 5891 N N . ASP B 1 298 ? -0.325 50.656 31.906 1 69.12 298 ASP B N 1
ATOM 5892 C CA . ASP B 1 298 ? -0.319 50.781 33.375 1 69.12 298 ASP B CA 1
ATOM 5893 C C . ASP B 1 298 ? 1.004 51.375 33.844 1 69.12 298 ASP B C 1
ATOM 5895 O O . ASP B 1 298 ? 1.017 52.25 34.719 1 69.12 298 ASP B O 1
ATOM 5899 N N . GLU B 1 299 ? 1.996 50.875 33.25 1 73.31 299 GLU B N 1
ATOM 5900 C CA . GLU B 1 299 ? 3.316 51.25 33.75 1 73.31 299 GLU B CA 1
ATOM 5901 C C . GLU B 1 299 ? 3.627 52.719 33.375 1 73.31 299 GLU B C 1
ATOM 5903 O O . GLU B 1 299 ? 4.328 53.406 34.125 1 73.31 299 GLU B O 1
ATOM 5908 N N . SER B 1 300 ? 3.096 53.062 32.281 1 74.88 300 SER B N 1
ATOM 5909 C CA . SER B 1 300 ? 3.381 54.406 31.828 1 74.88 300 SER B CA 1
ATOM 5910 C C . SER B 1 300 ? 2.707 55.469 32.719 1 74.88 300 SER B C 1
ATOM 5912 O O . SER B 1 300 ? 3.127 56.625 32.75 1 74.88 300 SER B O 1
ATOM 5914 N N . LYS B 1 301 ? 1.755 55.062 33.438 1 77 301 LYS B N 1
ATOM 5915 C CA . LYS B 1 301 ? 0.991 55.969 34.281 1 77 301 LYS B CA 1
ATOM 5916 C C . LYS B 1 301 ? 1.574 56.062 35.688 1 77 301 LYS B C 1
ATOM 5918 O O . LYS B 1 301 ? 1.214 56.938 36.469 1 77 301 LYS B O 1
ATOM 5923 N N . LYS B 1 302 ? 2.492 55.281 35.844 1 83.81 302 LYS B N 1
ATOM 5924 C CA . LYS B 1 302 ? 3.084 55.219 37.188 1 83.81 302 LYS B CA 1
ATOM 5925 C C . LYS B 1 302 ? 4.012 56.406 37.406 1 83.81 302 LYS B C 1
ATOM 5927 O O . LYS B 1 302 ? 4.336 57.156 36.469 1 83.81 302 LYS B O 1
ATOM 5932 N N . GLU B 1 303 ? 4.406 56.562 38.625 1 92 303 GLU B N 1
ATOM 5933 C CA . GLU B 1 303 ? 5.195 57.688 39.031 1 92 303 GLU B CA 1
ATOM 5934 C C . GLU B 1 303 ? 6.594 57.656 38.406 1 92 303 GLU B C 1
ATOM 5936 O O . GLU B 1 303 ? 7.117 56.594 38.125 1 92 303 GLU B O 1
ATOM 5941 N N . LYS B 1 304 ? 7.098 58.781 38.25 1 95 304 LYS B N 1
ATOM 5942 C CA . LYS B 1 304 ? 8.461 59 37.75 1 95 304 LYS B CA 1
ATOM 5943 C C . LYS B 1 304 ? 9.172 60.094 38.531 1 95 304 LYS B C 1
ATOM 5945 O O . LYS B 1 304 ? 8.531 60.906 39.156 1 95 304 LYS B O 1
ATOM 5950 N N . VAL B 1 305 ? 10.5 60.031 38.5 1 97.5 305 VAL B N 1
ATOM 5951 C CA . VAL B 1 305 ? 11.289 61.062 39.156 1 97.5 305 VAL B CA 1
ATOM 5952 C C . VAL B 1 305 ? 12.164 61.781 38.156 1 97.5 305 VAL B C 1
ATOM 5954 O O . VAL B 1 305 ? 12.789 61.156 37.312 1 97.5 305 VAL B O 1
ATOM 5957 N N . TYR B 1 306 ? 12.188 63.094 38.281 1 98.12 306 TYR B N 1
ATOM 5958 C CA . TYR B 1 306 ? 12.922 63.938 37.344 1 98.12 306 TYR B CA 1
ATOM 5959 C C . TYR B 1 306 ? 13.922 64.812 38.094 1 98.12 306 TYR B C 1
ATOM 5961 O O . TYR B 1 306 ? 13.711 65.188 39.25 1 98.12 306 TYR B O 1
ATOM 5969 N N . LEU B 1 307 ? 15 65.062 37.438 1 98.44 307 LEU B N 1
ATOM 5970 C CA . LEU B 1 307 ? 15.961 66.062 37.875 1 98.44 307 LEU B CA 1
ATOM 5971 C C . LEU B 1 307 ? 15.977 67.25 36.906 1 98.44 307 LEU B C 1
ATOM 5973 O O . LEU B 1 307 ? 16.375 67.125 35.75 1 98.44 307 LEU B O 1
ATOM 5977 N N . ALA B 1 308 ? 15.578 68.438 37.375 1 98.44 308 ALA B N 1
ATOM 5978 C CA . ALA B 1 308 ? 15.477 69.625 36.562 1 98.44 308 ALA B CA 1
ATOM 5979 C C . ALA B 1 308 ? 16.453 70.688 37 1 98.44 308 ALA B C 1
ATOM 5981 O O . ALA B 1 308 ? 16.641 70.875 38.219 1 98.44 308 ALA B O 1
ATOM 5982 N N . LEU B 1 309 ? 17.094 71.25 36.094 1 98.44 309 LEU B N 1
ATOM 5983 C CA . LEU B 1 309 ? 17.828 72.5 36.344 1 98.44 309 LEU B CA 1
ATOM 5984 C C . LEU B 1 309 ? 16.953 73.75 36.031 1 98.44 309 LEU B C 1
ATOM 5986 O O . LEU B 1 309 ? 16.547 73.938 34.906 1 98.44 309 LEU B O 1
ATOM 5990 N N . VAL B 1 310 ? 16.734 74.5 37.062 1 98.44 310 VAL B N 1
ATOM 5991 C CA . VAL B 1 310 ? 15.781 75.625 36.938 1 98.44 310 VAL B CA 1
ATOM 5992 C C . VAL B 1 310 ? 16.516 76.938 37 1 98.44 310 VAL B C 1
ATOM 5994 O O . VAL B 1 310 ? 17.344 77.125 37.875 1 98.44 310 VAL B O 1
ATOM 5997 N N . TYR B 1 311 ? 16.156 77.812 36.062 1 98.38 311 TYR B N 1
ATOM 5998 C CA . TYR B 1 311 ? 16.719 79.125 36 1 98.38 311 TYR B CA 1
ATOM 5999 C C . TYR B 1 311 ? 15.672 80.188 36.344 1 98.38 311 TYR B C 1
ATOM 6001 O O . TYR B 1 311 ? 14.586 80.188 35.781 1 98.38 311 TYR B O 1
ATOM 6009 N N . VAL B 1 312 ? 16.031 81 37.344 1 98 312 VAL B N 1
ATOM 6010 C CA . VAL B 1 312 ? 15.18 82.062 37.781 1 98 312 VAL B CA 1
ATOM 6011 C C . VAL B 1 312 ? 15.938 83.375 37.688 1 98 312 VAL B C 1
ATOM 6013 O O . VAL B 1 312 ? 16.609 83.812 38.656 1 98 312 VAL B O 1
ATOM 6016 N N . PRO B 1 313 ? 15.633 84.188 36.688 1 97.25 313 PRO B N 1
ATOM 6017 C CA . PRO B 1 313 ? 16.406 85.375 36.438 1 97.25 313 PRO B CA 1
ATOM 6018 C C . PRO B 1 313 ? 16.344 86.375 37.594 1 97.25 313 PRO B C 1
ATOM 6020 O O . PRO B 1 313 ? 17.328 87.062 37.906 1 97.25 313 PRO B O 1
ATOM 6023 N N . GLU B 1 314 ? 15.242 86.5 38.312 1 97.38 314 GLU B N 1
ATOM 6024 C CA . GLU B 1 314 ? 15.023 87.438 39.375 1 97.38 314 GLU B CA 1
ATOM 6025 C C . GLU B 1 314 ? 15.656 87 40.688 1 97.38 314 GLU B C 1
ATOM 6027 O O . GLU B 1 314 ? 15.695 87.75 41.656 1 97.38 314 GLU B O 1
ATOM 6032 N N . GLY B 1 315 ? 16.156 85.812 40.688 1 96.88 315 GLY B N 1
ATOM 6033 C CA . GLY B 1 315 ? 16.844 85.312 41.875 1 96.88 315 GLY B CA 1
ATOM 6034 C C . GLY B 1 315 ? 15.977 84.375 42.688 1 96.88 315 GLY B C 1
ATOM 6035 O O . GLY B 1 315 ? 14.75 84.438 42.625 1 96.88 315 GLY B O 1
ATOM 6036 N N . VAL B 1 316 ? 16.672 83.5 43.438 1 95.75 316 VAL B N 1
ATOM 6037 C CA . VAL B 1 316 ? 15.992 82.625 44.344 1 95.75 316 VAL B CA 1
ATOM 6038 C C . VAL B 1 316 ? 16.844 82.375 45.594 1 95.75 316 VAL B C 1
ATOM 6040 O O . VAL B 1 316 ? 18.078 82.312 45.531 1 95.75 316 VAL B O 1
ATOM 6043 N N . ASP B 1 317 ? 16.281 82.375 46.75 1 94.88 317 ASP B N 1
ATOM 6044 C CA . ASP B 1 317 ? 17.031 82.125 47.969 1 94.88 317 ASP B CA 1
ATOM 6045 C C . ASP B 1 317 ? 16.594 80.875 48.656 1 94.88 317 ASP B C 1
ATOM 6047 O O . ASP B 1 317 ? 15.711 80.188 48.188 1 94.88 317 ASP B O 1
ATOM 6051 N N . GLU B 1 318 ? 17.219 80.562 49.719 1 95.62 318 GLU B N 1
ATOM 6052 C CA . GLU B 1 318 ? 16.969 79.312 50.438 1 95.62 318 GLU B CA 1
ATOM 6053 C C . GLU B 1 318 ? 15.562 79.25 51.031 1 95.62 318 GLU B C 1
ATOM 6055 O O . GLU B 1 318 ? 14.945 78.188 51.094 1 95.62 318 GLU B O 1
ATOM 6060 N N . GLY B 1 319 ? 15.172 80.375 51.469 1 96.19 319 GLY B N 1
ATOM 6061 C CA . GLY B 1 319 ? 13.812 80.438 51.969 1 96.19 319 GLY B CA 1
ATOM 6062 C C . GLY B 1 319 ? 12.766 80.125 50.906 1 96.19 319 GLY B C 1
ATOM 6063 O O . GLY B 1 319 ? 11.789 79.438 51.156 1 96.19 319 GLY B O 1
ATOM 6064 N N . ASP B 1 320 ? 12.961 80.688 49.75 1 96.25 320 ASP B N 1
ATOM 6065 C CA . ASP B 1 320 ? 12.102 80.375 48.594 1 96.25 320 ASP B CA 1
ATOM 6066 C C . ASP B 1 320 ? 12.023 78.875 48.344 1 96.25 320 ASP B C 1
ATOM 6068 O O . ASP B 1 320 ? 10.938 78.375 48.094 1 96.25 320 ASP B O 1
ATOM 6072 N N . LEU B 1 321 ? 13.148 78.25 48.375 1 97.44 321 LEU B N 1
ATOM 6073 C CA . LEU B 1 321 ? 13.25 76.875 48.031 1 97.44 321 LEU B CA 1
ATOM 6074 C C . LEU B 1 321 ? 12.594 76 49.094 1 97.44 321 LEU B C 1
ATOM 6076 O O . LEU B 1 321 ? 11.938 75 48.781 1 97.44 321 LEU B O 1
ATOM 6080 N N . ARG B 1 322 ? 12.727 76.312 50.312 1 96.88 322 ARG B N 1
ATOM 6081 C CA . ARG B 1 322 ? 12.062 75.625 51.406 1 96.88 322 ARG B CA 1
ATOM 6082 C C . ARG B 1 322 ? 10.547 75.688 51.281 1 96.88 322 ARG B C 1
ATOM 6084 O O . ARG B 1 322 ? 9.836 74.688 51.469 1 96.88 322 ARG B O 1
ATOM 6091 N N . ALA B 1 323 ? 10.172 76.812 50.938 1 97.38 323 ALA B N 1
ATOM 6092 C CA . ALA B 1 323 ? 8.742 77.062 50.781 1 97.38 323 ALA B CA 1
ATOM 6093 C C . ALA B 1 323 ? 8.203 76.25 49.562 1 97.38 323 ALA B C 1
ATOM 6095 O O . ALA B 1 323 ? 7.09 75.75 49.625 1 97.38 323 ALA B O 1
ATOM 6096 N N . LEU B 1 324 ? 8.961 76.312 48.625 1 97.44 324 LEU B N 1
ATOM 6097 C CA . LEU B 1 324 ? 8.602 75.562 47.406 1 97.44 324 LEU B CA 1
ATOM 6098 C C . LEU B 1 324 ? 8.43 74.062 47.719 1 97.44 324 LEU B C 1
ATOM 6100 O O . LEU B 1 324 ? 7.453 73.438 47.281 1 97.44 324 LEU B O 1
ATOM 6104 N N . GLU B 1 325 ? 9.375 73.438 48.375 1 97.75 325 GLU B N 1
ATOM 6105 C CA . GLU B 1 325 ? 9.32 72.062 48.781 1 97.75 325 GLU B CA 1
ATOM 6106 C C . GLU B 1 325 ? 8.07 71.75 49.625 1 97.75 325 GLU B C 1
ATOM 6108 O O . GLU B 1 325 ? 7.418 70.75 49.438 1 97.75 325 GLU B O 1
ATOM 6113 N N . GLU B 1 326 ? 7.797 72.625 50.5 1 97.31 326 GLU B N 1
ATOM 6114 C CA . GLU B 1 326 ? 6.656 72.5 51.406 1 97.31 326 GLU B CA 1
ATOM 6115 C C . GLU B 1 326 ? 5.34 72.562 50.625 1 97.31 326 GLU B C 1
ATOM 6117 O O . GLU B 1 326 ? 4.379 71.875 50.938 1 97.31 326 GLU B O 1
ATOM 6122 N N . PHE B 1 327 ? 5.344 73.375 49.719 1 97.25 327 PHE B N 1
ATOM 6123 C CA . PHE B 1 327 ? 4.121 73.625 48.969 1 97.25 327 PHE B CA 1
ATOM 6124 C C . PHE B 1 327 ? 3.812 72.438 48.031 1 97.25 327 PHE B C 1
ATOM 6126 O O . PHE B 1 327 ? 2.662 72 47.938 1 97.25 327 PHE B O 1
ATOM 6133 N N . PHE B 1 328 ? 4.82 71.938 47.406 1 97.88 328 PHE B N 1
ATOM 6134 C CA . PHE B 1 328 ? 4.613 70.875 46.406 1 97.88 328 PHE B CA 1
ATOM 6135 C C . PHE B 1 328 ? 4.758 69.5 47 1 97.88 328 PHE B C 1
ATOM 6137 O O . PHE B 1 328 ? 5.625 68.75 46.625 1 97.88 328 PHE B O 1
ATOM 6144 N N . GLU B 1 329 ? 4.02 69.25 47.938 1 97.12 329 GLU B N 1
ATOM 6145 C CA . GLU B 1 329 ? 3.857 67.938 48.562 1 97.12 329 GLU B CA 1
ATOM 6146 C C . GLU B 1 329 ? 2.441 67.438 48.375 1 97.12 329 GLU B C 1
ATOM 6148 O O . GLU B 1 329 ? 1.496 67.875 49 1 97.12 329 GLU B O 1
ATOM 6153 N N . ASP B 1 330 ? 2.303 66.5 47.5 1 96.75 330 ASP B N 1
ATOM 6154 C CA . ASP B 1 330 ? 1.022 65.875 47.188 1 96.75 330 ASP B CA 1
ATOM 6155 C C . ASP B 1 330 ? 0.032 66.875 46.656 1 96.75 330 ASP B C 1
ATOM 6157 O O . ASP B 1 330 ? -1.086 67 47.156 1 96.75 330 ASP B O 1
ATOM 6161 N N . VAL B 1 331 ? 0.511 67.562 45.625 1 97.56 331 VAL B N 1
ATOM 6162 C CA . VAL B 1 331 ? -0.301 68.625 45.062 1 97.56 331 VAL B CA 1
ATOM 6163 C C . VAL B 1 331 ? -0.822 68.188 43.688 1 97.56 331 VAL B C 1
ATOM 6165 O O . VAL B 1 331 ? -0.095 67.562 42.906 1 97.56 331 VAL B O 1
ATOM 6168 N N . THR B 1 332 ? -2.059 68.562 43.469 1 97.62 332 THR B N 1
ATOM 6169 C CA . THR B 1 332 ? -2.648 68.312 42.156 1 97.62 332 THR B CA 1
ATOM 6170 C C . THR B 1 332 ? -2.396 69.5 41.25 1 97.62 332 THR B C 1
ATOM 6172 O O . THR B 1 332 ? -2.686 70.625 41.594 1 97.62 332 THR B O 1
ATOM 6175 N N . ILE B 1 333 ? -1.864 69.125 40.125 1 97.5 333 ILE B N 1
ATOM 6176 C CA . ILE B 1 333 ? -1.537 70.125 39.125 1 97.5 333 ILE B CA 1
ATOM 6177 C C . ILE B 1 333 ? -2.525 70.062 37.969 1 97.5 333 ILE B C 1
ATOM 6179 O O . ILE B 1 333 ? -2.77 69 37.406 1 97.5 333 ILE B O 1
ATOM 6183 N N . LYS B 1 334 ? -3.084 71.188 37.594 1 97.75 334 LYS B N 1
ATOM 6184 C CA . LYS B 1 334 ? -3.898 71.312 36.375 1 97.75 334 LYS B CA 1
ATOM 6185 C C . LYS B 1 334 ? -3.072 71.812 35.219 1 97.75 334 LYS B C 1
ATOM 6187 O O . LYS B 1 334 ? -2.557 72.938 35.25 1 97.75 334 LYS B O 1
ATOM 6192 N N . GLN B 1 335 ? -3 70.938 34.219 1 96.31 335 GLN B N 1
ATOM 6193 C CA . GLN B 1 335 ? -2.207 71.312 33.062 1 96.31 335 GLN B CA 1
ATOM 6194 C C . GLN B 1 335 ? -3.053 71.25 31.781 1 96.31 335 GLN B C 1
ATOM 6196 O O . GLN B 1 335 ? -3.588 70.188 31.438 1 96.31 335 GLN B O 1
ATOM 6201 N N . ARG B 1 336 ? -3.143 72.438 31.172 1 96 336 ARG B N 1
ATOM 6202 C CA . ARG B 1 336 ? -3.662 72.438 29.812 1 96 336 ARG B CA 1
ATOM 6203 C C . ARG B 1 336 ? -2.588 72.062 28.812 1 96 336 ARG B C 1
ATOM 6205 O O . ARG B 1 336 ? -1.394 72.188 29.078 1 96 336 ARG B O 1
ATOM 6212 N N . THR B 1 337 ? -2.988 71.5 27.688 1 94.38 337 THR B N 1
ATOM 6213 C CA . THR B 1 337 ? -2.025 71.062 26.688 1 94.38 337 THR B CA 1
ATOM 6214 C C . THR B 1 337 ? -0.97 72.125 26.422 1 94.38 337 THR B C 1
ATOM 6216 O O . THR B 1 337 ? -1.303 73.25 26.094 1 94.38 337 THR B O 1
ATOM 6219 N N . PRO B 1 338 ? 0.244 71.625 26.656 1 94.25 338 PRO B N 1
ATOM 6220 C CA . PRO B 1 338 ? 1.323 72.625 26.469 1 94.25 338 PRO B CA 1
ATOM 6221 C C . PRO B 1 338 ? 1.291 73.25 25.094 1 94.25 338 PRO B C 1
ATOM 6223 O O . PRO B 1 338 ? 0.997 72.625 24.094 1 94.25 338 PRO B O 1
ATOM 6226 N N . LYS B 1 339 ? 1.747 74.438 25.016 1 94.06 339 LYS B N 1
ATOM 6227 C CA . LYS B 1 339 ? 1.757 75.188 23.766 1 94.06 339 LYS B CA 1
ATOM 6228 C C . LYS B 1 339 ? 2.684 74.562 22.734 1 94.06 339 LYS B C 1
ATOM 6230 O O . LYS B 1 339 ? 2.395 74.562 21.531 1 94.06 339 LYS B O 1
ATOM 6235 N N . ARG B 1 340 ? 3.674 73.938 23.156 1 89.94 340 ARG B N 1
ATOM 6236 C CA . ARG B 1 340 ? 4.691 73.375 22.266 1 89.94 340 ARG B CA 1
ATOM 6237 C C . ARG B 1 340 ? 4.195 72.125 21.547 1 89.94 340 ARG B C 1
ATOM 6239 O O . ARG B 1 340 ? 4.75 71.75 20.531 1 89.94 340 ARG B O 1
ATOM 6246 N N . VAL B 1 341 ? 3.152 71.562 22.109 1 87.31 341 VAL B N 1
ATOM 6247 C CA . VAL B 1 341 ? 2.691 70.312 21.5 1 87.31 341 VAL B CA 1
ATOM 6248 C C . VAL B 1 341 ? 1.25 70.438 21.016 1 87.31 341 VAL B C 1
ATOM 6250 O O . VAL B 1 341 ? 0.636 69.5 20.547 1 87.31 341 VAL B O 1
ATOM 6253 N N . LEU B 1 342 ? 0.704 71.625 21.109 1 88.5 342 LEU B N 1
ATOM 6254 C CA . LEU B 1 342 ? -0.68 71.875 20.75 1 88.5 342 LEU B CA 1
ATOM 6255 C C . LEU B 1 342 ? -0.951 71.562 19.281 1 88.5 342 LEU B C 1
ATOM 6257 O O . LEU B 1 342 ? -2.094 71.312 18.906 1 88.5 342 LEU B O 1
ATOM 6261 N N . HIS B 1 343 ? -0.027 71.5 18.531 1 88.81 343 HIS B N 1
ATOM 6262 C CA . HIS B 1 343 ? -0.197 71.312 17.109 1 88.81 343 HIS B CA 1
ATOM 6263 C C . HIS B 1 343 ? -0.469 69.812 16.828 1 88.81 343 HIS B C 1
ATOM 6265 O O . HIS B 1 343 ? -0.994 69.438 15.758 1 88.81 343 HIS B O 1
ATOM 6271 N N . ARG B 1 344 ? -0.296 68.938 17.766 1 85.56 344 ARG B N 1
ATOM 6272 C CA . ARG B 1 344 ? -0.446 67.562 17.484 1 85.56 344 ARG B CA 1
ATOM 6273 C C . ARG B 1 344 ? -1.321 66.875 18.547 1 85.56 344 ARG B C 1
ATOM 6275 O O . ARG B 1 344 ? -1.566 65.625 18.469 1 85.56 344 ARG B O 1
ATOM 6282 N N . ARG B 1 345 ? -1.72 67.625 19.562 1 86.38 345 ARG B N 1
ATOM 6283 C CA . ARG B 1 345 ? -2.518 67.062 20.625 1 86.38 345 ARG B CA 1
ATOM 6284 C C . ARG B 1 345 ? -3.791 67.875 20.859 1 86.38 345 ARG B C 1
ATOM 6286 O O . ARG B 1 345 ? -3.83 69.062 20.594 1 86.38 345 ARG B O 1
ATOM 6293 N N . ALA B 1 346 ? -4.793 67.25 21.375 1 89.44 346 ALA B N 1
ATOM 6294 C CA . ALA B 1 346 ? -6.035 67.938 21.75 1 89.44 346 ALA B CA 1
ATOM 6295 C C . ALA B 1 346 ? -5.82 68.875 22.922 1 89.44 346 ALA B C 1
ATOM 6297 O O . ALA B 1 346 ? -5.09 68.5 23.859 1 89.44 346 ALA B O 1
ATOM 6298 N N . ASP B 1 347 ? -6.461 70 22.859 1 92.12 347 ASP B N 1
ATOM 6299 C CA . ASP B 1 347 ? -6.359 71 23.922 1 92.12 347 ASP B CA 1
ATOM 6300 C C . ASP B 1 347 ? -7.273 70.625 25.094 1 92.12 347 ASP B C 1
ATOM 6302 O O . ASP B 1 347 ? -8.469 70.938 25.062 1 92.12 347 ASP B O 1
ATOM 6306 N N . VAL B 1 348 ? -6.73 70 26.016 1 95.25 348 VAL B N 1
ATOM 6307 C CA . VAL B 1 348 ? -7.512 69.562 27.141 1 95.25 348 VAL B CA 1
ATOM 6308 C C . VAL B 1 348 ? -6.781 69.875 28.453 1 95.25 348 VAL B C 1
ATOM 6310 O O . VAL B 1 348 ? -5.57 70.125 28.438 1 95.25 348 VAL B O 1
ATOM 6313 N N . VAL B 1 349 ? -7.52 70 29.516 1 95.44 349 VAL B N 1
ATOM 6314 C CA . VAL B 1 349 ? -6.938 70.125 30.844 1 95.44 349 VAL B CA 1
ATOM 6315 C C . VAL B 1 349 ? -6.844 68.75 31.531 1 95.44 349 VAL B C 1
ATOM 6317 O O . VAL B 1 349 ? -7.82 68 31.562 1 95.44 349 VAL B O 1
ATOM 6320 N N . ARG B 1 350 ? -5.676 68.438 31.969 1 94.44 350 ARG B N 1
ATOM 6321 C CA . ARG B 1 350 ? -5.438 67.188 32.688 1 94.44 350 ARG B CA 1
ATOM 6322 C C . ARG B 1 350 ? -4.984 67.5 34.125 1 94.44 350 ARG B C 1
ATOM 6324 O O . ARG B 1 350 ? -4.352 68.5 34.375 1 94.44 350 ARG B O 1
ATOM 6331 N N . GLU B 1 351 ? -5.422 66.625 34.969 1 95.94 351 GLU B N 1
ATOM 6332 C CA . GLU B 1 351 ? -4.969 66.75 36.344 1 95.94 351 GLU B CA 1
ATOM 6333 C C . GLU B 1 351 ? -3.982 65.625 36.688 1 95.94 351 GLU B C 1
ATOM 6335 O O . GLU B 1 351 ? -4.246 64.438 36.406 1 95.94 351 GLU B O 1
ATOM 6340 N N . ARG B 1 352 ? -2.857 66.062 37.156 1 95.12 352 ARG B N 1
ATOM 6341 C CA . ARG B 1 352 ? -1.836 65.125 37.594 1 95.12 352 ARG B CA 1
ATOM 6342 C C . ARG B 1 352 ? -1.274 65.562 38.969 1 95.12 352 ARG B C 1
ATOM 6344 O O . ARG B 1 352 ? -1.363 66.688 39.344 1 95.12 352 ARG B O 1
ATOM 6351 N N . LYS B 1 353 ? -0.568 64.562 39.562 1 96.44 353 LYS B N 1
ATOM 6352 C CA . LYS B 1 353 ? -0.106 64.812 40.938 1 96.44 353 LYS B CA 1
ATOM 6353 C C . LYS B 1 353 ? 1.407 65 40.969 1 96.44 353 LYS B C 1
ATOM 6355 O O . LYS B 1 353 ? 2.146 64.312 40.281 1 96.44 353 LYS B O 1
ATOM 6360 N N . VAL B 1 354 ? 1.859 65.938 41.719 1 97.5 354 VAL B N 1
ATOM 6361 C CA . VAL B 1 354 ? 3.242 66.062 42.156 1 97.5 354 VAL B CA 1
ATOM 6362 C C . VAL B 1 354 ? 3.35 65.5 43.594 1 97.5 354 VAL B C 1
ATOM 6364 O O . VAL B 1 354 ? 2.715 66 44.5 1 97.5 354 VAL B O 1
ATOM 6367 N N . TYR B 1 355 ? 4.121 64.562 43.781 1 97.56 355 TYR B N 1
ATOM 6368 C CA . TYR B 1 355 ? 4.227 63.906 45.062 1 97.56 355 TYR B CA 1
ATOM 6369 C C . TYR B 1 355 ? 5.18 64.625 46 1 97.56 355 TYR B C 1
ATOM 6371 O O . TYR B 1 355 ? 4.887 64.875 47.188 1 97.56 355 TYR B O 1
ATOM 6379 N N . TRP B 1 356 ? 6.289 64.938 45.438 1 98 356 TRP B N 1
ATOM 6380 C CA . TRP B 1 356 ? 7.191 65.75 46.25 1 98 356 TRP B CA 1
ATOM 6381 C C . TRP B 1 356 ? 8.227 66.438 45.344 1 98 356 TRP B C 1
ATOM 6383 O O . TRP B 1 356 ? 8.438 66 44.188 1 98 356 TRP B O 1
ATOM 6393 N N . VAL B 1 357 ? 8.82 67.562 45.875 1 98.38 357 VAL B N 1
ATOM 6394 C CA . VAL B 1 357 ? 9.93 68.25 45.25 1 98.38 357 VAL B CA 1
ATOM 6395 C C . VAL B 1 357 ? 11.039 68.5 46.281 1 98.38 357 VAL B C 1
ATOM 6397 O O . VAL B 1 357 ? 10.773 68.812 47.438 1 98.38 357 VAL B O 1
ATOM 6400 N N . LYS B 1 358 ? 12.188 68.188 45.906 1 98.19 358 LYS B N 1
ATOM 6401 C CA . LYS B 1 358 ? 13.375 68.562 46.656 1 98.19 358 LYS B CA 1
ATOM 6402 C C . LYS B 1 358 ? 14.273 69.5 45.875 1 98.19 358 LYS B C 1
ATOM 6404 O O . LYS B 1 358 ? 14.633 69.188 44.719 1 98.19 358 LYS B O 1
ATOM 6409 N N . ALA B 1 359 ? 14.633 70.625 46.469 1 97.75 359 ALA B N 1
ATOM 6410 C CA . ALA B 1 359 ? 15.367 71.625 45.719 1 97.75 359 ALA B CA 1
ATOM 6411 C C . ALA B 1 359 ? 16.703 71.938 46.375 1 97.75 359 ALA B C 1
ATOM 6413 O O . ALA B 1 359 ? 16.812 71.938 47.625 1 97.75 359 ALA B O 1
ATOM 6414 N N . ARG B 1 360 ? 17.656 72.188 45.531 1 97.06 360 ARG B N 1
ATOM 6415 C CA . ARG B 1 360 ? 18.984 72.562 45.969 1 97.06 360 ARG B CA 1
ATOM 6416 C C . ARG B 1 360 ? 19.484 73.812 45.219 1 97.06 360 ARG B C 1
ATOM 6418 O O . ARG B 1 360 ? 19.578 73.812 44 1 97.06 360 ARG B O 1
ATOM 6425 N N . LYS B 1 361 ? 19.906 74.75 46 1 97.31 361 LYS B N 1
ATOM 6426 C CA . LYS B 1 361 ? 20.391 76 45.375 1 97.31 361 LYS B CA 1
ATOM 6427 C C . LYS B 1 361 ? 21.766 75.812 44.75 1 97.31 361 LYS B C 1
ATOM 6429 O O . LYS B 1 361 ? 22.656 75.188 45.375 1 97.31 361 LYS B O 1
ATOM 6434 N N . LEU B 1 362 ? 21.938 76.188 43.625 1 96.56 362 LEU B N 1
ATOM 6435 C CA . LEU B 1 362 ? 23.219 76.125 42.938 1 96.56 362 LEU B CA 1
ATOM 6436 C C . LEU B 1 362 ? 23.922 77.5 42.969 1 96.56 362 LEU B C 1
ATOM 6438 O O . LEU B 1 362 ? 25.125 77.562 43.219 1 96.56 362 LEU B O 1
ATOM 6442 N N . ASN B 1 363 ? 23.156 78.562 42.625 1 96.44 363 ASN B N 1
ATOM 6443 C CA . ASN B 1 363 ? 23.594 79.938 42.719 1 96.44 363 ASN B CA 1
ATOM 6444 C C . ASN B 1 363 ? 22.422 80.875 42.906 1 96.44 363 ASN B C 1
ATOM 6446 O O . ASN B 1 363 ? 21.312 80.438 43.219 1 96.44 363 ASN B O 1
ATOM 6450 N N . ASP B 1 364 ? 22.656 82.188 42.719 1 95.75 364 ASP B N 1
ATOM 6451 C CA . ASP B 1 364 ? 21.641 83.125 43.062 1 95.75 364 ASP B CA 1
ATOM 6452 C C . ASP B 1 364 ? 20.484 83.062 42.062 1 95.75 364 ASP B C 1
ATOM 6454 O O . ASP B 1 364 ? 19.391 83.562 42.344 1 95.75 364 ASP B O 1
ATOM 6458 N N . LYS B 1 365 ? 20.734 82.438 40.906 1 97.75 365 LYS B N 1
ATOM 6459 C CA . LYS B 1 365 ? 19.719 82.5 39.875 1 97.75 365 LYS B CA 1
ATOM 6460 C C . LYS B 1 365 ? 19.312 81.062 39.406 1 97.75 365 LYS B C 1
ATOM 6462 O O . LYS B 1 365 ? 18.594 80.938 38.406 1 97.75 365 LYS B O 1
ATOM 6467 N N . SER B 1 366 ? 19.875 80.125 40.062 1 97.88 366 SER B N 1
ATOM 6468 C CA . SER B 1 366 ? 19.562 78.75 39.594 1 97.88 366 SER B CA 1
ATOM 6469 C C . SER B 1 366 ? 19.5 77.812 40.75 1 97.88 366 SER B C 1
ATOM 6471 O O . SER B 1 366 ? 20.156 78 41.781 1 97.88 366 SER B O 1
ATOM 6473 N N . PHE B 1 367 ? 18.688 76.75 40.594 1 98.06 367 PHE B N 1
ATOM 6474 C CA . PHE B 1 367 ? 18.625 75.625 41.562 1 98.06 367 PHE B CA 1
ATOM 6475 C C . PHE B 1 367 ? 18.281 74.375 40.844 1 98.06 367 PHE B C 1
ATOM 6477 O O . PHE B 1 367 ? 17.828 74.375 39.688 1 98.06 367 PHE B O 1
ATOM 6484 N N . GLU B 1 368 ? 18.609 73.25 41.469 1 98.31 368 GLU B N 1
ATOM 6485 C CA . GLU B 1 368 ? 18.219 71.875 41.031 1 98.31 368 GLU B CA 1
ATOM 6486 C C . GLU B 1 368 ? 17 71.375 41.75 1 98.31 368 GLU B C 1
ATOM 6488 O O . GLU B 1 368 ? 16.859 71.625 42.969 1 98.31 368 GLU B O 1
ATOM 6493 N N . ALA B 1 369 ? 16.094 70.875 41.031 1 98.5 369 ALA B N 1
ATOM 6494 C CA . ALA B 1 369 ? 14.883 70.312 41.656 1 98.5 369 ALA B CA 1
ATOM 6495 C C . ALA B 1 369 ? 14.719 68.812 41.312 1 98.5 369 ALA B C 1
ATOM 6497 O O . ALA B 1 369 ? 14.727 68.438 40.156 1 98.5 369 ALA B O 1
ATOM 6498 N N . LEU B 1 370 ? 14.711 68 42.312 1 98.31 370 LEU B N 1
ATOM 6499 C CA . LEU B 1 370 ? 14.281 66.562 42.188 1 98.31 370 LEU B CA 1
ATOM 6500 C C . LEU B 1 370 ? 12.766 66.5 42.375 1 98.31 370 LEU B C 1
ATOM 6502 O O . LEU B 1 370 ? 12.219 66.875 43.406 1 98.31 370 LEU B O 1
ATOM 6506 N N . ILE B 1 371 ? 12.07 66 41.312 1 98.5 371 ILE B N 1
ATOM 6507 C CA . ILE B 1 371 ? 10.617 66.062 41.25 1 98.5 371 ILE B CA 1
ATOM 6508 C C . ILE B 1 371 ? 10.055 64.625 41.094 1 98.5 371 ILE B C 1
ATOM 6510 O O . ILE B 1 371 ? 10.359 63.969 40.125 1 98.5 371 ILE B O 1
ATOM 6514 N N . LYS B 1 372 ? 9.328 64.125 42 1 97.81 372 LYS B N 1
ATOM 6515 C CA . LYS B 1 372 ? 8.547 62.938 41.844 1 97.81 372 LYS B CA 1
ATOM 6516 C C . LYS B 1 372 ? 7.105 63.25 41.438 1 97.81 372 LYS B C 1
ATOM 6518 O O . LYS B 1 372 ? 6.395 63.938 42.188 1 97.81 372 LYS B O 1
ATOM 6523 N N . ALA B 1 373 ? 6.707 62.781 40.375 1 96.94 373 ALA B N 1
ATOM 6524 C CA . ALA B 1 373 ? 5.387 63.125 39.844 1 96.94 373 ALA B CA 1
ATOM 6525 C C . ALA B 1 373 ? 4.695 61.938 39.219 1 96.94 373 ALA B C 1
ATOM 6527 O O . ALA B 1 373 ? 5.34 60.938 38.906 1 96.94 373 ALA B O 1
ATOM 6528 N N . GLN B 1 374 ? 3.395 62.125 39.094 1 94.12 374 GLN B N 1
ATOM 6529 C CA . GLN B 1 374 ? 2.59 61.156 38.406 1 94.12 374 GLN B CA 1
ATOM 6530 C C . GLN B 1 374 ? 2.936 61.125 36.906 1 94.12 374 GLN B C 1
ATOM 6532 O O . GLN B 1 374 ? 3.234 62.156 36.312 1 94.12 374 GLN B O 1
ATOM 6537 N N . GLY B 1 375 ? 2.854 59.844 36.375 1 90.69 375 GLY B N 1
ATOM 6538 C CA . GLY B 1 375 ? 3.094 59.719 34.938 1 90.69 375 GLY B CA 1
ATOM 6539 C C . GLY B 1 375 ? 2.176 60.594 34.094 1 90.69 375 GLY B C 1
ATOM 6540 O O . GLY B 1 375 ? 0.988 60.719 34.406 1 90.69 375 GLY B O 1
ATOM 6541 N N . GLY B 1 376 ? 2.824 61.344 33.094 1 90.31 376 GLY B N 1
ATOM 6542 C CA . GLY B 1 376 ? 2.037 62.156 32.188 1 90.31 376 GLY B CA 1
ATOM 6543 C C . GLY B 1 376 ? 2.129 63.656 32.5 1 90.31 376 GLY B C 1
ATOM 6544 O O . GLY B 1 376 ? 1.665 64.5 31.734 1 90.31 376 GLY B O 1
ATOM 6545 N N . LEU B 1 377 ? 2.619 63.938 33.625 1 94.56 377 LEU B N 1
ATOM 6546 C CA . LEU B 1 377 ? 2.771 65.312 34 1 94.56 377 LEU B CA 1
ATOM 6547 C C . LEU B 1 377 ? 3.875 66 33.188 1 94.56 377 LEU B C 1
ATOM 6549 O O . LEU B 1 377 ? 4.973 65.438 33.062 1 94.56 377 LEU B O 1
ATOM 6553 N N . TYR B 1 378 ? 3.617 67.188 32.688 1 95.81 378 TYR B N 1
ATOM 6554 C CA . TYR B 1 378 ? 4.617 67.938 31.938 1 95.81 378 TYR B CA 1
ATOM 6555 C C . TYR B 1 378 ? 5.52 68.688 32.875 1 95.81 378 TYR B C 1
ATOM 6557 O O . TYR B 1 378 ? 5.137 69.75 33.375 1 95.81 378 TYR B O 1
ATOM 6565 N N . ILE B 1 379 ? 6.68 68.25 32.938 1 97.56 379 ILE B N 1
ATOM 6566 C CA . ILE B 1 379 ? 7.578 68.75 33.969 1 97.56 379 ILE B CA 1
ATOM 6567 C C . ILE B 1 379 ? 8.094 70.125 33.562 1 97.56 379 ILE B C 1
ATOM 6569 O O . ILE B 1 379 ? 8.219 71 34.406 1 97.56 379 ILE B O 1
ATOM 6573 N N . LYS B 1 380 ? 8.43 70.312 32.344 1 97.69 380 LYS B N 1
ATOM 6574 C CA . LYS B 1 380 ? 8.891 71.625 31.891 1 97.69 380 LYS B CA 1
ATOM 6575 C C . LYS B 1 380 ? 7.852 72.688 32.188 1 97.69 380 LYS B C 1
ATOM 6577 O O . LYS B 1 380 ? 8.188 73.812 32.625 1 97.69 380 LYS B O 1
ATOM 6582 N N . GLU B 1 381 ? 6.668 72.312 31.938 1 97.94 381 GLU B N 1
ATOM 6583 C CA . GLU B 1 381 ? 5.57 73.25 32.125 1 97.94 381 GLU B CA 1
ATOM 6584 C C . GLU B 1 381 ? 5.227 73.375 33.625 1 97.94 381 GLU B C 1
ATOM 6586 O O . GLU B 1 381 ? 4.73 74.438 34.062 1 97.94 381 GLU B O 1
ATOM 6591 N N . LEU B 1 382 ? 5.496 72.438 34.406 1 98.19 382 LEU B N 1
ATOM 6592 C CA . LEU B 1 382 ? 5.391 72.562 35.844 1 98.19 382 LEU B CA 1
ATOM 6593 C C . LEU B 1 382 ? 6.328 73.688 36.344 1 98.19 382 LEU B C 1
ATOM 6595 O O . LEU B 1 382 ? 5.996 74.375 37.312 1 98.19 382 LEU B O 1
ATOM 6599 N N . VAL B 1 383 ? 7.445 73.75 35.75 1 98.38 383 VAL B N 1
ATOM 6600 C CA . VAL B 1 383 ? 8.445 74.75 36.156 1 98.38 383 VAL B CA 1
ATOM 6601 C C . VAL B 1 383 ? 8.055 76.125 35.625 1 98.38 383 VAL B C 1
ATOM 6603 O O . VAL B 1 383 ? 7.961 77.062 36.406 1 98.38 383 VAL B O 1
ATOM 6606 N N . SER B 1 384 ? 7.719 76.25 34.406 1 97.62 384 SER B N 1
ATOM 6607 C CA . SER B 1 384 ? 7.559 77.562 33.75 1 97.62 384 SER B CA 1
ATOM 6608 C C . SER B 1 384 ? 6.148 78.125 33.938 1 97.62 384 SER B C 1
ATOM 6610 O O . SER B 1 384 ? 5.93 79.312 33.875 1 97.62 384 SER B O 1
ATOM 6612 N N . GLY B 1 385 ? 5.184 77.125 34 1 97.25 385 GLY B N 1
ATOM 6613 C CA . GLY B 1 385 ? 3.789 77.562 34.094 1 97.25 385 GLY B CA 1
ATOM 6614 C C . GLY B 1 385 ? 3.127 77.688 32.719 1 97.25 385 GLY B C 1
ATOM 6615 O O . GLY B 1 385 ? 1.899 77.688 32.625 1 97.25 385 GLY B O 1
ATOM 6616 N N . ASP B 1 386 ? 3.924 77.812 31.75 1 96.75 386 ASP B N 1
ATOM 6617 C CA . ASP B 1 386 ? 3.439 77.812 30.375 1 96.75 386 ASP B CA 1
ATOM 6618 C C . ASP B 1 386 ? 2.406 78.938 30.188 1 96.75 386 ASP B C 1
ATOM 6620 O O . ASP B 1 386 ? 1.31 78.688 29.688 1 96.75 386 ASP B O 1
ATOM 6624 N N . GLU B 1 387 ? 2.693 80.062 30.703 1 94.31 387 GLU B N 1
ATOM 6625 C CA . GLU B 1 387 ? 1.867 81.25 30.594 1 94.31 387 GLU B CA 1
ATOM 6626 C C . GLU B 1 387 ? 0.497 81.062 31.234 1 94.31 387 GLU B C 1
ATOM 6628 O O . GLU B 1 387 ? -0.528 81.438 30.656 1 94.31 387 GLU B O 1
ATOM 6633 N N . GLY B 1 388 ? 0.513 80.312 32.281 1 95.12 388 GLY B N 1
ATOM 6634 C CA . GLY B 1 388 ? -0.71 80.188 33.031 1 95.12 388 GLY B CA 1
ATOM 6635 C C . GLY B 1 388 ? -1.461 78.875 32.719 1 95.12 388 GLY B C 1
ATOM 6636 O O . GLY B 1 388 ? -2.473 78.562 33.344 1 95.12 388 GLY B O 1
ATOM 6637 N N . ARG B 1 389 ? -0.985 78.125 31.859 1 96.5 389 ARG B N 1
ATOM 6638 C CA . ARG B 1 389 ? -1.661 76.938 31.422 1 96.5 389 ARG B CA 1
ATOM 6639 C C . ARG B 1 389 ? -1.393 75.75 32.375 1 96.5 389 ARG B C 1
ATOM 6641 O O . ARG B 1 389 ? -2.08 74.75 32.344 1 96.5 389 ARG B O 1
ATOM 6648 N N . THR B 1 390 ? -0.377 75.875 33.25 1 97.44 390 THR B N 1
ATOM 6649 C CA . THR B 1 390 ? -0.067 74.938 34.281 1 97.44 390 THR B CA 1
ATOM 6650 C C . THR B 1 390 ? -0.087 75.625 35.656 1 97.44 390 THR B C 1
ATOM 6652 O O . THR B 1 390 ? 0.703 76.5 35.938 1 97.44 390 THR B O 1
ATOM 6655 N N . GLU B 1 391 ? -1.003 75.125 36.469 1 97.44 391 GLU B N 1
ATOM 6656 C CA . GLU B 1 391 ? -1.176 75.75 37.781 1 97.44 391 GLU B CA 1
ATOM 6657 C C . GLU B 1 391 ? -1.504 74.688 38.844 1 97.44 391 GLU B C 1
ATOM 6659 O O . GLU B 1 391 ? -2.361 73.875 38.625 1 97.44 391 GLU B O 1
ATOM 6664 N N . PRO B 1 392 ? -0.914 74.875 39.938 1 97.81 392 PRO B N 1
ATOM 6665 C CA . PRO B 1 392 ? 0.205 75.812 40.25 1 97.81 392 PRO B CA 1
ATOM 6666 C C . PRO B 1 392 ? 1.502 75.375 39.562 1 97.81 392 PRO B C 1
ATOM 6668 O O . PRO B 1 392 ? 1.604 74.25 39.062 1 97.81 392 PRO B O 1
ATOM 6671 N N . SER B 1 393 ? 2.4 76.25 39.375 1 98.5 393 SER B N 1
ATOM 6672 C CA . SER B 1 393 ? 3.734 76.062 38.812 1 98.5 393 SER B CA 1
ATOM 6673 C C . SER B 1 393 ? 4.812 76.625 39.719 1 98.5 393 SER B C 1
ATOM 6675 O O . SER B 1 393 ? 4.504 77.375 40.688 1 98.5 393 SER B O 1
ATOM 6677 N N . PHE B 1 394 ? 6.062 76.25 39.438 1 98.56 394 PHE B N 1
ATOM 6678 C CA . PHE B 1 394 ? 7.152 76.875 40.188 1 98.56 394 PHE B CA 1
ATOM 6679 C C . PHE B 1 394 ? 7.133 78.438 40 1 98.56 394 PHE B C 1
ATOM 6681 O O . PHE B 1 394 ? 7.297 79.188 40.969 1 98.56 394 PHE B O 1
ATOM 6688 N N . SER B 1 395 ? 6.938 78.875 38.781 1 98.12 395 SER B N 1
ATOM 6689 C CA . SER B 1 395 ? 6.883 80.312 38.469 1 98.12 395 SER B CA 1
ATOM 6690 C C . SER B 1 395 ? 5.77 81 39.25 1 98.12 395 SER B C 1
ATOM 6692 O O . SER B 1 395 ? 5.988 82.062 39.844 1 98.12 395 SER B O 1
ATOM 6694 N N . SER B 1 396 ? 4.539 80.438 39.156 1 97.38 396 SER B N 1
ATOM 6695 C CA . SER B 1 396 ? 3.402 81.062 39.812 1 97.38 396 SER B CA 1
ATOM 6696 C C . SER B 1 396 ? 3.584 81.062 41.344 1 97.38 396 SER B C 1
ATOM 6698 O O . SER B 1 396 ? 3.201 82 42 1 97.38 396 SER B O 1
ATOM 6700 N N . PHE B 1 397 ? 4.121 80.062 41.906 1 96.38 397 PHE B N 1
ATOM 6701 C CA . PHE B 1 397 ? 4.34 79.938 43.344 1 96.38 397 PHE B CA 1
ATOM 6702 C C . PHE B 1 397 ? 5.367 81 43.812 1 96.38 397 PHE B C 1
ATOM 6704 O O . PHE B 1 397 ? 5.156 81.688 44.781 1 96.38 397 PHE B O 1
ATOM 6711 N N . LEU B 1 398 ? 6.5 81.062 43.062 1 96.62 398 LEU B N 1
ATOM 6712 C CA . LEU B 1 398 ? 7.59 81.938 43.438 1 96.62 398 LEU B CA 1
ATOM 6713 C C . LEU B 1 398 ? 7.227 83.438 43.094 1 96.62 398 LEU B C 1
ATOM 6715 O O . LEU B 1 398 ? 7.828 84.312 43.625 1 96.62 398 LEU B O 1
ATOM 6719 N N . GLY B 1 399 ? 6.293 83.562 42.188 1 95.94 399 GLY B N 1
ATOM 6720 C CA . GLY B 1 399 ? 5.973 84.875 41.688 1 95.94 399 GLY B CA 1
ATOM 6721 C C . GLY B 1 399 ? 7.035 85.438 40.781 1 95.94 399 GLY B C 1
ATOM 6722 O O . GLY B 1 399 ? 7.184 86.688 40.656 1 95.94 399 GLY B O 1
ATOM 6723 N N . LYS B 1 400 ? 7.867 84.562 40.375 1 97.25 400 LYS B N 1
ATOM 6724 C CA . LYS B 1 400 ? 8.977 84.938 39.469 1 97.25 400 LYS B CA 1
ATOM 6725 C C . LYS B 1 400 ? 8.992 84 38.25 1 97.25 400 LYS B C 1
ATOM 6727 O O . LYS B 1 400 ? 8.531 82.812 38.344 1 97.25 400 LYS B O 1
ATOM 6732 N N . GLU B 1 401 ? 9.523 84.562 37.156 1 96.94 401 GLU B N 1
ATOM 6733 C CA . GLU B 1 401 ? 9.672 83.688 36 1 96.94 401 GLU B CA 1
ATOM 6734 C C . GLU B 1 401 ? 10.719 82.625 36.25 1 96.94 401 GLU B C 1
ATOM 6736 O O . GLU B 1 401 ? 11.844 82.875 36.656 1 96.94 401 GLU B O 1
ATOM 6741 N N . ALA B 1 402 ? 10.375 81.375 36.125 1 97.88 402 ALA B N 1
ATOM 6742 C CA . ALA B 1 402 ? 11.273 80.188 36.219 1 97.88 402 ALA B CA 1
ATOM 6743 C C . ALA B 1 402 ? 11.266 79.375 34.906 1 97.88 402 ALA B C 1
ATOM 6745 O O . ALA B 1 402 ? 10.219 79.25 34.281 1 97.88 402 ALA B O 1
ATOM 6746 N N . THR B 1 403 ? 12.422 79 34.5 1 97.62 403 THR B N 1
ATOM 6747 C CA . THR B 1 403 ? 12.531 78.188 33.281 1 97.62 403 THR B CA 1
ATOM 6748 C C . THR B 1 403 ? 13.328 76.875 33.531 1 97.62 403 THR B C 1
ATOM 6750 O O . THR B 1 403 ? 14.289 76.938 34.312 1 97.62 403 THR B O 1
ATOM 6753 N N . CYS B 1 404 ? 12.891 75.812 32.906 1 97.25 404 CYS B N 1
ATOM 6754 C CA . CYS B 1 404 ? 13.625 74.562 32.969 1 97.25 404 CYS B CA 1
ATOM 6755 C C . CYS B 1 404 ? 14.773 74.562 31.984 1 97.25 404 CYS B C 1
ATOM 6757 O O . CYS B 1 404 ? 14.562 74.375 30.781 1 97.25 404 CYS B O 1
ATOM 6759 N N . ALA B 1 405 ? 15.953 74.625 32.438 1 96.94 405 ALA B N 1
ATOM 6760 C CA . ALA B 1 405 ? 17.141 74.688 31.594 1 96.94 405 ALA B CA 1
ATOM 6761 C C . ALA B 1 405 ? 17.516 73.312 31.094 1 96.94 405 ALA B C 1
ATOM 6763 O O . ALA B 1 405 ? 17.984 73.125 29.969 1 96.94 405 ALA B O 1
ATOM 6764 N N . SER B 1 406 ? 17.438 72.375 31.859 1 97.44 406 SER B N 1
ATOM 6765 C CA . SER B 1 406 ? 17.672 71 31.484 1 97.44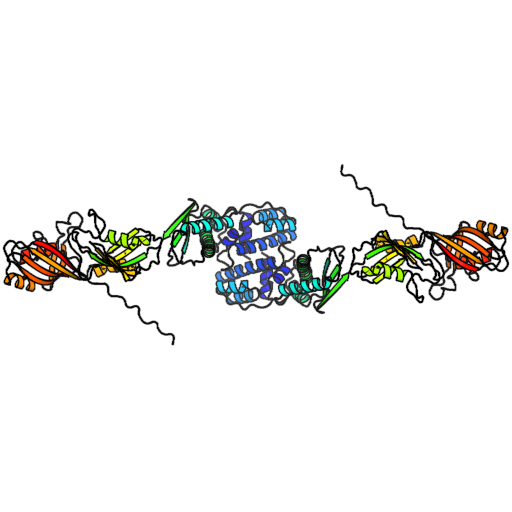 406 SER B CA 1
ATOM 6766 C C . SER B 1 406 ? 16.844 70 32.344 1 97.44 406 SER B C 1
ATOM 6768 O O . SER B 1 406 ? 16.469 70.375 33.469 1 97.44 406 SER B O 1
ATOM 6770 N N . LEU B 1 407 ? 16.562 68.875 31.766 1 98.12 407 LEU B N 1
ATOM 6771 C CA . LEU B 1 407 ? 15.703 67.938 32.406 1 98.12 407 LEU B CA 1
ATOM 6772 C C . LEU B 1 407 ? 16.219 66.5 32.188 1 98.12 407 LEU B C 1
ATOM 6774 O O . LEU B 1 407 ? 16.672 66.188 31.078 1 98.12 407 LEU B O 1
ATOM 6778 N N . ASP B 1 408 ? 16.234 65.688 33.219 1 98.12 408 ASP B N 1
ATOM 6779 C CA . ASP B 1 408 ? 16.594 64.25 33.156 1 98.12 408 ASP B CA 1
ATOM 6780 C C . ASP B 1 408 ? 15.562 63.406 33.875 1 98.12 408 ASP B C 1
ATOM 6782 O O . ASP B 1 408 ? 15.125 63.75 35 1 98.12 408 ASP B O 1
ATOM 6786 N N . VAL B 1 409 ? 15.125 62.406 33.25 1 97.31 409 VAL B N 1
ATOM 6787 C CA . VAL B 1 409 ? 14.391 61.375 33.969 1 97.31 409 VAL B CA 1
ATOM 6788 C C . VAL B 1 409 ? 15.367 60.5 34.75 1 97.31 409 VAL B C 1
ATOM 6790 O O . VAL B 1 409 ? 16.25 59.875 34.156 1 97.31 409 VAL B O 1
ATOM 6793 N N . VAL B 1 410 ? 15.164 60.375 35.969 1 97.06 410 VAL B N 1
ATOM 6794 C CA . VAL B 1 410 ? 16.219 59.719 36.719 1 97.06 410 VAL B CA 1
ATOM 6795 C C . VAL B 1 410 ? 15.672 58.438 37.375 1 97.06 410 VAL B C 1
ATOM 6797 O O . VAL B 1 410 ? 16.438 57.594 37.875 1 97.06 410 VAL B O 1
ATOM 6800 N N . TRP B 1 411 ? 14.375 58.281 37.375 1 95.19 411 TRP B N 1
ATOM 6801 C CA . TRP B 1 411 ? 13.797 57.062 37.906 1 95.19 411 TRP B CA 1
ATOM 6802 C C . TRP B 1 411 ? 12.438 56.781 37.281 1 95.19 411 TRP B C 1
ATOM 6804 O O . TRP B 1 411 ? 11.594 57.688 37.188 1 95.19 411 TRP B O 1
ATOM 6814 N N . VAL B 1 412 ? 12.25 55.625 36.844 1 93.38 412 VAL B N 1
ATOM 6815 C CA . VAL B 1 412 ? 10.984 55.125 36.312 1 93.38 412 VAL B CA 1
ATOM 6816 C C . VAL B 1 412 ? 10.617 53.812 36.969 1 93.38 412 VAL B C 1
ATOM 6818 O O . VAL B 1 412 ? 11.484 52.969 37.219 1 93.38 412 VAL B O 1
ATOM 6821 N N . SER B 1 413 ? 9.375 53.688 37.219 1 86.31 413 SER B N 1
ATOM 6822 C CA . SER B 1 413 ? 8.906 52.438 37.844 1 86.31 413 SER B CA 1
ATOM 6823 C C . SER B 1 413 ? 9.055 51.281 36.875 1 86.31 413 SER B C 1
ATOM 6825 O O . SER B 1 413 ? 8.758 51.375 35.688 1 86.31 413 SER B O 1
ATOM 6827 N N . LEU B 1 414 ? 9.531 50.188 37.438 1 82.81 414 LEU B N 1
ATOM 6828 C CA . LEU B 1 414 ? 9.711 48.969 36.625 1 82.81 414 LEU B CA 1
ATOM 6829 C C . LEU B 1 414 ? 8.555 48 36.844 1 82.81 414 LEU B C 1
ATOM 6831 O O . LEU B 1 414 ? 8.031 47.906 37.969 1 82.81 414 LEU B O 1
ATOM 6835 N N . PRO B 1 415 ? 8.125 47.375 35.844 1 79.25 415 PRO B N 1
ATOM 6836 C CA . PRO B 1 415 ? 7.043 46.406 36.031 1 79.25 415 PRO B CA 1
ATOM 6837 C C . PRO B 1 415 ? 7.426 45.25 36.938 1 79.25 415 PRO B C 1
ATOM 6839 O O . PRO B 1 415 ? 8.586 44.844 36.969 1 79.25 415 PRO B O 1
ATOM 6842 N N . GLN B 1 416 ? 6.574 44.938 38.031 1 64.31 416 GLN B N 1
ATOM 6843 C CA . GLN B 1 416 ? 6.816 43.844 38.938 1 64.31 416 GLN B CA 1
ATOM 6844 C C . GLN B 1 416 ? 6.801 42.5 38.219 1 64.31 416 GLN B C 1
ATOM 6846 O O . GLN B 1 416 ? 6.043 42.312 37.281 1 64.31 416 GLN B O 1
ATOM 6851 N N . ALA B 1 417 ? 7.883 41.75 38.438 1 56.62 417 ALA B N 1
ATOM 6852 C CA . ALA B 1 417 ? 8.016 40.406 37.906 1 56.62 417 ALA B CA 1
ATOM 6853 C C . ALA B 1 417 ? 6.82 39.531 38.281 1 56.62 417 ALA B C 1
ATOM 6855 O O . ALA B 1 417 ? 6.41 39.531 39.438 1 56.62 417 ALA B O 1
ATOM 6856 N N . GLU B 1 418 ? 5.852 39.281 37.688 1 50.28 418 GLU B N 1
ATOM 6857 C CA . GLU B 1 418 ? 4.941 38.219 38.094 1 50.28 418 GLU B CA 1
ATOM 6858 C C . GLU B 1 418 ? 5.703 36.938 38.344 1 50.28 418 GLU B C 1
ATOM 6860 O O . GLU B 1 418 ? 6.473 36.469 37.5 1 50.28 418 GLU B O 1
ATOM 6865 N N . LEU B 1 419 ? 6.086 36.594 39.656 1 38.53 419 LEU B N 1
ATOM 6866 C CA . LEU B 1 419 ? 6.59 35.281 40.031 1 38.53 419 LEU B CA 1
ATOM 6867 C C . LEU B 1 419 ? 5.668 34.156 39.5 1 38.53 419 LEU B C 1
ATOM 6869 O O . LEU B 1 419 ? 4.461 34.188 39.75 1 38.53 419 LEU B O 1
ATOM 6873 N N . ARG B 1 420 ? 5.879 33.438 38.531 1 42.97 420 ARG B N 1
ATOM 6874 C CA . ARG B 1 420 ? 5.281 32.125 38.312 1 42.97 420 ARG B CA 1
ATOM 6875 C C . ARG B 1 420 ? 5.309 31.297 39.562 1 42.97 420 ARG B C 1
ATOM 6877 O O . ARG B 1 420 ? 6.34 31.203 40.25 1 42.97 420 ARG B O 1
ATOM 6884 N N . GLY B 1 421 ? 4.051 30.969 40.438 1 30.78 421 GLY B N 1
ATOM 6885 C CA . GLY B 1 421 ? 3.791 29.906 41.375 1 30.78 421 GLY B C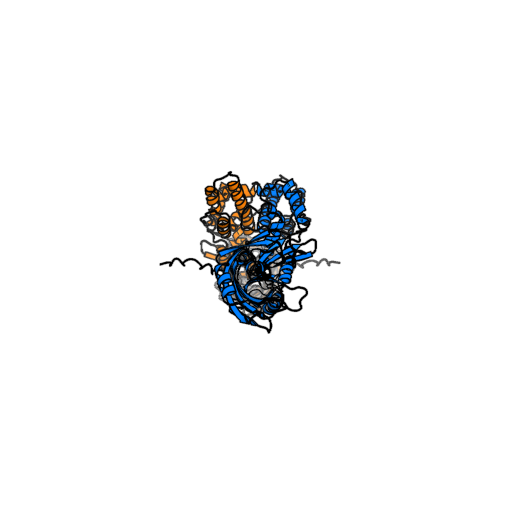A 1
ATOM 6886 C C . GLY B 1 421 ? 4.574 28.641 41.094 1 30.78 421 GLY B C 1
ATOM 6887 O O . GLY B 1 421 ? 5.121 28.484 40 1 30.78 421 GLY B O 1
ATOM 6888 N N . GLY B 1 422 ? 4.523 27.531 42.312 1 31.94 422 GLY B N 1
ATOM 6889 C CA . GLY B 1 422 ? 4.977 26.188 42.656 1 31.94 422 GLY B CA 1
ATOM 6890 C C . GLY B 1 422 ? 4.672 25.156 41.594 1 31.94 422 GLY B C 1
ATOM 6891 O O . GLY B 1 422 ? 3.619 25.219 40.938 1 31.94 422 GLY B O 1
ATOM 6892 N N . GLY B 1 423 ? 5.617 24.609 40.969 1 30.92 423 GLY B N 1
ATOM 6893 C CA . GLY B 1 423 ? 5.621 23.203 40.594 1 30.92 423 GLY B CA 1
ATOM 6894 C C . GLY B 1 423 ? 5.078 22.297 41.688 1 30.92 423 GLY B C 1
ATOM 6895 O O . GLY B 1 423 ? 5.559 22.312 42.812 1 30.92 423 GLY B O 1
ATOM 6896 N N . GLU B 1 424 ? 3.709 22.203 41.938 1 29.41 424 GLU B N 1
ATOM 6897 C CA . GLU B 1 424 ? 3.293 21 42.656 1 29.41 424 GLU B CA 1
ATOM 6898 C C . GLU B 1 424 ? 4.105 19.781 42.219 1 29.41 424 GLU B C 1
ATOM 6900 O O . GLU B 1 424 ? 4.262 19.531 41.031 1 29.41 424 GLU B O 1
ATOM 6905 N N . GLU B 1 425 ? 5.059 19.438 43.125 1 23.59 425 GLU B N 1
ATOM 6906 C CA . GLU B 1 425 ? 5.719 18.141 43.25 1 23.59 425 GLU B CA 1
ATOM 6907 C C . GLU B 1 425 ? 4.707 17 43.188 1 23.59 425 GLU B C 1
ATOM 6909 O O . GLU B 1 425 ? 3.67 17.047 43.844 1 23.59 425 GLU B O 1
ATOM 6914 N N . ARG B 1 426 ? 4.598 16.297 42.094 1 23.64 426 ARG B N 1
ATOM 6915 C CA . ARG B 1 426 ? 4.48 14.852 42.219 1 23.64 426 ARG B CA 1
ATOM 6916 C C . ARG B 1 426 ? 5.469 14.305 43.25 1 23.64 426 ARG B C 1
ATOM 6918 O O . ARG B 1 426 ? 6.684 14.484 43.125 1 23.64 426 ARG B O 1
ATOM 6925 N N . GLY B 1 427 ? 5.121 14.453 44.75 1 17.94 427 GLY B N 1
ATOM 6926 C CA . GLY B 1 427 ? 4.926 13.211 45.469 1 17.94 427 GLY B CA 1
ATOM 6927 C C . GLY B 1 427 ? 3.883 12.305 44.844 1 17.94 427 GLY B C 1
ATOM 6928 O O . GLY B 1 427 ? 2.992 12.781 44.125 1 17.94 427 GLY B O 1
#

pLDDT: mean 94.27, std 10.66, range [17.94, 98.75]

Foldseek 3Di:
DPLLVLLLVLLLPFQAEQQLSQLLQQQPPPPCHSNNSSVVSLVVNLVVLLVCCVVVVDPLVSSQSSLLSYQDPVSCVVCVVSVHDHNHAAGQQPRVCLVVLLVVVLVQQLVVCVLADFQAEFEAEPAPPCSQVSSVVSCVVSVRDNGDGVRVSSRVSSQVVNCVVPVHYHDPPDGQKYWYDYVVVRHTDIAGDKWKFKWFKWFPAAQEFQDDDPGPHHVQVQVCVVCVQQPADKDKQWLDGDDRGATEAAPGTMIMIIGGPGRYHDDPQAQHWDDDPGMIMHTHGIDDPVVSCVRHPPQSQAKFKKKWKKFFPVWDDPVLQVVVQVVQAFDKKWAFPAPVCVVPDPTDIDIWHWHTWHWADDDGTIIMIITIITRPDDQQCLAQVRVVRMPPHSCNSSVTGMGTPHMYTNDGDDDDDPPDDDPPDPD/DPLLVLLLVLLLPFQAEQQLSQLLQQQPPPPCHSNNSSVVSLVVNLVVLLVCCVVVVDPLVSSQSSLLSYQDPVSCVVCVVSVHDHHHAAGQQPRVCLVVLLVVVLVQQLVVCVLADFQAEFEAEPAPPCSQVSSVVSCVVSVRDNGDGVRVSSRVSSQVVNCVVPVHYHDPPDGQKYWYDYVPVRHTDIAGDKWKWKWFKWFDAAQEFQDDDPGPHHVQVQVCVVCVQQPADKDKQWLDGDDRGATEAAPGTIIMIIGGPGRYHDDPQAQHWDDDPGMIMGTHGIDDPVVSCVRHPPQSQAKFKKKFKKFFPVWDDPVLQVVVQVVQAFDKKWAFPAPVCVVPDPGDIDIWHWHGWHWADDDGTIIMIITIITRPDDQQCLAQVRVVRMPPHSCNSSVTGMGTPHMYTNDGDDDDDPPDDDPPDPD

Nearest PDB structures (foldseek):
  2v9k-assembly1_A  TM=7.566E-01  e=2.578E-28  Homo sapiens
  8ouf-assembly1_G  TM=8.025E-01  e=5.023E-08  Homo sapiens
  2ey4-assembly1_A  TM=7.895E-01  e=8.111E-08  Pyrococcus furiosus
  2rfk-assembly1_A  TM=7.399E-01  e=9.143E-08  Pyrococcus furiosus
  7v9a-assembly1_C  TM=8.237E-01  e=6.599E-07  Homo sapiens

Radius of gyration: 55.14 Å; Cα contacts (8 Å, |Δi|>4): 1792; chains: 2; bounding box: 59×175×104 Å

Solvent-accessible surface area (backbone atoms only — not comparable to full-atom values): 43976 Å² total; per-residue (Å²): 81,65,68,61,48,52,50,51,61,48,30,67,78,40,27,31,24,35,40,64,49,10,23,49,41,42,71,37,45,38,84,60,51,33,47,53,44,13,44,16,48,50,53,47,49,50,26,49,45,49,48,31,37,76,69,63,75,43,55,68,66,58,45,26,55,36,54,11,15,39,36,48,74,64,52,57,53,32,29,52,65,64,72,43,74,63,65,74,32,58,10,66,44,62,58,65,38,57,69,60,48,39,54,52,50,24,50,51,50,52,60,70,44,66,73,43,56,73,71,29,28,35,56,43,66,83,34,71,53,69,33,46,60,47,44,48,50,51,37,63,76,68,64,47,86,36,44,46,56,59,58,57,50,49,30,52,53,24,42,51,51,36,27,65,75,68,73,39,48,75,32,95,84,75,37,41,27,36,42,30,34,24,56,78,78,68,46,73,47,75,47,50,50,61,47,35,36,33,29,36,36,25,36,72,33,63,65,30,28,53,55,82,60,95,47,95,39,28,50,37,55,52,51,38,61,72,51,47,82,29,44,56,52,64,45,75,43,42,41,57,83,65,57,34,66,28,26,32,38,74,70,20,40,46,31,31,40,35,31,39,50,35,29,40,76,83,71,90,47,59,71,36,72,45,73,62,94,45,39,38,39,36,31,56,37,79,51,58,75,67,51,49,54,46,32,49,44,66,47,26,52,35,51,34,29,32,43,33,35,34,38,21,84,89,45,58,52,69,66,56,44,52,49,48,30,65,61,36,49,66,33,73,30,41,34,36,52,52,79,92,49,46,89,81,43,78,85,45,76,43,79,39,42,32,52,36,42,46,66,45,79,75,48,60,38,32,31,39,36,42,36,33,29,34,36,86,57,59,62,59,37,36,30,36,8,61,89,69,38,20,40,72,14,51,10,66,74,69,73,41,71,28,40,59,74,42,45,30,37,42,35,46,66,71,84,75,77,79,76,81,83,81,78,79,73,80,123,81,67,68,60,47,53,50,49,60,48,30,67,75,39,26,30,24,35,42,65,50,10,23,50,42,42,70,37,44,38,82,62,52,33,47,54,42,13,45,16,44,49,51,45,48,50,26,49,44,49,47,31,36,77,70,63,74,44,55,67,66,59,44,26,54,36,54,12,16,37,35,48,75,65,52,56,55,33,29,53,65,64,72,43,72,64,65,75,33,61,9,66,43,62,59,65,39,57,69,60,48,40,53,53,51,25,50,51,50,54,61,70,45,66,74,45,54,74,70,29,30,35,54,43,66,84,35,71,52,69,32,45,58,47,44,47,50,52,38,62,75,68,67,48,85,38,44,47,57,59,59,59,50,48,32,51,53,23,40,52,50,36,27,66,75,69,72,42,50,75,31,95,83,76,38,41,29,36,41,30,35,24,56,79,77,67,47,72,47,77,48,50,49,60,47,34,35,34,30,36,34,25,36,72,33,62,65,30,26,54,55,83,61,95,48,93,40,26,52,37,54,51,50,38,61,73,52,47,82,30,43,55,51,65,45,77,41,41,40,56,84,65,54,35,67,29,25,31,36,74,71,19,39,45,31,30,40,36,31,40,48,34,29,40,76,83,72,90,48,60,69,36,73,47,74,61,94,46,37,38,40,36,32,58,37,79,50,57,76,67,51,48,54,45,32,48,44,65,48,26,51,36,49,34,29,33,43,32,35,35,37,22,86,89,47,58,52,69,67,56,44,52,51,48,31,64,62,36,50,66,31,73,30,39,34,37,51,52,79,90,47,45,88,81,44,75,86,46,78,44,80,36,42,34,53,36,40,47,66,42,79,74,48,59,39,31,32,37,35,41,36,35,28,33,36,85,55,57,61,59,37,36,30,38,7,62,88,70,39,20,40,73,14,52,10,66,72,70,72,41,72,30,38,58,75,42,45,31,36,43,35,45,65,70,84,77,76,79,77,80,81,80,77,79,70,82,122

Sequence (854 aa):
MRITEEALEVVKHYPLCDHCLGSLFARLGKGLGNEHRGEAIRRVIIMELDRMVREGEIKKEEAEKIMSNFDSDEVEELAKNMGYSVRRRSCYVCGGKWRELVEEWSKKVVDALKEYEFDTFLVGCSDCGGMVERQREIISAFRLPYAESVKNSLKREVGKRVKELLGKEPDFEDPHVVAIMNLREDKVDLQIKPVFIYGIYKKKARNVSQSEWKYPYSVERAVRKALSPFGGEVVLHASGREDVDVRALGTGRPFVAEVKRPKRRRLPVEGSEYEDELVWLRFERYVNRDWVQRVKGDESKKEKVYLALVYVPEGVDEGDLRALEEFFEDVTIKQRTPKRVLHRRADVVRERKVYWVKARKLNDKSFEALIKAQGGLYIKELVSGDEGRTEPSFSSFLGKEATCASLDVVWVSLPQAELRGGGEERGMRITEEALEVVKHYPLCDHCLGSLFARLGKGLGNEHRGEAIRRVIIMELDRMVREGEIKKEEAEKIMSNFDSDEVEELAKNMGYSVRRRSCYVCGGKWRELVEEWSKKVVDALKEYEFDTFLVGCSDCGGMVERQREIISAFRLPYAESVKNSLKREVGKRVKELLGKEPDFEDPHVVAIMNLREDKVDLQIKPVFIYGIYKKKARNVSQSEWKYPYSVERAVRKALSPFGGEVVLHASGREDVDVRALGTGRPFVAEVKRPKRRRLPVEGSEYEDELVWLRFERYVNRDWVQRVKGDESKKEKVYLALVYVPEGVDEGDLRALEEFFEDVTIKQRTPKRVLHRRADVVRERKVYWVKARKLNDKSFEALIKAQGGLYIKELVSGDEGRTEPSFSSFLGKEATCASLDVVWVSLPQAELRGGGEERG

Organism: Ignicoccus hospitalis (strain KIN4/I / DSM 18386 / JCM 14125) (NCBI:txid453591)

InterPro domains:
  IPR004114 THUMP domain [PS51165] (76-194)
  IPR004114 THUMP domain [SM00981] (101-194)
  IPR005912 tRNA pseudouridine synthase, Pus10 [MF_01893] (8-414)
  IPR020103 Pseudouridine synthase, catalytic domain superfamily [SSF55120] (295-413)
  IPR039894 tRNA pseudouridine synthase Pus10-like [PTHR21568] (187-413)
  IPR048741 Pus10-like, C-terminal [PF21238] (196-412)
  IPR055174 Pus10, THUMP domain, archaeal [PF22023] (105-182)